Protein 7V3K (pdb70)

Radius of gyration: 39.92 Å; Cα contacts (8 Å, |Δi|>4): 2939; chains: 4; bounding box: 90×72×133 Å

CATH classification: 3.40.50.1820

Foldseek 3Di:
DEAADAQDQAQPVQQVVCLVVLQYAQPQEDPLQDAQDPLQRAAEEEFEAAQAANRSLQSPLNVVVNVVGHRYYYDFFQQDCQAASSPGGNRHNQEAQLCLLVVVLVRLVSNCVSHVGQAHEYEYAASGQVSVLSVCPPPQCADQVCRVSRNYAEYEYELHLLQAAQLCVCPPCSVVDDLVPCCNHRGNNNSCRHHPRPNSCVSQVPFSDDARHEYEYEYEPQARGNPPRCSRFGDADPNYHYHYYYLCVVAVQANEYSNPLSSDQQNSQVVVCVSNVPPPGDRDHDHDHYPPD/DDAEDAQDQFQPVQQVVCLVVLVYAAPQEPPLQDAQDPQQRAAEEEFEAAQAANRSLPSPLNVLVNVVRHRYYYDFDQQDCQAASSPGGGRHNQEAQLCLLVVVVVRLVSVCVSHVGQAHEYEYAASGQLSVLSVCPPPFQADQVDRVRRNYAEYEYELHLLQAAQLVVVPCVSVVDDLVVCCRHRGNHNSCRHHPRPNSCVSQPPFRDDARHEYEYEYEPAARRNPPGCSSFGDDDPRYHGHYYYLCVVAVLAREYSRSCSNDQQNSQSVVCSSRVVPPTDRDHDHDHYPDDD/DEAADAQDQFQVVQQVVCLVVLQYAQPQEDPLQDEQDPLQRAAEEEFEAAQAANRSLASHLNVVVNVVRHRYYYDFDQQDCQAASSVGRRGHNLAAQLCLLVVVLVVLVSNCVSHVGQAHEYEYAASGQLSVLSVCPPPQQADQVDRVSRNYAEYEYELHLLQAACLCVVPPVSVVDDLVPCCNHRHNNNSVRHHPRVVNCVSQVPFRDGARYEYEYEFEPQASGNPPRCSSFGDDDPRYHGDYYYLCVVAVQAREYSNQCSSDQQNSQVVVCVSNVPPPTDRDHDHTHYPDD/DAADAADQAQPVQQVVCLVVQVHAAPQEDPLQDAQDPLFRAAEEEFEAAQAANRSLASHLNVVVNVVRHRYYYDFDQADCQAASSVGRGGHNQAAQLCLLVVVLVVLVSNCVSHVGQAHEYEYAASGQLSVLSVCPPVQCADQVDRVSRRYAEYEYELHLLQAACLCVVPPCSVVDDLPPCCNHRGNHNSVRHHPRVNNCVSQVPFSDGANHEYEFEYEPQARGRPPRCSSFGDDDPNYHYHYYHLCVVAVQAREYSRQCSSDQQNSQVVVCVSRVPPPTDRDRDHTHYPDDD

Nearest PDB structures (foldseek):
  7v3k-assembly2_D  TM=1.001E+00  e=5.948E-62  Janibacter sp. HTCC2649
  5h6b-assembly1_A  TM=8.872E-01  e=5.199E-25  Streptomyces sp. W007
  6mlk-assembly1_A  TM=5.261E-01  e=2.561E-04  Saccharopolyspora erythraea
  1g66-assembly1_A  TM=6.472E-01  e=1.395E-03  Talaromyces purpureogenus
  5d3k-assembly1_A  TM=5.440E-01  e=4.693E-04  Saccharopolyspora erythraea

B-factor: mean 36.79, std 9.95, range [17.14, 118.29]

Solvent-accessible surface area: 45100 Å² total; per-residue (Å²): 98,113,62,96,4,69,70,27,125,54,12,52,66,0,36,59,53,1,39,88,26,38,47,1,8,0,27,26,8,21,65,107,114,21,154,28,54,103,82,29,64,48,0,1,0,0,0,0,0,18,85,2,0,11,2,0,0,0,0,0,0,0,5,39,0,69,148,31,39,9,3,3,0,0,12,39,1,5,93,20,113,132,1,16,26,6,62,22,51,1,23,25,0,0,68,49,0,60,65,3,0,21,76,0,20,64,17,0,52,104,0,21,126,47,22,71,20,128,34,0,2,1,0,0,9,7,1,0,0,0,0,0,5,0,0,4,68,56,76,42,0,19,57,89,104,77,42,88,58,1,71,0,78,11,0,1,1,0,1,0,3,0,44,1,8,56,34,55,43,48,44,100,40,22,71,125,39,50,85,90,88,14,36,75,40,45,0,35,0,12,18,17,13,30,68,117,10,118,13,5,80,76,1,32,61,93,38,18,19,30,52,34,2,46,0,7,0,0,1,0,91,94,5,94,68,4,4,66,34,92,89,2,41,6,104,51,26,120,63,16,76,31,74,64,36,12,0,0,88,73,6,97,88,0,69,0,23,9,47,12,0,0,10,2,99,24,0,5,2,17,0,52,103,19,9,34,103,135,35,150,32,173,32,13,55,87,102,37,32,48,22,84,117,97,102,48,31,0,6,33,7,92,45,12,85,66,0,36,113,47,0,37,162,24,40,53,0,14,1,2,18,9,19,36,109,105,16,127,29,54,104,79,30,62,55,0,1,0,0,0,0,0,19,80,1,0,7,0,0,0,0,0,2,2,0,0,36,1,45,106,37,39,8,4,2,0,0,12,43,1,6,96,21,110,132,1,83,42,8,110,86,66,2,21,27,0,0,70,51,0,57,66,4,0,18,77,0,19,70,19,0,59,107,0,21,130,36,10,70,21,128,26,0,2,0,1,0,9,6,1,0,0,0,0,0,5,0,0,3,66,61,74,33,2,25,55,88,101,75,43,89,52,0,75,0,73,13,1,0,1,0,2,0,4,0,45,1,6,62,33,67,42,78,44,76,96,26,68,130,60,49,90,90,89,6,40,74,76,45,0,35,0,15,20,15,13,32,60,121,6,120,12,4,81,78,2,35,61,94,38,15,19,27,51,27,2,44,0,8,0,0,1,0,92,80,5,89,60,5,4,66,34,94,88,4,43,8,105,53,25,122,66,14,76,32,73,65,30,12,0,0,86,70,6,95,88,1,76,0,19,10,44,12,0,0,8,1,96,25,0,6,1,12,2,51,99,15,7,31,97,138,27,150,38,162,38,14,52,80,102,34,62,32,53,124,162,163,102,112,63,94,3,48,40,30,26,38,14,86,62,0,42,122,82,1,38,160,24,39,54,1,8,0,29,27,9,21,64,92,112,21,120,30,58,102,78,28,59,56,0,1,0,0,0,0,0,19,84,1,0,11,0,0,0,0,0,0,0,0,5,18,0,67,99,34,41,9,4,3,0,0,10,42,1,4,94,22,115,131,2,86,46,7,111,84,67,0,23,24,0,0,66,52,0,63,59,3,0,20,74,0,22,77,20,0,57,101,0,21,129,34,11,67,22,128,30,0,2,1,1,0,9,6,1,0,0,0,0,0,7,0,0,3,66,60,75,42,0,24,61,88,105,79,46,88,51,0,77,0,74,12,0,1,1,0,2,0,4,1,44,1,7,61,36,62,46,86,42,98,128,21,70,144,60,42,82,90,89,14,30,78,79,44,0,42,0,12,18,19,13,25,67,121,6,118,15,5,87,74,4,34,59,96,35,19,18,29,52,28,2,51,0,6,0,0,1,0,92,92,7,106,61,4,2,65,36,97,92,2,41,8,101,53,22,124,61,16,80,32,83,64,34,13,0,0,82,74,5,100,89,1,70,0,21,8,44,11,0,0,11,1,29,26,0,4,1,15,0,53,98,16,9,37,102,68,36,146,32,127,38,8,56,26,60,36,65,57,44,146,221,144,58,98,3,71,71,28,131,48,12,57,61,0,40,74,48,0,35,75,24,40,67,0,15,0,30,27,9,19,65,106,111,19,126,34,54,110,76,19,62,44,0,1,0,0,0,0,0,20,80,2,0,27,0,0,0,0,0,1,0,0,4,36,0,69,151,33,39,8,4,3,0,0,11,41,0,5,92,23,113,133,2,13,26,7,65,23,48,1,22,27,0,1,65,54,0,64,60,4,0,19,78,0,20,74,19,0,60,111,0,21,126,38,11,70,21,129,37,0,1,1,1,0,8,6,1,0,0,0,0,0,6,0,0,3,64,69,78,41,0,23,59,92,104,80,46,94,48,4,72,0,78,7,0,1,0,0,2,0,4,0,42,2,6,64,29,65,39,56,46,86,23,24,74,102,29,45,86,89,84,14,34,76,40,46,0,39,0,14,16,18,12,27,61,89,8,116,11,4,50,76,2,32,59,95,34,19,18,26,49,38,1,47,0,6,0,0,1,0,85,74,6,86,64,5,4,66,33,94,90,2,43,9,104,51,23,124,61,20,73,32,78,64,33,12,0,0,96,73,4,94,96,0,73,0,18,11,44,11,0,0,9,1,97,27,0,4,1,12,0,50,109,16,5,36,104,134,32,154,38,162,39,9,52,78,103,35,39,16,25,64,68,154

Structure (mmCIF, N/CA/C/O backbone):
data_7V3K
#
_entry.id   7V3K
#
_cell.length_a   114.864
_cell.length_b   114.864
_cell.length_c   264.506
_cell.angle_alpha   90.000
_cell.angle_beta   90.000
_cell.angle_gamma   90.000
#
_symmetry.space_group_name_H-M   'P 4 21 2'
#
loop_
_entity.id
_entity.type
_entity.pdbx_description
1 polymer 'Putative lipase'
2 non-polymer 'OLEIC ACID'
3 non-polymer 2-acetamido-2-deoxy-beta-D-glucopyranose
4 non-polymer GLYCEROL
5 non-polymer 'CALCIUM ION'
6 water water
#
loop_
_atom_site.group_PDB
_atom_site.id
_atom_site.type_symbol
_atom_site.label_atom_id
_atom_site.label_alt_id
_atom_site.label_comp_id
_atom_site.label_asym_id
_atom_site.label_entity_id
_atom_site.label_seq_id
_atom_site.pdbx_PDB_ins_code
_atom_site.Cartn_x
_atom_site.Cartn_y
_atom_site.Cartn_z
_atom_site.occupancy
_atom_site.B_iso_or_equiv
_atom_site.auth_seq_id
_atom_site.auth_comp_id
_atom_site.auth_asym_id
_atom_site.auth_atom_id
_atom_site.pdbx_PDB_model_num
ATOM 1 N N . SER A 1 16 ? 48.69919 36.77774 95.06522 1.000 54.87558 5 SER A N 1
ATOM 2 C CA . SER A 1 16 ? 48.24027 37.53447 96.23154 1.000 54.14549 5 SER A CA 1
ATOM 3 C C . SER A 1 16 ? 48.93914 38.89566 96.28517 1.000 45.23473 5 SER A C 1
ATOM 4 O O . SER A 1 16 ? 49.25445 39.40469 97.37243 1.000 40.13897 5 SER A O 1
ATOM 7 N N . ASP A 1 17 ? 49.16394 39.47270 95.08416 1.000 49.23552 6 ASP A N 1
ATOM 8 C CA . ASP A 1 17 ? 49.73861 40.80106 94.88723 1.000 46.28163 6 ASP A CA 1
ATOM 9 C C . ASP A 1 17 ? 49.25881 41.53723 93.62527 1.000 39.59359 6 ASP A C 1
ATOM 10 O O . ASP A 1 17 ? 49.62308 42.70893 93.44587 1.000 40.98801 6 ASP A O 1
ATOM 15 N N . PRO A 1 18 ? 48.44000 40.95269 92.74306 1.000 36.59934 7 PRO A N 1
ATOM 16 C CA . PRO A 1 18 ? 47.82872 41.78216 91.69567 1.000 37.45845 7 PRO A CA 1
ATOM 17 C C . PRO A 1 18 ? 46.85791 42.77500 92.31398 1.000 33.81238 7 PRO A C 1
ATOM 18 O O . PRO A 1 18 ? 46.05613 42.42774 93.18420 1.000 37.10356 7 PRO A O 1
ATOM 22 N N . VAL A 1 19 ? 46.93606 44.01640 91.85136 1.000 30.41964 8 VAL A N 1
ATOM 23 C CA . VAL A 1 19 ? 46.11920 45.10853 92.35976 1.000 32.97218 8 VAL A CA 1
ATOM 24 C C . VAL A 1 19 ? 44.96839 45.34113 91.39194 1.000 34.89596 8 VAL A C 1
ATOM 25 O O . VAL A 1 19 ? 45.18909 45.55536 90.19365 1.000 38.59726 8 VAL A O 1
ATOM 29 N N . GLY A 1 20 ? 43.74081 45.30078 91.90394 1.000 39.51210 9 GLY A N 1
ATOM 30 C CA . GLY A 1 20 ? 42.56897 45.56379 91.09677 1.000 36.77832 9 GLY A CA 1
ATOM 31 C C . GLY A 1 20 ? 42.13742 47.01778 91.13275 1.000 36.37794 9 GLY A C 1
ATOM 32 O O . GLY A 1 20 ? 42.64368 47.82358 91.92386 1.000 35.97453 9 GLY A O 1
ATOM 33 N N . PRO A 1 21 ? 41.19265 47.38375 90.26758 1.000 31.72283 10 PRO A N 1
ATOM 34 C CA . PRO A 1 21 ? 40.69386 48.76292 90.25955 1.000 32.25385 10 PRO A CA 1
ATOM 35 C C . PRO A 1 21 ? 39.78793 49.05660 91.44696 1.000 34.82885 10 PRO A C 1
ATOM 36 O O . PRO A 1 21 ? 39.15892 48.16662 92.02689 1.000 31.46332 10 PRO A O 1
ATOM 40 N N . GLU A 1 22 ? 39.73297 50.33741 91.80153 1.000 31.45757 11 GLU A N 1
ATOM 41 C CA . GLU A 1 22 ? 38.67968 50.82902 92.67597 1.000 30.38896 11 GLU A CA 1
ATOM 42 C C . GLU A 1 22 ? 37.31138 50.48646 92.09955 1.000 35.10148 11 GLU A C 1
ATOM 43 O O . GLU A 1 22 ? 37.08241 50.57969 90.89081 1.000 39.27292 11 GLU A O 1
ATOM 49 N N . GLN A 1 23 ? 36.40081 50.10086 92.97856 1.000 32.62029 12 GLN A N 1
ATOM 50 C CA . GLN A 1 23 ? 35.01918 49.80860 92.64931 1.000 28.33360 12 GLN A CA 1
ATOM 51 C C . GLN A 1 23 ? 34.10830 50.73537 93.45150 1.000 32.28792 12 GLN A C 1
ATOM 52 O O . GLN A 1 23 ? 34.53054 51.35045 94.43371 1.000 31.69328 12 GLN A O 1
ATOM 58 N N . ILE A 1 24 ? 32.84690 50.84146 93.02999 1.000 35.58425 13 ILE A N 1
ATOM 59 C CA . ILE A 1 24 ? 31.87663 51.65554 93.76037 1.000 31.60720 13 ILE A CA 1
ATOM 60 C C . ILE A 1 24 ? 30.58095 50.87858 93.97000 1.000 30.74284 13 ILE A C 1
ATOM 61 O O . ILE A 1 24 ? 29.60694 51.41988 94.49624 1.000 29.31868 13 ILE A O 1
ATOM 66 N N . SER A 1 25 ? 30.56972 49.60186 93.58092 1.000 30.29237 14 SER A N 1
ATOM 67 C CA . SER A 1 25 ? 29.44787 48.70331 93.81118 1.000 30.83335 14 SER A CA 1
ATOM 68 C C . SER A 1 25 ? 29.98698 47.31914 94.15559 1.000 34.90829 14 SER A C 1
ATOM 69 O O . SER A 1 25 ? 31.05225 46.92576 93.67123 1.000 32.78450 14 SER A O 1
ATOM 72 N N . PHE A 1 26 ? 29.24648 46.57442 94.99158 1.000 30.48983 15 PHE A N 1
ATOM 73 C CA . PHE A 1 26 ? 29.77809 45.31306 95.49902 1.000 30.19418 15 PHE A CA 1
ATOM 74 C C . PHE A 1 26 ? 29.83216 44.24685 94.41297 1.000 33.86966 15 PHE A C 1
ATOM 75 O O . PHE A 1 26 ? 30.84360 43.55392 94.26679 1.000 32.17455 15 PHE A O 1
ATOM 83 N N . LEU A 1 27 ? 28.75027 44.06908 93.66396 1.000 36.41007 16 LEU A N 1
ATOM 84 C CA . LEU A 1 27 ? 28.70477 42.89360 92.79332 1.000 37.41263 16 LEU A CA 1
ATOM 85 C C . LEU A 1 27 ? 29.72588 42.95611 91.65633 1.000 35.59355 16 LEU A C 1
ATOM 86 O O . LEU A 1 27 ? 30.33918 41.93373 91.32848 1.000 36.80285 16 LEU A O 1
ATOM 91 N N . PRO A 1 28 ? 29.91494 44.09986 90.99720 1.000 33.70485 17 PRO A N 1
ATOM 92 C CA . PRO A 1 28 ? 31.02732 44.18128 90.03820 1.000 31.48106 17 PRO A CA 1
ATOM 93 C C . PRO A 1 28 ? 32.35926 43.82416 90.68007 1.000 37.94629 17 PRO A C 1
ATOM 94 O O . PRO A 1 28 ? 33.20729 43.18549 90.04293 1.000 36.30088 17 PRO A O 1
ATOM 98 N N . ALA A 1 29 ? 32.56365 44.21847 91.94121 1.000 34.11515 18 ALA A N 1
ATOM 99 C CA . ALA A 1 29 ? 33.79949 43.87210 92.62919 1.000 32.15122 18 ALA A CA 1
ATOM 100 C C . ALA A 1 29 ? 33.90470 42.36749 92.83011 1.000 32.30268 18 ALA A C 1
ATOM 101 O O . ALA A 1 29 ? 34.96372 41.76985 92.61435 1.000 31.09691 18 ALA A O 1
ATOM 103 N N . LYS A 1 30 ? 32.81350 41.73972 93.23982 1.000 33.81503 19 LYS A N 1
ATOM 104 C CA . LYS A 1 30 ? 32.82513 40.29916 93.45191 1.000 35.34405 19 LYS A CA 1
ATOM 105 C C . LYS A 1 30 ? 33.12756 39.57065 92.14708 1.000 35.12586 19 LYS A C 1
ATOM 106 O O . LYS A 1 30 ? 33.99137 38.68632 92.09786 1.000 39.33137 19 LYS A O 1
ATOM 112 N N . LEU A 1 31 ? 32.44046 39.95418 91.07096 1.000 34.78999 20 LEU A N 1
ATOM 113 C CA . LEU A 1 31 ? 32.74143 39.41033 89.75122 1.000 39.16047 20 LEU A CA 1
ATOM 114 C C . LEU A 1 31 ? 34.21055 39.56129 89.40484 1.000 39.02589 20 LEU A C 1
ATOM 115 O O . LEU A 1 31 ? 34.87445 38.57975 89.03957 1.000 36.03210 20 LEU A O 1
ATOM 120 N N . TYR A 1 32 ? 34.74330 40.77966 89.52276 1.000 35.52198 21 TYR A N 1
ATOM 121 C CA . TYR A 1 32 ? 36.16819 40.96429 89.26802 1.000 39.02656 21 TYR A CA 1
ATOM 122 C C . TYR A 1 32 ? 36.97830 39.94301 90.05166 1.000 38.57823 21 TYR A C 1
ATOM 123 O O . TYR A 1 32 ? 37.83154 39.24723 89.49282 1.000 37.42398 21 TYR A O 1
ATOM 132 N N . SER A 1 33 ? 36.68966 39.81431 91.34838 1.000 34.05033 22 SER A N 1
ATOM 133 C CA . SER A 1 33 ? 37.49516 38.94849 92.19925 1.000 32.29103 22 SER A CA 1
ATOM 134 C C . SER A 1 33 ? 37.40736 37.49567 91.76417 1.000 36.00718 22 SER A C 1
ATOM 135 O O . SER A 1 33 ? 38.36387 36.73811 91.95839 1.000 34.82028 22 SER A O 1
ATOM 138 N N . SER A 1 34 ? 36.27810 37.09061 91.16444 1.000 40.91927 23 SER A N 1
ATOM 139 C CA . SER A 1 34 ? 36.11258 35.68438 90.77712 1.000 38.07103 23 SER A CA 1
ATOM 140 C C . SER A 1 34 ? 37.11452 35.26771 89.71070 1.000 39.31518 23 SER A C 1
ATOM 141 O O . SER A 1 34 ? 37.42815 34.07728 89.58398 1.000 46.43572 23 SER A O 1
ATOM 144 N N . LEU A 1 35 ? 37.61363 36.22020 88.92721 1.000 39.09383 24 LEU A N 1
ATOM 145 C CA . LEU A 1 35 ? 38.64520 35.95158 87.94105 1.000 38.29566 24 LEU A CA 1
ATOM 146 C C . LEU A 1 35 ? 40.04203 36.26388 88.45633 1.000 41.26418 24 LEU A C 1
ATOM 147 O O . LEU A 1 35 ? 41.02720 35.83447 87.84235 1.000 35.73708 24 LEU A O 1
ATOM 152 N N . ALA A 1 36 ? 40.14518 36.98630 89.57199 1.000 39.85695 25 ALA A N 1
ATOM 153 C CA . ALA A 1 36 ? 41.42594 37.33171 90.19369 1.000 36.57009 25 ALA A CA 1
ATOM 154 C C . ALA A 1 36 ? 41.25267 37.27335 91.70387 1.000 33.12622 25 ALA A C 1
ATOM 155 O O . ALA A 1 36 ? 41.26156 38.30110 92.38466 1.000 31.26821 25 ALA A O 1
ATOM 157 N N . PRO A 1 37 ? 41.09041 36.07040 92.26358 1.000 31.84731 26 PRO A N 1
ATOM 158 C CA . PRO A 1 37 ? 40.66424 35.96157 93.66750 1.000 31.70407 26 PRO A CA 1
ATOM 159 C C . PRO A 1 37 ? 41.72359 36.34900 94.68428 1.000 34.61273 26 PRO A C 1
ATOM 160 O O . PRO A 1 37 ? 41.40624 36.35979 95.87923 1.000 36.48754 26 PRO A O 1
ATOM 164 N N . THR A 1 38 ? 42.96105 36.64219 94.27983 1.000 33.03745 27 THR A N 1
ATOM 165 C CA . THR A 1 38 ? 43.96392 37.17142 95.20264 1.000 35.65941 27 THR A CA 1
ATOM 166 C C . THR A 1 38 ? 44.17821 38.66896 95.02643 1.000 35.86029 27 THR A C 1
ATOM 167 O O . THR A 1 38 ? 45.10970 39.22544 95.61548 1.000 34.05235 27 THR A O 1
ATOM 171 N N . ALA A 1 39 ? 43.34177 39.32990 94.23121 1.000 31.22732 28 ALA A N 1
ATOM 172 C CA . ALA A 1 39 ? 43.52838 40.74721 93.96767 1.000 33.41837 28 ALA A CA 1
ATOM 173 C C . ALA A 1 39 ? 43.50870 41.53292 95.26396 1.000 35.63513 28 ALA A C 1
ATOM 174 O O . ALA A 1 39 ? 42.78903 41.19587 96.20752 1.000 34.50962 28 ALA A O 1
ATOM 176 N N . LEU A 1 40 ? 44.31443 42.56596 95.30549 1.000 32.29253 29 LEU A N 1
ATOM 177 C CA . LEU A 1 40 ? 44.26522 43.55531 96.36310 1.000 34.55896 29 LEU A CA 1
ATOM 178 C C . LEU A 1 40 ? 43.38642 44.71649 95.91746 1.000 32.94736 29 LEU A C 1
ATOM 179 O O . LEU A 1 40 ? 43.43865 45.11707 94.75234 1.000 33.88621 29 LEU A O 1
ATOM 184 N N . PRO A 1 41 ? 42.56606 45.28475 96.78456 1.000 28.48028 30 PRO A N 1
ATOM 185 C CA . PRO A 1 41 ? 41.99365 46.59585 96.48406 1.000 35.16995 30 PRO A CA 1
ATOM 186 C C . PRO A 1 41 ? 43.10772 47.62150 96.40014 1.000 34.26245 30 PRO A C 1
ATOM 187 O O . PRO A 1 41 ? 44.18655 47.41241 96.97748 1.000 33.40997 30 PRO A O 1
ATOM 191 N N . PRO A 1 42 ? 42.89684 48.72971 95.68741 1.000 37.03475 31 PRO A N 1
ATOM 192 C CA . PRO A 1 42 ? 43.94797 49.75430 95.59831 1.000 36.64100 31 PRO A CA 1
ATOM 193 C C . PRO A 1 42 ? 44.36435 50.24816 96.97904 1.000 35.98771 31 PRO A C 1
ATOM 194 O O . PRO A 1 42 ? 43.61091 50.18458 97.95910 1.000 29.75426 31 PRO A O 1
ATOM 198 N N . GLY A 1 43 ? 45.59644 50.75416 97.03180 1.000 36.35857 32 GLY A N 1
ATOM 199 C CA . GLY A 1 43 ? 46.11572 51.42797 98.20244 1.000 30.65807 32 GLY A CA 1
ATOM 200 C C . GLY A 1 43 ? 46.44454 50.51655 99.35071 1.000 33.81375 32 GLY A C 1
ATOM 201 O O . GLY A 1 43 ? 46.61393 50.99918 100.47053 1.000 38.81912 32 GLY A O 1
ATOM 202 N N . THR A 1 44 ? 46.58243 49.21148 99.09845 1.000 36.49178 33 THR A N 1
ATOM 203 C CA . THR A 1 44 ? 46.57531 48.19894 100.14628 1.000 38.60922 33 THR A CA 1
ATOM 204 C C . THR A 1 44 ? 47.74331 47.23058 100.03687 1.000 36.21013 33 THR A C 1
ATOM 205 O O . THR A 1 44 ? 48.02816 46.69624 98.95735 1.000 33.40161 33 THR A O 1
ATOM 209 N N . ASN A 1 45 ? 48.36004 46.95278 101.19049 1.000 35.68460 34 ASN A N 1
ATOM 210 C CA . ASN A 1 45 ? 49.53731 46.08175 101.29320 1.000 32.09232 34 ASN A CA 1
ATOM 211 C C . ASN A 1 45 ? 50.71027 46.63947 100.49511 1.000 32.28792 34 ASN A C 1
ATOM 212 O O . ASN A 1 45 ? 51.35467 45.93991 99.71767 1.000 34.52419 34 ASN A O 1
ATOM 217 N N . ASP A 1 46 ? 50.98040 47.91966 100.69712 1.000 30.97288 35 ASP A N 1
ATOM 218 C CA . ASP A 1 46 ? 52.23659 48.52270 100.27664 1.000 37.52185 35 ASP A CA 1
ATOM 219 C C . ASP A 1 46 ? 53.17609 48.39250 101.46196 1.000 40.58557 35 ASP A C 1
ATOM 220 O O . ASP A 1 46 ? 53.13989 49.20355 102.39308 1.000 38.77367 35 ASP A O 1
ATOM 225 N N . TRP A 1 47 ? 54.02264 47.37717 101.43645 1.000 38.67203 36 TRP A N 1
ATOM 226 C CA . TRP A 1 47 ? 54.86952 47.15139 102.59284 1.000 36.64723 36 TRP A CA 1
ATOM 227 C C . TRP A 1 47 ? 55.98175 48.17497 102.71089 1.000 37.30537 36 TRP A C 1
ATOM 228 O O . TRP A 1 47 ? 56.81805 48.03227 103.60662 1.000 39.39384 36 TRP A O 1
ATOM 239 N N . THR A 1 48 ? 56.01521 49.20449 101.85135 1.000 37.62436 37 THR A N 1
ATOM 240 C CA . THR A 1 48 ? 56.91005 50.33190 102.10237 1.000 36.34826 37 THR A CA 1
ATOM 241 C C . THR A 1 48 ? 56.24045 51.44131 102.89868 1.000 34.31568 37 THR A C 1
ATOM 242 O O . THR A 1 48 ? 56.90499 52.42224 103.22645 1.000 38.55064 37 THR A O 1
ATOM 246 N N . CYS A 1 49 ? 54.95319 51.31805 103.22093 1.000 37.54927 38 CYS A N 1
ATOM 247 C CA . CYS A 1 49 ? 54.20697 52.44212 103.77985 1.000 36.21597 38 CYS A CA 1
ATOM 248 C C . CYS A 1 49 ? 54.61084 52.67352 105.22880 1.000 35.89921 38 CYS A C 1
ATOM 249 O O . CYS A 1 49 ? 54.65014 51.72944 106.02620 1.000 38.41708 38 CYS A O 1
ATOM 252 N N . GLN A 1 50 ? 54.91161 53.92994 105.56870 1.000 33.02632 39 GLN A N 1
ATOM 253 C CA . GLN A 1 50 ? 55.19619 54.30617 106.94763 1.000 37.90314 39 GLN A CA 1
ATOM 254 C C . GLN A 1 50 ? 54.06301 55.15461 107.48849 1.000 36.38314 39 GLN A C 1
ATOM 255 O O . GLN A 1 50 ? 53.79093 56.22854 106.93740 1.000 38.65883 39 GLN A O 1
ATOM 261 N N . PRO A 1 51 ? 53.39535 54.74850 108.56020 1.000 35.33805 40 PRO A N 1
ATOM 262 C CA . PRO A 1 51 ? 52.32618 55.58912 109.10505 1.000 38.74575 40 PRO A CA 1
ATOM 263 C C . PRO A 1 51 ? 52.84696 56.97771 109.45436 1.000 38.57333 40 PRO A C 1
ATOM 264 O O . PRO A 1 51 ? 53.95021 57.13914 109.98270 1.000 38.66083 40 PRO A O 1
ATOM 268 N N . SER A 1 52 ? 52.03362 57.97993 109.14239 1.000 39.46150 41 SER A N 1
ATOM 269 C CA . SER A 1 52 ? 52.32004 59.37079 109.43352 1.000 36.83697 41 SER A CA 1
ATOM 270 C C . SER A 1 52 ? 52.10697 59.64515 110.91200 1.000 39.20140 41 SER A C 1
ATOM 271 O O . SER A 1 52 ? 51.59757 58.80425 111.65556 1.000 40.12942 41 SER A O 1
ATOM 274 N N . ALA A 1 53 ? 52.47133 60.85759 111.33619 1.000 37.18625 42 ALA A N 1
ATOM 275 C CA . ALA A 1 53 ? 52.21270 61.23026 112.72250 1.000 41.61881 42 ALA A CA 1
ATOM 276 C C . ALA A 1 53 ? 50.73196 61.50667 112.95607 1.000 40.71484 42 ALA A C 1
ATOM 277 O O . ALA A 1 53 ? 50.21766 61.23466 114.04409 1.000 45.39696 42 ALA A O 1
ATOM 279 N N . ALA A 1 54 ? 50.02595 62.01828 111.94982 1.000 41.71441 43 ALA A N 1
ATOM 280 C CA . ALA A 1 54 ? 48.60431 62.28954 112.11707 1.000 38.63792 43 ALA A CA 1
ATOM 281 C C . ALA A 1 54 ? 47.77636 61.01568 112.15896 1.000 34.20124 43 ALA A C 1
ATOM 282 O O . ALA A 1 54 ? 46.65288 61.04594 112.66495 1.000 39.25042 43 ALA A O 1
ATOM 284 N N . HIS A 1 55 ? 48.29994 59.90693 111.63953 1.000 34.37175 44 HIS A N 1
ATOM 285 C CA . HIS A 1 55 ? 47.58404 58.62974 111.59719 1.000 37.03422 44 HIS A CA 1
ATOM 286 C C . HIS A 1 55 ? 48.58296 57.51007 111.81311 1.000 36.78791 44 HIS A C 1
ATOM 287 O O . HIS A 1 55 ? 48.91719 56.76710 110.88642 1.000 39.03174 44 HIS A O 1
ATOM 294 N N . PRO A 1 56 ? 49.07023 57.34840 113.04681 1.000 39.12026 45 PRO A N 1
ATOM 295 C CA . PRO A 1 56 ? 50.21137 56.45478 113.28943 1.000 36.62672 45 PRO A CA 1
ATOM 296 C C . PRO A 1 56 ? 49.85275 54.98189 113.34735 1.000 38.38239 45 PRO A C 1
ATOM 297 O O . PRO A 1 56 ? 50.76728 54.14001 113.36121 1.000 34.74938 45 PRO A O 1
ATOM 301 N N . ARG A 1 57 ? 48.55967 54.64039 113.38849 1.000 34.78655 46 ARG A N 1
ATOM 302 C CA . ARG A 1 57 ? 48.22311 53.22256 113.42875 1.000 37.59339 46 ARG A CA 1
ATOM 303 C C . ARG A 1 57 ? 47.86385 52.72411 112.03945 1.000 36.81132 46 ARG A C 1
ATOM 304 O O . ARG A 1 57 ? 47.00298 53.32386 111.37524 1.000 34.42972 46 ARG A O 1
ATOM 312 N N . PRO A 1 58 ? 48.48362 51.64117 111.57626 1.000 34.16954 47 PRO A N 1
ATOM 313 C CA . PRO A 1 58 ? 48.01270 50.99051 110.34306 1.000 34.85371 47 PRO A CA 1
ATOM 314 C C . PRO A 1 58 ? 46.58019 50.50248 110.51695 1.000 37.76839 47 PRO A C 1
ATOM 315 O O . PRO A 1 58 ? 46.14298 50.23222 111.63596 1.000 39.72243 47 PRO A O 1
ATOM 319 N N . VAL A 1 59 ? 45.84759 50.38109 109.40254 1.000 33.41217 48 VAL A N 1
ATOM 320 C CA . VAL A 1 59 ? 44.48011 49.85311 109.40414 1.000 30.75753 48 VAL A CA 1
ATOM 321 C C . VAL A 1 59 ? 44.46953 48.48915 108.71953 1.000 34.80110 48 VAL A C 1
ATOM 322 O O . VAL A 1 59 ? 44.95286 48.34544 107.58610 1.000 34.47223 48 VAL A O 1
ATOM 326 N N . VAL A 1 60 ? 43.90778 47.49128 109.39544 1.000 28.04278 49 VAL A N 1
ATOM 327 C CA . VAL A 1 60 ? 43.81841 46.13459 108.86722 1.000 30.43399 49 VAL A CA 1
ATOM 328 C C . VAL A 1 60 ? 42.35446 45.84090 108.56118 1.000 35.93504 49 VAL A C 1
ATOM 329 O O . VAL A 1 60 ? 41.48168 46.02531 109.42386 1.000 30.74061 49 VAL A O 1
ATOM 333 N N . LEU A 1 61 ? 42.08769 45.38577 107.33559 1.000 33.25455 50 LEU A N 1
ATOM 334 C CA . LEU A 1 61 ? 40.73587 45.11584 106.86299 1.000 30.43471 50 LEU A CA 1
ATOM 335 C C . LEU A 1 61 ? 40.50427 43.60360 106.80377 1.000 35.00786 50 LEU A C 1
ATOM 336 O O . LEU A 1 61 ? 41.29845 42.87101 106.19685 1.000 31.97127 50 LEU A O 1
ATOM 341 N N . VAL A 1 62 ? 39.42421 43.13922 107.44170 1.000 32.51007 51 VAL A N 1
ATOM 342 C CA . VAL A 1 62 ? 39.10315 41.71953 107.56574 1.000 32.11063 51 VAL A CA 1
ATOM 343 C C . VAL A 1 62 ? 37.74183 41.45846 106.91937 1.000 34.38050 51 VAL A C 1
ATOM 344 O O . VAL A 1 62 ? 36.70336 41.94241 107.40868 1.000 29.50848 51 VAL A O 1
ATOM 348 N N . HIS A 1 63 ? 37.74899 40.65997 105.84661 1.000 32.74119 52 HIS A N 1
ATOM 349 C CA . HIS A 1 63 ? 36.59025 40.44700 104.98608 1.000 29.88788 52 HIS A CA 1
ATOM 350 C C . HIS A 1 63 ? 35.59596 39.47058 105.61951 1.000 30.70626 52 HIS A C 1
ATOM 351 O O . HIS A 1 63 ? 35.82372 38.90635 106.69278 1.000 28.33552 52 HIS A O 1
ATOM 358 N N . GLY A 1 64 ? 34.46231 39.27484 104.94326 1.000 33.37653 53 GLY A N 1
ATOM 359 C CA . GLY A 1 64 ? 33.38176 38.45643 105.44059 1.000 29.35097 53 GLY A CA 1
ATOM 360 C C . GLY A 1 64 ? 33.29038 37.10751 104.74533 1.000 29.74310 53 GLY A C 1
ATOM 361 O O . GLY A 1 64 ? 34.08652 36.75456 103.87449 1.000 28.66202 53 GLY A O 1
ATOM 362 N N . THR A 1 65 ? 32.25567 36.36793 105.14125 1.000 32.77964 54 THR A N 1
ATOM 363 C CA . THR A 1 65 ? 32.03966 35.00498 104.67060 1.000 31.44666 54 THR A CA 1
ATOM 364 C C . THR A 1 65 ? 31.83813 34.96988 103.14939 1.000 32.83635 54 THR A C 1
ATOM 365 O O . THR A 1 65 ? 31.16012 35.82401 102.56836 1.000 32.49979 54 THR A O 1
ATOM 369 N N . TRP A 1 66 ? 32.42733 33.96080 102.50475 1.000 30.79796 55 TRP A N 1
ATOM 370 C CA . TRP A 1 66 ? 32.35886 33.77590 101.06409 1.000 29.01284 55 TRP A CA 1
ATOM 371 C C . TRP A 1 66 ? 32.88525 34.98286 100.30553 1.000 33.41544 55 TRP A C 1
ATOM 372 O O . TRP A 1 66 ? 32.58760 35.13581 99.12156 1.000 37.19675 55 TRP A O 1
ATOM 383 N N . ALA A 1 67 ? 33.66613 35.83731 100.95839 1.000 32.22699 56 ALA A N 1
ATOM 384 C CA . ALA A 1 67 ? 34.17315 37.07567 100.38267 1.000 29.79463 56 ALA A CA 1
ATOM 385 C C . ALA A 1 67 ? 35.70955 37.10296 100.42764 1.000 35.63224 56 ALA A C 1
ATOM 386 O O . ALA A 1 67 ? 36.37024 36.12421 100.79303 1.000 33.47218 56 ALA A O 1
ATOM 388 N N . ASN A 1 68 ? 36.28013 38.24897 100.06718 1.000 34.27746 57 ASN A N 1
ATOM 389 C CA . ASN A 1 68 ? 37.72705 38.41779 100.02781 1.000 31.44933 57 ASN A CA 1
ATOM 390 C C . ASN A 1 68 ? 38.05683 39.88233 100.29610 1.000 34.23182 57 ASN A C 1
ATOM 391 O O . ASN A 1 68 ? 37.16731 40.72964 100.44736 1.000 31.41630 57 ASN A O 1
ATOM 396 N N . ARG A 1 69 ? 39.35665 40.18127 100.34662 1.000 34.35518 58 ARG A N 1
ATOM 397 C CA . ARG A 1 69 ? 39.76702 41.55818 100.58813 1.000 35.46076 58 ARG A CA 1
ATOM 398 C C . ARG A 1 69 ? 39.35312 42.47386 99.44131 1.000 35.51421 58 ARG A C 1
ATOM 399 O O . ARG A 1 69 ? 39.05771 43.66116 99.66961 1.000 34.25648 58 ARG A O 1
ATOM 407 N N . TYR A 1 70 ? 39.26360 41.94193 98.21637 1.000 32.21146 59 TYR A N 1
ATOM 408 C CA . TYR A 1 70 ? 38.94098 42.82247 97.09404 1.000 32.50112 59 TYR A CA 1
ATOM 409 C C . TYR A 1 70 ? 37.46783 43.21832 97.08381 1.000 30.64680 59 TYR A C 1
ATOM 410 O O . TYR A 1 70 ? 37.13646 44.40894 97.14876 1.000 29.32576 59 TYR A O 1
ATOM 419 N N . ASP A 1 71 ? 36.56215 42.24131 96.97902 1.000 28.86346 60 ASP A N 1
ATOM 420 C CA . ASP A 1 71 ? 35.15680 42.61893 96.88236 1.000 31.74069 60 ASP A CA 1
ATOM 421 C C . ASP A 1 71 ? 34.69348 43.34137 98.14978 1.000 29.74399 60 ASP A C 1
ATOM 422 O O . ASP A 1 71 ? 33.78870 44.18295 98.09300 1.000 27.85484 60 ASP A O 1
ATOM 427 N N . SER A 1 72 ? 35.33563 43.08162 99.28472 1.000 25.66764 61 SER A N 1
ATOM 428 C CA . SER A 1 72 ? 34.90256 43.73934 100.51022 1.000 28.18975 61 SER A CA 1
ATOM 429 C C . SER A 1 72 ? 35.38900 45.18145 100.57466 1.000 34.81826 61 SER A C 1
ATOM 430 O O . SER A 1 72 ? 34.63959 46.06526 101.00626 1.000 27.20764 61 SER A O 1
ATOM 433 N N . PHE A 1 73 ? 36.62869 45.45956 100.14547 1.000 29.42989 62 PHE A N 1
ATOM 434 C CA . PHE A 1 73 ? 37.20533 46.75743 100.46219 1.000 30.05712 62 PHE A CA 1
ATOM 435 C C . PHE A 1 73 ? 37.62131 47.56485 99.23870 1.000 33.36662 62 PHE A C 1
ATOM 436 O O . PHE A 1 73 ? 38.34818 48.55479 99.37982 1.000 31.29391 62 PHE A O 1
ATOM 444 N N . ALA A 1 74 ? 37.13677 47.19639 98.04932 1.000 32.64941 63 ALA A N 1
ATOM 445 C CA . ALA A 1 74 ? 37.52454 47.90259 96.83681 1.000 33.22256 63 ALA A CA 1
ATOM 446 C C . ALA A 1 74 ? 37.01226 49.33661 96.79582 1.000 32.91683 63 ALA A C 1
ATOM 447 O O . ALA A 1 74 ? 37.41698 50.08755 95.90504 1.000 34.32227 63 ALA A O 1
ATOM 449 N N . MET A 1 75 ? 36.12475 49.72649 97.71252 1.000 32.27628 64 MET A N 1
ATOM 450 C CA . MET A 1 75 ? 35.83230 51.13166 97.96794 1.000 28.86673 64 MET A CA 1
ATOM 451 C C . MET A 1 75 ? 36.45483 51.61015 99.26981 1.000 30.53180 64 MET A C 1
ATOM 452 O O . MET A 1 75 ? 37.11182 52.65393 99.29064 1.000 31.83857 64 MET A O 1
ATOM 457 N N . ILE A 1 76 ? 36.27979 50.85135 100.35869 1.000 29.72531 65 ILE A N 1
ATOM 458 C CA . ILE A 1 76 ? 36.72833 51.33347 101.66252 1.000 28.43386 65 ILE A CA 1
ATOM 459 C C . ILE A 1 76 ? 38.22956 51.58187 101.66209 1.000 27.97171 65 ILE A C 1
ATOM 460 O O . ILE A 1 76 ? 38.70306 52.59730 102.18314 1.000 29.98782 65 ILE A O 1
ATOM 465 N N . ALA A 1 77 ? 39.00086 50.65994 101.09728 1.000 27.97823 66 ALA A N 1
ATOM 466 C CA . ALA A 1 77 ? 40.45330 50.78906 101.15552 1.000 25.02828 66 ALA A CA 1
ATOM 467 C C . ALA A 1 77 ? 40.96609 52.01400 100.40534 1.000 29.62572 66 ALA A C 1
ATOM 468 O O . ALA A 1 77 ? 41.71841 52.79642 101.00508 1.000 30.95979 66 ALA A O 1
ATOM 470 N N . PRO A 1 78 ? 40.67291 52.21610 99.11790 1.000 27.79197 67 PRO A N 1
ATOM 471 C CA . PRO A 1 78 ? 41.11182 53.46838 98.46526 1.000 29.61711 67 PRO A CA 1
ATOM 472 C C . PRO A 1 78 ? 40.72646 54.72228 99.23694 1.000 34.36219 67 PRO A C 1
ATOM 473 O O . PRO A 1 78 ? 41.51664 55.67918 99.31690 1.000 32.46925 67 PRO A O 1
ATOM 477 N N . HIS A 1 79 ? 39.53340 54.74576 99.83253 1.000 34.24732 68 HIS A N 1
ATOM 478 C CA . HIS A 1 79 ? 39.14424 55.93133 100.59114 1.000 34.40544 68 HIS A CA 1
ATOM 479 C C . HIS A 1 79 ? 40.01470 56.09046 101.83158 1.000 30.18318 68 HIS A C 1
ATOM 480 O O . HIS A 1 79 ? 40.49333 57.19258 102.12368 1.000 31.61321 68 HIS A O 1
ATOM 487 N N . LEU A 1 80 ? 40.25463 54.99476 102.56593 1.000 27.96207 69 LEU A N 1
ATOM 488 C CA . LEU A 1 80 ? 41.11883 55.08644 103.73988 1.000 29.66365 69 LEU A CA 1
ATOM 489 C C . LEU A 1 80 ? 42.52912 55.51105 103.34131 1.000 35.15736 69 LEU A C 1
ATOM 490 O O . LEU A 1 80 ? 43.15216 56.34492 104.01426 1.000 30.60111 69 LEU A O 1
ATOM 495 N N . LYS A 1 81 ? 43.01875 54.98574 102.21084 1.000 33.52270 70 LYS A N 1
ATOM 496 C CA . LYS A 1 81 ? 44.33998 55.34351 101.70508 1.000 34.13878 70 LYS A CA 1
ATOM 497 C C . LYS A 1 81 ? 44.42913 56.82738 101.39773 1.000 33.55751 70 LYS A C 1
ATOM 498 O O . LYS A 1 81 ? 45.41572 57.48343 101.75884 1.000 34.85469 70 LYS A O 1
ATOM 504 N N . ARG A 1 82 ? 43.41638 57.37288 100.71690 1.000 28.87894 71 ARG A N 1
ATOM 505 C CA . ARG A 1 82 ? 43.39652 58.81162 100.46563 1.000 34.19929 71 ARG A CA 1
ATOM 506 C C . ARG A 1 82 ? 43.22315 59.63133 101.74676 1.000 32.68226 71 ARG A C 1
ATOM 507 O O . ARG A 1 82 ? 43.63538 60.79299 101.77905 1.000 31.18597 71 ARG A O 1
ATOM 515 N N . ALA A 1 83 ? 42.63182 59.06896 102.80361 1.000 31.17028 72 ALA A N 1
ATOM 516 C CA . ALA A 1 83 ? 42.58599 59.81251 104.05784 1.000 30.00278 72 ALA A CA 1
ATOM 517 C C . ALA A 1 83 ? 43.91418 59.78693 104.80147 1.000 35.69313 72 ALA A C 1
ATOM 518 O O . ALA A 1 83 ? 44.03863 60.45600 105.83152 1.000 30.98327 72 ALA A O 1
ATOM 520 N N . GLY A 1 84 ? 44.89727 59.03974 104.31711 1.000 32.15196 73 GLY A N 1
ATOM 521 C CA . GLY A 1 84 ? 46.24060 59.10012 104.84013 1.000 37.48229 73 GLY A CA 1
ATOM 522 C C . GLY A 1 84 ? 46.68948 57.93884 105.70894 1.000 43.96074 73 GLY A C 1
ATOM 523 O O . GLY A 1 84 ? 47.66890 58.09733 106.46504 1.000 42.61838 73 GLY A O 1
ATOM 524 N N . TYR A 1 85 ? 46.01820 56.79425 105.63827 1.000 34.44351 74 TYR A N 1
ATOM 525 C CA . TYR A 1 85 ? 46.36853 55.66057 106.47080 1.000 31.42927 74 TYR A CA 1
ATOM 526 C C . TYR A 1 85 ? 47.20860 54.69256 105.66280 1.000 33.67495 74 TYR A C 1
ATOM 527 O O . TYR A 1 85 ? 47.07665 54.61200 104.44075 1.000 38.71460 74 TYR A O 1
ATOM 536 N N . CYS A 1 86 ? 48.06733 53.95051 106.35278 1.000 32.86173 75 CYS A N 1
ATOM 537 C CA . CYS A 1 86 ? 48.65824 52.74962 105.76882 1.000 31.21440 75 CYS A CA 1
ATOM 538 C C . CYS A 1 86 ? 47.65749 51.60783 105.92770 1.000 34.57993 75 CYS A C 1
ATOM 539 O O . CYS A 1 86 ? 47.23248 51.31223 107.04930 1.000 40.05113 75 CYS A O 1
ATOM 542 N N . VAL A 1 87 ? 47.25348 50.98872 104.81303 1.000 32.69567 76 VAL A N 1
ATOM 543 C CA . VAL A 1 87 ? 46.10478 50.08075 104.76695 1.000 32.68534 76 VAL A CA 1
ATOM 544 C C . VAL A 1 87 ? 46.58710 48.67734 104.41656 1.000 32.04131 76 VAL A C 1
ATOM 545 O O . VAL A 1 87 ? 47.34697 48.49835 103.45534 1.000 36.63894 76 VAL A O 1
ATOM 549 N N . TYR A 1 88 ? 46.10380 47.67933 105.16167 1.000 28.73866 77 TYR A N 1
ATOM 550 C CA . TYR A 1 88 ? 46.53428 46.29555 104.99358 1.000 30.79273 77 TYR A CA 1
ATOM 551 C C . TYR A 1 88 ? 45.33715 45.35838 105.07764 1.000 31.64231 77 TYR A C 1
ATOM 552 O O . TYR A 1 88 ? 44.42092 45.58283 105.87592 1.000 30.14822 77 TYR A O 1
ATOM 561 N N . ALA A 1 89 ? 45.34516 44.31021 104.24811 1.000 32.95808 78 ALA A N 1
ATOM 562 C CA . ALA A 1 89 ? 44.23433 43.36832 104.20243 1.000 29.80889 78 ALA A CA 1
ATOM 563 C C . ALA A 1 89 ? 44.70508 41.97079 103.80620 1.000 32.08974 78 ALA A C 1
ATOM 564 O O . ALA A 1 89 ? 45.54714 41.81018 102.91582 1.000 31.49305 78 ALA A O 1
ATOM 566 N N . LEU A 1 90 ? 44.12099 40.96145 104.45157 1.000 28.41325 79 LEU A N 1
ATOM 567 C CA . LEU A 1 90 ? 44.45246 39.57206 104.20032 1.000 29.14279 79 LEU A CA 1
ATOM 568 C C . LEU A 1 90 ? 43.24109 38.81848 103.65370 1.000 33.66395 79 LEU A C 1
ATOM 569 O O . LEU A 1 90 ? 42.09476 39.26047 103.76481 1.000 31.54238 79 LEU A O 1
ATOM 574 N N . ASN A 1 91 ? 43.51039 37.66097 103.06130 1.000 29.62141 80 ASN A N 1
ATOM 575 C CA . ASN A 1 91 ? 42.50086 36.64248 102.83691 1.000 29.34467 80 ASN A CA 1
ATOM 576 C C . ASN A 1 91 ? 42.72444 35.53295 103.85312 1.000 32.60251 80 ASN A C 1
ATOM 577 O O . ASN A 1 91 ? 43.86792 35.18171 104.14376 1.000 32.86201 80 ASN A O 1
ATOM 582 N N . TYR A 1 92 ? 41.63535 34.99382 104.40585 1.000 34.48770 81 TYR A N 1
ATOM 583 C CA . TYR A 1 92 ? 41.72691 34.03927 105.50434 1.000 30.99950 81 TYR A CA 1
ATOM 584 C C . TYR A 1 92 ? 40.61281 33.00576 105.38491 1.000 34.75749 81 TYR A C 1
ATOM 585 O O . TYR A 1 92 ? 39.71532 33.12017 104.54402 1.000 32.36514 81 TYR A O 1
ATOM 594 N N . GLY A 1 93 ? 40.67971 31.99047 106.24868 1.000 33.29252 82 GLY A N 1
ATOM 595 C CA . GLY A 1 93 ? 39.64337 30.96983 106.30494 1.000 29.33119 82 GLY A CA 1
ATOM 596 C C . GLY A 1 93 ? 39.41770 30.23362 105.00148 1.000 35.02136 82 GLY A C 1
ATOM 597 O O . GLY A 1 93 ? 38.30947 29.73792 104.74935 1.000 33.65414 82 GLY A O 1
ATOM 598 N N . ASP A 1 94 ? 40.43969 30.14277 104.16243 1.000 33.14436 83 ASP A N 1
ATOM 599 C CA . ASP A 1 94 ? 40.33173 29.38464 102.92817 1.000 34.75443 83 ASP A CA 1
ATOM 600 C C . ASP A 1 94 ? 40.40818 27.88740 103.21330 1.000 35.04876 83 ASP A C 1
ATOM 601 O O . ASP A 1 94 ? 41.35245 27.41222 103.84531 1.000 40.08862 83 ASP A O 1
ATOM 606 N N . GLU A 1 95 ? 39.41116 27.14846 102.74962 1.000 37.83044 84 GLU A N 1
ATOM 607 C CA . GLU A 1 95 ? 39.44688 25.69370 102.73733 1.000 36.98004 84 GLU A CA 1
ATOM 608 C C . GLU A 1 95 ? 38.87837 25.22065 101.40968 1.000 37.88702 84 GLU A C 1
ATOM 609 O O . GLU A 1 95 ? 38.28221 25.99411 100.65786 1.000 39.53169 84 GLU A O 1
ATOM 615 N N . ASN A 1 96 ? 39.05930 23.92970 101.12829 1.000 43.30992 85 ASN A N 1
ATOM 616 C CA . ASN A 1 96 ? 38.74569 23.37923 99.81524 1.000 44.31476 85 ASN A CA 1
ATOM 617 C C . ASN A 1 96 ? 37.83806 22.15363 99.89723 1.000 42.09416 85 ASN A C 1
ATOM 618 O O . ASN A 1 96 ? 37.70243 21.41226 98.92300 1.000 40.80422 85 ASN A O 1
ATOM 623 N N . VAL A 1 97 ? 37.20670 21.91960 101.03586 1.000 40.11865 86 VAL A N 1
ATOM 624 C CA . VAL A 1 97 ? 36.40338 20.72613 101.23102 1.000 40.74277 86 VAL A CA 1
ATOM 625 C C . VAL A 1 97 ? 34.92966 20.98333 100.95064 1.000 42.71108 86 VAL A C 1
ATOM 626 O O . VAL A 1 97 ? 34.25098 20.12319 100.38917 1.000 40.60763 86 VAL A O 1
ATOM 630 N N . SER A 1 98 ? 34.42157 22.14960 101.36294 1.000 43.71491 87 SER A N 1
ATOM 631 C CA . SER A 1 98 ? 33.03048 22.51972 101.13589 1.000 37.78335 87 SER A CA 1
ATOM 632 C C . SER A 1 98 ? 32.81225 22.87489 99.66623 1.000 38.13645 87 SER A C 1
ATOM 633 O O . SER A 1 98 ? 33.74995 23.19584 98.92838 1.000 38.67556 87 SER A O 1
ATOM 636 N N . VAL A 1 99 ? 31.55730 22.79873 99.22709 1.000 32.99071 88 VAL A N 1
ATOM 637 C CA . VAL A 1 99 ? 31.28716 23.10136 97.82828 1.000 34.06421 88 VAL A CA 1
ATOM 638 C C . VAL A 1 99 ? 31.52201 24.58276 97.55003 1.000 35.80704 88 VAL A C 1
ATOM 639 O O . VAL A 1 99 ? 32.25526 24.93642 96.62033 1.000 33.64389 88 VAL A O 1
ATOM 643 N N . LEU A 1 100 ? 30.92715 25.47333 98.35904 1.000 30.13871 89 LEU A N 1
ATOM 644 C CA . LEU A 1 100 ? 31.18554 26.89903 98.16465 1.000 32.40568 89 LEU A CA 1
ATOM 645 C C . LEU A 1 100 ? 32.66370 27.21380 98.33240 1.000 34.28277 89 LEU A C 1
ATOM 646 O O . LEU A 1 100 ? 33.21077 28.05822 97.61866 1.000 33.28306 89 LEU A O 1
ATOM 651 N N . GLY A 1 101 ? 33.32896 26.53950 99.27494 1.000 42.55749 90 GLY A N 1
ATOM 652 C CA . GLY A 1 101 ? 34.75495 26.73934 99.47747 1.000 39.92528 90 GLY A CA 1
ATOM 653 C C . GLY A 1 101 ? 35.57851 26.50303 98.23268 1.000 40.41267 90 GLY A C 1
ATOM 654 O O . GLY A 1 101 ? 36.69648 27.02142 98.12681 1.000 45.73100 90 GLY A O 1
ATOM 655 N N . GLN A 1 102 ? 35.05685 25.72940 97.28704 1.000 37.11902 91 GLN A N 1
ATOM 656 C CA . GLN A 1 102 ? 35.74466 25.52041 96.02271 1.000 37.26185 91 GLN A CA 1
ATOM 657 C C . GLN A 1 102 ? 35.45500 26.61981 95.00760 1.000 37.12825 91 GLN A C 1
ATOM 658 O O . GLN A 1 102 ? 35.92074 26.52946 93.86608 1.000 42.77275 91 GLN A O 1
ATOM 664 N N . LEU A 1 103 ? 34.73261 27.62943 95.37489 1.000 32.68123 92 LEU A N 1
ATOM 665 C CA . LEU A 1 103 ? 34.60023 28.55016 94.25356 1.000 35.28967 92 LEU A CA 1
ATOM 666 C C . LEU A 1 103 ? 35.60080 29.69366 94.38636 1.000 36.69018 92 LEU A C 1
ATOM 667 O O . LEU A 1 103 ? 35.98967 30.05882 95.50328 1.000 33.65155 92 LEU A O 1
ATOM 672 N N . PRO A 1 104 ? 36.02958 30.27136 93.26205 1.000 31.65223 93 PRO A N 1
ATOM 673 C CA . PRO A 1 104 ? 37.13970 31.23357 93.30948 1.000 30.83614 93 PRO A CA 1
ATOM 674 C C . PRO A 1 104 ? 36.79149 32.48263 94.11724 1.000 33.35175 93 PRO A C 1
ATOM 675 O O . PRO A 1 104 ? 35.79122 33.15688 93.86354 1.000 32.71331 93 PRO A O 1
ATOM 679 N N . GLY A 1 105 ? 37.64031 32.79124 95.10059 1.000 37.38350 94 GLY A N 1
ATOM 680 C CA . GLY A 1 105 ? 37.51060 34.01131 95.87190 1.000 32.39764 94 GLY A CA 1
ATOM 681 C C . GLY A 1 105 ? 36.42884 34.01132 96.92578 1.000 34.06986 94 GLY A C 1
ATOM 682 O O . GLY A 1 105 ? 36.14645 35.08190 97.48798 1.000 31.77261 94 GLY A O 1
ATOM 683 N N . LEU A 1 106 ? 35.79305 32.86399 97.20031 1.000 32.12331 95 LEU A N 1
ATOM 684 C CA . LEU A 1 106 ? 34.90878 32.72449 98.36365 1.000 32.88046 95 LEU A CA 1
ATOM 685 C C . LEU A 1 106 ? 35.76620 32.18615 99.49783 1.000 33.71861 95 LEU A C 1
ATOM 686 O O . LEU A 1 106 ? 36.00119 30.97784 99.59961 1.000 34.15909 95 LEU A O 1
ATOM 691 N N . TYR A 1 107 ? 36.25876 33.08385 100.33420 1.000 33.43761 96 TYR A N 1
ATOM 692 C CA . TYR A 1 107 ? 37.12332 32.70705 101.43614 1.000 35.73679 96 TYR A CA 1
ATOM 693 C C . TYR A 1 107 ? 36.31573 32.73498 102.72715 1.000 34.73459 96 TYR A C 1
ATOM 694 O O . TYR A 1 107 ? 35.08477 32.85304 102.70166 1.000 34.45748 96 TYR A O 1
ATOM 703 N N . ALA A 1 108 ? 37.01445 32.64464 103.86282 1.000 34.10876 97 ALA A N 1
ATOM 704 C CA . ALA A 1 108 ? 36.39929 32.58746 105.19551 1.000 31.88574 97 ALA A CA 1
ATOM 705 C C . ALA A 1 108 ? 35.20804 31.62092 105.22667 1.000 33.43808 97 ALA A C 1
ATOM 706 O O . ALA A 1 108 ? 34.10717 31.94819 105.69482 1.000 29.98437 97 ALA A O 1
ATOM 708 N N . THR A 1 109 ? 35.44306 30.41429 104.69676 1.000 28.45120 98 THR A N 1
ATOM 709 C CA . THR A 1 109 ? 34.52563 29.29040 104.84994 1.000 31.78195 98 THR A CA 1
ATOM 710 C C . THR A 1 109 ? 34.96063 28.33978 105.94917 1.000 31.14407 98 THR A C 1
ATOM 711 O O . THR A 1 109 ? 34.13900 27.55674 106.44561 1.000 34.44022 98 THR A O 1
ATOM 715 N N . GLN A 1 110 ? 36.23455 28.37642 106.31914 1.000 37.20416 99 GLN A N 1
ATOM 716 C CA . GLN A 1 110 ? 36.73048 27.52740 107.38601 1.000 34.31124 99 GLN A CA 1
ATOM 717 C C . GLN A 1 110 ? 36.05953 27.90974 108.69826 1.000 37.10398 99 GLN A C 1
ATOM 718 O O . GLN A 1 110 ? 35.49046 29.00019 108.84858 1.000 34.24741 99 GLN A O 1
ATOM 724 N N . THR A 1 111 ? 36.08835 26.97581 109.64301 1.000 39.49075 100 THR A N 1
ATOM 725 C CA . THR A 1 111 ? 35.58490 27.27328 110.97499 1.000 38.20729 100 THR A CA 1
ATOM 726 C C . THR A 1 111 ? 36.29553 28.50518 111.49828 1.000 33.95352 100 THR A C 1
ATOM 727 O O . THR A 1 111 ? 37.47969 28.71437 111.22168 1.000 37.66793 100 THR A O 1
ATOM 731 N N . ILE A 1 112 ? 35.58207 29.30845 112.28232 1.000 30.73499 101 ILE A N 1
ATOM 732 C CA . ILE A 1 112 ? 35.99271 30.69683 112.46155 1.000 33.47270 101 ILE A CA 1
ATOM 733 C C . ILE A 1 112 ? 37.18337 30.82533 113.42501 1.000 36.62169 101 ILE A C 1
ATOM 734 O O . ILE A 1 112 ? 38.17097 31.49175 113.10132 1.000 36.65063 101 ILE A O 1
ATOM 739 N N . LYS A 1 113 ? 37.12783 30.19906 114.61885 1.000 38.73502 102 LYS A N 1
ATOM 740 C CA . LYS A 1 113 ? 38.10916 30.46481 115.68111 1.000 34.74709 102 LYS A CA 1
ATOM 741 C C . LYS A 1 113 ? 39.53008 30.59224 115.13703 1.000 35.07537 102 LYS A C 1
ATOM 742 O O . LYS A 1 113 ? 40.16385 31.64415 115.29115 1.000 38.02678 102 LYS A O 1
ATOM 748 N N . PRO A 1 114 ? 40.04772 29.56690 114.46165 1.000 32.85083 103 PRO A N 1
ATOM 749 C CA . PRO A 1 114 ? 41.43284 29.63883 113.95722 1.000 34.79553 103 PRO A CA 1
ATOM 750 C C . PRO A 1 114 ? 41.72622 30.84128 113.06473 1.000 38.55292 103 PRO A C 1
ATOM 751 O O . PRO A 1 114 ? 42.90698 31.13386 112.82992 1.000 34.51607 103 PRO A O 1
ATOM 755 N N . ALA A 1 115 ? 40.70932 31.53950 112.54173 1.000 39.93961 104 ALA A N 1
ATOM 756 C CA . ALA A 1 115 ? 40.98223 32.75457 111.77174 1.000 36.99173 104 ALA A CA 1
ATOM 757 C C . ALA A 1 115 ? 41.77491 33.75645 112.60166 1.000 38.79660 104 ALA A C 1
ATOM 758 O O . ALA A 1 115 ? 42.67569 34.43594 112.08314 1.000 33.00216 104 ALA A O 1
ATOM 760 N N . GLY A 1 116 ? 41.46762 33.84449 113.90114 1.000 36.47799 105 GLY A N 1
ATOM 761 C CA . GLY A 1 116 ? 42.25533 34.70143 114.77456 1.000 37.44236 105 GLY A CA 1
ATOM 762 C C . GLY A 1 116 ? 43.73980 34.46309 114.60318 1.000 36.85816 105 GLY A C 1
ATOM 763 O O . GLY A 1 116 ? 44.52827 35.40654 114.49299 1.000 38.56029 105 GLY A O 1
ATOM 764 N N . GLY A 1 117 ? 44.13471 33.18987 114.52578 1.000 32.88375 106 GLY A N 1
ATOM 765 C CA . GLY A 1 117 ? 45.53931 32.87823 114.32611 1.000 32.53495 106 GLY A CA 1
ATOM 766 C C . GLY A 1 117 ? 46.09057 33.49512 113.05613 1.000 33.50460 106 GLY A C 1
ATOM 767 O O . GLY A 1 117 ? 47.10935 34.19651 113.08381 1.000 30.70031 106 GLY A O 1
ATOM 768 N N . GLU A 1 118 ? 45.40864 33.26681 111.92234 1.000 30.98852 107 GLU A N 1
ATOM 769 C CA . GLU A 1 118 ? 45.84209 33.91563 110.68657 1.000 36.25093 107 GLU A CA 1
ATOM 770 C C . GLU A 1 118 ? 45.95540 35.42725 110.88794 1.000 34.35581 107 GLU A C 1
ATOM 771 O O . GLU A 1 118 ? 46.97069 36.04284 110.52288 1.000 29.78991 107 GLU A O 1
ATOM 777 N N . ILE A 1 119 ? 44.95888 36.03009 111.54653 1.000 24.67973 108 ILE A N 1
ATOM 778 C CA . ILE A 1 119 ? 45.00677 37.47200 111.71832 1.000 29.43864 108 ILE A CA 1
ATOM 779 C C . ILE A 1 119 ? 46.23162 37.84841 112.53851 1.000 40.04275 108 ILE A C 1
ATOM 780 O O . ILE A 1 119 ? 46.96578 38.78662 112.18803 1.000 40.72392 108 ILE A O 1
ATOM 785 N N . SER A 1 120 ? 46.52200 37.07719 113.59561 1.000 36.87405 109 SER A N 1
ATOM 786 C CA . SER A 1 120 ? 47.73060 37.33394 114.37228 1.000 38.97441 109 SER A CA 1
ATOM 787 C C . SER A 1 120 ? 48.94684 37.38413 113.45791 1.000 35.49152 109 SER A C 1
ATOM 788 O O . SER A 1 120 ? 49.66707 38.39118 113.41104 1.000 36.20144 109 SER A O 1
ATOM 791 N N . SER A 1 121 ? 49.16886 36.31179 112.69430 1.000 33.82230 110 SER A N 1
ATOM 792 C CA . SER A 1 121 ? 50.26966 36.31567 111.73918 1.000 31.60512 110 SER A CA 1
ATOM 793 C C . SER A 1 121 ? 50.29075 37.62048 110.95308 1.000 39.56512 110 SER A C 1
ATOM 794 O O . SER A 1 121 ? 51.29106 38.35801 110.95804 1.000 36.56959 110 SER A O 1
ATOM 797 N N . PHE A 1 122 ? 49.15819 37.95539 110.32624 1.000 35.92143 111 PHE A N 1
ATOM 798 C CA . PHE A 1 122 ? 49.12015 39.12874 109.46941 1.000 35.97645 111 PHE A CA 1
ATOM 799 C C . PHE A 1 122 ? 49.48460 40.37139 110.26372 1.000 34.78480 111 PHE A C 1
ATOM 800 O O . PHE A 1 122 ? 50.36155 41.15330 109.86549 1.000 35.23619 111 PHE A O 1
ATOM 808 N N . VAL A 1 123 ? 48.85945 40.53310 111.43028 1.000 32.44280 112 VAL A N 1
ATOM 809 C CA . VAL A 1 123 ? 49.09897 41.72480 112.23070 1.000 33.44459 112 VAL A CA 1
ATOM 810 C C . VAL A 1 123 ? 50.57483 41.83205 112.58171 1.000 35.67003 112 VAL A C 1
ATOM 811 O O . VAL A 1 123 ? 51.16974 42.91083 112.48340 1.000 36.58365 112 VAL A O 1
ATOM 815 N N . ASP A 1 124 ? 51.21300 40.70751 112.91696 1.000 34.25602 113 ASP A N 1
ATOM 816 C CA . ASP A 1 124 ? 52.62654 40.78425 113.25289 1.000 36.70234 113 ASP A CA 1
ATOM 817 C C . ASP A 1 124 ? 53.43041 41.30951 112.06642 1.000 40.18611 113 ASP A C 1
ATOM 818 O O . ASP A 1 124 ? 54.22916 42.24666 112.21863 1.000 39.75623 113 ASP A O 1
ATOM 823 N N . GLN A 1 125 ? 53.17214 40.77834 110.85614 1.000 37.32446 114 GLN A N 1
ATOM 824 C CA . GLN A 1 125 ? 53.89564 41.28262 109.69057 1.000 33.52674 114 GLN A CA 1
ATOM 825 C C . GLN A 1 125 ? 53.63959 42.76475 109.50716 1.000 36.33523 114 GLN A C 1
ATOM 826 O O . GLN A 1 125 ? 54.53148 43.49931 109.07583 1.000 39.11437 114 GLN A O 1
ATOM 832 N N . VAL A 1 126 ? 52.44214 43.23292 109.85357 1.000 36.74608 115 VAL A N 1
ATOM 833 C CA . VAL A 1 126 ? 52.15489 44.65135 109.69183 1.000 39.24045 115 VAL A CA 1
ATOM 834 C C . VAL A 1 126 ? 52.96408 45.46268 110.68720 1.000 37.82533 115 VAL A C 1
ATOM 835 O O . VAL A 1 126 ? 53.64359 46.43146 110.31453 1.000 36.44542 115 VAL A O 1
ATOM 839 N N . LEU A 1 127 ? 52.97665 45.03296 111.95182 1.000 39.59439 116 LEU A N 1
ATOM 840 C CA . LEU A 1 127 ? 53.70587 45.80335 112.95701 1.000 42.88291 116 LEU A CA 1
ATOM 841 C C . LEU A 1 127 ? 55.19370 45.84507 112.61390 1.000 40.98434 116 LEU A C 1
ATOM 842 O O . LEU A 1 127 ? 55.78822 46.92561 112.49672 1.000 44.30979 116 LEU A O 1
ATOM 847 N N . ASP A 1 128 ? 55.78097 44.67336 112.35021 1.000 41.54853 117 ASP A N 1
ATOM 848 C CA . ASP A 1 128 ? 57.16842 44.58225 111.90434 1.000 45.04189 117 ASP A CA 1
ATOM 849 C C . ASP A 1 128 ? 57.44499 45.51582 110.73233 1.000 49.73147 117 ASP A C 1
ATOM 850 O O . ASP A 1 128 ? 58.48952 46.17763 110.68920 1.000 45.71810 117 ASP A O 1
ATOM 855 N N . SER A 1 129 ? 56.52156 45.57728 109.76095 1.000 44.71062 118 SER A N 1
ATOM 856 C CA . SER A 1 129 ? 56.80858 46.33523 108.54560 1.000 39.94511 118 SER A CA 1
ATOM 857 C C . SER A 1 129 ? 56.81186 47.83841 108.79164 1.000 40.85786 118 SER A C 1
ATOM 858 O O . SER A 1 129 ? 57.49660 48.57210 108.06864 1.000 38.68489 118 SER A O 1
ATOM 861 N N . THR A 1 130 ? 56.06015 48.31672 109.79520 1.000 38.62427 119 THR A N 1
ATOM 862 C CA . THR A 1 130 ? 55.78817 49.74335 109.92562 1.000 41.38679 119 THR A CA 1
ATOM 863 C C . THR A 1 130 ? 56.39105 50.37582 111.16869 1.000 40.75806 119 THR A C 1
ATOM 864 O O . THR A 1 130 ? 56.28367 51.59806 111.33104 1.000 44.50287 119 THR A O 1
ATOM 868 N N . GLY A 1 131 ? 56.99135 49.58811 112.05452 1.000 36.21395 120 GLY A N 1
ATOM 869 C CA . GLY A 1 131 ? 57.46240 50.11088 113.31683 1.000 38.09071 120 GLY A CA 1
ATOM 870 C C . GLY A 1 131 ? 56.38453 50.54633 114.27957 1.000 42.56500 120 GLY A C 1
ATOM 871 O O . GLY A 1 131 ? 56.70567 51.14767 115.30779 1.000 48.04137 120 GLY A O 1
ATOM 872 N N . ALA A 1 132 ? 55.12034 50.24882 113.99670 1.000 41.26734 121 ALA A N 1
ATOM 873 C CA . ALA A 1 132 ? 54.02760 50.76870 114.80392 1.000 42.07609 121 ALA A CA 1
ATOM 874 C C . ALA A 1 132 ? 53.77737 49.89389 116.03680 1.000 44.47152 121 ALA A C 1
ATOM 875 O O . ALA A 1 132 ? 54.04546 48.68551 116.04857 1.000 42.58291 121 ALA A O 1
ATOM 877 N N . ASP A 1 133 ? 53.26300 50.52403 117.09252 1.000 38.45436 122 ASP A N 1
ATOM 878 C CA . ASP A 1 133 ? 52.91796 49.76390 118.28457 1.000 38.73117 122 ASP A CA 1
ATOM 879 C C . ASP A 1 133 ? 51.61102 49.00875 118.09732 1.000 42.49215 122 ASP A C 1
ATOM 880 O O . ASP A 1 133 ? 51.51807 47.82617 118.43672 1.000 44.03938 122 ASP A O 1
ATOM 885 N N . GLN A 1 134 ? 50.59407 49.66154 117.55815 1.000 39.93164 123 GLN A N 1
ATOM 886 C CA . GLN A 1 134 ? 49.28496 49.04578 117.45734 1.000 41.55833 123 GLN A CA 1
ATOM 887 C C . GLN A 1 134 ? 48.76875 49.12390 116.02634 1.000 42.69666 123 GLN A C 1
ATOM 888 O O . GLN A 1 134 ? 49.33759 49.80302 115.16528 1.000 42.97462 123 GLN A O 1
ATOM 894 N N . VAL A 1 135 ? 47.68439 48.39537 115.77693 1.000 36.99039 124 VAL A N 1
ATOM 895 C CA . VAL A 1 135 ? 46.89291 48.56082 114.57019 1.000 34.22259 124 VAL A CA 1
ATOM 896 C C . VAL A 1 135 ? 45.48781 48.96469 114.98906 1.000 39.32778 124 VAL A C 1
ATOM 897 O O . VAL A 1 135 ? 45.07214 48.78428 116.13578 1.000 38.12615 124 VAL A O 1
ATOM 901 N N . ASP A 1 136 ? 44.76652 49.54444 114.04581 1.000 41.82196 125 ASP A N 1
ATOM 902 C CA . ASP A 1 136 ? 43.31858 49.60486 114.07811 1.000 33.98186 125 ASP A CA 1
ATOM 903 C C . ASP A 1 136 ? 42.79538 48.58539 113.07607 1.000 33.25106 125 ASP A C 1
ATOM 904 O O . ASP A 1 136 ? 43.50163 48.17821 112.15235 1.000 32.140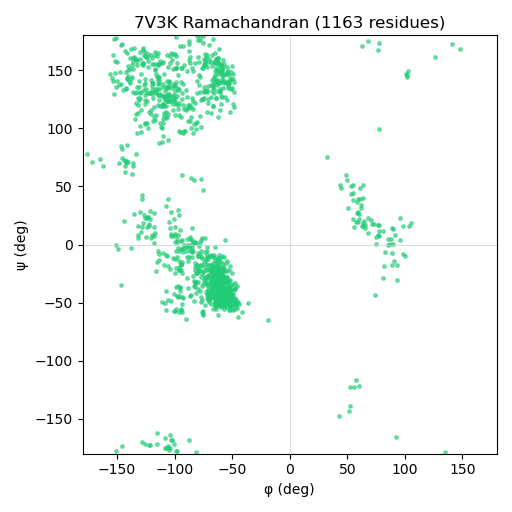29 125 ASP A O 1
ATOM 909 N N . MET A 1 137 ? 41.56639 48.13780 113.29400 1.000 29.90661 126 MET A N 1
ATOM 910 C CA . MET A 1 137 ? 41.04618 46.98283 112.59038 1.000 30.53217 126 MET A CA 1
ATOM 911 C C . MET A 1 137 ? 39.60315 47.24059 112.20664 1.000 29.52626 126 MET A C 1
ATOM 912 O O . MET A 1 137 ? 38.84424 47.80766 112.99279 1.000 29.78609 126 MET A O 1
ATOM 917 N N . PHE A 1 138 ? 39.22133 46.80188 111.01262 1.000 31.28980 127 PHE A N 1
ATOM 918 C CA . PHE A 1 138 ? 37.83887 46.86184 110.55335 1.000 26.42136 127 PHE A CA 1
ATOM 919 C C . PHE A 1 138 ? 37.40913 45.49662 110.04536 1.000 30.96570 127 PHE A C 1
ATOM 920 O O . PHE A 1 138 ? 38.11293 44.88533 109.23392 1.000 30.81563 127 PHE A O 1
ATOM 928 N N . GLY A 1 139 ? 36.24693 45.03965 110.50250 1.000 30.81251 128 GLY A N 1
ATOM 929 C CA . GLY A 1 139 ? 35.71390 43.75411 110.10426 1.000 27.11995 128 GLY A CA 1
ATOM 930 C C . GLY A 1 139 ? 34.33140 43.83866 109.49669 1.000 30.62564 128 GLY A C 1
ATOM 931 O O . GLY A 1 139 ? 33.43338 44.47630 110.06437 1.000 29.71952 128 GLY A O 1
ATOM 932 N N . TRP A 1 140 ? 34.14216 43.21074 108.33600 1.000 32.23908 129 TRP A N 1
ATOM 933 C CA . TRP A 1 140 ? 32.80856 43.07628 107.75056 1.000 32.66058 129 TRP A CA 1
ATOM 934 C C . TRP A 1 140 ? 32.27188 41.67830 108.06679 1.000 30.99140 129 TRP A C 1
ATOM 935 O O . TRP A 1 140 ? 32.94923 40.67338 107.79662 1.000 28.59784 129 TRP A O 1
ATOM 946 N N . SER A 1 141 ? 31.07073 41.62206 108.66247 1.000 30.28305 130 SER A N 1
ATOM 947 C CA . SER A 1 141 ? 30.35212 40.37268 108.95556 1.000 31.24388 130 SER A CA 1
ATOM 948 C C . SER A 1 141 ? 31.27730 39.43923 109.71769 1.000 29.63401 130 SER A C 1
ATOM 949 O O . SER A 1 141 ? 31.77039 39.82984 110.79087 1.000 28.43541 130 SER A O 1
ATOM 952 N N . GLN A 1 142 ? 31.53879 38.22506 109.22531 1.000 31.85778 131 GLN A N 1
ATOM 953 C CA . GLN A 1 142 ? 32.40117 37.30156 109.94778 1.000 33.27187 131 GLN A CA 1
ATOM 954 C C . GLN A 1 142 ? 33.71131 37.97200 110.37060 1.000 32.92836 131 GLN A C 1
ATOM 955 O O . GLN A 1 142 ? 34.22596 37.69481 111.45986 1.000 33.44195 131 GLN A O 1
ATOM 961 N N . GLY A 1 143 ? 34.23538 38.89226 109.55275 1.000 32.07594 132 GLY A N 1
ATOM 962 C CA . GLY A 1 143 ? 35.48504 39.55489 109.89686 1.000 28.25114 132 GLY A CA 1
ATOM 963 C C . GLY A 1 143 ? 35.47567 40.16968 111.28323 1.000 31.63872 132 GLY A C 1
ATOM 964 O O . GLY A 1 143 ? 36.48172 40.13625 111.99382 1.000 32.52161 132 GLY A O 1
ATOM 965 N N . GLY A 1 144 ? 34.33889 40.73050 111.69449 1.000 29.58027 133 GLY A N 1
ATOM 966 C CA . GLY A 1 144 ? 34.23627 41.25944 113.04668 1.000 31.12499 133 GLY A CA 1
ATOM 967 C C . GLY A 1 144 ? 34.52649 40.21662 114.11312 1.000 34.03600 133 GLY A C 1
ATOM 968 O O . GLY A 1 144 ? 35.37925 40.41972 114.98869 1.000 32.92713 133 GLY A O 1
ATOM 969 N N . ILE A 1 145 ? 33.84050 39.06973 114.04699 1.000 34.30050 134 ILE A N 1
ATOM 970 C CA . ILE A 1 145 ? 34.01452 38.09912 115.12672 1.000 28.66169 134 ILE A CA 1
ATOM 971 C C . ILE A 1 145 ? 35.31051 37.30550 114.94619 1.000 34.10319 134 ILE A C 1
ATOM 972 O O . ILE A 1 145 ? 35.96426 36.94904 115.93951 1.000 38.80192 134 ILE A O 1
ATOM 977 N N . ALA A 1 146 ? 35.73516 37.06155 113.70184 1.000 30.84664 135 ALA A N 1
ATOM 978 C CA . ALA A 1 146 ? 37.11288 36.63912 113.46562 1.000 30.51354 135 ALA A CA 1
ATOM 979 C C . ALA A 1 146 ? 38.08239 37.59682 114.15000 1.000 35.44221 135 ALA A C 1
ATOM 980 O O . ALA A 1 146 ? 39.01264 37.16564 114.84305 1.000 32.90432 135 ALA A O 1
ATOM 982 N N . ALA A 1 147 ? 37.84487 38.90779 114.01631 1.000 29.70237 136 ALA A N 1
ATOM 983 C CA . ALA A 1 147 ? 38.70728 39.85919 114.70416 1.000 32.35167 136 ALA A CA 1
ATOM 984 C C . ALA A 1 147 ? 38.62380 39.64123 116.20105 1.000 32.77782 136 ALA A C 1
ATOM 985 O O . ALA A 1 147 ? 39.64684 39.59249 116.89463 1.000 32.92645 136 ALA A O 1
ATOM 987 N N . ARG A 1 148 ? 37.40535 39.46241 116.71225 1.000 31.70977 137 ARG A N 1
ATOM 988 C CA . ARG A 1 148 ? 37.26729 39.23053 118.14040 1.000 36.33867 137 ARG A CA 1
ATOM 989 C C . ARG A 1 148 ? 37.95830 37.93799 118.54241 1.000 38.87206 137 ARG A C 1
ATOM 990 O O . ARG A 1 148 ? 38.56759 37.88038 119.61918 1.000 39.99695 137 ARG A O 1
ATOM 998 N N . SER A 1 149 ? 37.94856 36.91624 117.67021 1.000 33.36999 138 SER A N 1
ATOM 999 C CA . SER A 1 149 ? 38.72646 35.71778 117.98007 1.000 35.16505 138 SER A CA 1
ATOM 1000 C C . SER A 1 149 ? 40.18854 36.08720 118.22197 1.000 37.67551 138 SER A C 1
ATOM 1001 O O . SER A 1 149 ? 40.76354 35.74579 119.26045 1.000 41.42390 138 SER A O 1
ATOM 1004 N N . TYR A 1 150 ? 40.78712 36.84322 117.29596 1.000 36.70339 139 TYR A N 1
ATOM 1005 C CA . TYR A 1 150 ? 42.16403 37.28910 117.48134 1.000 39.52856 139 TYR A CA 1
ATOM 1006 C C . TYR A 1 150 ? 42.32729 38.02732 118.80057 1.000 40.19216 139 TYR A C 1
ATOM 1007 O O . TYR A 1 150 ? 43.30729 37.81511 119.52309 1.000 42.08004 139 TYR A O 1
ATOM 1016 N N . LEU A 1 151 ? 41.36682 38.89128 119.13646 1.000 35.68055 140 LEU A N 1
ATOM 1017 C CA . LEU A 1 151 ? 41.47114 39.66892 120.36274 1.000 38.22356 140 LEU A CA 1
ATOM 1018 C C . LEU A 1 151 ? 41.50961 38.76749 121.58741 1.000 43.67519 140 LEU A C 1
ATOM 1019 O O . LEU A 1 151 ? 42.21365 39.06355 122.56084 1.000 46.32770 140 LEU A O 1
ATOM 1024 N N . LYS A 1 152 ? 40.75989 37.66231 121.56175 1.000 44.48870 141 LYS A N 1
ATOM 1025 C CA . LYS A 1 152 ? 40.50567 36.88035 122.76761 1.000 41.37103 141 LYS A CA 1
ATOM 1026 C C . LYS A 1 152 ? 41.39737 35.66408 122.89111 1.000 37.17301 141 LYS A C 1
ATOM 1027 O O . LYS A 1 152 ? 41.81427 35.32502 123.99749 1.000 39.26265 141 LYS A O 1
ATOM 1033 N N . PHE A 1 153 ? 41.70265 35.00789 121.77972 1.000 37.13031 142 PHE A N 1
ATOM 1034 C CA . PHE A 1 153 ? 42.39667 33.73319 121.78818 1.000 33.76594 142 PHE A CA 1
ATOM 1035 C C . PHE A 1 153 ? 43.75593 33.74970 121.10231 1.000 34.33153 142 PHE A C 1
ATOM 1036 O O . PHE A 1 153 ? 44.37095 32.68664 120.99414 1.000 37.42244 142 PHE A O 1
ATOM 1044 N N . TYR A 1 154 ? 44.23123 34.88641 120.58004 1.000 37.00404 143 TYR A N 1
ATOM 1045 C CA . TYR A 1 154 ? 45.46580 34.82616 119.80001 1.000 33.16686 143 TYR A CA 1
ATOM 1046 C C . TYR A 1 154 ? 46.34432 36.05506 119.98419 1.000 37.83499 143 TYR A C 1
ATOM 1047 O O . TYR A 1 154 ? 47.20939 36.32377 119.13595 1.000 35.84108 143 TYR A O 1
ATOM 1056 N N . GLY A 1 155 ? 46.14324 36.80523 121.06305 1.000 37.56311 144 GLY A N 1
ATOM 1057 C CA . GLY A 1 155 ? 47.08963 37.81727 121.46367 1.000 36.89863 144 GLY A CA 1
ATOM 1058 C C . GLY A 1 155 ? 46.87866 39.18450 120.86934 1.000 45.41030 144 GLY A C 1
ATOM 1059 O O . GLY A 1 155 ? 47.80418 40.01035 120.92909 1.000 40.58875 144 GLY A O 1
ATOM 1060 N N . GLY A 1 156 ? 45.70747 39.44900 120.27832 1.000 40.22878 145 GLY A N 1
ATOM 1061 C CA . GLY A 1 156 ? 45.40479 40.80003 119.84904 1.000 38.88616 145 GLY A CA 1
ATOM 1062 C C . GLY A 1 156 ? 45.15551 41.74615 120.99358 1.000 36.46473 145 GLY A C 1
ATOM 1063 O O . GLY A 1 156 ? 45.08454 42.96180 120.79006 1.000 39.18497 145 GLY A O 1
ATOM 1064 N N . THR A 1 157 ? 44.99654 41.20235 122.18138 1.000 38.02991 146 THR A N 1
ATOM 1065 C CA . THR A 1 157 ? 44.88473 41.94556 123.41781 1.000 40.01683 146 THR A CA 1
ATOM 1066 C C . THR A 1 157 ? 45.91272 41.40065 124.39151 1.000 40.68993 146 THR A C 1
ATOM 1067 O O . THR A 1 157 ? 46.49757 40.33792 124.16826 1.000 38.38007 146 THR A O 1
ATOM 1071 N N . ASN A 1 158 ? 46.18570 42.18428 125.43076 1.000 38.50933 147 ASN A N 1
ATOM 1072 C CA . ASN A 1 158 ? 47.13325 41.81329 126.47499 1.000 42.22564 147 ASN A CA 1
ATOM 1073 C C . ASN A 1 158 ? 46.48619 42.09715 127.82784 1.000 43.46449 147 ASN A C 1
ATOM 1074 O O . ASN A 1 158 ? 46.26872 43.26003 128.18399 1.000 41.30234 147 ASN A O 1
ATOM 1079 N N . ALA A 1 159 ? 46.19132 41.03541 128.58340 1.000 40.32844 148 ALA A N 1
ATOM 1080 C CA . ALA A 1 159 ? 45.50558 41.19508 129.86187 1.000 40.28625 148 ALA A CA 1
ATOM 1081 C C . ALA A 1 159 ? 46.40310 41.86830 130.89643 1.000 38.42243 148 ALA A C 1
ATOM 1082 O O . ALA A 1 159 ? 45.97923 42.80729 131.58152 1.000 31.80259 148 ALA A O 1
ATOM 1084 N N . ALA A 1 160 ? 47.65171 41.40143 131.01638 1.000 40.21653 149 ALA A N 1
ATOM 1085 C CA . ALA A 1 160 ? 48.59929 41.99455 131.95929 1.000 43.21057 149 ALA A CA 1
ATOM 1086 C C . ALA A 1 160 ? 48.71417 43.49528 131.76785 1.000 44.78895 149 ALA A C 1
ATOM 1087 O O . ALA A 1 160 ? 48.80927 44.25164 132.73923 1.000 45.28728 149 ALA A O 1
ATOM 1089 N N . ASN A 1 161 ? 48.70480 43.94654 130.51892 1.000 48.11709 150 ASN A N 1
ATOM 1090 C CA . ASN A 1 161 ? 48.96503 45.34888 130.19616 1.000 45.25022 150 ASN A CA 1
ATOM 1091 C C . ASN A 1 161 ? 48.11597 45.74586 128.99842 1.000 45.88589 150 ASN A C 1
ATOM 1092 O O . ASN A 1 161 ? 48.58056 45.73738 127.84867 1.000 42.49082 150 ASN A O 1
ATOM 1097 N N . PRO A 1 162 ? 46.84400 46.08991 129.23094 1.000 43.61696 151 PRO A N 1
ATOM 1098 C CA . PRO A 1 162 ? 45.97900 46.47797 128.10752 1.000 42.69806 151 PRO A CA 1
ATOM 1099 C C . PRO A 1 162 ? 46.55011 47.61964 127.29248 1.000 44.47527 151 PRO A C 1
ATOM 1100 O O . PRO A 1 162 ? 46.27303 47.71399 126.08761 1.000 43.50250 151 PRO A O 1
ATOM 1104 N N . ALA A 1 163 ? 47.35312 48.48964 127.91300 1.000 45.34132 152 ALA A N 1
ATOM 1105 C CA . ALA A 1 163 ? 47.92341 49.61809 127.18279 1.000 42.41098 152 ALA A CA 1
ATOM 1106 C C . ALA A 1 163 ? 48.74565 49.15194 125.99204 1.000 37.81897 152 ALA A C 1
ATOM 1107 O O . ALA A 1 163 ? 48.87862 49.88503 125.00809 1.000 37.17764 152 ALA A O 1
ATOM 1109 N N . ALA A 1 164 ? 49.29460 47.93887 126.06006 1.000 38.74401 153 ALA A N 1
ATOM 1110 C CA . ALA A 1 164 ? 50.06731 47.35304 124.97626 1.000 38.55702 153 ALA A CA 1
ATOM 1111 C C . ALA A 1 164 ? 49.26679 46.34982 124.14052 1.000 39.69424 153 ALA A C 1
ATOM 1112 O O . ALA A 1 164 ? 49.86767 45.48131 123.48961 1.000 41.29777 153 ALA A O 1
ATOM 1114 N N . ASN A 1 165 ? 47.93177 46.42992 124.15457 1.000 35.25075 154 ASN A N 1
ATOM 1115 C CA . ASN A 1 165 ? 47.14664 45.69790 123.15990 1.000 42.77734 154 ASN A CA 1
ATOM 1116 C C . ASN A 1 165 ? 47.69875 45.98963 121.76883 1.000 37.50864 154 ASN A C 1
ATOM 1117 O O . ASN A 1 165 ? 47.98244 47.14419 121.42994 1.000 32.23640 154 ASN A O 1
ATOM 1122 N N . LYS A 1 166 ? 47.86339 44.93790 120.96655 1.000 32.80781 155 LYS A N 1
ATOM 1123 C CA . LYS A 1 166 ? 48.26237 45.13408 119.57455 1.000 38.54694 155 LYS A CA 1
ATOM 1124 C C . LYS A 1 166 ? 47.17013 45.80552 118.74984 1.000 38.51508 155 LYS A C 1
ATOM 1125 O O . LYS A 1 166 ? 47.47451 46.42115 117.72000 1.000 38.84344 155 LYS A O 1
ATOM 1131 N N . VAL A 1 167 ? 45.91603 45.70864 119.18575 1.000 37.39918 156 VAL A N 1
ATOM 1132 C CA . VAL A 1 167 ? 44.77937 46.33218 118.52224 1.000 36.23041 156 VAL A CA 1
ATOM 1133 C C . VAL A 1 167 ? 44.23863 47.42742 119.42693 1.000 33.76173 156 VAL A C 1
ATOM 1134 O O . VAL A 1 167 ? 44.01343 47.19718 120.61878 1.000 36.04046 156 VAL A O 1
ATOM 1138 N N . LYS A 1 168 ? 44.05017 48.62466 118.87397 1.000 33.86966 157 LYS A N 1
ATOM 1139 C CA . LYS A 1 168 ? 43.47052 49.71040 119.64726 1.000 36.79454 157 LYS A CA 1
ATOM 1140 C C . LYS A 1 168 ? 41.98742 49.87263 119.34442 1.000 38.84583 157 LYS A C 1
ATOM 1141 O O . LYS A 1 168 ? 41.16150 49.80254 120.26051 1.000 40.23188 157 LYS A O 1
ATOM 1147 N N . ASN A 1 169 ? 41.62894 50.08295 118.07752 1.000 34.83702 158 ASN A N 1
ATOM 1148 C CA . ASN A 1 169 ? 40.22773 50.14163 117.67687 1.000 34.63675 158 ASN A CA 1
ATOM 1149 C C . ASN A 1 169 ? 39.82029 48.89814 116.89971 1.000 36.41413 158 ASN A C 1
ATOM 1150 O O . ASN A 1 169 ? 40.54517 48.43262 116.00380 1.000 32.58101 158 ASN A O 1
ATOM 1155 N N . LEU A 1 170 ? 38.65370 48.36549 117.25531 1.000 35.38504 159 LEU A N 1
ATOM 1156 C CA . LEU A 1 170 ? 37.91946 47.45317 116.39599 1.000 34.29368 159 LEU A CA 1
ATOM 1157 C C . LEU A 1 170 ? 36.66602 48.17729 115.92666 1.000 33.43758 159 LEU A C 1
ATOM 1158 O O . LEU A 1 170 ? 35.85409 48.61273 116.75639 1.000 34.21428 159 LEU A O 1
ATOM 1163 N N . ILE A 1 171 ? 36.54553 48.34159 114.60574 1.000 28.53514 160 ILE A N 1
ATOM 1164 C CA . ILE A 1 171 ? 35.35770 48.86568 113.93560 1.000 28.99909 160 ILE A CA 1
ATOM 1165 C C . ILE A 1 171 ? 34.76119 47.73357 113.10693 1.000 33.11778 160 ILE A C 1
ATOM 1166 O O . ILE A 1 171 ? 35.48939 47.02800 112.39412 1.000 31.47027 160 ILE A O 1
ATOM 1171 N N . THR A 1 172 ? 33.44642 47.55751 113.19134 1.000 30.33565 161 THR A N 1
ATOM 1172 C CA . THR A 1 172 ? 32.77343 46.48465 112.47774 1.000 27.26598 161 THR A CA 1
ATOM 1173 C C . THR A 1 172 ? 31.54679 47.01442 111.76264 1.000 29.01077 161 THR A C 1
ATOM 1174 O O . THR A 1 172 ? 30.98583 48.05923 112.11872 1.000 30.76276 161 THR A O 1
ATOM 1178 N N . PHE A 1 173 ? 31.13276 46.26183 110.74824 1.000 27.24826 162 PHE A N 1
ATOM 1179 C CA . PHE A 1 173 ? 29.86044 46.50101 110.08211 1.000 26.43226 162 PHE A CA 1
ATOM 1180 C C . PHE A 1 173 ? 29.15349 45.17045 109.90413 1.000 28.54486 162 PHE A C 1
ATOM 1181 O O . PHE A 1 173 ? 29.75584 44.19752 109.44285 1.000 28.83074 162 PHE A O 1
ATOM 1189 N N . GLY A 1 174 ? 27.88602 45.12363 110.29588 1.000 31.01194 163 GLY A N 1
ATOM 1190 C CA . GLY A 1 174 ? 27.09541 43.91677 110.13478 1.000 30.76607 163 GLY A CA 1
ATOM 1191 C C . GLY A 1 174 ? 27.68724 42.67209 110.76357 1.000 31.33488 163 GLY A C 1
ATOM 1192 O O . GLY A 1 174 ? 27.23464 41.56374 110.47269 1.000 35.06485 163 GLY A O 1
ATOM 1193 N N . ALA A 1 175 ? 28.67902 42.83820 111.63751 1.000 31.27021 164 ALA A N 1
ATOM 1194 C CA . ALA A 1 175 ? 29.27176 41.70367 112.33338 1.000 34.02527 164 ALA A CA 1
ATOM 1195 C C . ALA A 1 175 ? 28.20328 40.86932 113.02905 1.000 36.11629 164 ALA A C 1
ATOM 1196 O O . ALA A 1 175 ? 27.30305 41.40136 113.68573 1.000 34.64077 164 ALA A O 1
ATOM 1198 N N . THR A 1 176 ? 28.32574 39.55026 112.89747 1.000 32.25759 165 THR A N 1
ATOM 1199 C CA . THR A 1 176 ? 27.43195 38.59994 113.56145 1.000 35.86861 165 THR A CA 1
ATOM 1200 C C . THR A 1 176 ? 27.91255 38.29925 114.98574 1.000 34.69477 165 THR A C 1
ATOM 1201 O O . THR A 1 176 ? 28.16356 37.16051 115.37995 1.000 34.28912 165 THR A O 1
ATOM 1205 N N . ASN A 1 177 ? 28.02701 39.37353 115.76732 1.000 39.35516 166 ASN A N 1
ATOM 1206 C CA . ASN A 1 177 ? 28.66219 39.29358 117.07841 1.000 36.75383 166 ASN A CA 1
ATOM 1207 C C . ASN A 1 177 ? 27.95142 38.33602 118.01830 1.000 39.34297 166 ASN A C 1
ATOM 1208 O O . ASN A 1 177 ? 28.58999 37.76643 118.91093 1.000 43.13852 166 ASN A O 1
ATOM 1213 N N . HIS A 1 178 ? 26.64053 38.16219 117.85891 1.000 36.93652 167 HIS A N 1
ATOM 1214 C CA . HIS A 1 178 ? 25.86315 37.28512 118.72810 1.000 40.03189 167 HIS A CA 1
ATOM 1215 C C . HIS A 1 178 ? 25.01698 36.33649 117.90376 1.000 38.05513 167 HIS A C 1
ATOM 1216 O O . HIS A 1 178 ? 23.94304 35.92020 118.34147 1.000 36.10905 167 HIS A O 1
ATOM 1223 N N . GLY A 1 179 ? 25.48093 36.01571 116.70030 1.000 36.56048 168 GLY A N 1
ATOM 1224 C CA . GLY A 1 179 ? 24.77070 35.11836 115.81962 1.000 38.13268 168 GLY A CA 1
ATOM 1225 C C . GLY A 1 179 ? 23.58811 35.79016 115.15858 1.000 36.41889 168 GLY A C 1
ATOM 1226 O O . GLY A 1 179 ? 23.14066 36.86688 115.54258 1.000 38.16493 168 GLY A O 1
ATOM 1227 N N . THR A 1 180 ? 23.05386 35.11364 114.14851 1.000 40.03015 169 THR A N 1
ATOM 1228 C CA . THR A 1 180 ? 22.00485 35.67286 113.31169 1.000 38.16801 169 THR A CA 1
ATOM 1229 C C . THR A 1 180 ? 20.83785 34.69836 113.19487 1.000 36.47838 169 THR A C 1
ATOM 1230 O O . THR A 1 180 ? 21.02083 33.47918 113.21956 1.000 36.33821 169 THR A O 1
ATOM 1234 N N . THR A 1 181 ? 19.62817 35.25666 113.09554 1.000 40.55432 170 THR A N 1
ATOM 1235 C CA . THR A 1 181 ? 18.40837 34.50399 112.81470 1.000 38.51475 170 THR A CA 1
ATOM 1236 C C . THR A 1 181 ? 18.12692 34.36433 111.32563 1.000 41.10035 170 THR A C 1
ATOM 1237 O O . THR A 1 181 ? 17.15978 33.69372 110.95540 1.000 42.18888 170 THR A O 1
ATOM 1241 N N . LEU A 1 182 ? 18.91104 35.00924 110.46392 1.000 39.00157 171 LEU A N 1
ATOM 1242 C CA . LEU A 1 182 ? 18.68178 34.93707 109.02423 1.000 41.81969 171 LEU A CA 1
ATOM 1243 C C . LEU A 1 182 ? 17.24216 35.31990 108.67426 1.000 45.88791 171 LEU A C 1
ATOM 1244 O O . LEU A 1 182 ? 16.53267 34.59886 107.96307 1.000 45.67676 171 LEU A O 1
ATOM 1249 N N . SER A 1 183 ? 16.79871 36.46401 109.19546 1.000 39.68904 172 SER A N 1
ATOM 1250 C CA . SER A 1 183 ? 15.40205 36.82508 109.01454 1.000 41.44863 172 SER A CA 1
ATOM 1251 C C . SER A 1 183 ? 15.08816 37.10694 107.55480 1.000 44.63362 172 SER A C 1
ATOM 1252 O O . SER A 1 183 ? 13.91414 37.07223 107.16665 1.000 48.89998 172 SER A O 1
ATOM 1255 N N . GLY A 1 184 ? 16.10925 37.36330 106.73656 1.000 39.33575 173 GLY A N 1
ATOM 1256 C CA . GLY A 1 184 ? 15.89052 37.47384 105.30904 1.000 37.16625 173 GLY A CA 1
ATOM 1257 C C . GLY A 1 184 ? 15.38081 36.19124 104.68662 1.000 44.48803 173 GLY A C 1
ATOM 1258 O O . GLY A 1 184 ? 14.74724 36.23133 103.62351 1.000 48.10359 173 GLY A O 1
ATOM 1259 N N . LEU A 1 185 ? 15.64096 35.05089 105.32225 1.000 41.33090 174 LEU A N 1
ATOM 1260 C CA . LEU A 1 185 ? 15.13196 33.77276 104.85472 1.000 37.43836 174 LEU A CA 1
ATOM 1261 C C . LEU A 1 185 ? 13.72160 33.49587 105.35548 1.000 39.74675 174 LEU A C 1
ATOM 1262 O O . LEU A 1 185 ? 13.16870 32.42951 105.05688 1.000 43.51383 174 LEU A O 1
ATOM 1267 N N . GLY A 1 186 ? 13.13142 34.41079 106.11731 1.000 34.17139 175 GLY A N 1
ATOM 1268 C CA . GLY A 1 186 ? 11.84978 34.12061 106.72592 1.000 34.44071 175 GLY A CA 1
ATOM 1269 C C . GLY A 1 186 ? 11.78842 32.72335 107.30660 1.000 36.09100 175 GLY A C 1
ATOM 1270 O O . GLY A 1 186 ? 12.80947 32.18033 107.75292 1.000 36.55342 175 GLY A O 1
ATOM 1271 N N . ALA A 1 187 ? 10.60170 32.11128 107.26518 1.000 37.27084 176 ALA A N 1
ATOM 1272 C CA . ALA A 1 187 ? 10.40891 30.80233 107.88748 1.000 37.74121 176 ALA A CA 1
ATOM 1273 C C . ALA A 1 187 ? 11.28771 29.71301 107.28542 1.000 37.45563 176 ALA A C 1
ATOM 1274 O O . ALA A 1 187 ? 11.33775 28.61254 107.84218 1.000 33.93418 176 ALA A O 1
ATOM 1276 N N . LEU A 1 188 ? 11.98734 29.97765 106.17693 1.000 41.26784 177 LEU A N 1
ATOM 1277 C CA . LEU A 1 188 ? 12.90115 28.95983 105.66685 1.000 42.26775 177 LEU A CA 1
ATOM 1278 C C . LEU A 1 188 ? 14.10310 28.75154 106.58143 1.000 40.75656 177 LEU A C 1
ATOM 1279 O O . LEU A 1 188 ? 14.71133 27.67359 106.54146 1.000 38.17448 177 LEU A O 1
ATOM 1284 N N . ALA A 1 189 ? 14.44866 29.74878 107.40944 1.000 42.38177 178 ALA A N 1
ATOM 1285 C CA . ALA A 1 189 ? 15.63526 29.63061 108.25592 1.000 40.48478 178 ALA A CA 1
ATOM 1286 C C . ALA A 1 189 ? 15.48917 28.49224 109.25070 1.000 34.20469 178 ALA A C 1
ATOM 1287 O O . ALA A 1 189 ? 16.42870 27.72360 109.45616 1.000 37.52616 178 ALA A O 1
ATOM 1289 N N . GLY A 1 190 ? 14.31198 28.36228 109.86290 1.000 35.54487 179 GLY A N 1
ATOM 1290 C CA . GLY A 1 190 ? 14.00277 27.23553 110.72062 1.000 32.22083 179 GLY A CA 1
ATOM 1291 C C . GLY A 1 190 ? 14.14271 25.88643 110.04905 1.000 40.83125 179 GLY A C 1
ATOM 1292 O O . GLY A 1 190 ? 14.10987 24.86043 110.73885 1.000 45.05397 179 GLY A O 1
ATOM 1293 N N . GLN A 1 191 ? 14.30201 25.85691 108.73011 1.000 40.83647 180 GLN A N 1
ATOM 1294 C CA . GLN A 1 191 ? 14.39204 24.60041 108.00424 1.000 38.52838 180 GLN A CA 1
ATOM 1295 C C . GLN A 1 191 ? 15.82289 24.16884 107.74751 1.000 38.18223 180 GLN A C 1
ATOM 1296 O O . GLN A 1 191 ? 16.05310 22.98877 107.46873 1.000 39.39156 180 GLN A O 1
ATOM 1302 N N . LEU A 1 192 ? 16.78156 25.08836 107.82211 1.000 38.16802 181 LEU A N 1
ATOM 1303 C CA . LEU A 1 192 ? 18.18599 24.70111 107.76204 1.000 48.19571 181 LEU A CA 1
ATOM 1304 C C . LEU A 1 192 ? 18.54086 23.77208 108.91397 1.000 45.73671 181 LEU A C 1
ATOM 1305 O O . LEU A 1 192 ? 18.11892 23.98329 110.05236 1.000 53.06427 181 LEU A O 1
ATOM 1310 N N . ALA A 1 193 ? 19.32942 22.74457 108.61152 1.000 52.38495 182 ALA A N 1
ATOM 1311 C CA . ALA A 1 193 ? 19.84929 21.81268 109.61060 1.000 50.30106 182 ALA A CA 1
ATOM 1312 C C . ALA A 1 193 ? 21.33016 22.08236 109.84941 1.000 47.40177 182 ALA A C 1
ATOM 1313 O O . ALA A 1 193 ? 22.14606 21.83378 108.94660 1.000 47.71203 182 ALA A O 1
ATOM 1315 N N . PRO A 1 194 ? 21.73337 22.56100 111.03495 1.000 52.83866 183 PRO A N 1
ATOM 1316 C CA . PRO A 1 194 ? 23.12776 23.01524 111.21736 1.000 52.73110 183 PRO A CA 1
ATOM 1317 C C . PRO A 1 194 ? 24.17030 21.94308 110.96058 1.000 52.85251 183 PRO A C 1
ATOM 1318 O O . PRO A 1 194 ? 25.35833 22.27256 110.80222 1.000 46.64004 183 PRO A O 1
ATOM 1322 N N . ALA A 1 195 ? 23.77106 20.67502 110.90756 1.000 48.84424 184 ALA A N 1
ATOM 1323 C CA . ALA A 1 195 ? 24.71940 19.61062 110.63547 1.000 52.46950 184 ALA A CA 1
ATOM 1324 C C . ALA A 1 195 ? 24.89134 19.32559 109.14353 1.000 52.17030 184 ALA A C 1
ATOM 1325 O O . ALA A 1 195 ? 25.85144 18.64727 108.75753 1.000 52.18823 184 ALA A O 1
ATOM 1327 N N . THR A 1 196 ? 24.00624 19.82680 108.29063 1.000 49.70698 185 THR A N 1
ATOM 1328 C CA . THR A 1 196 ? 24.09828 19.53035 106.86677 1.000 53.09527 185 THR A CA 1
ATOM 1329 C C . THR A 1 196 ? 24.70023 20.66249 106.05221 1.000 46.14016 185 THR A C 1
ATOM 1330 O O . THR A 1 196 ? 25.03771 20.45002 104.88739 1.000 50.81419 185 THR A O 1
ATOM 1334 N N . ILE A 1 197 ? 24.85186 21.84513 106.62960 1.000 43.00483 186 ILE A N 1
ATOM 1335 C CA . ILE A 1 197 ? 25.34987 22.99902 105.88892 1.000 45.86245 186 ILE A CA 1
ATOM 1336 C C . ILE A 1 197 ? 26.87646 23.05623 105.79456 1.000 47.74896 186 ILE A C 1
ATOM 1337 O O . ILE A 1 197 ? 27.38360 23.53306 104.76970 1.000 41.57497 186 ILE A O 1
ATOM 1342 N N . PRO A 1 198 ? 27.65254 22.56470 106.76530 1.000 48.23843 187 PRO A N 1
ATOM 1343 C CA . PRO A 1 198 ? 29.12473 22.65353 106.65001 1.000 42.37700 187 PRO A CA 1
ATOM 1344 C C . PRO A 1 198 ? 29.62088 22.14874 105.30500 1.000 45.65607 187 PRO A C 1
ATOM 1345 O O . PRO A 1 198 ? 30.34265 22.86828 104.59681 1.000 42.61464 187 PRO A O 1
ATOM 1349 N N . PRO A 1 199 ? 29.26620 20.91886 104.91287 1.000 45.29433 188 PRO A N 1
ATOM 1350 C CA . PRO A 1 199 ? 29.78974 20.37419 103.64401 1.000 43.71852 188 PRO A CA 1
ATOM 1351 C C . PRO A 1 199 ? 29.43661 21.21181 102.43353 1.000 41.67819 188 PRO A C 1
ATOM 1352 O O . PRO A 1 199 ? 30.17684 21.18009 101.44085 1.000 38.89618 188 PRO A O 1
ATOM 1356 N N . VAL A 1 200 ? 28.32648 21.94957 102.48374 1.000 38.42621 189 VAL A N 1
ATOM 1357 C CA . VAL A 1 200 ? 27.83473 22.72550 101.35448 1.000 36.14723 189 VAL A CA 1
ATOM 1358 C C . VAL A 1 200 ? 28.35245 24.15669 101.41825 1.000 34.53578 189 VAL A C 1
ATOM 1359 O O . VAL A 1 200 ? 29.02592 24.63084 100.49217 1.000 38.66314 189 VAL A O 1
ATOM 1363 N N . LEU A 1 201 ? 28.05067 24.84666 102.51960 1.000 39.55603 190 LEU A N 1
ATOM 1364 C CA . LEU A 1 201 ? 28.32699 26.27048 102.68408 1.000 36.60717 190 LEU A CA 1
ATOM 1365 C C . LEU A 1 201 ? 29.64057 26.57752 103.39187 1.000 35.05560 190 LEU A C 1
ATOM 1366 O O . LEU A 1 201 ? 30.09881 27.72012 103.33025 1.000 32.59371 190 LEU A O 1
ATOM 1371 N N . GLY A 1 202 ? 30.23652 25.61000 104.08247 1.000 40.05311 191 GLY A N 1
ATOM 1372 C CA . GLY A 1 202 ? 31.38166 25.86907 104.92309 1.000 40.47243 191 GLY A CA 1
ATOM 1373 C C . GLY A 1 202 ? 31.01984 25.93279 106.39540 1.000 39.68633 191 GLY A C 1
ATOM 1374 O O . GLY A 1 202 ? 29.94627 26.40293 106.78280 1.000 39.75638 191 GLY A O 1
ATOM 1375 N N . PRO A 1 203 ? 31.91185 25.44129 107.24928 1.000 38.50894 192 PRO A N 1
ATOM 1376 C CA . PRO A 1 203 ? 31.65196 25.52727 108.69816 1.000 36.79054 192 PRO A CA 1
ATOM 1377 C C . PRO A 1 203 ? 31.39182 26.94267 109.21208 1.000 40.91340 192 PRO A C 1
ATOM 1378 O O . PRO A 1 203 ? 30.65360 27.09828 110.19627 1.000 40.81046 192 PRO A O 1
ATOM 1382 N N . ALA A 1 204 ? 31.96095 27.97800 108.57876 1.000 40.84861 193 ALA A N 1
ATOM 1383 C CA . ALA A 1 204 ? 31.74230 29.35326 109.03424 1.000 33.02980 193 ALA A CA 1
ATOM 1384 C C . ALA A 1 204 ? 30.26386 29.68425 109.10950 1.000 34.34636 193 ALA A C 1
ATOM 1385 O O . ALA A 1 204 ? 29.81076 30.37786 110.03500 1.000 40.92458 193 ALA A O 1
ATOM 1387 N N . ALA A 1 205 ? 29.48699 29.18246 108.14717 1.000 37.61935 194 ALA A N 1
ATOM 1388 C CA . ALA A 1 205 ? 28.05329 29.44519 108.15446 1.000 41.05696 194 ALA A CA 1
ATOM 1389 C C . ALA A 1 205 ? 27.41005 28.90823 109.42935 1.000 43.04271 194 ALA A C 1
ATOM 1390 O O . ALA A 1 205 ? 26.64459 29.61430 110.09631 1.000 38.19671 194 ALA A O 1
ATOM 1392 N N . ALA A 1 206 ? 27.72907 27.66341 109.79951 1.000 38.09305 195 ALA A N 1
ATOM 1393 C CA . ALA A 1 206 ? 27.14872 27.10850 111.01627 1.000 42.45722 195 ALA A CA 1
ATOM 1394 C C . ALA A 1 206 ? 27.68943 27.80762 112.26041 1.000 42.61840 195 ALA A C 1
ATOM 1395 O O . ALA A 1 206 ? 26.96141 27.95997 113.25395 1.000 35.49967 195 ALA A O 1
ATOM 1397 N N . ASP A 1 207 ? 28.95038 28.25436 112.22949 1.000 35.37536 196 ASP A N 1
ATOM 1398 C CA . ASP A 1 207 ? 29.48188 28.94051 113.40248 1.000 34.33738 196 ASP A CA 1
ATOM 1399 C C . ASP A 1 207 ? 28.77938 30.26554 113.64895 1.000 38.32188 196 ASP A C 1
ATOM 1400 O O . ASP A 1 207 ? 28.77513 30.75188 114.78641 1.000 39.61698 196 ASP A O 1
ATOM 1405 N N . GLN A 1 208 ? 28.20919 30.87459 112.61038 1.000 40.51694 197 GLN A N 1
ATOM 1406 C CA . GLN A 1 208 ? 27.52030 32.14940 112.77944 1.000 38.56116 197 GLN A CA 1
ATOM 1407 C C . GLN A 1 208 ? 26.05556 32.00855 113.19602 1.000 43.71715 197 GLN A C 1
ATOM 1408 O O . GLN A 1 208 ? 25.34802 33.02734 113.29897 1.000 35.07003 197 GLN A O 1
ATOM 1414 N N . LEU A 1 209 ? 25.58465 30.79097 113.45748 1.000 35.19029 198 LEU A N 1
ATOM 1415 C CA . LEU A 1 209 ? 24.20500 30.62130 113.88380 1.000 37.95381 198 LEU A CA 1
ATOM 1416 C C . LEU A 1 209 ? 24.08220 30.77775 115.39898 1.000 40.45897 198 LEU A C 1
ATOM 1417 O O . LEU A 1 209 ? 25.03418 30.56507 116.15790 1.000 41.21710 198 LEU A O 1
ATOM 1422 N N . ILE A 1 210 ? 22.87266 31.13590 115.83149 1.000 37.12467 199 ILE A N 1
ATOM 1423 C CA . ILE A 1 210 ? 22.63685 31.49022 117.23040 1.000 46.65975 199 ILE A CA 1
ATOM 1424 C C . ILE A 1 210 ? 23.00368 30.34029 118.16171 1.000 40.96631 199 ILE A C 1
ATOM 1425 O O . ILE A 1 210 ? 22.56229 29.19982 117.98494 1.000 47.17150 199 ILE A O 1
ATOM 1430 N N . ASP A 1 211 ? 23.84488 30.63640 119.14984 1.000 46.02498 200 ASP A N 1
ATOM 1431 C CA . ASP A 1 211 ? 24.26565 29.67381 120.16869 1.000 49.65657 200 ASP A CA 1
ATOM 1432 C C . ASP A 1 211 ? 25.13264 28.55838 119.59675 1.000 48.75968 200 ASP A C 1
ATOM 1433 O O . ASP A 1 211 ? 25.23699 27.47091 120.18162 1.000 46.41726 200 ASP A O 1
ATOM 1438 N N . SER A 1 212 ? 25.76608 28.80684 118.45851 1.000 49.19396 201 SER A N 1
ATOM 1439 C CA . SER A 1 212 ? 26.75168 27.86532 117.96724 1.000 45.71177 201 SER A CA 1
ATOM 1440 C C . SER A 1 212 ? 27.87370 27.71602 118.99252 1.000 44.10574 201 SER A C 1
ATOM 1441 O O . SER A 1 212 ? 28.17227 28.65227 119.74311 1.000 42.20763 201 SER A O 1
ATOM 1444 N N . PRO A 1 213 ? 28.50668 26.54389 119.04586 1.000 42.60477 202 PRO A N 1
ATOM 1445 C CA . PRO A 1 213 ? 29.67874 26.38240 119.91937 1.000 37.36692 202 PRO A CA 1
ATOM 1446 C C . PRO A 1 213 ? 30.65859 27.54156 119.83544 1.000 40.63153 202 PRO A C 1
ATOM 1447 O O . PRO A 1 213 ? 31.06377 28.08953 120.87308 1.000 39.73948 202 PRO A O 1
ATOM 1451 N N . PHE A 1 214 ? 31.04259 27.94672 118.62095 1.000 42.38106 203 PHE A N 1
ATOM 1452 C CA . PHE A 1 214 ? 32.04735 28.99655 118.49367 1.000 41.33982 203 PHE A CA 1
ATOM 1453 C C . PHE A 1 214 ? 31.58294 30.29531 119.14632 1.000 46.01629 203 PHE A C 1
ATOM 1454 O O . PHE A 1 214 ? 32.30555 30.89082 119.95841 1.000 43.24094 203 PHE A O 1
ATOM 1462 N N . LEU A 1 215 ? 30.39216 30.77063 118.77685 1.000 36.88581 204 LEU A N 1
ATOM 1463 C CA . LEU A 1 215 ? 29.90717 32.01586 119.35126 1.000 37.66877 204 LEU A CA 1
ATOM 1464 C C . LEU A 1 215 ? 29.73779 31.89520 120.85890 1.000 41.39128 204 LEU A C 1
ATOM 1465 O O . LEU A 1 215 ? 29.95216 32.86761 121.59180 1.000 44.80535 204 LEU A O 1
ATOM 1470 N N . THR A 1 216 ? 29.34727 30.71544 121.34606 1.000 43.32858 205 THR A N 1
ATOM 1471 C CA . THR A 1 216 ? 29.23018 30.52882 122.78875 1.000 45.95142 205 THR A CA 1
ATOM 1472 C C . THR A 1 216 ? 30.57488 30.73663 123.48028 1.000 43.93169 205 THR A C 1
ATOM 1473 O O . THR A 1 216 ? 30.67810 31.49370 124.45368 1.000 39.55897 205 THR A O 1
ATOM 1477 N N . GLU A 1 217 ? 31.62641 30.09120 122.97418 1.000 40.35272 206 GLU A N 1
ATOM 1478 C CA . GLU A 1 217 ? 32.93201 30.23939 123.60927 1.000 39.63995 206 GLU A CA 1
ATOM 1479 C C . GLU A 1 217 ? 33.49258 31.64331 123.43436 1.000 45.55863 206 GLU A C 1
ATOM 1480 O O . GLU A 1 217 ? 34.22139 32.13039 124.30694 1.000 50.13342 206 GLU A O 1
ATOM 1486 N N . LEU A 1 218 ? 33.18371 32.29969 122.31169 1.000 45.49040 207 LEU A N 1
ATOM 1487 C CA . LEU A 1 218 ? 33.70236 33.64238 122.06986 1.000 43.08185 207 LEU A CA 1
ATOM 1488 C C . LEU A 1 218 ? 33.05564 34.65352 123.00018 1.000 43.46887 207 LEU A C 1
ATOM 1489 O O . LEU A 1 218 ? 33.74232 35.52087 123.55332 1.000 48.14788 207 LEU A O 1
ATOM 1494 N N . ASN A 1 219 ? 31.74234 34.55981 123.19589 1.000 41.85371 208 ASN A N 1
ATOM 1495 C CA . ASN A 1 219 ? 31.04850 35.54086 124.02206 1.000 44.52361 208 ASN A CA 1
ATOM 1496 C C . ASN A 1 219 ? 31.03264 35.17858 125.50112 1.000 45.47255 208 ASN A C 1
ATOM 1497 O O . ASN A 1 219 ? 30.66917 36.02776 126.32453 1.000 43.31600 208 ASN A O 1
ATOM 1502 N N . ALA A 1 220 ? 31.42927 33.95389 125.85063 1.000 44.29811 209 ALA A N 1
ATOM 1503 C CA . ALA A 1 220 ? 31.54672 33.54111 127.24349 1.000 46.47540 209 ALA A CA 1
ATOM 1504 C C . ALA A 1 220 ? 32.30843 34.57780 128.04865 1.000 52.11167 209 ALA A C 1
ATOM 1505 O O . ALA A 1 220 ? 33.47822 34.85936 127.76590 1.000 54.80512 209 ALA A O 1
ATOM 1507 N N . GLY A 1 221 ? 31.64537 35.15074 129.05176 1.000 45.09220 210 GLY A N 1
ATOM 1508 C CA . GLY A 1 221 ? 32.31168 36.08231 129.93362 1.000 43.01911 210 GLY A CA 1
ATOM 1509 C C . GLY A 1 221 ? 32.30976 37.52742 129.49065 1.000 45.07737 210 GLY A C 1
ATOM 1510 O O . GLY A 1 221 ? 32.93877 38.35779 130.15526 1.000 47.65105 210 GLY A O 1
ATOM 1511 N N . GLY A 1 222 ? 31.62384 37.86138 128.40043 1.000 48.21660 211 GLY A N 1
ATOM 1512 C CA . GLY A 1 222 ? 31.53888 39.24026 127.95731 1.000 42.42682 211 GLY A CA 1
ATOM 1513 C C . GLY A 1 222 ? 31.95482 39.45643 126.51410 1.000 40.66790 211 GLY A C 1
ATOM 1514 O O . GLY A 1 222 ? 32.65766 38.62176 125.93228 1.000 42.60620 211 GLY A O 1
ATOM 1515 N N . ASP A 1 223 ? 31.54065 40.60069 125.94805 1.000 43.45616 212 ASP A N 1
ATOM 1516 C CA . ASP A 1 223 ? 31.77863 40.95647 124.54978 1.000 40.87746 212 ASP A CA 1
ATOM 1517 C C . ASP A 1 223 ? 33.16269 41.54981 124.30192 1.000 40.27631 212 ASP A C 1
ATOM 1518 O O . ASP A 1 223 ? 33.63675 41.50865 123.16182 1.000 42.37828 212 ASP A O 1
ATOM 1523 N N . THR A 1 224 ? 33.82392 42.08731 125.32927 1.000 42.69071 213 THR A N 1
ATOM 1524 C CA . THR A 1 224 ? 34.99340 42.93663 125.14676 1.000 36.60545 213 THR A CA 1
ATOM 1525 C C . THR A 1 224 ? 36.18957 42.43957 125.94722 1.000 40.80334 213 THR A C 1
ATOM 1526 O O . THR A 1 224 ? 36.06904 41.61137 126.85295 1.000 42.38808 213 THR A O 1
ATOM 1530 N N . GLN A 1 225 ? 37.35905 42.97727 125.59203 1.000 45.84734 214 GLN A N 1
ATOM 1531 C CA . GLN A 1 225 ? 38.62035 42.87191 126.31149 1.000 41.27052 214 GLN A CA 1
ATOM 1532 C C . GLN A 1 225 ? 39.08044 44.25987 126.77371 1.000 44.51709 214 GLN A C 1
ATOM 1533 O O . GLN A 1 225 ? 38.74564 45.27239 126.14711 1.000 37.48837 214 GLN A O 1
ATOM 1539 N N . PRO A 1 226 ? 39.81044 44.34764 127.88790 1.000 47.98364 215 PRO A N 1
ATOM 1540 C CA . PRO A 1 226 ? 40.21216 45.66906 128.39552 1.000 43.85908 215 PRO A CA 1
ATOM 1541 C C . PRO A 1 226 ? 41.11520 46.38871 127.40818 1.000 39.03211 215 PRO A C 1
ATOM 1542 O O . PRO A 1 226 ? 41.96140 45.77653 126.75705 1.000 35.57322 215 PRO A O 1
ATOM 1546 N N . GLY A 1 227 ? 40.92341 47.70277 127.29735 1.000 37.61371 216 GLY A N 1
ATOM 1547 C CA . GLY A 1 227 ? 41.78424 48.52797 126.48105 1.000 37.42821 216 GLY A CA 1
ATOM 1548 C C . GLY A 1 227 ? 41.40028 48.65142 125.01811 1.000 45.21892 216 GLY A C 1
ATOM 1549 O O . GLY A 1 227 ? 42.10810 49.32970 124.25817 1.000 40.88788 216 GLY A O 1
ATOM 1550 N N . VAL A 1 228 ? 40.32173 48.03001 124.58495 1.000 39.95886 217 VAL A N 1
ATOM 1551 C CA . VAL A 1 228 ? 39.91515 48.13852 123.19479 1.000 38.35930 217 VAL A CA 1
ATOM 1552 C C . VAL A 1 228 ? 38.77788 49.14408 123.08670 1.000 40.41052 217 VAL A C 1
ATOM 1553 O O . VAL A 1 228 ? 37.88214 49.19225 123.94669 1.000 36.58316 217 VAL A O 1
ATOM 1557 N N . THR A 1 229 ? 38.84251 49.98594 122.04820 1.000 39.73282 218 THR A N 1
ATOM 1558 C CA . THR A 1 229 ? 37.73291 50.84491 121.64628 1.000 38.04084 218 THR A CA 1
ATOM 1559 C C . THR A 1 229 ? 36.96787 50.17461 120.50977 1.000 39.28663 218 THR A C 1
ATOM 1560 O O . THR A 1 229 ? 37.53706 49.91395 119.44072 1.000 38.01351 218 THR A O 1
ATOM 1564 N N . TYR A 1 230 ? 35.68432 49.90813 120.74495 1.000 39.16975 219 TYR A N 1
ATOM 1565 C CA . TYR A 1 230 ? 34.80083 49.24275 119.79309 1.000 42.29378 219 TYR A CA 1
ATOM 1566 C C . TYR A 1 230 ? 33.86106 50.26655 119.15512 1.000 41.86659 219 TYR A C 1
ATOM 1567 O O . TYR A 1 230 ? 33.17293 51.01120 119.86766 1.000 43.19258 219 TYR A O 1
ATOM 1576 N N . THR A 1 231 ? 33.84229 50.31650 117.81531 1.000 39.24147 220 THR A N 1
ATOM 1577 C CA . THR A 1 231 ? 32.80323 51.02683 117.06045 1.000 35.69385 220 THR A CA 1
ATOM 1578 C C . THR A 1 231 ? 32.05008 49.98373 116.24451 1.000 36.38045 220 THR A C 1
ATOM 1579 O O . THR A 1 231 ? 32.61045 49.39564 115.31017 1.000 35.29778 220 THR A O 1
ATOM 1583 N N . ILE A 1 232 ? 30.79499 49.74048 116.60499 1.000 33.48161 221 ILE A N 1
ATOM 1584 C CA . ILE A 1 232 ? 30.01809 48.63405 116.05924 1.000 32.55321 221 ILE A CA 1
ATOM 1585 C C . ILE A 1 232 ? 28.81408 49.20313 115.32849 1.000 33.10235 221 ILE A C 1
ATOM 1586 O O . ILE A 1 232 ? 27.87961 49.73442 115.94878 1.000 34.30802 221 ILE A O 1
ATOM 1591 N N . ILE A 1 233 ? 28.85435 49.08531 113.99660 1.000 28.44114 222 ILE A N 1
ATOM 1592 C CA . ILE A 1 233 ? 27.88319 49.64560 113.07049 1.000 28.39786 222 ILE A CA 1
ATOM 1593 C C . ILE A 1 233 ? 26.94666 48.54449 112.59107 1.000 28.10248 222 ILE A C 1
ATOM 1594 O O . ILE A 1 233 ? 27.37672 47.42678 112.26656 1.000 29.08876 222 ILE A O 1
ATOM 1599 N N . GLY A 1 234 ? 25.65797 48.84966 112.58152 1.000 29.13063 223 GLY A N 1
ATOM 1600 C CA . GLY A 1 234 ? 24.67419 47.99001 111.95773 1.000 25.34080 223 GLY A CA 1
ATOM 1601 C C . GLY A 1 234 ? 23.71348 48.84486 111.15808 1.000 28.38185 223 GLY A C 1
ATOM 1602 O O . GLY A 1 234 ? 23.60144 50.06240 111.36645 1.000 28.65822 223 GLY A O 1
ATOM 1603 N N . SER A 1 235 ? 23.02146 48.19785 110.23276 1.000 32.41223 224 SER A N 1
ATOM 1604 C CA . SER A 1 235 ? 22.04798 48.88356 109.40025 1.000 32.03955 224 SER A CA 1
ATOM 1605 C C . SER A 1 235 ? 20.67461 48.26480 109.62026 1.000 33.38214 224 SER A C 1
ATOM 1606 O O . SER A 1 235 ? 20.53711 47.03494 109.68508 1.000 26.03021 224 SER A O 1
ATOM 1609 N N . ARG A 1 236 ? 19.66171 49.13174 109.75273 1.000 34.38311 225 ARG A N 1
ATOM 1610 C CA . ARG A 1 236 ? 18.30769 48.64957 109.98677 1.000 36.57327 225 ARG A CA 1
ATOM 1611 C C . ARG A 1 236 ? 17.89271 47.66357 108.92149 1.000 37.20984 225 ARG A C 1
ATOM 1612 O O . ARG A 1 236 ? 17.09319 46.75846 109.19119 1.000 38.26488 225 ARG A O 1
ATOM 1620 N N . TYR A 1 237 ? 18.40974 47.82951 107.70183 1.000 36.03563 226 TYR A N 1
ATOM 1621 C CA . TYR A 1 237 ? 18.04321 46.97336 106.57961 1.000 34.16932 226 TYR A CA 1
ATOM 1622 C C . TYR A 1 237 ? 19.00161 45.81229 106.38178 1.000 32.38762 226 TYR A C 1
ATOM 1623 O O . TYR A 1 237 ? 18.84951 45.06135 105.41500 1.000 32.58189 226 TYR A O 1
ATOM 1632 N N . ASP A 1 238 ? 19.99731 45.65016 107.24757 1.000 32.16852 227 ASP A N 1
ATOM 1633 C CA . ASP A 1 238 ? 20.79632 44.43481 107.17215 1.000 35.15869 227 ASP A CA 1
ATOM 1634 C C . ASP A 1 238 ? 19.85575 43.26149 107.37382 1.000 36.36334 227 ASP A C 1
ATOM 1635 O O . ASP A 1 238 ? 19.18549 43.18377 108.40118 1.000 36.71785 227 ASP A O 1
ATOM 1640 N N . GLU A 1 239 ? 19.74963 42.33777 106.41927 1.000 37.58696 228 GLU A N 1
ATOM 1641 C CA . GLU A 1 239 ? 18.83608 41.23871 106.71485 1.000 38.01996 228 GLU A CA 1
ATOM 1642 C C . GLU A 1 239 ? 19.54080 39.89784 106.63280 1.000 36.76127 228 GLU A C 1
ATOM 1643 O O . GLU A 1 239 ? 18.91013 38.86216 106.44996 1.000 37.35525 228 GLU A O 1
ATOM 1649 N N . VAL A 1 240 ? 20.85092 39.92639 106.80378 1.000 35.43475 229 VAL A N 1
ATOM 1650 C CA . VAL A 1 240 ? 21.67378 38.74271 106.89192 1.000 30.65502 229 VAL A CA 1
ATOM 1651 C C . VAL A 1 240 ? 22.16587 38.50845 108.31577 1.000 36.32013 229 VAL A C 1
ATOM 1652 O O . VAL A 1 240 ? 22.22215 37.36492 108.78255 1.000 35.00826 229 VAL A O 1
ATOM 1656 N N . SER A 1 241 ? 22.53701 39.59009 109.01065 1.000 33.94980 230 SER A N 1
ATOM 1657 C CA . SER A 1 241 ? 22.96441 39.57526 110.41049 1.000 32.07375 230 SER A CA 1
ATOM 1658 C C . SER A 1 241 ? 21.81221 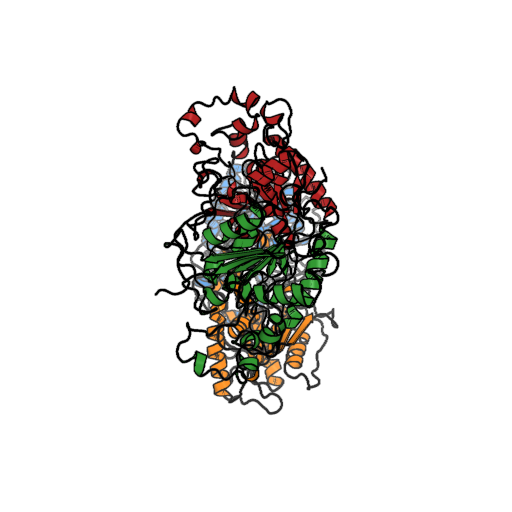40.15419 111.22570 1.000 36.58316 230 SER A C 1
ATOM 1659 O O . SER A 1 241 ? 21.73300 41.36545 111.45523 1.000 35.30509 230 SER A O 1
ATOM 1662 N N . THR A 1 242 ? 20.91458 39.28339 111.66440 1.000 31.29676 231 THR A N 1
ATOM 1663 C CA . THR A 1 242 ? 19.61436 39.68314 112.17604 1.000 33.85230 231 THR A CA 1
ATOM 1664 C C . THR A 1 242 ? 19.29762 38.98338 113.48972 1.000 37.97548 231 THR A C 1
ATOM 1665 O O . THR A 1 242 ? 19.83595 37.90900 113.78250 1.000 37.64313 231 THR A O 1
ATOM 1669 N N . PRO A 1 243 ? 18.44764 39.59149 114.32824 1.000 35.27272 232 PRO A N 1
ATOM 1670 C CA . PRO A 1 243 ? 18.03350 40.98677 114.14220 1.000 39.29280 232 PRO A CA 1
ATOM 1671 C C . PRO A 1 243 ? 19.27051 41.89955 114.15138 1.000 37.95282 232 PRO A C 1
ATOM 1672 O O . PRO A 1 243 ? 20.26756 41.55508 114.79421 1.000 33.68082 232 PRO A O 1
ATOM 1676 N N . TYR A 1 244 ? 19.22423 43.02657 113.43649 1.000 37.07918 233 TYR A N 1
ATOM 1677 C CA . TYR A 1 244 ? 20.45787 43.77362 113.20897 1.000 38.59579 233 TYR A CA 1
ATOM 1678 C C . TYR A 1 244 ? 21.08780 44.23671 114.52065 1.000 38.09121 233 TYR A C 1
ATOM 1679 O O . TYR A 1 244 ? 22.32346 44.24873 114.64545 1.000 32.77534 233 TYR A O 1
ATOM 1688 N N . GLN A 1 245 ? 20.25501 44.57262 115.51904 1.000 40.39619 234 GLN A N 1
ATOM 1689 C CA . GLN A 1 245 ? 20.73289 45.02583 116.82503 1.000 37.82176 234 GLN A CA 1
ATOM 1690 C C . GLN A 1 245 ? 21.62612 44.00713 117.50433 1.000 36.75882 234 GLN A C 1
ATOM 1691 O O . GLN A 1 245 ? 22.41228 44.37280 118.38924 1.000 38.32347 234 GLN A O 1
ATOM 1697 N N . ARG A 1 246 ? 21.51854 42.73539 117.12711 1.000 38.40069 235 ARG A N 1
ATOM 1698 C CA . ARG A 1 246 ? 22.35286 41.72496 117.76426 1.000 39.40246 235 ARG A CA 1
ATOM 1699 C C . ARG A 1 246 ? 23.83337 41.96320 117.51129 1.000 40.92524 235 ARG A C 1
ATOM 1700 O O . ARG A 1 246 ? 24.67138 41.39859 118.23321 1.000 37.87566 235 ARG A O 1
ATOM 1708 N N . THR A 1 247 ? 24.18513 42.77414 116.50214 1.000 36.72211 236 THR A N 1
ATOM 1709 C CA . THR A 1 247 ? 25.60632 43.04185 116.31535 1.000 35.75820 236 THR A CA 1
ATOM 1710 C C . THR A 1 247 ? 26.16602 43.88639 117.45663 1.000 32.59525 236 THR A C 1
ATOM 1711 O O . THR A 1 247 ? 27.35071 43.76116 117.79602 1.000 30.12118 236 THR A O 1
ATOM 1715 N N . PHE A 1 248 ? 25.32581 44.70580 118.09055 1.000 33.37007 237 PHE A N 1
ATOM 1716 C CA . PHE A 1 248 ? 25.81254 45.67040 119.07239 1.000 33.44797 237 PHE A CA 1
ATOM 1717 C C . PHE A 1 248 ? 26.45921 44.95922 120.25846 1.000 36.87342 237 PHE A C 1
ATOM 1718 O O . PHE A 1 248 ? 26.12155 43.81942 120.58783 1.000 36.55009 237 PHE A O 1
ATOM 1726 N N . LEU A 1 249 ? 27.43446 45.62810 120.87483 1.000 38.71867 238 LEU A N 1
ATOM 1727 C CA . LEU A 1 249 ? 28.21294 45.06602 121.97172 1.000 37.99043 238 LEU A CA 1
ATOM 1728 C C . LEU A 1 249 ? 27.92529 45.81562 123.26416 1.000 36.33683 238 LEU A C 1
ATOM 1729 O O . LEU A 1 249 ? 27.52746 46.98511 123.25455 1.000 32.67254 238 LEU A O 1
ATOM 1734 N N . THR A 1 250 ? 28.15138 45.12511 124.38227 1.000 33.96559 239 THR A N 1
ATOM 1735 C CA . THR A 1 250 ? 28.07310 45.72806 125.70769 1.000 42.15326 239 THR A CA 1
ATOM 1736 C C . THR A 1 250 ? 29.47308 45.87952 126.28804 1.000 38.34151 239 THR A C 1
ATOM 1737 O O . THR A 1 250 ? 30.23746 44.90891 126.34657 1.000 40.52626 239 THR A O 1
ATOM 1741 N N . ALA A 1 251 ? 29.79567 47.09452 126.72400 1.000 36.79073 240 ALA A N 1
ATOM 1742 C CA . ALA A 1 251 ? 31.15428 47.40558 127.14831 1.000 37.01138 240 ALA A CA 1
ATOM 1743 C C . ALA A 1 251 ? 31.51178 46.67592 128.43922 1.000 37.33700 240 ALA A C 1
ATOM 1744 O O . ALA A 1 251 ? 30.79685 46.77121 129.43663 1.000 43.03216 240 ALA A O 1
ATOM 1746 N N . GLY A 1 252 ? 32.62833 45.96058 128.42621 1.000 38.25555 241 GLY A N 1
ATOM 1747 C CA . GLY A 1 252 ? 33.17678 45.39368 129.63236 1.000 41.56927 241 GLY A CA 1
ATOM 1748 C C . GLY A 1 252 ? 34.09344 46.36478 130.35571 1.000 50.30229 241 GLY A C 1
ATOM 1749 O O . GLY A 1 252 ? 34.13985 47.56437 130.04991 1.000 46.97906 241 GLY A O 1
ATOM 1750 N N . PRO A 1 253 ? 34.83372 45.86029 131.34570 1.000 50.20641 242 PRO A N 1
ATOM 1751 C CA . PRO A 1 253 ? 35.73975 46.72642 132.11342 1.000 46.47558 242 PRO A CA 1
ATOM 1752 C C . PRO A 1 253 ? 36.96220 47.11559 131.29513 1.000 46.38829 242 PRO A C 1
ATOM 1753 O O . PRO A 1 253 ? 37.61610 46.26309 130.68598 1.000 46.93046 242 PRO A O 1
ATOM 1757 N N . GLY A 1 254 ? 37.27644 48.41281 131.30088 1.000 42.84445 243 GLY A N 1
ATOM 1758 C CA . GLY A 1 254 ? 38.40845 48.92906 130.55491 1.000 40.79807 243 GLY A CA 1
ATOM 1759 C C . GLY A 1 254 ? 38.17334 49.06814 129.06868 1.000 43.84483 243 GLY A C 1
ATOM 1760 O O . GLY A 1 254 ? 39.11776 49.36890 128.32899 1.000 41.25293 243 GLY A O 1
ATOM 1761 N N . ALA A 1 255 ? 36.94392 48.85656 128.60948 1.000 39.43204 244 ALA A N 1
ATOM 1762 C CA . ALA A 1 255 ? 36.59710 48.89788 127.20216 1.000 39.48590 244 ALA A CA 1
ATOM 1763 C C . ALA A 1 255 ? 35.54834 49.97448 126.96460 1.000 40.50662 244 ALA A C 1
ATOM 1764 O O . ALA A 1 255 ? 34.79853 50.35589 127.86667 1.000 41.35380 244 ALA A O 1
ATOM 1766 N N . THR A 1 256 ? 35.51355 50.46918 125.73613 1.000 40.53398 245 THR A N 1
ATOM 1767 C CA . THR A 1 256 ? 34.49500 51.40516 125.28784 1.000 38.42095 245 THR A CA 1
ATOM 1768 C C . THR A 1 256 ? 33.74258 50.79445 124.12111 1.000 40.55798 245 THR A C 1
ATOM 1769 O O . THR A 1 256 ? 34.33393 50.11790 123.27261 1.000 43.91602 245 THR A O 1
ATOM 1773 N N . VAL A 1 257 ? 32.43874 51.01041 124.07397 1.000 38.82166 246 VAL A N 1
ATOM 1774 C CA . VAL A 1 257 ? 31.67561 50.56942 122.92071 1.000 41.87735 246 VAL A CA 1
ATOM 1775 C C . VAL A 1 257 ? 30.81939 51.72269 122.42282 1.000 41.44229 246 VAL A C 1
ATOM 1776 O O . VAL A 1 257 ? 30.06125 52.32677 123.19180 1.000 38.06818 246 VAL A O 1
ATOM 1780 N N . ASN A 1 258 ? 30.96102 52.03672 121.13947 1.000 39.70219 247 ASN A N 1
ATOM 1781 C CA . ASN A 1 258 ? 30.08985 52.97950 120.45203 1.000 42.35379 247 ASN A CA 1
ATOM 1782 C C . ASN A 1 258 ? 29.26015 52.18194 119.44061 1.000 40.26368 247 ASN A C 1
ATOM 1783 O O . ASN A 1 258 ? 29.75737 51.80783 118.37189 1.000 38.12596 247 ASN A O 1
ATOM 1788 N N . ASN A 1 259 ? 28.00548 51.90094 119.80448 1.000 34.57571 248 ASN A N 1
ATOM 1789 C CA . ASN A 1 259 ? 27.05736 51.18341 118.95150 1.000 40.41281 248 ASN A CA 1
ATOM 1790 C C . ASN A 1 259 ? 26.36285 52.17880 118.03214 1.000 35.52443 248 ASN A C 1
ATOM 1791 O O . ASN A 1 259 ? 25.67725 53.08054 118.51612 1.000 42.61991 248 ASN A O 1
ATOM 1796 N N . ILE A 1 260 ? 26.52955 52.02386 116.71850 1.000 32.11402 249 ILE A N 1
ATOM 1797 C CA . ILE A 1 260 ? 26.01479 52.99251 115.75446 1.000 32.33253 249 ILE A CA 1
ATOM 1798 C C . ILE A 1 260 ? 25.06250 52.29118 114.80494 1.000 36.18713 249 ILE A C 1
ATOM 1799 O O . ILE A 1 260 ? 25.40344 51.23933 114.24204 1.000 31.31457 249 ILE A O 1
ATOM 1804 N N . THR A 1 261 ? 23.87587 52.88450 114.62527 1.000 33.63682 250 THR A N 1
ATOM 1805 C CA . THR A 1 261 ? 22.91682 52.48170 113.60247 1.000 34.35698 250 THR A CA 1
ATOM 1806 C C . THR A 1 261 ? 23.09803 53.40213 112.39758 1.000 37.96574 250 THR A C 1
ATOM 1807 O O . THR A 1 261 ? 22.87529 54.61810 112.49427 1.000 34.57078 250 THR A O 1
ATOM 1811 N N . LEU A 1 262 ? 23.50497 52.82464 111.26652 1.000 35.21599 251 LEU A N 1
ATOM 1812 C CA . LEU A 1 262 ? 23.85583 53.64365 110.11077 1.000 31.30643 251 LEU A CA 1
ATOM 1813 C C . LEU A 1 262 ? 22.75864 54.63865 109.75742 1.000 34.96868 251 LEU A C 1
ATOM 1814 O O . LEU A 1 262 ? 23.05529 55.73483 109.27022 1.000 35.52139 251 LEU A O 1
ATOM 1819 N N . GLN A 1 263 ? 21.49416 54.30218 110.01959 1.000 37.26964 252 GLN A N 1
ATOM 1820 C CA . GLN A 1 263 ? 20.39706 55.15982 109.58196 1.000 37.76671 252 GLN A CA 1
ATOM 1821 C C . GLN A 1 263 ? 20.06629 56.27845 110.56114 1.000 41.71507 252 GLN A C 1
ATOM 1822 O O . GLN A 1 263 ? 19.22466 57.12561 110.23687 1.000 40.84657 252 GLN A O 1
ATOM 1828 N N . ASN A 1 264 ? 20.69781 56.32013 111.73357 1.000 37.81280 253 ASN A N 1
ATOM 1829 C CA . ASN A 1 264 ? 20.44400 57.41828 112.65371 1.000 34.06258 253 ASN A CA 1
ATOM 1830 C C . ASN A 1 264 ? 21.05802 58.69301 112.10548 1.000 37.92178 253 ASN A C 1
ATOM 1831 O O . ASN A 1 264 ? 22.26892 58.74993 111.86380 1.000 39.71538 253 ASN A O 1
ATOM 1836 N N . GLY A 1 265 ? 20.22113 59.71241 111.90890 1.000 35.64712 254 GLY A N 1
ATOM 1837 C CA . GLY A 1 265 ? 20.63303 60.92894 111.24584 1.000 33.41593 254 GLY A CA 1
ATOM 1838 C C . GLY A 1 265 ? 20.66112 60.86847 109.73292 1.000 37.89101 254 GLY A C 1
ATOM 1839 O O . GLY A 1 265 ? 21.21581 61.77949 109.10973 1.000 37.60030 254 GLY A O 1
ATOM 1840 N N . CYS A 1 266 ? 20.08909 59.82649 109.11874 1.000 42.63749 255 CYS A N 1
ATOM 1841 C CA . CYS A 1 266 ? 20.12020 59.67755 107.66374 1.000 41.10560 255 CYS A CA 1
ATOM 1842 C C . CYS A 1 266 ? 19.23930 58.53176 107.18468 1.000 39.95846 255 CYS A C 1
ATOM 1843 O O . CYS A 1 266 ? 19.73636 57.49900 106.72542 1.000 34.65485 255 CYS A O 1
ATOM 1846 N N . GLU A 1 267 ? 17.92750 58.71034 107.26138 1.000 39.53109 256 GLU A N 1
ATOM 1847 C CA . GLU A 1 267 ? 17.05163 57.58191 107.00615 1.000 38.17613 256 GLU A CA 1
ATOM 1848 C C . GLU A 1 267 ? 17.00193 57.19311 105.54002 1.000 39.36284 256 GLU A C 1
ATOM 1849 O O . GLU A 1 267 ? 16.42958 56.14262 105.22324 1.000 40.38247 256 GLU A O 1
ATOM 1855 N N . ILE A 1 268 ? 17.58637 58.00578 104.64963 1.000 34.89702 257 ILE A N 1
ATOM 1856 C CA . ILE A 1 268 ? 17.64829 57.66782 103.23133 1.000 31.82150 257 ILE A CA 1
ATOM 1857 C C . ILE A 1 268 ? 18.80849 56.75568 102.85959 1.000 37.48209 257 ILE A C 1
ATOM 1858 O O . ILE A 1 268 ? 18.90735 56.35791 101.68821 1.000 33.92818 257 ILE A O 1
ATOM 1863 N N . ASP A 1 269 ? 19.71576 56.44875 103.79474 1.000 34.07657 258 ASP A N 1
ATOM 1864 C CA . ASP A 1 269 ? 20.75771 55.45172 103.53951 1.000 34.38214 258 ASP A CA 1
ATOM 1865 C C . ASP A 1 269 ? 20.13373 54.09381 103.79873 1.000 35.13158 258 ASP A C 1
ATOM 1866 O O . ASP A 1 269 ? 19.92903 53.70433 104.94800 1.000 33.31812 258 ASP A O 1
ATOM 1871 N N . LEU A 1 270 ? 19.80627 53.37762 102.72453 1.000 31.06129 259 LEU A N 1
ATOM 1872 C CA . LEU A 1 270 ? 19.11866 52.10000 102.82705 1.000 34.48634 259 LEU A CA 1
ATOM 1873 C C . LEU A 1 270 ? 20.05796 50.91643 102.61429 1.000 36.50787 259 LEU A C 1
ATOM 1874 O O . LEU A 1 270 ? 19.62105 49.84945 102.17052 1.000 38.28351 259 LEU A O 1
ATOM 1879 N N . SER A 1 271 ? 21.33809 51.08198 102.93559 1.000 31.97751 260 SER A N 1
ATOM 1880 C CA . SER A 1 271 ? 22.30705 50.01238 102.74933 1.000 34.32470 260 SER A CA 1
ATOM 1881 C C . SER A 1 271 ? 21.83156 48.71710 103.39824 1.000 36.79938 260 SER A C 1
ATOM 1882 O O . SER A 1 271 ? 21.22008 48.72475 104.46820 1.000 34.53139 260 SER A O 1
ATOM 1885 N N . ASP A 1 272 ? 22.11944 47.60043 102.74280 1.000 31.54295 261 ASP A N 1
ATOM 1886 C CA . ASP A 1 272 ? 21.90251 46.29403 103.33094 1.000 34.51214 261 ASP A CA 1
ATOM 1887 C C . ASP A 1 272 ? 23.24948 45.70168 103.77828 1.000 34.54506 261 ASP A C 1
ATOM 1888 O O . ASP A 1 272 ? 24.26020 46.40233 103.90560 1.000 28.78611 261 ASP A O 1
ATOM 1893 N N . HIS A 1 273 ? 23.26118 44.39447 104.03306 1.000 31.49206 262 HIS A N 1
ATOM 1894 C CA . HIS A 1 273 ? 24.45382 43.73418 104.54427 1.000 28.53434 262 HIS A CA 1
ATOM 1895 C C . HIS A 1 273 ? 25.64975 43.91791 103.61361 1.000 38.42841 262 HIS A C 1
ATOM 1896 O O . HIS A 1 273 ? 26.79451 44.01898 104.08426 1.000 36.03363 262 HIS A O 1
ATOM 1903 N N . LEU A 1 274 ? 25.41461 43.98340 102.29927 1.000 34.95071 263 LEU A N 1
ATOM 1904 C CA . LEU A 1 274 ? 26.49967 44.04040 101.32464 1.000 33.49917 263 LEU A CA 1
ATOM 1905 C C . LEU A 1 274 ? 26.74398 45.45837 100.82253 1.000 31.61594 263 LEU A C 1
ATOM 1906 O O . LEU A 1 274 ? 27.87197 45.95334 100.88868 1.000 30.82774 263 LEU A O 1
ATOM 1911 N N . SER A 1 275 ? 25.72244 46.10661 100.26317 1.000 36.07808 264 SER A N 1
ATOM 1912 C CA . SER A 1 275 ? 25.89700 47.50141 99.88475 1.000 30.91243 264 SER A CA 1
ATOM 1913 C C . SER A 1 275 ? 26.17947 48.29847 101.14472 1.000 36.40410 264 SER A C 1
ATOM 1914 O O . SER A 1 275 ? 25.91221 47.86015 102.26507 1.000 42.42903 264 SER A O 1
ATOM 1917 N N . GLY A 1 276 ? 26.73545 49.46500 100.99507 1.000 31.02935 265 GLY A N 1
ATOM 1918 C CA . GLY A 1 276 ? 27.09720 50.14708 102.20614 1.000 42.64329 265 GLY A CA 1
ATOM 1919 C C . GLY A 1 276 ? 28.41501 49.70227 102.79499 1.000 37.48409 265 GLY A C 1
ATOM 1920 O O . GLY A 1 276 ? 28.98371 50.44364 103.59940 1.000 32.23098 265 GLY A O 1
ATOM 1921 N N . LEU A 1 277 ? 28.92689 48.51957 102.40179 1.000 30.10791 266 LEU A N 1
ATOM 1922 C CA . LEU A 1 277 ? 30.36073 48.44653 102.14011 1.000 30.86807 266 LEU A CA 1
ATOM 1923 C C . LEU A 1 277 ? 30.74140 49.46272 101.07143 1.000 34.51437 266 LEU A C 1
ATOM 1924 O O . LEU A 1 277 ? 31.92328 49.80017 100.92585 1.000 33.75182 266 LEU A O 1
ATOM 1929 N N . TYR A 1 278 ? 29.74224 49.96169 100.33179 1.000 35.25376 267 TYR A N 1
ATOM 1930 C CA . TYR A 1 278 ? 29.89949 50.91951 99.25207 1.000 29.66098 267 TYR A CA 1
ATOM 1931 C C . TYR A 1 278 ? 29.05060 52.16296 99.51768 1.000 35.46838 267 TYR A C 1
ATOM 1932 O O . TYR A 1 278 ? 28.68097 52.89243 98.59285 1.000 32.61219 267 TYR A O 1
ATOM 1941 N N . SER A 1 279 ? 28.73529 52.41432 100.79615 1.000 36.15688 268 SER A N 1
ATOM 1942 C CA . SER A 1 279 ? 28.08355 53.64979 101.22719 1.000 27.93813 268 SER A CA 1
ATOM 1943 C C . SER A 1 279 ? 29.12809 54.70432 101.58019 1.000 33.65101 268 SER A C 1
ATOM 1944 O O . SER A 1 279 ? 30.09684 54.41400 102.29022 1.000 32.77378 268 SER A O 1
ATOM 1947 N N . TYR A 1 280 ? 28.94374 55.92850 101.07439 1.000 33.94980 269 TYR A N 1
ATOM 1948 C CA . TYR A 1 280 ? 29.84063 57.00986 101.47437 1.000 31.63643 269 TYR A CA 1
ATOM 1949 C C . TYR A 1 280 ? 29.63438 57.36635 102.93872 1.000 33.18097 269 TYR A C 1
ATOM 1950 O O . TYR A 1 280 ? 30.59260 57.72674 103.63736 1.000 38.31283 269 TYR A O 1
ATOM 1959 N N . ARG A 1 281 ? 28.40582 57.23116 103.43516 1.000 30.75275 270 ARG A N 1
ATOM 1960 C CA . ARG A 1 281 ? 28.16868 57.46837 104.85196 1.000 31.07884 270 ARG A CA 1
ATOM 1961 C C . ARG A 1 281 ? 28.96761 56.49458 105.70697 1.000 27.07654 270 ARG A C 1
ATOM 1962 O O . ARG A 1 281 ? 29.64227 56.90432 106.64764 1.000 31.20534 270 ARG A O 1
ATOM 1970 N N . LEU A 1 282 ? 28.86470 55.19463 105.42489 1.000 29.58634 271 LEU A N 1
ATOM 1971 C CA . LEU A 1 282 ? 29.62945 54.20959 106.18566 1.000 33.33969 271 LEU A CA 1
ATOM 1972 C C . LEU A 1 282 ? 31.11575 54.55463 106.20924 1.000 34.20177 271 LEU A C 1
ATOM 1973 O O . LEU A 1 282 ? 31.78751 54.43344 107.24579 1.000 31.07370 271 LEU A O 1
ATOM 1978 N N . VAL A 1 283 ? 31.66197 54.88210 105.04127 1.000 30.37754 272 VAL A N 1
ATOM 1979 C CA . VAL A 1 283 ? 33.07542 55.19643 104.93508 1.000 32.06088 272 VAL A CA 1
ATOM 1980 C C . VAL A 1 283 ? 33.41521 56.36783 105.83461 1.000 31.82280 272 VAL A C 1
ATOM 1981 O O . VAL A 1 283 ? 34.43717 56.35663 106.52936 1.000 31.54523 272 VAL A O 1
ATOM 1985 N N . GLY A 1 284 ? 32.57122 57.40688 105.81643 1.000 32.17599 273 GLY A N 1
ATOM 1986 C CA . GLY A 1 284 ? 32.75128 58.51018 106.74870 1.000 31.95738 273 GLY A CA 1
ATOM 1987 C C . GLY A 1 284 ? 32.69386 58.07158 108.20355 1.000 33.11481 273 GLY A C 1
ATOM 1988 O O . GLY A 1 284 ? 33.47074 58.54258 109.03211 1.000 31.76261 273 GLY A O 1
ATOM 1989 N N . LEU A 1 285 ? 31.76042 57.17909 108.53947 1.000 31.10479 274 LEU A N 1
ATOM 1990 C CA . LEU A 1 285 ? 31.67665 56.69069 109.91394 1.000 32.88978 274 LEU A CA 1
ATOM 1991 C C . LEU A 1 285 ? 32.98986 56.03033 110.32691 1.000 32.89140 274 LEU A C 1
ATOM 1992 O O . LEU A 1 285 ? 33.52782 56.29697 111.41031 1.000 31.49580 274 LEU A O 1
ATOM 1997 N N . VAL A 1 286 ? 33.53952 55.18729 109.45065 1.000 32.08317 275 VAL A N 1
ATOM 1998 C CA . VAL A 1 286 ? 34.79953 54.51556 109.75626 1.000 30.40768 275 VAL A CA 1
ATOM 1999 C C . VAL A 1 286 ? 35.94078 55.52862 109.87499 1.000 33.89800 275 VAL A C 1
ATOM 2000 O O . VAL A 1 286 ? 36.78811 55.43927 110.77464 1.000 39.66356 275 VAL A O 1
ATOM 2004 N N . LYS A 1 287 ? 35.97470 56.51853 108.98519 1.000 32.64037 276 LYS A N 1
ATOM 2005 C CA . LYS A 1 287 ? 37.03798 57.51724 109.04459 1.000 37.93178 276 LYS A CA 1
ATOM 2006 C C . LYS A 1 287 ? 36.94276 58.33794 110.33018 1.000 37.11303 276 LYS A C 1
ATOM 2007 O O . LYS A 1 287 ? 37.96073 58.72162 110.92222 1.000 32.95354 276 LYS A O 1
ATOM 2013 N N . LYS A 1 288 ? 35.72222 58.61002 110.77389 1.000 35.82710 277 LYS A N 1
ATOM 2014 C CA . LYS A 1 288 ? 35.53271 59.35971 112.00020 1.000 35.36574 277 LYS A CA 1
ATOM 2015 C C . LYS A 1 288 ? 35.95834 58.53136 113.19641 1.000 36.31487 277 LYS A C 1
ATOM 2016 O O . LYS A 1 288 ? 36.55971 59.05760 114.13786 1.000 37.91175 277 LYS A O 1
ATOM 2022 N N . ALA A 1 289 ? 35.65844 57.22935 113.18004 1.000 35.04409 278 ALA A N 1
ATOM 2023 C CA . ALA A 1 289 ? 36.09697 56.38306 114.28843 1.000 37.22453 278 ALA A CA 1
ATOM 2024 C C . ALA A 1 289 ? 37.61271 56.30647 114.34226 1.000 36.78658 278 ALA A C 1
ATOM 2025 O O . ALA A 1 289 ? 38.19307 56.20954 115.42669 1.000 39.69880 278 ALA A O 1
ATOM 2027 N N . LEU A 1 290 ? 38.26541 56.35638 113.18384 1.000 34.57104 279 LEU A N 1
ATOM 2028 C CA . LEU A 1 290 ? 39.71711 56.35616 113.12227 1.000 34.41707 279 LEU A CA 1
ATOM 2029 C C . LEU A 1 290 ? 40.33126 57.69980 113.51297 1.000 34.58882 279 LEU A C 1
ATOM 2030 O O . LEU A 1 290 ? 41.49833 57.74947 113.92389 1.000 32.83159 279 LEU A O 1
ATOM 2035 N N . ASP A 1 291 ? 39.58838 58.79078 113.39778 1.000 32.49931 280 ASP A N 1
ATOM 2036 C CA . ASP A 1 291 ? 40.15380 60.12697 113.57636 1.000 37.11844 280 ASP A CA 1
ATOM 2037 C C . ASP A 1 291 ? 39.20896 60.99148 114.40100 1.000 34.06908 280 ASP A C 1
ATOM 2038 O O . ASP A 1 291 ? 38.75579 62.04789 113.95563 1.000 34.69221 280 ASP A O 1
ATOM 2043 N N . PRO A 1 292 ? 38.93223 60.58552 115.64140 1.000 39.05187 281 PRO A N 1
ATOM 2044 C CA . PRO A 1 292 ? 37.91567 61.29055 116.44660 1.000 36.12620 281 PRO A CA 1
ATOM 2045 C C . PRO A 1 292 ? 38.08741 62.79876 116.47665 1.000 40.14618 281 PRO A C 1
ATOM 2046 O O . PRO A 1 292 ? 37.09220 63.52822 116.41274 1.000 43.25102 281 PRO A O 1
ATOM 2050 N N . THR A 1 293 ? 39.31886 63.28992 116.57951 1.000 34.04754 282 THR A N 1
ATOM 2051 C CA . THR A 1 293 ? 39.55951 64.71362 116.74293 1.000 39.88400 282 THR A CA 1
ATOM 2052 C C . THR A 1 293 ? 39.63559 65.45273 115.41731 1.000 44.18069 282 THR A C 1
ATOM 2053 O O . THR A 1 293 ? 39.95235 66.64805 115.41058 1.000 42.15899 282 THR A O 1
ATOM 2057 N N . GLY A 1 294 ? 39.34506 64.77945 114.30427 1.000 42.73417 283 GLY A N 1
ATOM 2058 C CA . GLY A 1 294 ? 39.58430 65.31304 112.97916 1.000 36.13989 283 GLY A CA 1
ATOM 2059 C C . GLY A 1 294 ? 38.39940 65.90350 112.24443 1.000 36.37329 283 GLY A C 1
ATOM 2060 O O . GLY A 1 294 ? 38.49311 66.10702 111.02800 1.000 34.03240 283 GLY A O 1
ATOM 2061 N N . ASN A 1 295 ? 37.29096 66.18314 112.92307 1.000 34.47200 284 ASN A N 1
ATOM 2062 C CA . ASN A 1 295 ? 36.12611 66.81001 112.28810 1.000 39.20410 284 ASN A CA 1
ATOM 2063 C C . ASN A 1 295 ? 35.81810 66.17618 110.92628 1.000 38.55557 284 ASN A C 1
ATOM 2064 O O . ASN A 1 295 ? 35.68359 66.85550 109.90410 1.000 38.18036 284 ASN A O 1
ATOM 2069 N N . VAL A 1 296 ? 35.71655 64.84429 110.91737 1.000 38.95454 285 VAL A N 1
ATOM 2070 C CA . VAL A 1 296 ? 35.46778 64.11536 109.67714 1.000 36.27820 285 VAL A CA 1
ATOM 2071 C C . VAL A 1 296 ? 34.07153 64.42836 109.15719 1.000 36.08205 285 VAL A C 1
ATOM 2072 O O . VAL A 1 296 ? 33.10757 64.55553 109.92795 1.000 41.04250 285 VAL A O 1
ATOM 2076 N N . TYR A 1 297 ? 33.94974 64.54639 107.84054 1.000 35.06075 286 TYR A N 1
ATOM 2077 C CA . TYR A 1 297 ? 32.64851 64.77219 107.22228 1.000 39.30292 286 TYR A CA 1
ATOM 2078 C C . TYR A 1 297 ? 31.94568 63.43847 107.03835 1.000 32.30256 286 TYR A C 1
ATOM 2079 O O . TYR A 1 297 ? 32.48308 62.52895 106.40326 1.000 34.42766 286 TYR A O 1
ATOM 2088 N N . VAL A 1 298 ? 30.75418 63.31509 107.59851 1.000 32.05254 287 VAL A N 1
ATOM 2089 C CA . VAL A 1 298 ? 29.98249 62.08824 107.43977 1.000 33.68305 287 VAL A CA 1
ATOM 2090 C C . VAL A 1 298 ? 28.79358 62.44702 106.56928 1.000 38.17932 287 VAL A C 1
ATOM 2091 O O . VAL A 1 298 ? 27.82719 63.04427 107.06867 1.000 41.96056 287 VAL A O 1
ATOM 2095 N N . PRO A 1 299 ? 28.82242 62.14206 105.27696 1.000 39.69799 288 PRO A N 1
ATOM 2096 C CA . PRO A 1 299 ? 27.71201 62.54577 104.41522 1.000 36.75613 288 PRO A CA 1
ATOM 2097 C C . PRO A 1 299 ? 26.45711 61.77258 104.76461 1.000 30.81206 288 PRO A C 1
ATOM 2098 O O . PRO A 1 299 ? 26.49047 60.69128 105.34696 1.000 31.45628 288 PRO A O 1
ATOM 2102 N N . CYS A 1 300 ? 25.33610 62.35980 104.40607 1.000 36.08641 289 CYS A N 1
ATOM 2103 C CA . CYS A 1 300 ? 24.06827 61.65925 104.32897 1.000 33.07402 289 CYS A CA 1
ATOM 2104 C C . CYS A 1 300 ? 23.65610 61.64210 102.86487 1.000 31.45193 289 CYS A C 1
ATOM 2105 O O . CYS A 1 300 ? 23.51621 62.69670 102.24662 1.000 35.43595 289 CYS A O 1
ATOM 2108 N N . LEU A 1 301 ? 23.49886 60.45698 102.30097 1.000 33.37086 290 LEU A N 1
ATOM 2109 C CA . LEU A 1 301 ? 23.21766 60.34127 100.87981 1.000 33.90207 290 LEU A CA 1
ATOM 2110 C C . LEU A 1 301 ? 22.40299 59.08456 100.67587 1.000 33.19778 290 LEU A C 1
ATOM 2111 O O . LEU A 1 301 ? 22.44373 58.17745 101.51369 1.000 35.50525 290 LEU A O 1
ATOM 2116 N N . PRO A 1 302 ? 21.64326 59.00144 99.58414 1.000 33.42424 291 PRO A N 1
ATOM 2117 C CA . PRO A 1 302 ? 20.83114 57.80391 99.33714 1.000 40.37474 291 PRO A CA 1
ATOM 2118 C C . PRO A 1 302 ? 21.73055 56.65964 98.89399 1.000 43.98364 291 PRO A C 1
ATOM 2119 O O . PRO A 1 302 ? 22.63007 56.84902 98.06966 1.000 39.74457 291 PRO A O 1
ATOM 2123 N N . ASN A 1 303 ? 21.49859 55.47466 99.45837 1.000 36.62582 292 ASN A N 1
ATOM 2124 C CA . ASN A 1 303 ? 22.19709 54.27991 99.01188 1.000 36.23224 292 ASN A CA 1
ATOM 2125 C C . ASN A 1 303 ? 21.19245 53.14580 98.97524 1.000 36.82015 292 ASN A C 1
ATOM 2126 O O . ASN A 1 303 ? 20.34574 53.04252 99.86673 1.000 37.82967 292 ASN A O 1
ATOM 2131 N N . ALA A 1 304 ? 21.26626 52.31373 97.93166 1.000 37.27696 293 ALA A N 1
ATOM 2132 C CA . ALA A 1 304 ? 20.24242 51.29506 97.75749 1.000 36.55509 293 ALA A CA 1
ATOM 2133 C C . ALA A 1 304 ? 20.70760 49.95373 98.28315 1.000 41.60470 293 ALA A C 1
ATOM 2134 O O . ALA A 1 304 ? 21.90816 49.71942 98.46757 1.000 35.42469 293 ALA A O 1
ATOM 2136 N N . PRO A 1 305 ? 19.76121 49.03854 98.51489 1.000 42.14039 294 PRO A N 1
ATOM 2137 C CA . PRO A 1 305 ? 20.11490 47.64156 98.76511 1.000 39.35331 294 PRO A CA 1
ATOM 2138 C C . PRO A 1 305 ? 20.71429 47.00632 97.52257 1.000 42.35976 294 PRO A C 1
ATOM 2139 O O . PRO A 1 305 ? 20.78887 47.63426 96.46269 1.000 38.43338 294 PRO A O 1
ATOM 2143 N N . VAL A 1 306 ? 21.14719 45.75740 97.62848 1.000 40.33508 295 VAL A N 1
ATOM 2144 C CA . VAL A 1 306 ? 21.67949 45.10007 96.44546 1.000 41.08835 295 VAL A CA 1
ATOM 2145 C C . VAL A 1 306 ? 20.54365 44.54852 95.59084 1.000 45.54648 295 VAL A C 1
ATOM 2146 O O . VAL A 1 306 ? 20.62070 44.54586 94.35341 1.000 43.50505 295 VAL A O 1
ATOM 2150 N N . LEU A 1 307 ? 19.47064 44.09272 96.23187 1.000 44.09073 296 LEU A N 1
ATOM 2151 C CA . LEU A 1 307 ? 18.30402 43.57539 95.54058 1.000 43.40937 296 LEU A CA 1
ATOM 2152 C C . LEU A 1 307 ? 17.20633 44.62988 95.53525 1.000 46.61450 296 LEU A C 1
ATOM 2153 O O . LEU A 1 307 ? 17.24750 45.60860 96.28197 1.000 50.04751 296 LEU A O 1
ATOM 2158 N N . GLU A 1 308 ? 16.22655 44.42993 94.67046 1.000 48.46381 297 GLU A N 1
ATOM 2159 C CA . GLU A 1 308 ? 15.10864 45.35512 94.59853 1.000 49.33975 297 GLU A CA 1
ATOM 2160 C C . GLU A 1 308 ? 14.10490 45.09881 95.71373 1.000 51.46867 297 GLU A C 1
ATOM 2161 O O . GLU A 1 308 ? 13.64511 43.96741 95.89209 1.000 51.14261 297 GLU A O 1
ATOM 2167 N N . SER B 1 16 ? 25.60762 31.53725 37.02361 1.000 45.81095 5 SER C N 1
ATOM 2168 C CA . SER B 1 16 ? 26.81497 31.83467 36.21723 1.000 45.43768 5 SER C CA 1
ATOM 2169 C C . SER B 1 16 ? 27.90057 32.43526 37.09075 1.000 49.51234 5 SER C C 1
ATOM 2170 O O . SER B 1 16 ? 28.42045 33.47674 36.69924 1.000 60.23346 5 SER C O 1
ATOM 2173 N N . ASP B 1 17 ? 28.19484 31.88372 38.25349 1.000 64.48753 6 ASP C N 1
ATOM 2174 C CA . ASP B 1 17 ? 28.97566 32.81780 39.03947 1.000 68.16199 6 ASP C CA 1
ATOM 2175 C C . ASP B 1 17 ? 30.03629 32.22067 39.96552 1.000 60.85358 6 ASP C C 1
ATOM 2176 O O . ASP B 1 17 ? 31.11672 32.81414 40.05489 1.000 54.13412 6 ASP C O 1
ATOM 2181 N N . PRO B 1 18 ? 29.85460 31.05839 40.59102 1.000 55.93310 7 PRO C N 1
ATOM 2182 C CA . PRO B 1 18 ? 30.96708 30.51009 41.36910 1.000 42.14472 7 PRO C CA 1
ATOM 2183 C C . PRO B 1 18 ? 31.97194 29.94172 40.38792 1.000 40.84246 7 PRO C C 1
ATOM 2184 O O . PRO B 1 18 ? 31.63607 29.58522 39.25688 1.000 40.31676 7 PRO C O 1
ATOM 2188 N N . VAL B 1 19 ? 33.21697 29.93575 40.80298 1.000 37.22280 8 VAL C N 1
ATOM 2189 C CA . VAL B 1 19 ? 34.30263 29.30406 40.06601 1.000 36.09112 8 VAL C CA 1
ATOM 2190 C C . VAL B 1 19 ? 34.68791 28.05836 40.83222 1.000 31.28350 8 VAL C C 1
ATOM 2191 O O . VAL B 1 19 ? 35.20076 28.15562 41.94709 1.000 36.33575 8 VAL C O 1
ATOM 2195 N N . GLY B 1 20 ? 34.46812 26.89286 40.24483 1.000 32.20789 9 GLY C N 1
ATOM 2196 C CA . GLY B 1 20 ? 34.88096 25.65777 40.85638 1.000 26.90483 9 GLY C CA 1
ATOM 2197 C C . GLY B 1 20 ? 36.35959 25.43866 40.63526 1.000 30.97123 9 GLY C C 1
ATOM 2198 O O . GLY B 1 20 ? 36.96821 26.04156 39.75061 1.000 33.41406 9 GLY C O 1
ATOM 2199 N N . PRO B 1 21 ? 36.96357 24.56781 41.43563 1.000 30.14569 10 PRO C N 1
ATOM 2200 C CA . PRO B 1 21 ? 38.37802 24.23839 41.24623 1.000 31.77676 10 PRO C CA 1
ATOM 2201 C C . PRO B 1 21 ? 38.61861 23.38222 40.00592 1.000 32.77778 10 PRO C C 1
ATOM 2202 O O . PRO B 1 21 ? 37.70546 22.77164 39.44685 1.000 31.18211 10 PRO C O 1
ATOM 2206 N N . GLU B 1 22 ? 39.88694 23.34335 39.58448 1.000 31.68606 11 GLU C N 1
ATOM 2207 C CA . GLU B 1 22 ? 40.32882 22.40904 38.54856 1.000 37.72491 11 GLU C CA 1
ATOM 2208 C C . GLU B 1 22 ? 40.16609 20.96224 39.01442 1.000 34.99403 11 GLU C C 1
ATOM 2209 O O . GLU B 1 22 ? 40.48719 20.62826 40.15883 1.000 37.02623 11 GLU C O 1
ATOM 2215 N N . GLN B 1 23 ? 39.67114 20.09936 38.12451 1.000 30.21905 12 GLN C N 1
ATOM 2216 C CA . GLN B 1 23 ? 39.44406 18.68508 38.41957 1.000 34.81016 12 GLN C CA 1
ATOM 2217 C C . GLN B 1 23 ? 40.32609 17.82909 37.51814 1.000 33.09736 12 GLN C C 1
ATOM 2218 O O . GLN B 1 23 ? 40.87906 18.30566 36.52424 1.000 35.97614 12 GLN C O 1
ATOM 2224 N N . ILE B 1 24 ? 40.45810 16.54683 37.86379 1.000 34.42596 13 ILE C N 1
ATOM 2225 C CA . ILE B 1 24 ? 41.21586 15.62951 37.01330 1.000 35.50314 13 ILE C CA 1
ATOM 2226 C C . ILE B 1 24 ? 40.43410 14.37178 36.69239 1.000 31.17048 13 ILE C C 1
ATOM 2227 O O . ILE B 1 24 ? 41.00218 13.41554 36.15842 1.000 39.79127 13 ILE C O 1
ATOM 2232 N N . SER B 1 25 ? 39.14403 14.35813 37.01037 1.000 26.50145 14 SER C N 1
ATOM 2233 C CA . SER B 1 25 ? 38.31191 13.17664 36.83031 1.000 28.95740 14 SER C CA 1
ATOM 2234 C C . SER B 1 25 ? 36.85657 13.60657 36.70724 1.000 30.08380 14 SER C C 1
ATOM 2235 O O . SER B 1 25 ? 36.42398 14.57294 37.34042 1.000 29.44718 14 SER C O 1
ATOM 2238 N N . PHE B 1 26 ? 36.09232 12.86915 35.90371 1.000 32.56635 15 PHE C N 1
ATOM 2239 C CA . PHE B 1 26 ? 34.75536 13.34132 35.56543 1.000 33.26427 15 PHE C CA 1
ATOM 2240 C C . PHE B 1 26 ? 33.81227 13.27586 36.76728 1.000 28.96914 15 PHE C C 1
ATOM 2241 O O . PHE B 1 26 ? 33.12131 14.24983 37.07175 1.000 31.91730 15 PHE C O 1
ATOM 2249 N N . LEU B 1 27 ? 33.75275 12.14604 37.45123 1.000 30.04910 16 LEU C N 1
ATOM 2250 C CA . LEU B 1 27 ? 32.70888 11.99214 38.45742 1.000 30.93478 16 LEU C CA 1
ATOM 2251 C C . LEU B 1 27 ? 32.91700 12.94924 39.62690 1.000 32.25737 16 LEU C C 1
ATOM 2252 O O . LEU B 1 27 ? 31.94230 13.50898 40.14055 1.000 33.49230 16 LEU C O 1
ATOM 2257 N N . PRO B 1 28 ? 34.14035 13.16659 40.09952 1.000 31.06871 17 PRO C N 1
ATOM 2258 C CA . PRO B 1 28 ? 34.31759 14.22086 41.12373 1.000 26.10737 17 PRO C CA 1
ATOM 2259 C C . PRO B 1 28 ? 33.88110 15.60654 40.63996 1.000 30.93843 17 PRO C C 1
ATOM 2260 O O . PRO B 1 28 ? 33.19116 16.34375 41.37076 1.000 28.63910 17 PRO C O 1
ATOM 2264 N N . ALA B 1 29 ? 34.26142 15.97309 39.40833 1.000 31.03193 18 ALA C N 1
ATOM 2265 C CA . ALA B 1 29 ? 33.75147 17.19172 38.77397 1.000 30.55931 18 ALA C CA 1
ATOM 2266 C C . ALA B 1 29 ? 32.22840 17.26578 38.83737 1.000 29.15645 18 ALA C C 1
ATOM 2267 O O . ALA B 1 29 ? 31.65030 18.30853 39.17372 1.000 30.43452 18 ALA C O 1
ATOM 2269 N N . LYS B 1 30 ? 31.56383 16.15773 38.52234 1.000 30.37545 19 LYS C N 1
ATOM 2270 C CA . LYS B 1 30 ? 30.10932 16.14329 38.43756 1.000 32.66585 19 LYS C CA 1
ATOM 2271 C C . LYS B 1 30 ? 29.47192 16.20887 39.81745 1.000 32.95431 19 LYS C C 1
ATOM 2272 O O . LYS B 1 30 ? 28.45874 16.89301 40.00819 1.000 34.67852 19 LYS C O 1
ATOM 2278 N N . LEU B 1 31 ? 30.02981 15.48649 40.78856 1.000 33.87182 20 LEU C N 1
ATOM 2279 C CA . LEU B 1 31 ? 29.54948 15.63413 42.15553 1.000 39.31139 20 LEU C CA 1
ATOM 2280 C C . LEU B 1 31 ? 29.62847 17.09257 42.57981 1.000 34.42439 20 LEU C C 1
ATOM 2281 O O . LEU B 1 31 ? 28.65695 17.65332 43.09806 1.000 32.06872 20 LEU C O 1
ATOM 2286 N N . TYR B 1 32 ? 30.77154 17.73681 42.33461 1.000 33.92102 21 TYR C N 1
ATOM 2287 C CA . TYR B 1 32 ? 30.88228 19.15485 42.65834 1.000 32.81833 21 TYR C CA 1
ATOM 2288 C C . TYR B 1 32 ? 29.75266 19.95754 42.01379 1.000 34.61661 21 TYR C C 1
ATOM 2289 O O . TYR B 1 32 ? 29.08121 20.75561 42.68204 1.000 34.11990 21 TYR C O 1
ATOM 2298 N N . SER B 1 33 ? 29.52239 19.74810 40.70895 1.000 32.36619 22 SER C N 1
ATOM 2299 C CA . SER B 1 33 ? 28.50784 20.53141 39.99978 1.000 30.85406 22 SER C CA 1
ATOM 2300 C C . SER B 1 33 ? 27.10082 20.28021 40.53324 1.000 31.88693 22 SER C C 1
ATOM 2301 O O . SER B 1 33 ? 26.23792 21.16165 40.43099 1.000 31.37765 22 SER C O 1
ATOM 2304 N N . SER B 1 34 ? 26.84002 19.09313 41.09288 1.000 28.69226 23 SER C N 1
ATOM 2305 C CA . SER B 1 34 ? 25.50028 18.82217 41.62067 1.000 30.43639 23 SER C CA 1
ATOM 2306 C C . SER B 1 34 ? 25.13099 19.76001 42.77187 1.000 36.42672 23 SER C C 1
ATOM 2307 O O . SER B 1 34 ? 23.93951 20.02354 43.00615 1.000 35.76499 23 SER C O 1
ATOM 2310 N N . LEU B 1 35 ? 26.12942 20.26783 43.50065 1.000 36.15086 24 LEU C N 1
ATOM 2311 C CA . LEU B 1 35 ? 25.92232 21.21568 44.58629 1.000 32.16866 24 LEU C CA 1
ATOM 2312 C C . LEU B 1 35 ? 26.17692 22.65375 44.16789 1.000 37.01234 24 LEU C C 1
ATOM 2313 O O . LEU B 1 35 ? 25.95380 23.56242 44.96862 1.000 40.79563 24 LEU C O 1
ATOM 2318 N N . ALA B 1 36 ? 26.65599 22.88131 42.95051 1.000 33.91900 25 ALA C N 1
ATOM 2319 C CA . ALA B 1 36 ? 26.86434 24.22813 42.41583 1.000 34.35390 25 ALA C CA 1
ATOM 2320 C C . ALA B 1 36 ? 26.62744 24.15084 40.91182 1.000 34.87437 25 ALA C C 1
ATOM 2321 O O . ALA B 1 36 ? 27.55885 24.24349 40.10463 1.000 31.73685 25 ALA C O 1
ATOM 2323 N N . PRO B 1 37 ? 25.37357 23.95431 40.50253 1.000 34.05295 26 PRO C N 1
ATOM 2324 C CA . PRO B 1 37 ? 25.09090 23.69922 39.08100 1.000 28.97393 26 PRO C CA 1
ATOM 2325 C C . PRO B 1 37 ? 25.48043 24.82955 38.13629 1.000 32.40544 26 PRO C C 1
ATOM 2326 O O . PRO B 1 37 ? 25.63570 24.56179 36.94026 1.000 32.27870 26 PRO C O 1
ATOM 2330 N N . THR B 1 38 ? 25.65575 26.06925 38.60386 1.000 30.46529 27 THR C N 1
ATOM 2331 C CA . THR B 1 38 ? 26.05020 27.14849 37.70782 1.000 32.12450 27 THR C CA 1
ATOM 2332 C C . THR B 1 38 ? 27.54881 27.40401 37.73594 1.000 35.95267 27 THR C C 1
ATOM 2333 O O . THR B 1 38 ? 28.01478 28.37349 37.12568 1.000 35.42699 27 THR C O 1
ATOM 2337 N N . ALA B 1 39 ? 28.31247 26.54885 38.40926 1.000 29.02955 28 ALA C N 1
ATOM 2338 C CA . ALA B 1 39 ? 29.75262 26.75307 38.50733 1.000 36.26506 28 ALA C CA 1
ATOM 2339 C C . ALA B 1 39 ? 30.41267 26.84701 37.13057 1.000 35.56768 28 ALA C C 1
ATOM 2340 O O . ALA B 1 39 ? 29.99442 26.21193 36.15669 1.000 33.01171 28 ALA C O 1
ATOM 2342 N N . LEU B 1 40 ? 31.45147 27.65533 37.06331 1.000 33.16310 29 LEU C N 1
ATOM 2343 C CA . LEU B 1 40 ? 32.39265 27.77919 35.96610 1.000 35.66991 29 LEU C CA 1
ATOM 2344 C C . LEU B 1 40 ? 33.64716 26.97437 36.27501 1.000 33.62525 29 LEU C C 1
ATOM 2345 O O . LEU B 1 40 ? 34.10647 26.96331 37.41711 1.000 36.37123 29 LEU C O 1
ATOM 2350 N N . PRO B 1 41 ? 34.23974 26.28413 35.31195 1.000 31.99383 30 PRO C N 1
ATOM 2351 C CA . PRO B 1 41 ? 35.58649 25.74833 35.51347 1.000 32.38299 30 PRO C CA 1
ATOM 2352 C C . PRO B 1 41 ? 36.60186 26.87157 35.43961 1.000 33.66703 30 PRO C C 1
ATOM 2353 O O . PRO B 1 41 ? 36.30798 27.93665 34.87289 1.000 32.82119 30 PRO C O 1
ATOM 2357 N N . PRO B 1 42 ? 37.80071 26.67974 35.99414 1.000 38.08194 31 PRO C N 1
ATOM 2358 C CA . PRO B 1 42 ? 38.79374 27.76468 35.99810 1.000 35.89746 31 PRO C CA 1
ATOM 2359 C C . PRO B 1 42 ? 39.04011 28.31477 34.59899 1.000 30.90987 31 PRO C C 1
ATOM 2360 O O . PRO B 1 42 ? 38.92047 27.60280 33.60175 1.000 32.40919 31 PRO C O 1
ATOM 2364 N N . GLY B 1 43 ? 39.36560 29.60561 34.53741 1.000 33.39585 32 GLY C N 1
ATOM 2365 C CA . GLY B 1 43 ? 39.88281 30.21100 33.31864 1.000 34.54044 32 GLY C CA 1
ATOM 2366 C C . GLY B 1 43 ? 38.84578 30.51331 32.26751 1.000 36.29291 32 GLY C C 1
ATOM 2367 O O . GLY B 1 43 ? 39.19809 30.75260 31.11080 1.000 32.91637 32 GLY C O 1
ATOM 2368 N N . THR B 1 44 ? 37.57256 30.53633 32.65204 1.000 37.80008 33 THR C N 1
ATOM 2369 C CA . THR B 1 44 ? 36.44971 30.51664 31.73252 1.000 33.89122 33 THR C CA 1
ATOM 2370 C C . THR B 1 44 ? 35.52387 31.69489 32.00389 1.000 38.87275 33 THR C C 1
ATOM 2371 O O . THR B 1 44 ? 35.25052 32.03107 33.16669 1.000 35.42560 33 THR C O 1
ATOM 2375 N N . ASN B 1 45 ? 35.03262 32.30956 30.91929 1.000 33.09942 34 ASN C N 1
ATOM 2376 C CA . ASN B 1 45 ? 34.07832 33.41322 31.00791 1.000 33.35144 34 ASN C CA 1
ATOM 2377 C C . ASN B 1 45 ? 34.68566 34.58631 31.76551 1.000 35.98896 34 ASN C C 1
ATOM 2378 O O . ASN B 1 45 ? 34.03206 35.23092 32.58897 1.000 40.76674 34 ASN C O 1
ATOM 2383 N N . ASP B 1 46 ? 35.96611 34.83506 31.52293 1.000 37.61373 35 ASP C N 1
ATOM 2384 C CA . ASP B 1 46 ? 36.59231 36.07483 31.96227 1.000 30.12091 35 ASP C CA 1
ATOM 2385 C C . ASP B 1 46 ? 36.31420 37.09608 30.87467 1.000 35.05702 35 ASP C C 1
ATOM 2386 O O . ASP B 1 46 ? 36.98363 37.10498 29.84192 1.000 38.80456 35 ASP C O 1
ATOM 2391 N N . TRP B 1 47 ? 35.31231 37.95116 31.09958 1.000 36.79081 36 TRP C N 1
ATOM 2392 C CA . TRP B 1 47 ? 34.82953 38.90299 30.10261 1.000 38.31455 36 TRP C CA 1
ATOM 2393 C C . TRP B 1 47 ? 35.73067 40.12257 29.93008 1.000 38.07753 36 TRP C C 1
ATOM 2394 O O . TRP B 1 47 ? 35.37595 41.03257 29.17225 1.000 35.62465 36 TRP C O 1
ATOM 2405 N N . THR B 1 48 ? 36.86700 40.17000 30.62324 1.000 41.84846 37 THR C N 1
ATOM 2406 C CA . THR B 1 48 ? 37.93915 41.10635 30.32167 1.000 39.37964 37 THR C CA 1
ATOM 2407 C C . THR B 1 48 ? 38.97170 40.50072 29.38311 1.000 39.55317 37 THR C C 1
ATOM 2408 O O . THR B 1 48 ? 39.88694 41.20649 28.94753 1.000 38.60931 37 THR C O 1
ATOM 2412 N N . CYS B 1 49 ? 38.85175 39.21407 29.06633 1.000 36.98649 38 CYS C N 1
ATOM 2413 C CA . CYS B 1 49 ? 39.90548 38.55394 28.31636 1.000 35.22654 38 CYS C CA 1
ATOM 2414 C C . CYS B 1 49 ? 40.02008 39.17347 26.93543 1.000 36.10241 38 CYS C C 1
ATOM 2415 O O . CYS B 1 49 ? 39.01797 39.50460 26.30220 1.000 38.45924 38 CYS C O 1
ATOM 2418 N N . GLN B 1 50 ? 41.25564 39.33617 26.47579 1.000 48.31692 39 GLN C N 1
ATOM 2419 C CA . GLN B 1 50 ? 41.54913 39.84700 25.14371 1.000 43.65696 39 GLN C CA 1
ATOM 2420 C C . GLN B 1 50 ? 42.38496 38.82365 24.39080 1.000 42.35264 39 GLN C C 1
ATOM 2421 O O . GLN B 1 50 ? 43.52631 38.54492 24.79971 1.000 38.93096 39 GLN C O 1
ATOM 2427 N N . PRO B 1 51 ? 41.86137 38.22115 23.32055 1.000 43.04072 40 PRO C N 1
ATOM 2428 C CA . PRO B 1 51 ? 42.66516 37.27672 22.53826 1.000 39.44088 40 PRO C CA 1
ATOM 2429 C C . PRO B 1 51 ? 43.98266 37.90687 22.11924 1.000 44.51602 40 PRO C C 1
ATOM 2430 O O . PRO B 1 51 ? 44.03625 39.08508 21.76086 1.000 43.86109 40 PRO C O 1
ATOM 2434 N N . SER B 1 52 ? 45.04698 37.10386 22.16141 1.000 38.42733 41 SER C N 1
ATOM 2435 C CA . SER B 1 52 ? 46.38455 37.52788 21.79347 1.000 34.91131 41 SER C CA 1
ATOM 2436 C C . SER B 1 52 ? 46.61094 37.34421 20.29344 1.000 45.18938 41 SER C C 1
ATOM 2437 O O . SER B 1 52 ? 45.77304 36.80446 19.57291 1.000 49.59668 41 SER C O 1
ATOM 2440 N N . ALA B 1 53 ? 47.76820 37.78182 19.80293 1.000 43.10494 42 ALA C N 1
ATOM 2441 C CA . ALA B 1 53 ? 48.02107 37.63560 18.37479 1.000 46.17665 42 ALA C CA 1
ATOM 2442 C C . ALA B 1 53 ? 48.31954 36.19134 18.01213 1.000 47.62185 42 ALA C C 1
ATOM 2443 O O . ALA B 1 53 ? 48.04186 35.76389 16.88091 1.000 42.49467 42 ALA C O 1
ATOM 2445 N N . ALA B 1 54 ? 48.88835 35.43398 18.95494 1.000 43.62211 43 ALA C N 1
ATOM 2446 C CA . ALA B 1 54 ? 49.19954 34.02844 18.72046 1.000 45.34210 43 ALA C CA 1
ATOM 2447 C C . ALA B 1 54 ? 47.94514 33.15170 18.72659 1.000 48.97452 43 ALA C C 1
ATOM 2448 O O . ALA B 1 54 ? 47.92031 32.11361 18.05272 1.000 45.52896 43 ALA C O 1
ATOM 2450 N N . HIS B 1 55 ? 46.89597 33.55643 19.44857 1.000 41.71892 44 HIS C N 1
ATOM 2451 C CA . HIS B 1 55 ? 45.64407 32.79745 19.52898 1.000 41.51366 44 HIS C CA 1
ATOM 2452 C C . HIS B 1 55 ? 44.48300 33.76726 19.49712 1.000 42.62836 44 HIS C C 1
ATOM 2453 O O . HIS B 1 55 ? 43.78344 33.96303 20.49412 1.000 45.53997 44 HIS C O 1
ATOM 2460 N N . PRO B 1 56 ? 44.23695 34.38780 18.34518 1.000 46.33906 45 PRO C N 1
ATOM 2461 C CA . PRO B 1 56 ? 43.29593 35.51337 18.29380 1.000 44.39078 45 PRO C CA 1
ATOM 2462 C C . PRO B 1 56 ? 41.82972 35.12936 18.40231 1.000 43.73457 45 PRO C C 1
ATOM 2463 O O . PRO B 1 56 ? 40.98205 36.03142 18.48744 1.000 44.55880 45 PRO C O 1
ATOM 2467 N N . ARG B 1 57 ? 41.49768 33.83945 18.40316 1.000 41.47303 46 ARG C N 1
ATOM 2468 C CA . ARG B 1 57 ? 40.10471 33.41161 18.39177 1.000 43.42419 46 ARG C CA 1
ATOM 2469 C C . ARG B 1 57 ? 39.69797 32.87732 19.75803 1.000 38.44624 46 ARG C C 1
ATOM 2470 O O . ARG B 1 57 ? 40.34114 31.94855 20.26473 1.000 36.78663 46 ARG C O 1
ATOM 2478 N N . PRO B 1 58 ? 38.66039 33.41365 20.39643 1.000 36.51136 47 PRO C N 1
ATOM 2479 C CA . PRO B 1 58 ? 38.17447 32.79160 21.63187 1.000 36.07586 47 PRO C CA 1
ATOM 2480 C C . PRO B 1 58 ? 37.73455 31.36215 21.35837 1.000 35.34458 47 PRO C C 1
ATOM 2481 O O . PRO B 1 58 ? 37.38423 31.00539 20.22820 1.000 32.23250 47 PRO C O 1
ATOM 2485 N N . VAL B 1 59 ? 37.77004 30.53833 22.40708 1.000 37.64185 48 VAL C N 1
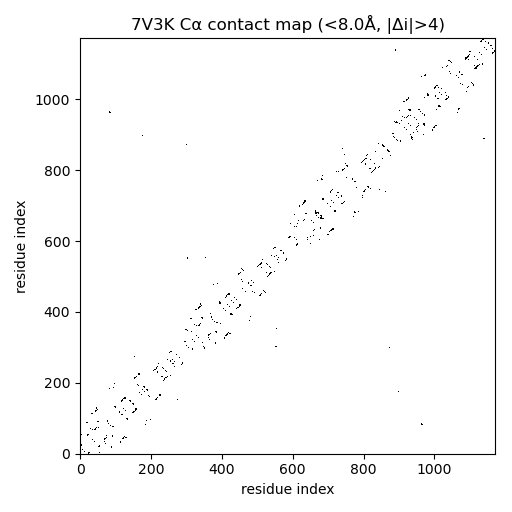ATOM 2486 C CA . VAL B 1 59 ? 37.35440 29.13713 22.34252 1.000 34.30309 48 VAL C CA 1
ATOM 2487 C C . VAL B 1 59 ? 36.06115 28.98948 23.13702 1.000 36.70502 48 VAL C C 1
ATOM 2488 O O . VAL B 1 59 ? 36.02950 29.28487 24.33598 1.000 37.29044 48 VAL C O 1
ATOM 2492 N N . VAL B 1 60 ? 34.99519 28.54140 22.47533 1.000 32.97688 49 VAL C N 1
ATOM 2493 C CA . VAL B 1 60 ? 33.70200 28.29208 23.10866 1.000 32.08947 49 VAL C CA 1
ATOM 2494 C C . VAL B 1 60 ? 33.51536 26.78514 23.29895 1.000 35.76333 49 VAL C C 1
ATOM 2495 O O . VAL B 1 60 ? 33.55998 26.02334 22.32556 1.000 34.89982 49 VAL C O 1
ATOM 2499 N N . LEU B 1 61 ? 33.28771 26.35131 24.54363 1.000 35.34053 50 LEU C N 1
ATOM 2500 C CA . LEU B 1 61 ? 33.09509 24.93673 24.87152 1.000 36.74567 50 LEU C CA 1
ATOM 2501 C C . LEU B 1 61 ? 31.61423 24.66411 25.14127 1.000 36.58165 50 LEU C C 1
ATOM 2502 O O . LEU B 1 61 ? 30.92693 25.48301 25.76164 1.000 32.92185 50 LEU C O 1
ATOM 2507 N N . VAL B 1 62 ? 31.12587 23.51262 24.67075 1.000 29.63764 51 VAL C N 1
ATOM 2508 C CA . VAL B 1 62 ? 29.69965 23.19543 24.66215 1.000 29.26786 51 VAL C CA 1
ATOM 2509 C C . VAL B 1 62 ? 29.52461 21.78962 25.23281 1.000 29.69293 51 VAL C C 1
ATOM 2510 O O . VAL B 1 62 ? 30.06821 20.81755 24.67919 1.000 30.69390 51 VAL C O 1
ATOM 2514 N N . HIS B 1 63 ? 28.76396 21.68505 26.32957 1.000 27.84283 52 HIS C N 1
ATOM 2515 C CA . HIS B 1 63 ? 28.72250 20.47936 27.15410 1.000 31.95270 52 HIS C CA 1
ATOM 2516 C C . HIS B 1 63 ? 27.78286 19.44504 26.54741 1.000 32.51919 52 HIS C C 1
ATOM 2517 O O . HIS B 1 63 ? 27.16656 19.65681 25.49694 1.000 33.62372 52 HIS C O 1
ATOM 2524 N N . GLY B 1 64 ? 27.65651 18.31977 27.24666 1.000 30.01563 53 GLY C N 1
ATOM 2525 C CA . GLY B 1 64 ? 26.93307 17.17062 26.76173 1.000 30.89406 53 GLY C CA 1
ATOM 2526 C C . GLY B 1 64 ? 25.58826 16.99496 27.43748 1.000 35.80357 53 GLY C C 1
ATOM 2527 O O . GLY B 1 64 ? 25.13142 17.83110 28.22200 1.000 35.69881 53 GLY C O 1
ATOM 2528 N N . THR B 1 65 ? 24.95349 15.87145 27.10889 1.000 38.20399 54 THR C N 1
ATOM 2529 C CA . THR B 1 65 ? 23.63580 15.56426 27.64119 1.000 36.15728 54 THR C CA 1
ATOM 2530 C C . THR B 1 65 ? 23.75957 15.32502 29.14428 1.000 35.88674 54 THR C C 1
ATOM 2531 O O . THR B 1 65 ? 24.69660 14.66338 29.59583 1.000 28.92382 54 THR C O 1
ATOM 2535 N N . TRP B 1 66 ? 22.80969 15.85710 29.92576 1.000 33.66403 55 TRP C N 1
ATOM 2536 C CA . TRP B 1 66 ? 22.77931 15.64363 31.37244 1.000 30.19095 55 TRP C CA 1
ATOM 2537 C C . TRP B 1 66 ? 24.03064 16.16128 32.04862 1.000 31.40982 55 TRP C C 1
ATOM 2538 O O . TRP B 1 66 ? 24.37699 15.70612 33.13875 1.000 31.55542 55 TRP C O 1
ATOM 2549 N N . ALA B 1 67 ? 24.73857 17.08148 31.40294 1.000 29.54595 56 ALA C N 1
ATOM 2550 C CA . ALA B 1 67 ? 25.97774 17.60685 31.95165 1.000 32.80659 56 ALA C CA 1
ATOM 2551 C C . ALA B 1 67 ? 25.94903 19.13354 31.95795 1.000 33.06533 56 ALA C C 1
ATOM 2552 O O . ALA B 1 67 ? 24.89567 19.73878 31.73035 1.000 32.25573 56 ALA C O 1
ATOM 2554 N N . ASN B 1 68 ? 27.08730 19.76583 32.23142 1.000 30.96083 57 ASN C N 1
ATOM 2555 C CA . ASN B 1 68 ? 27.17087 21.22051 32.27469 1.000 30.66157 57 ASN C CA 1
ATOM 2556 C C . ASN B 1 68 ? 28.57878 21.64535 31.88409 1.000 32.31980 57 ASN C C 1
ATOM 2557 O O . ASN B 1 68 ? 29.44801 20.81341 31.60313 1.000 31.08186 57 ASN C O 1
ATOM 2562 N N . ARG B 1 69 ? 28.81348 22.95787 31.92537 1.000 28.45434 58 ARG C N 1
ATOM 2563 C CA . ARG B 1 69 ? 30.12410 23.48441 31.58223 1.000 32.98967 58 ARG C CA 1
ATOM 2564 C C . ARG B 1 69 ? 31.18601 23.20597 32.64306 1.000 34.46113 58 ARG C C 1
ATOM 2565 O O . ARG B 1 69 ? 32.36789 23.44825 32.36908 1.000 33.30588 58 ARG C O 1
ATOM 2573 N N . TYR B 1 70 ? 30.80851 22.75180 33.84701 1.000 32.43560 59 TYR C N 1
ATOM 2574 C CA . TYR B 1 70 ? 31.80605 22.40667 34.86014 1.000 28.47814 59 TYR C CA 1
ATOM 2575 C C . TYR B 1 70 ? 32.22914 20.93520 34.77793 1.000 31.59839 59 TYR C C 1
ATOM 2576 O O . TYR B 1 70 ? 33.41112 20.65929 34.54311 1.000 30.33788 59 TYR C O 1
ATOM 2585 N N . ASP B 1 71 ? 31.29573 19.98655 35.02563 1.000 33.18261 60 ASP C N 1
ATOM 2586 C CA . ASP B 1 71 ? 31.45904 18.60586 34.55398 1.000 32.86540 60 ASP C CA 1
ATOM 2587 C C . ASP B 1 71 ? 32.47528 18.45336 33.43976 1.000 36.78523 60 ASP C C 1
ATOM 2588 O O . ASP B 1 71 ? 33.47925 17.73832 33.55011 1.000 31.43911 60 ASP C O 1
ATOM 2593 N N . SER B 1 72 ? 32.12430 19.06472 32.31105 1.000 31.19150 61 SER C N 1
ATOM 2594 C CA . SER B 1 72 ? 32.71584 18.69216 31.04753 1.000 30.63013 61 SER C CA 1
ATOM 2595 C C . SER B 1 72 ? 34.12847 19.21191 30.94019 1.000 30.16193 61 SER C C 1
ATOM 2596 O O . SER B 1 72 ? 34.97041 18.56936 30.30448 1.000 33.66628 61 SER C O 1
ATOM 2599 N N . PHE B 1 73 ? 34.41377 20.34740 31.57863 1.000 25.77904 62 PHE C N 1
ATOM 2600 C CA . PHE B 1 73 ? 35.58198 21.12617 31.20600 1.000 31.12164 62 PHE C CA 1
ATOM 2601 C C . PHE B 1 73 ? 36.43299 21.55356 32.39601 1.000 32.66393 62 PHE C C 1
ATOM 2602 O O . PHE B 1 73 ? 37.28437 22.43720 32.23909 1.000 35.65085 62 PHE C O 1
ATOM 2610 N N . ALA B 1 74 ? 36.25743 20.93661 33.57265 1.000 28.56858 63 ALA C N 1
ATOM 2611 C CA . ALA B 1 74 ? 37.10026 21.29719 34.72097 1.000 31.36215 63 ALA C CA 1
ATOM 2612 C C . ALA B 1 74 ? 38.58254 20.94248 34.53145 1.000 30.82304 63 ALA C C 1
ATOM 2613 O O . ALA B 1 74 ? 39.39600 21.32637 35.37342 1.000 33.56662 63 ALA C O 1
ATOM 2615 N N . MET B 1 75 ? 38.94142 20.20852 33.47737 1.000 29.28320 64 MET C N 1
ATOM 2616 C CA . MET B 1 75 ? 40.31014 19.98819 33.00922 1.000 31.31968 64 MET C CA 1
ATOM 2617 C C . MET B 1 75 ? 40.60972 20.73615 31.71750 1.000 36.54488 64 MET C C 1
ATOM 2618 O O . MET B 1 75 ? 41.55573 21.53637 31.65295 1.000 36.66133 64 MET C O 1
ATOM 2623 N N . ILE B 1 76 ? 39.80390 20.47778 30.67946 1.000 32.51196 65 ILE C N 1
ATOM 2624 C CA . ILE B 1 76 ? 39.99720 21.08888 29.36652 1.000 34.87657 65 ILE C CA 1
ATOM 2625 C C . ILE B 1 76 ? 40.18091 22.60020 29.48448 1.000 36.16034 65 ILE C C 1
ATOM 2626 O O . ILE B 1 76 ? 41.19443 23.14872 29.03684 1.000 34.04799 65 ILE C O 1
ATOM 2631 N N . ALA B 1 77 ? 39.20963 23.29715 30.09780 1.000 34.78140 66 ALA C N 1
ATOM 2632 C CA . ALA B 1 77 ? 39.25666 24.76230 30.11918 1.000 34.45770 66 ALA C CA 1
ATOM 2633 C C . ALA B 1 77 ? 40.48655 25.32229 30.82404 1.000 36.00532 66 ALA C C 1
ATOM 2634 O O . ALA B 1 77 ? 41.10056 26.26071 30.28695 1.000 37.66665 66 ALA C O 1
ATOM 2636 N N . PRO B 1 78 ? 40.88309 24.84570 32.00914 1.000 32.25706 67 PRO C N 1
ATOM 2637 C CA . PRO B 1 78 ? 42.15614 25.31454 32.57046 1.000 32.47848 67 PRO C CA 1
ATOM 2638 C C . PRO B 1 78 ? 43.32788 25.07499 31.63883 1.000 34.90542 67 PRO C C 1
ATOM 2639 O O . PRO B 1 78 ? 44.21419 25.93439 31.53726 1.000 39.22589 67 PRO C O 1
ATOM 2643 N N . HIS B 1 79 ? 43.37522 23.92353 30.96268 1.000 33.79754 68 HIS C N 1
ATOM 2644 C CA . HIS B 1 79 ? 44.50940 23.63915 30.08203 1.000 33.01832 68 HIS C CA 1
ATOM 2645 C C . HIS B 1 79 ? 44.53232 24.57419 28.87483 1.000 32.14442 68 HIS C C 1
ATOM 2646 O O . HIS B 1 79 ? 45.60094 24.97231 28.40640 1.000 31.26644 68 HIS C O 1
ATOM 2653 N N . LEU B 1 80 ? 43.37076 24.92504 28.33768 1.000 30.71061 69 LEU C N 1
ATOM 2654 C CA . LEU B 1 80 ? 43.37948 25.89261 27.25330 1.000 32.10982 69 LEU C CA 1
ATOM 2655 C C . LEU B 1 80 ? 43.72101 27.28649 27.75698 1.000 36.52882 69 LEU C C 1
ATOM 2656 O O . LEU B 1 80 ? 44.36384 28.06385 27.03501 1.000 38.68327 69 LEU C O 1
ATOM 2661 N N . LYS B 1 81 ? 43.28579 27.63056 28.97280 1.000 33.49042 70 LYS C N 1
ATOM 2662 C CA . LYS B 1 81 ? 43.70475 28.89436 29.57356 1.000 39.17537 70 LYS C CA 1
ATOM 2663 C C . LYS B 1 81 ? 45.22131 28.96107 29.67719 1.000 37.61195 70 LYS C C 1
ATOM 2664 O O . LYS B 1 81 ? 45.84144 29.97180 29.32837 1.000 37.63677 70 LYS C O 1
ATOM 2670 N N . ARG B 1 82 ? 45.83580 27.88312 30.15887 1.000 38.12382 71 ARG C N 1
ATOM 2671 C CA . ARG B 1 82 ? 47.27137 27.89493 30.38727 1.000 39.71924 71 ARG C CA 1
ATOM 2672 C C . ARG B 1 82 ? 48.02891 27.90659 29.08060 1.000 36.54354 71 ARG C C 1
ATOM 2673 O O . ARG B 1 82 ? 49.19628 28.29521 29.06609 1.000 41.36860 71 ARG C O 1
ATOM 2681 N N . ALA B 1 83 ? 47.38910 27.48413 27.98876 1.000 34.33953 72 ALA C N 1
ATOM 2682 C CA . ALA B 1 83 ? 47.99407 27.55238 26.66880 1.000 35.09100 72 ALA C CA 1
ATOM 2683 C C . ALA B 1 83 ? 47.81389 28.90964 26.00624 1.000 38.15443 72 ALA C C 1
ATOM 2684 O O . ALA B 1 83 ? 48.36234 29.12131 24.92002 1.000 41.11800 72 ALA C O 1
ATOM 2686 N N . GLY B 1 84 ? 47.04870 29.81607 26.60721 1.000 37.47731 73 GLY C N 1
ATOM 2687 C CA . GLY B 1 84 ? 46.90705 31.16290 26.08682 1.000 38.52677 73 GLY C CA 1
ATOM 2688 C C . GLY B 1 84 ? 45.62405 31.50604 25.35441 1.000 39.07689 73 GLY C C 1
ATOM 2689 O O . GLY B 1 84 ? 45.59485 32.52948 24.66393 1.000 44.29825 73 GLY C O 1
ATOM 2690 N N . TYR B 1 85 ? 44.57044 30.70456 25.48245 1.000 39.82997 74 TYR C N 1
ATOM 2691 C CA . TYR B 1 85 ? 43.29008 31.02107 24.85699 1.000 41.54096 74 TYR C CA 1
ATOM 2692 C C . TYR B 1 85 ? 42.39554 31.77866 25.83321 1.000 38.48100 74 TYR C C 1
ATOM 2693 O O . TYR B 1 85 ? 42.52513 31.64548 27.05000 1.000 36.50342 74 TYR C O 1
ATOM 2702 N N . CYS B 1 86 ? 41.50481 32.60174 25.28600 1.000 39.42408 75 CYS C N 1
ATOM 2703 C CA . CYS B 1 86 ? 40.35592 33.09745 26.03736 1.000 35.60244 75 CYS C CA 1
ATOM 2704 C C . CYS B 1 86 ? 39.23372 32.07404 25.91375 1.000 37.84627 75 CYS C C 1
ATOM 2705 O O . CYS B 1 86 ? 38.80227 31.75863 24.79967 1.000 38.55584 75 CYS C O 1
ATOM 2708 N N . VAL B 1 87 ? 38.78391 31.53397 27.04800 1.000 34.61728 76 VAL C N 1
ATOM 2709 C CA . VAL B 1 87 ? 37.92497 30.35709 27.07963 1.000 32.72139 76 VAL C CA 1
ATOM 2710 C C . VAL B 1 87 ? 36.55867 30.76736 27.61159 1.000 33.24956 76 VAL C C 1
ATOM 2711 O O . VAL B 1 87 ? 36.46738 31.56037 28.55496 1.000 36.08141 76 VAL C O 1
ATOM 2715 N N . TYR B 1 88 ? 35.49631 30.23225 26.99861 1.000 32.26392 77 TYR C N 1
ATOM 2716 C CA . TYR B 1 88 ? 34.11688 30.60977 27.30027 1.000 32.42923 77 TYR C CA 1
ATOM 2717 C C . TYR B 1 88 ? 33.24088 29.36319 27.28846 1.000 31.76995 77 TYR C C 1
ATOM 2718 O O . TYR B 1 88 ? 33.46841 28.43499 26.50166 1.000 31.70577 77 TYR C O 1
ATOM 2727 N N . ALA B 1 89 ? 32.23489 29.33384 28.16444 1.000 33.54583 78 ALA C N 1
ATOM 2728 C CA . ALA B 1 89 ? 31.35607 28.16317 28.21957 1.000 33.83907 78 ALA C CA 1
ATOM 2729 C C . ALA B 1 89 ? 29.95923 28.54793 28.68984 1.000 31.87489 78 ALA C C 1
ATOM 2730 O O . ALA B 1 89 ? 29.80285 29.30565 29.65179 1.000 30.48767 78 ALA C O 1
ATOM 2732 N N . LEU B 1 90 ? 28.94689 28.01646 28.00962 1.000 35.11333 79 LEU C N 1
ATOM 2733 C CA . LEU B 1 90 ? 27.55456 28.29113 28.33251 1.000 33.40432 79 LEU C CA 1
ATOM 2734 C C . LEU B 1 90 ? 26.91450 27.03121 28.89802 1.000 31.93852 79 LEU C C 1
ATOM 2735 O O . LEU B 1 90 ? 27.36413 25.91480 28.63120 1.000 39.36702 79 LEU C O 1
ATOM 2740 N N . ASN B 1 91 ? 25.85242 27.20551 29.67565 1.000 32.89263 80 ASN C N 1
ATOM 2741 C CA . ASN B 1 91 ? 24.93117 26.10819 29.95873 1.000 31.31262 80 ASN C CA 1
ATOM 2742 C C . ASN B 1 91 ? 23.70489 26.27358 29.06609 1.000 29.94090 80 ASN C C 1
ATOM 2743 O O . ASN B 1 91 ? 23.23460 27.39448 28.85858 1.000 33.33330 80 ASN C O 1
ATOM 2748 N N . TYR B 1 92 ? 23.23730 25.17349 28.46624 1.000 29.64847 81 TYR C N 1
ATOM 2749 C CA . TYR B 1 92 ? 22.18601 25.25138 27.45108 1.000 30.61323 81 TYR C CA 1
ATOM 2750 C C . TYR B 1 92 ? 21.22993 24.06727 27.57333 1.000 33.66749 81 TYR C C 1
ATOM 2751 O O . TYR B 1 92 ? 21.50809 23.06198 28.24394 1.000 30.98137 81 TYR C O 1
ATOM 2760 N N . GLY B 1 93 ? 20.08978 24.19861 26.89464 1.000 33.61895 82 GLY C N 1
ATOM 2761 C CA . GLY B 1 93 ? 19.09454 23.13816 26.85561 1.000 30.94219 82 GLY C CA 1
ATOM 2762 C C . GLY B 1 93 ? 18.51400 22.78301 28.20567 1.000 40.80222 82 GLY C C 1
ATOM 2763 O O . GLY B 1 93 ? 18.20251 21.60719 28.45606 1.000 37.44693 82 GLY C O 1
ATOM 2764 N N . ASP B 1 94 ? 18.35878 23.76989 29.08921 1.000 34.56584 83 ASP C N 1
ATOM 2765 C CA . ASP B 1 94 ? 17.79007 23.53994 30.41245 1.000 36.40218 83 ASP C CA 1
ATOM 2766 C C . ASP B 1 94 ? 16.26203 23.47595 30.35045 1.000 35.18560 83 ASP C C 1
ATOM 2767 O O . ASP B 1 94 ? 15.62056 24.34815 29.76419 1.000 38.61471 83 ASP C O 1
ATOM 2772 N N . GLU B 1 95 ? 15.67821 22.44203 30.95025 1.000 32.78181 84 GLU C N 1
ATOM 2773 C CA . GLU B 1 95 ? 14.22470 22.33088 31.05563 1.000 35.14412 84 GLU C CA 1
ATOM 2774 C C . GLU B 1 95 ? 13.89103 21.52614 32.30295 1.000 36.95997 84 GLU C C 1
ATOM 2775 O O . GLU B 1 95 ? 14.70666 20.74056 32.79001 1.000 41.47163 84 GLU C O 1
ATOM 2781 N N . ASN B 1 96 ? 12.66706 21.70336 32.80267 1.000 41.11196 85 ASN C N 1
ATOM 2782 C CA . ASN B 1 96 ? 12.31616 21.19916 34.12248 1.000 40.49659 85 ASN C CA 1
ATOM 2783 C C . ASN B 1 96 ? 11.20337 20.14752 34.07825 1.000 44.44442 85 ASN C C 1
ATOM 2784 O O . ASN B 1 96 ? 10.74385 19.69851 35.13176 1.000 45.45855 85 ASN C O 1
ATOM 2789 N N . VAL B 1 97 ? 10.78571 19.70059 32.89428 1.000 41.96329 86 VAL C N 1
ATOM 2790 C CA . VAL B 1 97 ? 9.62972 18.81066 32.81412 1.000 38.93016 86 VAL C CA 1
ATOM 2791 C C . VAL B 1 97 ? 10.05079 17.35972 33.00713 1.000 44.14308 86 VAL C C 1
ATOM 2792 O O . VAL B 1 97 ? 9.38590 16.59525 33.71872 1.000 39.22702 86 VAL C O 1
ATOM 2796 N N . SER B 1 98 ? 11.15031 16.95603 32.36636 1.000 41.12583 87 SER C N 1
ATOM 2797 C CA . SER B 1 98 ? 11.63151 15.58286 32.44213 1.000 37.06894 87 SER C CA 1
ATOM 2798 C C . SER B 1 98 ? 12.20301 15.29341 33.82451 1.000 38.19178 87 SER C C 1
ATOM 2799 O O . SER B 1 98 ? 12.62999 16.19499 34.54388 1.000 37.57856 87 SER C O 1
ATOM 2802 N N . VAL B 1 99 ? 12.23161 14.01329 34.19297 1.000 32.79809 88 VAL C N 1
ATOM 2803 C CA . VAL B 1 99 ? 12.71963 13.67766 35.52365 1.000 33.20323 88 VAL C CA 1
ATOM 2804 C C . VAL B 1 99 ? 14.19498 14.02481 35.65378 1.000 31.14175 88 VAL C C 1
ATOM 2805 O O . VAL B 1 99 ? 14.59871 14.70766 36.59964 1.000 34.50701 88 VAL C O 1
ATOM 2809 N N . LEU B 1 100 ? 15.02757 13.55383 34.72492 1.000 32.26666 89 LEU C N 1
ATOM 2810 C CA . LEU B 1 100 ? 16.44861 13.90196 34.79522 1.000 33.75502 89 LEU C CA 1
ATOM 2811 C C . LEU B 1 100 ? 16.65449 15.40080 34.64096 1.000 31.55481 89 LEU C C 1
ATOM 2812 O O . LEU B 1 100 ? 17.57332 15.96785 35.24432 1.000 31.40431 89 LEU C O 1
ATOM 2817 N N . GLY B 1 101 ? 15.80957 16.05871 33.84157 1.000 33.77945 90 GLY C N 1
ATOM 2818 C CA . GLY B 1 101 ? 15.86443 17.50616 33.73567 1.000 34.08645 90 GLY C CA 1
ATOM 2819 C C . GLY B 1 101 ? 15.76731 18.20234 35.07163 1.000 34.84759 90 GLY C C 1
ATOM 2820 O O . GLY B 1 101 ? 16.24491 19.32364 35.21558 1.000 36.02001 90 GLY C O 1
ATOM 2821 N N . GLN B 1 102 ? 15.19936 17.54060 36.07404 1.000 37.73953 91 GLN C N 1
ATOM 2822 C CA . GLN B 1 102 ? 15.00163 18.14251 37.38128 1.000 33.08934 91 GLN C CA 1
ATOM 2823 C C . GLN B 1 102 ? 16.18438 17.94804 38.32560 1.000 33.27464 91 GLN C C 1
ATOM 2824 O O . GLN B 1 102 ? 16.22564 18.59998 39.36982 1.000 31.65574 91 GLN C O 1
ATOM 2830 N N . LEU B 1 103 ? 17.16105 17.08854 37.98617 1.000 30.10118 92 LEU C N 1
ATOM 2831 C CA . LEU B 1 103 ? 18.31180 16.94697 38.86780 1.000 28.84628 92 LEU C CA 1
ATOM 2832 C C . LEU B 1 103 ? 19.29464 18.10571 38.67479 1.000 30.96445 92 LEU C C 1
ATOM 2833 O O . LEU B 1 103 ? 19.46645 18.61082 37.56107 1.000 36.77128 92 LEU C O 1
ATOM 2838 N N . PRO B 1 104 ? 19.96198 18.54082 39.74025 1.000 33.09191 93 PRO C N 1
ATOM 2839 C CA . PRO B 1 104 ? 20.85385 19.70939 39.62389 1.000 30.63831 93 PRO C CA 1
ATOM 2840 C C . PRO B 1 104 ? 22.02764 19.44480 38.68770 1.000 35.13898 93 PRO C C 1
ATOM 2841 O O . PRO B 1 104 ? 22.79293 18.49368 38.87575 1.000 28.67443 93 PRO C O 1
ATOM 2845 N N . GLY B 1 105 ? 22.19220 20.32335 37.69866 1.000 32.30882 94 GLY C N 1
ATOM 2846 C CA . GLY B 1 105 ? 23.35516 20.27175 36.83950 1.000 30.26110 94 GLY C CA 1
ATOM 2847 C C . GLY B 1 105 ? 23.23138 19.32245 35.68103 1.000 31.07191 94 GLY C C 1
ATOM 2848 O O . GLY B 1 105 ? 24.17147 19.20579 34.87623 1.000 31.71371 94 GLY C O 1
ATOM 2849 N N . LEU B 1 106 ? 22.11002 18.63415 35.56841 1.000 33.70215 95 LEU C N 1
ATOM 2850 C CA . LEU B 1 106 ? 21.80214 17.88350 34.35983 1.000 34.41059 95 LEU C CA 1
ATOM 2851 C C . LEU B 1 106 ? 21.18301 18.87250 33.37570 1.000 31.77391 95 LEU C C 1
ATOM 2852 O O . LEU B 1 106 ? 19.99449 19.18395 33.44952 1.000 37.15300 95 LEU C O 1
ATOM 2857 N N . TYR B 1 107 ? 21.99243 19.41002 32.48684 1.000 28.17653 96 TYR C N 1
ATOM 2858 C CA . TYR B 1 107 ? 21.49112 20.31614 31.47588 1.000 30.29144 96 TYR C CA 1
ATOM 2859 C C . TYR B 1 107 ? 21.42078 19.59113 30.13354 1.000 37.26070 96 TYR C C 1
ATOM 2860 O O . TYR B 1 107 ? 21.65572 18.37894 30.04402 1.000 37.88459 96 TYR C O 1
ATOM 2869 N N . ALA B 1 108 ? 21.06860 20.33269 29.08029 1.000 35.47463 97 ALA C N 1
ATOM 2870 C CA . ALA B 1 108 ? 20.96035 19.79006 27.72608 1.000 38.49753 97 ALA C CA 1
ATOM 2871 C C . ALA B 1 108 ? 20.01948 18.56815 27.66121 1.000 34.45014 97 ALA C C 1
ATOM 2872 O O . ALA B 1 108 ? 20.29900 17.56145 27.00174 1.000 30.59298 97 ALA C O 1
ATOM 2874 N N . THR B 1 109 ? 18.86517 18.68567 28.32606 1.000 30.31893 98 THR C N 1
ATOM 2875 C CA . THR B 1 109 ? 17.77452 17.72932 28.17995 1.000 34.63984 98 THR C CA 1
ATOM 2876 C C . THR B 1 109 ? 16.69825 18.16209 27.18028 1.000 37.18983 98 THR C C 1
ATOM 2877 O O . THR B 1 109 ? 15.96367 17.30172 26.67443 1.000 35.51740 98 THR C O 1
ATOM 2881 N N . GLN B 1 110 ? 16.58197 19.45957 26.89706 1.000 33.97712 99 GLN C N 1
ATOM 2882 C CA . GLN B 1 110 ? 15.62854 19.97126 25.92670 1.000 36.71552 99 GLN C CA 1
ATOM 2883 C C . GLN B 1 110 ? 15.96559 19.47589 24.52307 1.000 40.67291 99 GLN C C 1
ATOM 2884 O O . GLN B 1 110 ? 17.11239 19.15212 24.21178 1.000 36.14071 99 GLN C O 1
ATOM 2890 N N . THR B 1 111 ? 14.94372 19.44291 23.66442 1.000 38.14853 100 THR C N 1
ATOM 2891 C CA . THR B 1 111 ? 15.13729 19.08278 22.26496 1.000 39.66872 100 THR C CA 1
ATOM 2892 C C . THR B 1 111 ? 16.29657 19.89767 21.70024 1.000 39.57848 100 THR C C 1
ATOM 2893 O O . THR B 1 111 ? 16.43748 21.08743 21.99851 1.000 39.51131 100 THR C O 1
ATOM 2897 N N . ILE B 1 112 ? 17.09709 19.26823 20.83917 1.000 39.21740 101 ILE C N 1
ATOM 2898 C CA . ILE B 1 112 ? 18.45363 19.75678 20.60231 1.000 41.55190 101 ILE C CA 1
ATOM 2899 C C . ILE B 1 112 ? 18.52695 20.90944 19.59170 1.000 43.72446 101 ILE C C 1
ATOM 2900 O O . ILE B 1 112 ? 19.35478 21.81315 19.75470 1.000 45.89358 101 ILE C O 1
ATOM 2905 N N . LYS B 1 113 ? 17.70532 20.91110 18.53960 1.000 44.00063 102 LYS C N 1
ATOM 2906 C CA . LYS B 1 113 ? 17.83405 21.93763 17.50423 1.000 41.02791 102 LYS C CA 1
ATOM 2907 C C . LYS B 1 113 ? 17.94799 23.34828 18.06431 1.000 41.44453 102 LYS C C 1
ATOM 2908 O O . LYS B 1 113 ? 18.87601 24.07774 17.66615 1.000 40.06672 102 LYS C O 1
ATOM 2914 N N . PRO B 1 114 ? 17.06302 23.79509 18.96000 1.000 38.94799 103 PRO C N 1
ATOM 2915 C CA . PRO B 1 114 ? 17.14322 25.18174 19.45640 1.000 38.37584 103 PRO C CA 1
ATOM 2916 C C . PRO B 1 114 ? 18.35703 25.46511 20.33400 1.000 41.51195 103 PRO C C 1
ATOM 2917 O O . PRO B 1 114 ? 18.62083 26.64355 20.63245 1.000 38.91552 103 PRO C O 1
ATOM 2921 N N . ALA B 1 115 ? 19.11285 24.44494 20.75093 1.000 37.48387 104 ALA C N 1
ATOM 2922 C CA . ALA B 1 115 ? 20.40311 24.73743 21.36115 1.000 40.42134 104 ALA C CA 1
ATOM 2923 C C . ALA B 1 115 ? 21.20528 25.66088 20.45651 1.000 44.74033 104 ALA C C 1
ATOM 2924 O O . ALA B 1 115 ? 21.91182 26.56051 20.94346 1.000 37.70584 104 ALA C O 1
ATOM 2926 N N . GLY B 1 116 ? 21.06201 25.47914 19.13374 1.000 40.15598 105 GLY C N 1
ATOM 2927 C CA . GLY B 1 116 ? 21.79457 26.30704 18.19423 1.000 36.70753 105 GLY C CA 1
ATOM 2928 C C . GLY B 1 116 ? 21.57383 27.78572 18.43826 1.000 38.86695 105 GLY C C 1
ATOM 2929 O O . GLY B 1 116 ? 22.49960 28.58919 18.30533 1.000 36.31225 105 GLY C O 1
ATOM 2930 N N . GLY B 1 117 ? 20.34386 28.16619 18.79924 1.000 38.94762 106 GLY C N 1
ATOM 2931 C CA . GLY B 1 117 ? 20.07221 29.56725 19.06496 1.000 35.28136 106 GLY C CA 1
ATOM 2932 C C . GLY B 1 117 ? 20.75633 30.04672 20.32897 1.000 36.79835 106 GLY C C 1
ATOM 2933 O O . GLY B 1 117 ? 21.35536 31.13207 20.35431 1.000 35.98201 106 GLY C O 1
ATOM 2934 N N . GLU B 1 118 ? 20.69372 29.23746 21.39159 1.000 37.63821 107 GLU C N 1
ATOM 2935 C CA . GLU B 1 118 ? 21.37450 29.59276 22.63119 1.000 37.11237 107 GLU C CA 1
ATOM 2936 C C . GLU B 1 118 ? 22.85968 29.81459 22.37171 1.000 39.88470 107 GLU C C 1
ATOM 2937 O O . GLU B 1 118 ? 23.39592 30.90098 22.64231 1.000 38.00258 107 GLU C O 1
ATOM 2943 N N . ILE B 1 119 ? 23.52568 28.80670 21.78449 1.000 31.34354 108 ILE C N 1
ATOM 2944 C CA . ILE B 1 119 ? 24.90965 28.97535 21.34808 1.000 34.16177 108 ILE C CA 1
ATOM 2945 C C . ILE B 1 119 ? 25.06626 30.28359 20.58107 1.000 38.80889 108 ILE C C 1
ATOM 2946 O O . ILE B 1 119 ? 25.96524 31.09624 20.86077 1.000 38.47292 108 ILE C O 1
ATOM 2951 N N . SER B 1 120 ? 24.16530 30.53005 19.62950 1.000 37.64103 109 SER C N 1
ATOM 2952 C CA . SER B 1 120 ? 24.27165 31.74340 18.83071 1.000 39.79570 109 SER C CA 1
ATOM 2953 C C . SER B 1 120 ? 24.39270 32.96078 19.73374 1.000 39.38651 109 SER C C 1
ATOM 2954 O O . SER B 1 120 ? 25.38868 33.69875 19.66676 1.000 42.35468 109 SER C O 1
ATOM 2957 N N . SER B 1 121 ? 23.41640 33.14743 20.63635 1.000 33.12360 110 SER C N 1
ATOM 2958 C CA . SER B 1 121 ? 23.47200 34.30087 21.52973 1.000 33.11994 110 SER C CA 1
ATOM 2959 C C . SER B 1 121 ? 24.82423 34.36375 22.20951 1.000 36.03712 110 SER C C 1
ATOM 2960 O O . SER B 1 121 ? 25.54068 35.36925 22.11068 1.000 36.74916 110 SER C O 1
ATOM 2963 N N . PHE B 1 122 ? 25.22510 33.24473 22.82452 1.000 39.91712 111 PHE C N 1
ATOM 2964 C CA . PHE B 1 122 ? 26.47363 33.19481 23.57809 1.000 38.51506 111 PHE C CA 1
ATOM 2965 C C . PHE B 1 122 ? 27.64902 33.60438 22.70338 1.000 38.44855 111 PHE C C 1
ATOM 2966 O O . PHE B 1 122 ? 28.45401 34.46829 23.08616 1.000 38.09224 111 PHE C O 1
ATOM 2974 N N . VAL B 1 123 ? 27.73185 33.03780 21.49563 1.000 32.29610 112 VAL C N 1
ATOM 2975 C CA . VAL B 1 123 ? 28.83789 33.38917 20.61152 1.000 32.60765 112 VAL C CA 1
ATOM 2976 C C . VAL B 1 123 ? 28.85891 34.89337 20.36796 1.000 38.72301 112 VAL C C 1
ATOM 2977 O O . VAL B 1 123 ? 29.90416 35.54841 20.48082 1.000 36.76758 112 VAL C O 1
ATOM 2981 N N . ASP B 1 124 ? 27.69692 35.47335 20.05975 1.000 36.60252 113 ASP C N 1
ATOM 2982 C CA . ASP B 1 124 ? 27.66952 36.90941 19.82232 1.000 41.30154 113 ASP C CA 1
ATOM 2983 C C . ASP B 1 124 ? 28.27614 37.64101 21.00893 1.000 37.74177 113 ASP C C 1
ATOM 2984 O O . ASP B 1 124 ? 29.13393 38.51806 20.84066 1.000 36.88935 113 ASP C O 1
ATOM 2989 N N . GLN B 1 125 ? 27.88918 37.23733 22.22840 1.000 41.06258 114 GLN C N 1
ATOM 2990 C CA . GLN B 1 125 ? 28.46129 37.85957 23.41874 1.000 40.61433 114 GLN C CA 1
ATOM 2991 C C . GLN B 1 125 ? 29.97528 37.73794 23.42169 1.000 39.09892 114 GLN C C 1
ATOM 2992 O O . GLN B 1 125 ? 30.67833 38.72222 23.67298 1.000 36.81417 114 GLN C O 1
ATOM 2998 N N . VAL B 1 126 ? 30.50189 36.53874 23.14130 1.000 32.91684 115 VAL C N 1
ATOM 2999 C CA . VAL B 1 126 ? 31.95636 36.38263 23.10248 1.000 39.30987 115 VAL C CA 1
ATOM 3000 C C . VAL B 1 126 ? 32.55915 37.34183 22.07872 1.000 38.50539 115 VAL C C 1
ATOM 3001 O O . VAL B 1 126 ? 33.49937 38.09365 22.37615 1.000 35.33557 115 VAL C O 1
ATOM 3005 N N . LEU B 1 127 ? 31.99062 37.36462 20.86953 1.000 40.20322 116 LEU C N 1
ATOM 3006 C CA . LEU B 1 127 ? 32.57822 38.15085 19.79005 1.000 39.72360 116 LEU C CA 1
ATOM 3007 C C . LEU B 1 127 ? 32.55954 39.63034 20.14519 1.000 37.42887 116 LEU C C 1
ATOM 3008 O O . LEU B 1 127 ? 33.59940 40.31187 20.14017 1.000 33.41530 116 LEU C O 1
ATOM 3013 N N . ASP B 1 128 ? 31.37345 40.12083 20.51333 1.000 35.54136 117 ASP C N 1
ATOM 3014 C CA . ASP B 1 128 ? 31.21173 41.49167 20.96959 1.000 40.18609 117 ASP C CA 1
ATOM 3015 C C . ASP B 1 128 ? 32.18629 41.80339 22.10074 1.000 42.52782 117 ASP C C 1
ATOM 3016 O O . ASP B 1 128 ? 32.74523 42.90271 22.16793 1.000 47.71416 117 ASP C O 1
ATOM 3021 N N . SER B 1 129 ? 32.43368 40.83457 22.97998 1.000 40.82839 118 SER C N 1
ATOM 3022 C CA . SER B 1 129 ? 33.23680 41.11927 24.15498 1.000 38.99368 118 SER C CA 1
ATOM 3023 C C . SER B 1 129 ? 34.72089 41.10464 23.84347 1.000 42.50768 118 SER C C 1
ATOM 3024 O O . SER B 1 129 ? 35.49461 41.75682 24.54805 1.000 43.41847 118 SER C O 1
ATOM 3027 N N . THR B 1 130 ? 35.13611 40.39693 22.79511 1.000 42.43825 119 THR C N 1
ATOM 3028 C CA . THR B 1 130 ? 36.55351 40.23394 22.52058 1.000 36.58195 119 THR C CA 1
ATOM 3029 C C . THR B 1 130 ? 37.01688 40.98188 21.28725 1.000 38.59039 119 THR C C 1
ATOM 3030 O O . THR B 1 130 ? 38.22309 41.01236 21.02063 1.000 44.49245 119 THR C O 1
ATOM 3034 N N . GLY B 1 131 ? 36.09665 41.55993 20.51900 1.000 42.92215 120 GLY C N 1
ATOM 3035 C CA . GLY B 1 131 ? 36.45297 42.16200 19.25289 1.000 42.00794 120 GLY C CA 1
ATOM 3036 C C . GLY B 1 131 ? 37.00833 41.20353 18.22296 1.000 47.02602 120 GLY C C 1
ATOM 3037 O O . GLY B 1 131 ? 37.60887 41.64862 17.23951 1.000 55.46927 120 GLY C O 1
ATOM 3038 N N . ALA B 1 132 ? 36.82989 39.90081 18.41235 1.000 40.24784 121 ALA C N 1
ATOM 3039 C CA . ALA B 1 132 ? 37.27756 38.93257 17.42471 1.000 43.89270 121 ALA C CA 1
ATOM 3040 C C . ALA B 1 132 ? 36.24580 38.78995 16.30317 1.000 41.37885 121 ALA C C 1
ATOM 3041 O O . ALA B 1 132 ? 35.05324 39.06597 16.47543 1.000 41.12574 121 ALA C O 1
ATOM 3043 N N . ASP B 1 133 ? 36.72437 38.33840 15.14100 1.000 42.44817 122 ASP C N 1
ATOM 3044 C CA . ASP B 1 133 ? 35.82353 38.05236 14.02627 1.000 42.24263 122 ASP C CA 1
ATOM 3045 C C . ASP B 1 133 ? 35.17050 36.68885 14.17048 1.000 44.29662 122 ASP C C 1
ATOM 3046 O O . ASP B 1 133 ? 33.97911 36.52737 13.87499 1.000 44.60870 122 ASP C O 1
ATOM 3051 N N . GLN B 1 134 ? 35.94563 35.69872 14.59663 1.000 40.53521 123 GLN C N 1
ATOM 3052 C CA . GLN B 1 134 ? 35.52579 34.31314 14.61330 1.000 38.46587 123 GLN C CA 1
ATOM 3053 C C . GLN B 1 134 ? 35.80318 33.72364 15.98586 1.000 40.74467 123 GLN C C 1
ATOM 3054 O O . GLN B 1 134 ? 36.54049 34.29613 16.78639 1.000 44.72072 123 GLN C O 1
ATOM 3060 N N . VAL B 1 135 ? 35.21207 32.55717 16.25092 1.000 34.91662 124 VAL C N 1
ATOM 3061 C CA . VAL B 1 135 ? 35.57056 31.74404 17.40173 1.000 34.17831 124 VAL C CA 1
ATOM 3062 C C . VAL B 1 135 ? 35.91350 30.34508 16.91868 1.000 35.96148 124 VAL C C 1
ATOM 3063 O O . VAL B 1 135 ? 35.57384 29.93676 15.80587 1.000 34.30807 124 VAL C O 1
ATOM 3067 N N . ASP B 1 136 ? 36.60432 29.61316 17.77180 1.000 36.65844 125 ASP C N 1
ATOM 3068 C CA . ASP B 1 136 ? 36.65899 28.17045 17.63883 1.000 37.21755 125 ASP C CA 1
ATOM 3069 C C . ASP B 1 136 ? 35.71688 27.55983 18.67953 1.000 35.46667 125 ASP C C 1
ATOM 3070 O O . ASP B 1 136 ? 35.31211 28.21609 19.64398 1.000 32.71579 125 ASP C O 1
ATOM 3075 N N . MET B 1 137 ? 35.30187 26.32213 18.43761 1.000 35.91159 126 MET C N 1
ATOM 3076 C CA . MET B 1 137 ? 34.25160 25.71431 19.24451 1.000 34.01896 126 MET C CA 1
ATOM 3077 C C . MET B 1 137 ? 34.57805 24.24168 19.45202 1.000 37.60835 126 MET C C 1
ATOM 3078 O O . MET B 1 137 ? 34.99784 23.55736 18.51418 1.000 35.01361 126 MET C O 1
ATOM 3083 N N . PHE B 1 138 ? 34.44137 23.77833 20.69388 1.000 33.19812 127 PHE C N 1
ATOM 3084 C CA . PHE B 1 138 ? 34.60415 22.37548 21.04985 1.000 27.87078 127 PHE C CA 1
ATOM 3085 C C . PHE B 1 138 ? 33.30010 21.86880 21.64165 1.000 32.31373 127 PHE C C 1
ATOM 3086 O O . PHE B 1 138 ? 32.75660 22.48904 22.56020 1.000 32.63066 127 PHE C O 1
ATOM 3094 N N . GLY B 1 139 ? 32.81607 20.74063 21.12874 1.000 28.16152 128 GLY C N 1
ATOM 3095 C CA . GLY B 1 139 ? 31.58256 20.14021 21.59026 1.000 26.96376 128 GLY C CA 1
ATOM 3096 C C . GLY B 1 139 ? 31.76797 18.71815 22.08252 1.000 35.43988 128 GLY C C 1
ATOM 3097 O O . GLY B 1 139 ? 32.37777 17.88034 21.39096 1.000 32.80486 128 GLY C O 1
ATOM 3098 N N . TRP B 1 140 ? 31.25590 18.42067 23.27931 1.000 31.36595 129 TRP C N 1
ATOM 3099 C CA . TRP B 1 140 ? 31.32409 17.06235 23.80729 1.000 29.09140 129 TRP C CA 1
ATOM 3100 C C . TRP B 1 140 ? 29.98338 16.37905 23.58140 1.000 33.44004 129 TRP C C 1
ATOM 3101 O O . TRP B 1 140 ? 28.95423 16.87618 24.04374 1.000 33.19507 129 TRP C O 1
ATOM 3112 N N . SER B 1 141 ? 29.99535 15.24424 22.87190 1.000 35.63209 130 SER C N 1
ATOM 3113 C CA . SER B 1 141 ? 28.77580 14.46456 22.68876 1.000 33.68647 130 SER C CA 1
ATOM 3114 C C . SER B 1 141 ? 27.69609 15.34370 22.07062 1.000 37.18246 130 SER C C 1
ATOM 3115 O O . SER B 1 141 ? 27.91879 15.91966 21.00215 1.000 41.81148 130 SER C O 1
ATOM 3118 N N . GLN B 1 142 ? 26.53875 15.47742 22.73389 1.000 30.71725 131 GLN C N 1
ATOM 3119 C CA . GLN B 1 142 ? 25.48757 16.34678 22.21239 1.000 33.31104 131 GLN C CA 1
ATOM 3120 C C . GLN B 1 142 ? 26.02995 17.72269 21.81168 1.000 40.93346 131 GLN C C 1
ATOM 3121 O O . GLN B 1 142 ? 25.58692 18.31057 20.81244 1.000 36.76001 131 GLN C O 1
ATOM 3127 N N . GLY B 1 143 ? 26.97131 18.26420 22.58846 1.000 35.16811 132 GLY C N 1
ATOM 3128 C CA . GLY B 1 143 ? 27.52837 19.56978 22.28030 1.000 34.15365 132 GLY C CA 1
ATOM 3129 C C . GLY B 1 143 ? 27.91512 19.67640 20.81939 1.000 35.22139 132 GLY C C 1
ATOM 3130 O O . GLY B 1 143 ? 27.57346 20.65867 20.14511 1.000 31.75324 132 GLY C O 1
ATOM 3131 N N . GLY B 1 144 ? 28.59340 18.64061 20.31349 1.000 32.26395 133 GLY C N 1
ATOM 3132 C CA . GLY B 1 144 ? 28.87979 18.53350 18.89552 1.000 36.28368 133 GLY C CA 1
ATOM 3133 C C . GLY B 1 144 ? 27.68754 18.86156 18.01289 1.000 39.75407 133 GLY C C 1
ATOM 3134 O O . GLY B 1 144 ? 27.70794 19.84637 17.25899 1.000 43.88782 133 GLY C O 1
ATOM 3135 N N . ILE B 1 145 ? 26.61863 18.07302 18.12011 1.000 36.00664 134 ILE C N 1
ATOM 3136 C CA . ILE B 1 145 ? 25.49395 18.31739 17.22919 1.000 36.48686 134 ILE C CA 1
ATOM 3137 C C . ILE B 1 145 ? 24.77590 19.61194 17.60542 1.000 40.82160 134 ILE C C 1
ATOM 3138 O O . ILE B 1 145 ? 24.22956 20.29895 16.72636 1.000 43.47124 134 ILE C O 1
ATOM 3143 N N . ALA B 1 146 ? 24.84157 20.03861 18.87220 1.000 38.50754 135 ALA C N 1
ATOM 3144 C CA . ALA B 1 146 ? 24.29905 21.36215 19.17336 1.000 38.64348 135 ALA C CA 1
ATOM 3145 C C . ALA B 1 146 ? 25.05931 22.41600 18.38209 1.000 36.76689 135 ALA C C 1
ATOM 3146 O O . ALA B 1 146 ? 24.46035 23.26610 17.70861 1.000 31.94456 135 ALA C O 1
ATOM 3148 N N . ALA B 1 147 ? 26.39295 22.31934 18.39578 1.000 37.39048 136 ALA C N 1
ATOM 3149 C CA . ALA B 1 147 ? 27.20907 23.22614 17.60194 1.000 37.93943 136 ALA C CA 1
ATOM 3150 C C . ALA B 1 147 ? 26.80446 23.16383 16.13314 1.000 43.66161 136 ALA C C 1
ATOM 3151 O O . ALA B 1 147 ? 26.67843 24.20371 15.46665 1.000 36.96287 136 ALA C O 1
ATOM 3153 N N . ARG B 1 148 ? 26.54136 21.95445 15.62079 1.000 42.44654 137 ARG C N 1
ATOM 3154 C CA . ARG B 1 148 ? 26.23856 21.85508 14.19938 1.000 41.04961 137 ARG C CA 1
ATOM 3155 C C . ARG B 1 148 ? 24.89769 22.50027 13.90448 1.000 38.33345 137 ARG C C 1
ATOM 3156 O O . ARG B 1 148 ? 24.74362 23.17970 12.88074 1.000 38.52836 137 ARG C O 1
ATOM 3164 N N . SER B 1 149 ? 23.93393 22.35501 14.81958 1.000 37.16089 138 SER C N 1
ATOM 3165 C CA . SER B 1 149 ? 22.68495 23.08341 14.64861 1.000 36.49834 138 SER C CA 1
ATOM 3166 C C . SER B 1 149 ? 22.98649 24.56943 14.49134 1.000 43.73252 138 SER C C 1
ATOM 3167 O O . SER B 1 149 ? 22.52105 25.21959 13.54364 1.000 41.39861 138 SER C O 1
ATOM 3170 N N . TYR B 1 150 ? 23.85092 25.10205 15.36241 1.000 38.85824 139 TYR C N 1
ATOM 3171 C CA . TYR B 1 150 ? 24.21700 26.50819 15.24917 1.000 40.59350 139 TYR C CA 1
ATOM 3172 C C . TYR B 1 150 ? 24.81326 26.78466 13.87594 1.000 38.34293 139 TYR C C 1
ATOM 3173 O O . TYR B 1 150 ? 24.41072 27.72972 13.19033 1.000 38.63512 139 TYR C O 1
ATOM 3182 N N . LEU B 1 151 ? 25.74658 25.93091 13.44068 1.000 38.00772 140 LEU C N 1
ATOM 3183 C CA . LEU B 1 151 ? 26.37759 26.09461 12.13155 1.000 43.19759 140 LEU C CA 1
ATOM 3184 C C . LEU B 1 151 ? 25.35099 26.12171 11.00364 1.000 43.49443 140 LEU C C 1
ATOM 3185 O O . LEU B 1 151 ? 25.46476 26.91762 10.06383 1.000 39.22253 140 LEU C O 1
ATOM 3190 N N . LYS B 1 152 ? 24.32603 25.28673 11.09708 1.000 39.50774 141 LYS C N 1
ATOM 3191 C CA . LYS B 1 152 ? 23.45722 25.09466 9.95525 1.000 39.34009 141 LYS C CA 1
ATOM 3192 C C . LYS B 1 152 ? 22.23224 25.98942 10.01227 1.000 41.83510 141 LYS C C 1
ATOM 3193 O O . LYS B 1 152 ? 21.79945 26.51072 8.97791 1.000 47.50026 141 LYS C O 1
ATOM 3199 N N . PHE B 1 153 ? 21.68955 26.21354 11.20751 1.000 40.79313 142 PHE C N 1
ATOM 3200 C CA . PHE B 1 153 ? 20.37636 26.81892 11.35061 1.000 37.25317 142 PHE C CA 1
ATOM 3201 C C . PHE B 1 153 ? 20.36951 28.19390 11.99391 1.000 38.44121 142 PHE C C 1
ATOM 3202 O O . PHE B 1 153 ? 19.33631 28.86580 11.92339 1.000 42.95595 142 PHE C O 1
ATOM 3210 N N . TYR B 1 154 ? 21.47347 28.64734 12.62153 1.000 43.83296 143 TYR C N 1
ATOM 3211 C CA . TYR B 1 154 ? 21.37152 29.85919 13.43402 1.000 42.88480 143 TYR C CA 1
ATOM 3212 C C . TYR B 1 154 ? 22.51541 30.85069 13.21972 1.000 39.88788 143 TYR C C 1
ATOM 3213 O O . TYR B 1 154 ? 22.79478 31.65135 14.11925 1.000 42.76699 143 TYR C O 1
ATOM 3222 N N . GLY B 1 155 ? 23.15379 30.85616 12.05359 1.000 39.97973 144 GLY C N 1
ATOM 3223 C CA . GLY B 1 155 ? 24.32515 31.69129 11.84324 1.000 37.50991 144 GLY C CA 1
ATOM 3224 C C . GLY B 1 155 ? 25.58212 30.91635 12.16839 1.000 42.76885 144 GLY C C 1
ATOM 3225 O O . GLY B 1 155 ? 25.58855 29.69263 12.31686 1.000 49.64590 144 GLY C O 1
ATOM 3226 N N . GLY B 1 156 ? 26.67488 31.63018 12.29713 1.000 44.88661 145 GLY C N 1
ATOM 3227 C CA . GLY B 1 156 ? 27.86560 30.87644 12.64983 1.000 47.35819 145 GLY C CA 1
ATOM 3228 C C . GLY B 1 156 ? 28.48867 30.22133 11.43537 1.000 43.37127 145 GLY C C 1
ATOM 3229 O O . GLY B 1 156 ? 29.70509 30.00900 11.39438 1.000 42.88624 145 GLY C O 1
ATOM 3230 N N . THR B 1 157 ? 27.66024 29.89378 10.44407 1.000 44.44484 146 THR C N 1
ATOM 3231 C CA . THR B 1 157 ? 28.08310 29.77901 9.05142 1.000 44.15813 146 THR C CA 1
ATOM 3232 C C . THR B 1 157 ? 27.36985 30.81648 8.19182 1.000 44.65128 146 THR C C 1
ATOM 3233 O O . THR B 1 157 ? 26.26181 31.26249 8.51071 1.000 45.59100 146 THR C O 1
ATOM 3237 N N . ASN B 1 158 ? 28.05101 31.22032 7.11794 1.000 46.78783 147 ASN C N 1
ATOM 3238 C CA . ASN B 1 158 ? 27.59681 32.24357 6.17546 1.000 49.36569 147 ASN C CA 1
ATOM 3239 C C . ASN B 1 158 ? 27.83892 31.71121 4.76284 1.000 49.35694 147 ASN C C 1
ATOM 3240 O O . ASN B 1 158 ? 28.99013 31.61302 4.31518 1.000 48.36042 147 ASN C O 1
ATOM 3245 N N . ALA B 1 159 ? 26.75691 31.35011 4.06692 1.000 44.51746 148 ALA C N 1
ATOM 3246 C CA . ALA B 1 159 ? 26.89693 30.77998 2.72779 1.000 47.60351 148 ALA C CA 1
ATOM 3247 C C . ALA B 1 159 ? 27.41879 31.81321 1.73119 1.000 45.88421 148 ALA C C 1
ATOM 3248 O O . ALA B 1 159 ? 28.25990 31.49489 0.88204 1.000 46.16031 148 ALA C O 1
ATOM 3250 N N . ALA B 1 160 ? 26.94426 33.05587 1.83382 1.000 46.05495 149 ALA C N 1
ATOM 3251 C CA . ALA B 1 160 ? 27.44119 34.13502 0.98548 1.000 43.40001 149 ALA C CA 1
ATOM 3252 C C . ALA B 1 160 ? 28.96294 34.23812 1.02256 1.000 49.35141 149 ALA C C 1
ATOM 3253 O O . ALA B 1 160 ? 29.61171 34.31207 -0.02657 1.000 56.00967 149 ALA C O 1
ATOM 3255 N N . ASN B 1 161 ? 29.55797 34.26001 2.21920 1.000 49.73010 150 ASN C N 1
ATOM 3256 C CA . ASN B 1 161 ? 31.00381 34.46044 2.35438 1.000 47.53863 150 ASN C CA 1
ATOM 3257 C C . ASN B 1 161 ? 31.58279 33.58870 3.46445 1.000 50.08641 150 ASN C C 1
ATOM 3258 O O . ASN B 1 161 ? 31.73613 34.02837 4.61334 1.000 48.56972 150 ASN C O 1
ATOM 3263 N N . PRO B 1 162 ? 31.93067 32.34204 3.14789 1.000 44.27391 151 PRO C N 1
ATOM 3264 C CA . PRO B 1 162 ? 32.42783 31.41754 4.18146 1.000 44.44446 151 PRO C CA 1
ATOM 3265 C C . PRO B 1 162 ? 33.62239 31.93201 4.96912 1.000 47.46946 151 PRO C C 1
ATOM 3266 O O . PRO B 1 162 ? 33.75669 31.60353 6.15633 1.000 48.22475 151 PRO C O 1
ATOM 3270 N N . ALA B 1 163 ? 34.50902 32.71271 4.34210 1.000 47.54375 152 ALA C N 1
ATOM 3271 C CA . ALA B 1 163 ? 35.61197 33.34604 5.06098 1.000 44.06575 152 ALA C CA 1
ATOM 3272 C C . ALA B 1 163 ? 35.13149 34.14444 6.27211 1.000 43.26594 152 ALA C C 1
ATOM 3273 O O . ALA B 1 163 ? 35.91154 34.39240 7.19806 1.000 37.72071 152 ALA C O 1
ATOM 3275 N N . ALA B 1 164 ? 33.86357 34.54224 6.29097 1.000 40.50522 153 ALA C N 1
ATOM 3276 C CA . ALA B 1 164 ? 33.29853 35.31355 7.38113 1.000 33.99336 153 ALA C CA 1
ATOM 3277 C C . ALA B 1 164 ? 32.40283 34.47932 8.29790 1.000 39.98233 153 ALA C C 1
ATOM 3278 O O . ALA B 1 164 ? 31.57500 35.04490 9.01595 1.000 42.51002 153 ALA C O 1
ATOM 3280 N N . ASN B 1 165 ? 32.53513 33.14997 8.27463 1.000 41.81606 154 ASN C N 1
ATOM 3281 C CA . ASN B 1 165 ? 31.85047 32.30483 9.25030 1.000 41.94263 154 ASN C CA 1
ATOM 3282 C C . ASN B 1 165 ? 32.17907 32.76323 10.67200 1.000 43.12058 154 ASN C C 1
ATOM 3283 O O . ASN B 1 165 ? 33.34104 33.01081 11.01298 1.000 36.86845 154 ASN C O 1
ATOM 3288 N N . LYS B 1 166 ? 31.15192 32.85358 11.51925 1.000 42.33893 155 LYS C N 1
ATOM 3289 C CA . LYS B 1 166 ? 31.41122 33.14780 12.92414 1.000 40.80912 155 LYS C CA 1
ATOM 3290 C C . LYS B 1 166 ? 32.23550 32.05741 13.60933 1.000 42.07600 155 LYS C C 1
ATOM 3291 O O . LYS B 1 166 ? 32.95706 32.35271 14.56921 1.000 39.51342 155 LYS C O 1
ATOM 3297 N N . VAL B 1 167 ? 32.15839 30.81805 13.12787 1.000 37.82894 156 VAL C N 1
ATOM 3298 C CA . VAL B 1 167 ? 32.86855 29.68072 13.69258 1.000 31.74670 156 VAL C CA 1
ATOM 3299 C C . VAL B 1 167 ? 33.88336 29.22913 12.65630 1.000 39.57567 156 VAL C C 1
ATOM 3300 O O . VAL B 1 167 ? 33.51349 28.94092 11.50962 1.000 43.67245 156 VAL C O 1
ATOM 3304 N N . LYS B 1 168 ? 35.15938 29.17362 13.04362 1.000 34.22927 157 LYS C N 1
ATOM 3305 C CA . LYS B 1 168 ? 36.19655 28.72155 12.12552 1.000 35.61459 157 LYS C CA 1
ATOM 3306 C C . LYS B 1 168 ? 36.49516 27.23236 12.28741 1.000 42.14946 157 LYS C C 1
ATOM 3307 O O . LYS B 1 168 ? 36.45234 26.48061 11.30589 1.000 44.77043 157 LYS C O 1
ATOM 3313 N N . ASN B 1 169 ? 36.83248 26.79546 13.50196 1.000 39.67959 158 ASN C N 1
ATOM 3314 C CA . ASN B 1 169 ? 37.07680 25.39021 13.79799 1.000 37.43334 158 ASN C CA 1
ATOM 3315 C C . ASN B 1 169 ? 35.96765 24.85485 14.69019 1.000 42.83623 158 ASN C C 1
ATOM 3316 O O . ASN B 1 169 ? 35.56560 25.50810 15.66082 1.000 45.03426 158 ASN C O 1
ATOM 3321 N N . LEU B 1 170 ? 35.47563 23.66760 14.35404 1.000 39.31836 159 LEU C N 1
ATOM 3322 C CA . LEU B 1 170 ? 34.61064 22.88940 15.22838 1.000 34.72955 159 LEU C CA 1
ATOM 3323 C C . LEU B 1 170 ? 35.34198 21.60126 15.53999 1.000 33.29202 159 LEU C C 1
ATOM 3324 O O . LEU B 1 170 ? 35.67009 20.84247 14.62234 1.000 36.29904 159 LEU C O 1
ATOM 3329 N N . ILE B 1 171 ? 35.63493 21.38370 16.81812 1.000 33.89412 160 ILE C N 1
ATOM 3330 C CA . ILE B 1 171 ? 36.24998 20.16224 17.31713 1.000 33.75930 160 ILE C CA 1
ATOM 3331 C C . ILE B 1 171 ? 35.23561 19.48076 18.21944 1.000 33.53660 160 ILE C C 1
ATOM 3332 O O . ILE B 1 171 ? 34.50761 20.15263 18.95579 1.000 36.84982 160 ILE C O 1
ATOM 3337 N N . THR B 1 172 ? 35.17630 18.15828 18.16077 1.000 29.24286 161 THR C N 1
ATOM 3338 C CA . THR B 1 172 ? 34.18355 17.41823 18.92445 1.000 29.15498 161 THR C CA 1
ATOM 3339 C C . THR B 1 172 ? 34.81987 16.15494 19.48844 1.000 33.61806 161 THR C C 1
ATOM 3340 O O . THR B 1 172 ? 35.80348 15.63374 18.95091 1.000 35.57925 161 THR C O 1
ATOM 3344 N N . PHE B 1 173 ? 34.26299 15.68366 20.59521 1.000 33.66034 162 PHE C N 1
ATOM 3345 C CA . PHE B 1 173 ? 34.59641 14.36728 21.11699 1.000 30.36318 162 PHE C CA 1
ATOM 3346 C C . PHE B 1 173 ? 33.31716 13.61875 21.45897 1.000 35.10545 162 PHE C C 1
ATOM 3347 O O . PHE B 1 173 ? 32.42406 14.16799 22.12504 1.000 33.68916 162 PHE C O 1
ATOM 3355 N N . GLY B 1 174 ? 33.23724 12.36841 20.99157 1.000 37.28459 163 GLY C N 1
ATOM 3356 C CA . GLY B 1 174 ? 32.08220 11.51531 21.21661 1.000 35.56025 163 GLY C CA 1
ATOM 3357 C C . GLY B 1 174 ? 30.76842 12.04619 20.68273 1.000 41.69718 163 GLY C C 1
ATOM 3358 O O . GLY B 1 174 ? 29.70147 11.59994 21.12363 1.000 41.33387 163 GLY C O 1
ATOM 3359 N N . ALA B 1 175 ? 30.80603 12.99301 19.74966 1.000 36.49948 164 ALA C N 1
ATOM 3360 C CA . ALA B 1 175 ? 29.57169 13.56606 19.22999 1.000 35.86525 164 ALA C CA 1
ATOM 3361 C C . ALA B 1 175 ? 28.69553 12.48156 18.60838 1.000 40.65429 164 ALA C C 1
ATOM 3362 O O . ALA B 1 175 ? 29.18656 11.56664 17.94000 1.000 44.72164 164 ALA C O 1
ATOM 3364 N N . THR B 1 176 ? 27.38939 12.58123 18.82156 1.000 38.22882 165 THR C N 1
ATOM 3365 C CA . THR B 1 176 ? 26.47277 11.61675 18.21582 1.000 44.00594 165 THR C CA 1
ATOM 3366 C C . THR B 1 176 ? 25.95873 12.16238 16.88365 1.000 42.26628 165 THR C C 1
ATOM 3367 O O . THR B 1 176 ? 24.76515 12.37126 16.65209 1.000 40.84661 165 THR C O 1
ATOM 3371 N N . ASN B 1 177 ? 26.93132 12.40876 16.00355 1.000 42.52572 166 ASN C N 1
ATOM 3372 C CA . ASN B 1 177 ? 26.67890 13.10722 14.75006 1.000 41.16688 166 ASN C CA 1
ATOM 3373 C C . ASN B 1 177 ? 25.67129 12.38726 13.88638 1.000 45.01090 166 ASN C C 1
ATOM 3374 O O . ASN B 1 177 ? 24.89657 13.03520 13.17332 1.000 48.89621 166 ASN C O 1
ATOM 3379 N N . HIS B 1 178 ? 25.67997 11.06035 13.90958 1.000 39.34226 167 HIS C N 1
ATOM 3380 C CA . HIS B 1 178 ? 24.76151 10.28362 13.09282 1.000 39.25488 167 HIS C CA 1
ATOM 3381 C C . HIS B 1 178 ? 23.89091 9.36546 13.94221 1.000 43.01356 167 HIS C C 1
ATOM 3382 O O . HIS B 1 178 ? 23.43896 8.32091 13.46570 1.000 47.79394 167 HIS C O 1
ATOM 3389 N N . GLY B 1 179 ? 23.61973 9.76512 15.19043 1.000 43.30509 168 GLY C N 1
ATOM 3390 C CA . GLY B 1 179 ? 22.86237 8.95121 16.12133 1.000 41.34268 168 GLY C CA 1
ATOM 3391 C C . GLY B 1 179 ? 23.70107 7.83651 16.72339 1.000 47.87993 168 GLY C C 1
ATOM 3392 O O . GLY B 1 179 ? 24.84989 7.58446 16.33070 1.000 41.93961 168 GLY C O 1
ATOM 3393 N N . THR B 1 180 ? 23.10128 7.13766 17.69563 1.000 44.12883 169 THR C N 1
ATOM 3394 C CA . THR B 1 180 ? 23.79923 6.09166 18.44057 1.000 39.55813 169 THR C CA 1
ATOM 3395 C C . THR B 1 180 ? 22.90734 4.87546 18.62559 1.000 40.66588 169 THR C C 1
ATOM 3396 O O . THR B 1 180 ? 21.69146 5.00924 18.78050 1.000 47.28161 169 THR C O 1
ATOM 3400 N N . THR B 1 181 ? 23.51572 3.68835 18.58678 1.000 41.59205 170 THR C N 1
ATOM 3401 C CA . THR B 1 181 ? 22.81016 2.44178 18.86246 1.000 41.65003 170 THR C CA 1
ATOM 3402 C C . THR B 1 181 ? 22.85788 2.07570 20.33724 1.000 49.53391 170 THR C C 1
ATOM 3403 O O . THR B 1 181 ? 22.27583 1.05840 20.72934 1.000 52.27226 170 THR C O 1
ATOM 3407 N N . LEU B 1 182 ? 23.54530 2.87656 21.15279 1.000 47.49653 171 LEU C N 1
ATOM 3408 C CA . LEU B 1 182 ? 23.64743 2.64761 22.58580 1.000 42.27815 171 LEU C CA 1
ATOM 3409 C C . LEU B 1 182 ? 24.05031 1.20381 22.85663 1.000 45.92834 171 LEU C C 1
ATOM 3410 O O . LEU B 1 182 ? 23.37372 0.45992 23.56853 1.000 54.57212 171 LEU C O 1
ATOM 3415 N N . SER B 1 183 ? 25.16931 0.80003 22.25691 1.000 37.79646 172 SER C N 1
ATOM 3416 C CA . SER B 1 183 ? 25.57861 -0.59392 22.35768 1.000 51.00007 172 SER C CA 1
ATOM 3417 C C . SER B 1 183 ? 26.09791 -0.94191 23.74879 1.000 57.06516 172 SER C C 1
ATOM 3418 O O . SER B 1 183 ? 26.17410 -2.13045 24.08738 1.000 55.96897 172 SER C O 1
ATOM 3421 N N . GLY B 1 184 ? 26.44638 0.06309 24.55951 1.000 51.99277 173 GLY C N 1
ATOM 3422 C CA . GLY B 1 184 ? 26.80532 -0.17119 25.94536 1.000 54.60075 173 GLY C CA 1
ATOM 3423 C C . GLY B 1 184 ? 25.65138 -0.63922 26.81049 1.000 65.87098 173 GLY C C 1
ATOM 3424 O O . GLY B 1 184 ? 25.88418 -1.17519 27.89996 1.000 64.91884 173 GLY C O 1
ATOM 3425 N N . LEU B 1 185 ? 24.41165 -0.45037 26.35145 1.000 70.61361 174 LEU C N 1
ATOM 3426 C CA . LEU B 1 185 ? 23.25654 -0.96352 27.08167 1.000 74.44090 174 LEU C CA 1
ATOM 3427 C C . LEU B 1 185 ? 23.11809 -2.47015 26.88353 1.000 77.56980 174 LEU C C 1
ATOM 3428 O O . LEU B 1 185 ? 23.12846 -3.23754 27.85193 1.000 87.10830 174 LEU C O 1
ATOM 3433 N N . GLY B 1 186 ? 22.99627 -2.90776 25.62905 1.000 74.53056 175 GLY C N 1
ATOM 3434 C CA . GLY B 1 186 ? 22.81211 -4.31134 25.30081 1.000 83.35443 175 GLY C CA 1
ATOM 3435 C C . GLY B 1 186 ? 21.40454 -4.84518 25.51224 1.000 100.97855 175 GLY C C 1
ATOM 3436 O O . GLY B 1 186 ? 21.02413 -5.18710 26.63769 1.000 109.81070 175 GLY C O 1
ATOM 3437 N N . ALA B 1 187 ? 20.62449 -4.94172 24.43334 1.000 97.69897 176 ALA C N 1
ATOM 3438 C CA . ALA B 1 187 ? 19.23170 -5.38227 24.50437 1.000 99.35227 176 ALA C CA 1
ATOM 3439 C C . ALA B 1 187 ? 18.37539 -4.27925 25.10032 1.000 102.30369 176 ALA C C 1
ATOM 3440 O O . ALA B 1 187 ? 17.27362 -3.99181 24.61914 1.000 102.95495 176 ALA C O 1
ATOM 3442 N N . LEU B 1 188 ? 18.89579 -3.65497 26.15482 1.000 101.39980 177 LEU C N 1
ATOM 3443 C CA . LEU B 1 188 ? 18.20148 -2.54709 26.79468 1.000 103.54822 177 LEU C CA 1
ATOM 3444 C C . LEU B 1 188 ? 17.92446 -1.42859 25.80221 1.000 105.35669 177 LEU C C 1
ATOM 3445 O O . LEU B 1 188 ? 16.85607 -0.80851 25.84084 1.000 118.28753 177 LEU C O 1
ATOM 3450 N N . ALA B 1 189 ? 18.88197 -1.17020 24.91073 1.000 103.83077 178 ALA C N 1
ATOM 3451 C CA . ALA B 1 189 ? 18.69539 -0.19273 23.84503 1.000 100.33151 178 ALA C CA 1
ATOM 3452 C C . ALA B 1 189 ? 17.48915 -0.53543 22.98472 1.000 102.65509 178 ALA C C 1
ATOM 3453 O O . ALA B 1 189 ? 16.72165 0.35464 22.59799 1.000 102.81192 178 ALA C O 1
ATOM 3455 N N . GLY B 1 190 ? 17.31914 -1.82288 22.65525 1.000 96.12789 179 GLY C N 1
ATOM 3456 C CA . GLY B 1 190 ? 16.16847 -2.23507 21.86378 1.000 88.20724 179 GLY C CA 1
ATOM 3457 C C . GLY B 1 190 ? 14.84769 -2.04228 22.58910 1.000 91.57974 179 GLY C C 1
ATOM 3458 O O . GLY B 1 190 ? 13.84390 -1.66100 21.98176 1.000 89.01225 179 GLY C O 1
ATOM 3459 N N . GLN B 1 191 ? 14.82729 -2.30473 23.89872 1.000 95.29102 180 GLN C N 1
ATOM 3460 C CA . GLN B 1 191 ? 13.59816 -2.15781 24.67561 1.000 93.05486 180 GLN C CA 1
ATOM 3461 C C . GLN B 1 191 ? 13.15428 -0.70435 24.80978 1.000 93.40430 180 GLN C C 1
ATOM 3462 O O . GLN B 1 191 ? 11.98418 -0.45084 25.12101 1.000 95.18520 180 GLN C O 1
ATOM 3468 N N . LEU B 1 192 ? 14.05437 0.25078 24.59022 1.000 92.06282 181 LEU C N 1
ATOM 3469 C CA . LEU B 1 192 ? 13.70872 1.66305 24.69960 1.000 97.22640 181 LEU C CA 1
ATOM 3470 C C . LEU B 1 192 ? 12.72108 2.04765 23.59921 1.000 102.37270 181 LEU C C 1
ATOM 3471 O O . LEU B 1 192 ? 13.03614 1.93479 22.40808 1.000 101.06491 181 LEU C O 1
ATOM 3476 N N . ALA B 1 193 ? 11.52232 2.49951 23.99786 1.000 102.86106 182 ALA C N 1
ATOM 3477 C CA . ALA B 1 193 ? 10.51011 2.95558 23.05315 1.000 102.99265 182 ALA C CA 1
ATOM 3478 C C . ALA B 1 193 ? 10.59128 4.46795 22.92167 1.000 102.18837 182 ALA C C 1
ATOM 3479 O O . ALA B 1 193 ? 10.22908 5.17800 23.87159 1.000 105.14753 182 ALA C O 1
ATOM 3481 N N . PRO B 1 194 ? 11.01725 5.01231 21.76201 1.000 102.75548 183 PRO C N 1
ATOM 3482 C CA . PRO B 1 194 ? 11.33047 6.45050 21.66899 1.000 99.89829 183 PRO C CA 1
ATOM 3483 C C . PRO B 1 194 ? 10.20301 7.39047 22.07845 1.000 93.75769 183 PRO C C 1
ATOM 3484 O O . PRO B 1 194 ? 10.34898 8.61436 21.96970 1.000 82.39230 183 PRO C O 1
ATOM 3488 N N . ALA B 1 195 ? 9.08523 6.83977 22.55650 1.000 88.41959 184 ALA C N 1
ATOM 3489 C CA . ALA B 1 195 ? 7.98068 7.63630 23.06688 1.000 82.75492 184 ALA C CA 1
ATOM 3490 C C . ALA B 1 195 ? 7.84487 7.58631 24.58364 1.000 79.83311 184 ALA C C 1
ATOM 3491 O O . ALA B 1 195 ? 7.05037 8.34674 25.14247 1.000 78.83087 184 ALA C O 1
ATOM 3493 N N . THR B 1 196 ? 8.59131 6.71874 25.26256 1.000 82.09507 185 THR C N 1
ATOM 3494 C CA . THR B 1 196 ? 8.58601 6.65871 26.72032 1.000 78.37580 185 THR C CA 1
ATOM 3495 C C . THR B 1 196 ? 9.70277 7.48473 27.35430 1.000 64.87691 185 THR C C 1
ATOM 3496 O O . THR B 1 196 ? 9.64311 7.76536 28.55582 1.000 57.15250 185 THR C O 1
ATOM 3500 N N . ILE B 1 197 ? 10.71620 7.86424 26.58121 1.000 60.95631 186 ILE C N 1
ATOM 3501 C CA . ILE B 1 197 ? 11.96255 8.41193 27.10894 1.000 57.37376 186 ILE C CA 1
ATOM 3502 C C . ILE B 1 197 ? 11.84828 9.90423 27.39723 1.000 51.04429 186 ILE C C 1
ATOM 3503 O O . ILE B 1 197 ? 12.43898 10.36008 28.38013 1.000 50.26543 186 ILE C O 1
ATOM 3508 N N . PRO B 1 198 ? 11.12553 10.70244 26.61206 1.000 52.01155 187 PRO C N 1
ATOM 3509 C CA . PRO B 1 198 ? 11.12525 12.17960 26.83763 1.000 49.42669 187 PRO C CA 1
ATOM 3510 C C . PRO B 1 198 ? 10.82046 12.59805 28.27132 1.000 48.33421 187 PRO C C 1
ATOM 3511 O O . PRO B 1 198 ? 11.43749 13.55184 28.77652 1.000 44.42099 187 PRO C O 1
ATOM 3515 N N . PRO B 1 199 ? 9.83677 11.98207 28.94689 1.000 46.55753 188 PRO C N 1
ATOM 3516 C CA . PRO B 1 199 ? 9.47749 12.45825 30.30133 1.000 44.68112 188 PRO C CA 1
ATOM 3517 C C . PRO B 1 199 ? 10.41491 11.99129 31.40886 1.000 41.45176 188 PRO C C 1
ATOM 3518 O O . PRO B 1 199 ? 10.49998 12.66237 32.45410 1.000 36.91736 188 PRO C O 1
ATOM 3522 N N . VAL B 1 200 ? 11.14372 10.89955 31.20827 1.000 35.31087 189 VAL C N 1
ATOM 3523 C CA . VAL B 1 200 ? 12.11193 10.45606 32.20490 1.000 35.93241 189 VAL C CA 1
ATOM 3524 C C . VAL B 1 200 ? 13.51160 11.00504 31.92075 1.000 35.45797 189 VAL C C 1
ATOM 3525 O O . VAL B 1 200 ? 14.18051 11.50678 32.82674 1.000 37.47115 189 VAL C O 1
ATOM 3529 N N . LEU B 1 201 ? 13.96211 10.94193 30.66469 1.000 39.84509 190 LEU C N 1
ATOM 3530 C CA . LEU B 1 201 ? 15.32961 11.24523 30.25095 1.000 33.92814 190 LEU C CA 1
ATOM 3531 C C . LEU B 1 201 ? 15.48374 12.59388 29.57268 1.000 33.73214 190 LEU C C 1
ATOM 3532 O O . LEU B 1 201 ? 16.60185 13.10689 29.51171 1.000 30.72668 190 LEU C O 1
ATOM 3537 N N . GLY B 1 202 ? 14.40305 13.15506 29.03527 1.000 37.89547 191 GLY C N 1
ATOM 3538 C CA . GLY B 1 202 ? 14.46030 14.36529 28.25710 1.000 36.09987 191 GLY C CA 1
ATOM 3539 C C . GLY B 1 202 ? 14.41176 14.10853 26.75875 1.000 43.33984 191 GLY C C 1
ATOM 3540 O O . GLY B 1 202 ? 14.92274 13.10648 26.24411 1.000 42.56511 191 GLY C O 1
ATOM 3541 N N . PRO B 1 203 ? 13.79900 15.03320 26.02859 1.000 40.76626 192 PRO C N 1
ATOM 3542 C CA . PRO B 1 203 ? 13.75387 14.91479 24.55634 1.000 42.53263 192 PRO C CA 1
ATOM 3543 C C . PRO B 1 203 ? 15.11548 14.72887 23.87765 1.000 39.79617 192 PRO C C 1
ATOM 3544 O O . PRO B 1 203 ? 15.19939 14.04020 22.84062 1.000 34.66811 192 PRO C O 1
ATOM 3548 N N . ALA B 1 204 ? 16.18419 15.31608 24.42721 1.000 34.17182 193 ALA C N 1
ATOM 3549 C CA . ALA B 1 204 ? 17.49950 15.20178 23.79370 1.000 34.69825 193 ALA C CA 1
ATOM 3550 C C . ALA B 1 204 ? 17.91402 13.74204 23.61657 1.000 32.26937 193 ALA C C 1
ATOM 3551 O O . ALA B 1 204 ? 18.51703 13.36675 22.59545 1.000 37.62845 193 ALA C O 1
ATOM 3553 N N . ALA B 1 205 ? 17.59748 12.90190 24.60268 1.000 35.95577 194 ALA C N 1
ATOM 3554 C CA . ALA B 1 205 ? 17.90116 11.48573 24.47505 1.000 37.63288 194 ALA C CA 1
ATOM 3555 C C . ALA B 1 205 ? 17.27959 10.93259 23.20934 1.000 38.75852 194 ALA C C 1
ATOM 3556 O O . ALA B 1 205 ? 17.93323 10.20542 22.45618 1.000 36.91074 194 ALA C O 1
ATOM 3558 N N . ALA B 1 206 ? 16.02399 11.29861 22.94365 1.000 39.37636 195 ALA C N 1
ATOM 3559 C CA . ALA B 1 206 ? 15.33850 10.80785 21.75213 1.000 46.32518 195 ALA C CA 1
ATOM 3560 C C . ALA B 1 206 ? 15.99214 11.35474 20.49209 1.000 47.67184 195 ALA C C 1
ATOM 3561 O O . ALA B 1 206 ? 16.23630 10.61207 19.52672 1.000 45.25282 195 ALA C O 1
ATOM 3563 N N . ASP B 1 207 ? 16.29501 12.65861 20.49869 1.000 38.04595 196 ASP C N 1
ATOM 3564 C CA . ASP B 1 207 ? 16.92192 13.30669 19.35440 1.000 40.63072 196 ASP C CA 1
ATOM 3565 C C . ASP B 1 207 ? 18.25045 12.66354 18.96988 1.000 45.28489 196 ASP C C 1
ATOM 3566 O O . ASP B 1 207 ? 18.71073 12.85986 17.83767 1.000 44.05540 196 ASP C O 1
ATOM 3571 N N . GLN B 1 208 ? 18.88943 11.91166 19.87201 1.000 42.03370 197 GLN C N 1
ATOM 3572 C CA . GLN B 1 208 ? 20.17731 11.30742 19.52829 1.000 39.89414 197 GLN C CA 1
ATOM 3573 C C . GLN B 1 208 ? 20.08773 9.85556 19.07408 1.000 41.37746 197 GLN C C 1
ATOM 3574 O O . GLN B 1 208 ? 21.11532 9.27174 18.69044 1.000 40.53593 197 GLN C O 1
ATOM 3580 N N . LEU B 1 209 ? 18.90239 9.25728 19.08928 1.000 44.11007 198 LEU C N 1
ATOM 3581 C CA . LEU B 1 209 ? 18.75864 7.92059 18.52586 1.000 49.75430 198 LEU C CA 1
ATOM 3582 C C . LEU B 1 209 ? 18.79133 7.98315 17.00071 1.000 48.86426 198 LEU C C 1
ATOM 3583 O O . LEU B 1 209 ? 18.44814 9.00258 16.38948 1.000 54.23268 198 LEU C O 1
ATOM 3588 N N . ILE B 1 210 ? 19.20153 6.87523 16.38093 1.000 50.76172 199 ILE C N 1
ATOM 3589 C CA . ILE B 1 210 ? 19.43311 6.89515 14.94077 1.000 50.66921 199 ILE C CA 1
ATOM 3590 C C . ILE B 1 210 ? 18.15572 7.27516 14.17852 1.000 48.93413 199 ILE C C 1
ATOM 3591 O O . ILE B 1 210 ? 17.02699 6.99673 14.61288 1.000 50.37594 199 ILE C O 1
ATOM 3596 N N . ASP B 1 211 ? 18.34399 7.95183 13.04122 1.000 47.86394 200 ASP C N 1
ATOM 3597 C CA . ASP B 1 211 ? 17.23662 8.40460 12.18847 1.000 52.26602 200 ASP C CA 1
ATOM 3598 C C . ASP B 1 211 ? 16.17448 9.15126 12.99476 1.000 49.25625 200 ASP C C 1
ATOM 3599 O O . ASP B 1 211 ? 14.98119 9.10981 12.68522 1.000 50.75112 200 ASP C O 1
ATOM 3604 N N . SER B 1 212 ? 16.59780 9.83925 14.04299 1.000 49.37215 201 SER C N 1
ATOM 3605 C CA . SER B 1 212 ? 15.69520 10.74656 14.72242 1.000 50.47394 201 SER C CA 1
ATOM 3606 C C . SER B 1 212 ? 15.27204 11.85741 13.76752 1.000 43.18097 201 SER C C 1
ATOM 3607 O O . SER B 1 212 ? 16.02595 12.23153 12.86936 1.000 46.68901 201 SER C O 1
ATOM 3610 N N . PRO B 1 213 ? 14.07226 12.39939 13.93979 1.000 39.97931 202 PRO C N 1
ATOM 3611 C CA . PRO B 1 213 ? 13.71506 13.61555 13.19014 1.000 45.42625 202 PRO C CA 1
ATOM 3612 C C . PRO B 1 213 ? 14.80330 14.68893 13.20787 1.000 50.15684 202 PRO C C 1
ATOM 3613 O O . PRO B 1 213 ? 15.18852 15.20306 12.14304 1.000 54.13900 202 PRO C O 1
ATOM 3617 N N . PHE B 1 214 ? 15.31799 15.04599 14.38825 1.000 49.38505 203 PHE C N 1
ATOM 3618 C CA . PHE B 1 214 ? 16.33056 16.09293 14.44126 1.000 44.34501 203 PHE C CA 1
ATOM 3619 C C . PHE B 1 214 ? 17.55532 15.70680 13.62767 1.000 47.74417 203 PHE C C 1
ATOM 3620 O O . PHE B 1 214 ? 18.02338 16.48486 12.79073 1.000 44.23564 203 PHE C O 1
ATOM 3628 N N . LEU B 1 215 ? 18.12197 14.52877 13.90235 1.000 43.61429 204 LEU C N 1
ATOM 3629 C CA . LEU B 1 215 ? 19.33418 14.12031 13.20268 1.000 46.28287 204 LEU C CA 1
ATOM 3630 C C . LEU B 1 215 ? 19.11986 14.07387 11.69083 1.000 51.28614 204 LEU C C 1
ATOM 3631 O O . LEU B 1 215 ? 20.02630 14.41518 10.91424 1.000 47.48119 204 LEU C O 1
ATOM 3636 N N . THR B 1 216 ? 17.92412 13.65591 11.25659 1.000 47.91610 205 THR C N 1
ATOM 3637 C CA . THR B 1 216 ? 17.61701 13.58784 9.82942 1.000 46.68784 205 THR C CA 1
ATOM 3638 C C . THR B 1 216 ? 17.61625 14.97637 9.21043 1.000 42.39043 205 THR C C 1
ATOM 3639 O O . THR B 1 216 ? 18.24300 15.20446 8.17074 1.000 40.15268 205 THR C O 1
ATOM 3643 N N . GLU B 1 217 ? 16.93122 15.92334 9.84886 1.000 47.84385 206 GLU C N 1
ATOM 3644 C CA . GLU B 1 217 ? 16.99212 17.31340 9.40140 1.000 47.93781 206 GLU C CA 1
ATOM 3645 C C . GLU B 1 217 ? 18.42811 17.85382 9.39879 1.000 54.25769 206 GLU C C 1
ATOM 3646 O O . GLU B 1 217 ? 18.86529 18.47528 8.42329 1.000 53.84289 206 GLU C O 1
ATOM 3652 N N . LEU B 1 218 ? 19.17670 17.63652 10.48873 1.000 46.89188 207 LEU C N 1
ATOM 3653 C CA . LEU B 1 218 ? 20.50310 18.24184 10.62088 1.000 49.88344 207 LEU C CA 1
ATOM 3654 C C . LEU B 1 218 ? 21.46639 17.70922 9.56807 1.000 50.79317 207 LEU C C 1
ATOM 3655 O O . LEU B 1 218 ? 22.32181 18.45219 9.07013 1.000 53.30050 207 LEU C O 1
ATOM 3660 N N . ASN B 1 219 ? 21.36359 16.41922 9.23811 1.000 52.11575 208 ASN C N 1
ATOM 3661 C CA . ASN B 1 219 ? 22.27812 15.77054 8.30533 1.000 46.39384 208 ASN C CA 1
ATOM 3662 C C . ASN B 1 219 ? 21.83971 15.87646 6.84911 1.000 48.21989 208 ASN C C 1
ATOM 3663 O O . ASN B 1 219 ? 22.55313 15.38210 5.97149 1.000 48.24180 208 ASN C O 1
ATOM 3668 N N . ALA B 1 220 ? 20.69795 16.49598 6.56139 1.000 45.16190 209 ALA C N 1
ATOM 3669 C CA . ALA B 1 220 ? 20.26302 16.60714 5.17820 1.000 46.15754 209 ALA C CA 1
ATOM 3670 C C . ALA B 1 220 ? 21.20390 17.52650 4.40856 1.000 51.77837 209 ALA C C 1
ATOM 3671 O O . ALA B 1 220 ? 21.54381 18.62232 4.87130 1.000 51.69877 209 ALA C O 1
ATOM 3673 N N . GLY B 1 221 ? 21.63851 17.06542 3.23154 1.000 53.62740 210 GLY C N 1
ATOM 3674 C CA . GLY B 1 221 ? 22.54788 17.80403 2.39136 1.000 46.05222 210 GLY C CA 1
ATOM 3675 C C . GLY B 1 221 ? 24.00040 17.46476 2.60279 1.000 52.42255 210 GLY C C 1
ATOM 3676 O O . GLY B 1 221 ? 24.82820 17.75866 1.73196 1.000 59.88303 210 GLY C O 1
ATOM 3677 N N . GLY B 1 222 ? 24.32907 16.84041 3.72489 1.000 49.40502 211 GLY C N 1
ATOM 3678 C CA . GLY B 1 222 ? 25.69811 16.49718 4.02392 1.000 50.17841 211 GLY C CA 1
ATOM 3679 C C . GLY B 1 222 ? 26.04957 16.83997 5.45294 1.000 49.88288 211 GLY C C 1
ATOM 3680 O O . GLY B 1 222 ? 25.20971 17.33441 6.21139 1.000 50.32977 211 GLY C O 1
ATOM 3681 N N . ASP B 1 223 ? 27.29950 16.59780 5.82279 1.000 49.58100 212 ASP C N 1
ATOM 3682 C CA . ASP B 1 223 ? 27.74295 16.78857 7.19494 1.000 48.37069 212 ASP C CA 1
ATOM 3683 C C . ASP B 1 223 ? 28.26257 18.18893 7.47547 1.000 47.42013 212 ASP C C 1
ATOM 3684 O O . ASP B 1 223 ? 28.18200 18.65194 8.62120 1.000 48.49877 212 ASP C O 1
ATOM 3689 N N . THR B 1 224 ? 28.80090 18.86479 6.46876 1.000 42.38330 213 THR C N 1
ATOM 3690 C CA . THR B 1 224 ? 29.60350 20.05904 6.66982 1.000 40.93110 213 THR C CA 1
ATOM 3691 C C . THR B 1 224 ? 28.93019 21.29242 6.08153 1.000 44.05969 213 THR C C 1
ATOM 3692 O O . THR B 1 224 ? 27.96382 21.21214 5.31787 1.000 41.82906 213 THR C O 1
ATOM 3696 N N . GLN B 1 225 ? 29.44080 22.45195 6.49262 1.000 44.56795 214 GLN C N 1
ATOM 3697 C CA . GLN B 1 225 ? 29.12562 23.74018 5.89796 1.000 44.97503 214 GLN C CA 1
ATOM 3698 C C . GLN B 1 225 ? 30.40097 24.31446 5.29511 1.000 43.46383 214 GLN C C 1
ATOM 3699 O O . GLN B 1 225 ? 31.49322 24.06578 5.81597 1.000 42.85943 214 GLN C O 1
ATOM 3705 N N . PRO B 1 226 ? 30.30454 25.06276 4.19414 1.000 44.24725 215 PRO C N 1
ATOM 3706 C CA . PRO B 1 226 ? 31.52356 25.57086 3.54466 1.000 47.33898 215 PRO C CA 1
ATOM 3707 C C . PRO B 1 226 ? 32.30680 26.47084 4.48910 1.000 42.20523 215 PRO C C 1
ATOM 3708 O O . PRO B 1 226 ? 31.74455 27.36702 5.12141 1.000 40.43912 215 PRO C O 1
ATOM 3712 N N . GLY B 1 227 ? 33.61585 26.21990 4.58397 1.000 42.56996 216 GLY C N 1
ATOM 3713 C CA . GLY B 1 227 ? 34.53614 27.09712 5.27733 1.000 38.71666 216 GLY C CA 1
ATOM 3714 C C . GLY B 1 227 ? 34.91711 26.66659 6.67837 1.000 44.55111 216 GLY C C 1
ATOM 3715 O O . GLY B 1 227 ? 35.83275 27.26101 7.25941 1.000 45.03322 216 GLY C O 1
ATOM 3716 N N . VAL B 1 228 ? 34.25404 25.66082 7.23569 1.000 40.36569 217 VAL C N 1
ATOM 3717 C CA . VAL B 1 228 ? 34.52143 25.20805 8.59491 1.000 40.52343 217 VAL C CA 1
ATOM 3718 C C . VAL B 1 228 ? 35.54925 24.08225 8.56877 1.000 44.18458 217 VAL C C 1
ATOM 3719 O O . VAL B 1 228 ? 35.47984 23.16977 7.72795 1.000 42.95126 217 VAL C O 1
ATOM 3723 N N . THR B 1 229 ? 36.49984 24.12808 9.50576 1.000 39.86013 218 THR C N 1
ATOM 3724 C CA . THR B 1 229 ? 37.49269 23.06695 9.67798 1.000 39.94218 218 THR C CA 1
ATOM 3725 C C . THR B 1 229 ? 37.06783 22.16425 10.82793 1.000 41.27006 218 THR C C 1
ATOM 3726 O O . THR B 1 229 ? 37.11362 22.58073 11.99009 1.000 43.40024 218 THR C O 1
ATOM 3730 N N . TYR B 1 230 ? 36.68991 20.92623 10.51545 1.000 36.94310 219 TYR C N 1
ATOM 3731 C CA . TYR B 1 230 ? 36.20103 19.97783 11.51386 1.000 38.33904 219 TYR C CA 1
ATOM 3732 C C . TYR B 1 230 ? 37.32235 19.06326 11.99786 1.000 40.42807 219 TYR C C 1
ATOM 3733 O O . TYR B 1 230 ? 38.08159 18.51781 11.19243 1.000 43.95500 219 TYR C O 1
ATOM 3742 N N . THR B 1 231 ? 37.41293 18.88705 13.31093 1.000 37.63394 220 THR C N 1
ATOM 3743 C CA . THR B 1 231 ? 38.28342 17.88672 13.92701 1.000 39.67730 220 THR C CA 1
ATOM 3744 C C . THR B 1 231 ? 37.39106 16.99725 14.78316 1.000 40.04170 220 THR C C 1
ATOM 3745 O O . THR B 1 231 ? 37.00199 17.38108 15.89328 1.000 42.16700 220 THR C O 1
ATOM 3749 N N . ILE B 1 232 ? 37.04462 15.82692 14.25823 1.000 38.74059 221 ILE C N 1
ATOM 3750 C CA . ILE B 1 232 ? 36.05027 14.94598 14.86745 1.000 40.55687 221 ILE C CA 1
ATOM 3751 C C . ILE B 1 232 ? 36.78038 13.76860 15.49351 1.000 41.31152 221 ILE C C 1
ATOM 3752 O O . ILE B 1 232 ? 37.31655 12.91756 14.77307 1.000 41.28338 221 ILE C O 1
ATOM 3757 N N . ILE B 1 233 ? 36.80378 13.73057 16.85719 1.000 38.99357 222 ILE C N 1
ATOM 3758 C CA . ILE B 1 233 ? 37.53559 12.73602 17.64051 1.000 33.14827 222 ILE C CA 1
ATOM 3759 C C . ILE B 1 233 ? 36.55621 11.73286 18.23298 1.000 40.48166 222 ILE C C 1
ATOM 3760 O O . ILE B 1 233 ? 35.49608 12.10728 18.77128 1.000 30.79083 222 ILE C O 1
ATOM 3765 N N . GLY B 1 234 ? 36.91603 10.44895 18.12820 1.000 35.95049 223 GLY C N 1
ATOM 3766 C CA . GLY B 1 234 ? 36.18261 9.39487 18.79749 1.000 37.90082 223 GLY C CA 1
ATOM 3767 C C . GLY B 1 234 ? 37.12406 8.42925 19.48821 1.000 40.97080 223 GLY C C 1
ATOM 3768 O O . GLY B 1 234 ? 38.31001 8.34270 19.15887 1.000 45.24398 223 GLY C O 1
ATOM 3769 N N . SER B 1 235 ? 36.57322 7.69587 20.46008 1.000 37.53901 224 SER C N 1
ATOM 3770 C CA . SER B 1 235 ? 37.31550 6.70479 21.22934 1.000 43.66144 224 SER C CA 1
ATOM 3771 C C . SER B 1 235 ? 36.78050 5.30815 20.92624 1.000 42.87658 224 SER C C 1
ATOM 3772 O O . SER B 1 235 ? 35.57340 5.13255 20.73500 1.000 39.43825 224 SER C O 1
ATOM 3775 N N . ARG B 1 236 ? 37.68481 4.30925 20.88901 1.000 47.38765 225 ARG C N 1
ATOM 3776 C CA . ARG B 1 236 ? 37.27843 2.95184 20.50654 1.000 48.84594 225 ARG C CA 1
ATOM 3777 C C . ARG B 1 236 ? 36.35462 2.38169 21.56234 1.000 49.77807 225 ARG C C 1
ATOM 3778 O O . ARG B 1 236 ? 35.52814 1.50157 21.28277 1.000 45.62430 225 ARG C O 1
ATOM 3786 N N . TYR B 1 237 ? 36.50902 2.86460 22.79112 1.000 48.02791 226 TYR C N 1
ATOM 3787 C CA . TYR B 1 237 ? 35.83989 2.34504 23.96741 1.000 46.72546 226 TYR C CA 1
ATOM 3788 C C . TYR B 1 237 ? 34.64462 3.19489 24.38203 1.000 42.81611 226 TYR C C 1
ATOM 3789 O O . TYR B 1 237 ? 34.06380 2.98131 25.45811 1.000 44.74019 226 TYR C O 1
ATOM 3798 N N . ASP B 1 238 ? 34.28705 4.17041 23.55532 1.000 42.54275 227 ASP C N 1
ATOM 3799 C CA . ASP B 1 238 ? 33.05526 4.91518 23.76041 1.000 41.32846 227 ASP C CA 1
ATOM 3800 C C . ASP B 1 238 ? 31.88713 3.96805 23.53651 1.000 45.48399 227 ASP C C 1
ATOM 3801 O O . ASP B 1 238 ? 31.73882 3.41025 22.44451 1.000 46.88728 227 ASP C O 1
ATOM 3806 N N . GLU B 1 239 ? 31.06225 3.76211 24.56555 1.000 42.76111 228 GLU C N 1
ATOM 3807 C CA . GLU B 1 239 ? 29.88464 2.92475 24.39218 1.000 40.21738 228 GLU C CA 1
ATOM 3808 C C . GLU B 1 239 ? 28.58801 3.67976 24.62892 1.000 40.21554 228 GLU C C 1
ATOM 3809 O O . GLU B 1 239 ? 27.53203 3.06182 24.77167 1.000 39.29196 228 GLU C O 1
ATOM 3815 N N . VAL B 1 240 ? 28.64111 5.00469 24.64942 1.000 40.26453 229 VAL C N 1
ATOM 3816 C CA . VAL B 1 240 ? 27.43998 5.82495 24.62393 1.000 43.59232 229 VAL C CA 1
ATOM 3817 C C . VAL B 1 240 ? 27.10559 6.27027 23.20575 1.000 43.49610 229 VAL C C 1
ATOM 3818 O O . VAL B 1 240 ? 25.93482 6.33633 22.82774 1.000 43.80571 229 VAL C O 1
ATOM 3822 N N . SER B 1 241 ? 28.13215 6.57897 22.41741 1.000 44.09185 230 SER C N 1
ATOM 3823 C CA . SER B 1 241 ? 27.99265 7.13928 21.07734 1.000 43.92360 230 SER C CA 1
ATOM 3824 C C . SER B 1 241 ? 28.49980 6.08241 20.09578 1.000 40.25722 230 SER C C 1
ATOM 3825 O O . SER B 1 241 ? 29.67365 6.08452 19.72263 1.000 40.52242 230 SER C O 1
ATOM 3828 N N . THR B 1 242 ? 27.60682 5.17955 19.67759 1.000 39.61185 231 THR C N 1
ATOM 3829 C CA . THR B 1 242 ? 28.03592 3.91624 19.08994 1.000 44.74479 231 THR C CA 1
ATOM 3830 C C . THR B 1 242 ? 27.23725 3.55753 17.84624 1.000 38.10384 231 THR C C 1
ATOM 3831 O O . THR B 1 242 ? 26.06772 3.93231 17.71885 1.000 37.69380 231 THR C O 1
ATOM 3835 N N . PRO B 1 243 ? 27.85575 2.81740 16.90443 1.000 42.97963 232 PRO C N 1
ATOM 3836 C CA . PRO B 1 243 ? 29.28679 2.51182 16.99953 1.000 40.51411 232 PRO C CA 1
ATOM 3837 C C . PRO B 1 243 ? 30.10289 3.80024 16.94944 1.000 38.50134 232 PRO C C 1
ATOM 3838 O O . PRO B 1 243 ? 29.62239 4.80443 16.41462 1.000 38.16248 232 PRO C O 1
ATOM 3842 N N . TYR B 1 244 ? 31.31525 3.76948 17.50168 1.000 40.26578 233 TYR C N 1
ATOM 3843 C CA . TYR B 1 244 ? 32.05383 5.00859 17.71695 1.000 43.23943 233 TYR C CA 1
ATOM 3844 C C . TYR B 1 244 ? 32.38479 5.70324 16.40003 1.000 45.52906 233 TYR C C 1
ATOM 3845 O O . TYR B 1 244 ? 32.27783 6.93297 16.29940 1.000 43.20857 233 TYR C O 1
ATOM 3854 N N . GLN B 1 245 ? 32.72142 4.93540 15.36015 1.000 47.82995 234 GLN C N 1
ATOM 3855 C CA . GLN B 1 245 ? 33.01266 5.54858 14.06682 1.000 44.57056 234 GLN C CA 1
ATOM 3856 C C . GLN B 1 245 ? 31.86195 6.39107 13.54262 1.000 41.67813 234 GLN C C 1
ATOM 3857 O O . GLN B 1 245 ? 32.09240 7.24152 12.67942 1.000 40.29219 234 GLN C O 1
ATOM 3863 N N . ARG B 1 246 ? 30.63095 6.18260 14.02099 1.000 39.27601 235 ARG C N 1
ATOM 3864 C CA . ARG B 1 246 ? 29.54201 6.95633 13.44640 1.000 42.13331 235 ARG C CA 1
ATOM 3865 C C . ARG B 1 246 ? 29.72375 8.43831 13.71115 1.000 42.86500 235 ARG C C 1
ATOM 3866 O O . ARG B 1 246 ? 29.12594 9.25239 12.99903 1.000 41.64994 235 ARG C O 1
ATOM 3874 N N . THR B 1 247 ? 30.54473 8.82089 14.70334 1.000 39.91588 236 THR C N 1
ATOM 3875 C CA . THR B 1 247 ? 30.76726 10.24978 14.92925 1.000 42.60131 236 THR C CA 1
ATOM 3876 C C . THR B 1 247 ? 31.42776 10.89864 13.71106 1.000 42.28674 236 THR C C 1
ATOM 3877 O O . THR B 1 247 ? 31.10165 12.03437 13.34674 1.000 34.55124 236 THR C O 1
ATOM 3881 N N . PHE B 1 248 ? 32.33217 10.17162 13.05438 1.000 38.62863 237 PHE C N 1
ATOM 3882 C CA . PHE B 1 248 ? 33.13905 10.72118 11.97664 1.000 39.87595 237 PHE C CA 1
ATOM 3883 C C . PHE B 1 248 ? 32.26472 11.33767 10.89297 1.000 45.81030 237 PHE C C 1
ATOM 3884 O O . PHE B 1 248 ? 31.13969 10.89954 10.63994 1.000 43.39175 237 PHE C O 1
ATOM 3892 N N . LEU B 1 249 ? 32.80154 12.37425 10.25649 1.000 45.47094 238 LEU C N 1
ATOM 3893 C CA . LEU B 1 249 ? 32.08173 13.19643 9.29714 1.000 48.65667 238 LEU C CA 1
ATOM 3894 C C . LEU B 1 249 ? 32.68573 13.05441 7.90304 1.000 47.67445 238 LEU C C 1
ATOM 3895 O O . LEU B 1 249 ? 33.86474 12.71132 7.74140 1.000 46.19544 238 LEU C O 1
ATOM 3900 N N . THR B 1 250 ? 31.86036 13.32352 6.88959 1.000 45.75309 239 THR C N 1
ATOM 3901 C CA . THR B 1 250 ? 32.30319 13.35018 5.49659 1.000 52.27432 239 THR C CA 1
ATOM 3902 C C . THR B 1 250 ? 32.36269 14.79966 5.01947 1.000 45.76783 239 THR C C 1
ATOM 3903 O O . THR B 1 250 ? 31.35065 15.50877 5.05907 1.000 41.08103 239 THR C O 1
ATOM 3907 N N . ALA B 1 251 ? 33.53485 15.21868 4.53696 1.000 49.88855 240 ALA C N 1
ATOM 3908 C CA . ALA B 1 251 ? 33.74366 16.60324 4.11585 1.000 46.20197 240 ALA C CA 1
ATOM 3909 C C . ALA B 1 251 ? 32.90365 16.95395 2.89823 1.000 44.00810 240 ALA C C 1
ATOM 3910 O O . ALA B 1 251 ? 32.87346 16.21180 1.91562 1.000 49.10730 240 ALA C O 1
ATOM 3912 N N . GLY B 1 252 ? 32.25349 18.11075 2.95236 1.000 46.49473 241 GLY C N 1
ATOM 3913 C CA . GLY B 1 252 ? 31.52349 18.63177 1.82397 1.000 51.69608 241 GLY C CA 1
ATOM 3914 C C . GLY B 1 252 ? 32.28909 19.71108 1.08223 1.000 47.85620 241 GLY C C 1
ATOM 3915 O O . GLY B 1 252 ? 33.47277 19.95467 1.33037 1.000 49.11532 241 GLY C O 1
ATOM 3916 N N . PRO B 1 253 ? 31.62492 20.36512 0.13302 1.000 55.25586 242 PRO C N 1
ATOM 3917 C CA . PRO B 1 253 ? 32.27160 21.46616 -0.59658 1.000 53.51360 242 PRO C CA 1
ATOM 3918 C C . PRO B 1 253 ? 32.82134 22.52016 0.35107 1.000 50.76557 242 PRO C C 1
ATOM 3919 O O . PRO B 1 253 ? 32.09822 23.06967 1.18719 1.000 50.48464 242 PRO C O 1
ATOM 3923 N N . GLY B 1 254 ? 34.11497 22.79472 0.21898 1.000 45.51231 243 GLY C N 1
ATOM 3924 C CA . GLY B 1 254 ? 34.73033 23.89749 0.92408 1.000 47.29201 243 GLY C CA 1
ATOM 3925 C C . GLY B 1 254 ? 34.96248 23.68606 2.40620 1.000 53.96280 243 GLY C C 1
ATOM 3926 O O . GLY B 1 254 ? 35.36743 24.63755 3.09621 1.000 50.28813 243 GLY C O 1
ATOM 3927 N N . ALA B 1 255 ? 34.72110 22.48522 2.92200 1.000 44.96192 244 ALA C N 1
ATOM 3928 C CA . ALA B 1 255 ? 34.98865 22.16323 4.31273 1.000 42.15178 244 ALA C CA 1
ATOM 3929 C C . ALA B 1 255 ? 36.08418 21.11107 4.38638 1.000 42.58518 244 ALA C C 1
ATOM 3930 O O . ALA B 1 255 ? 36.28530 20.33605 3.44526 1.000 48.10627 244 ALA C O 1
ATOM 3932 N N . THR B 1 256 ? 36.79510 21.09805 5.51031 1.000 37.77164 245 THR C N 1
ATOM 3933 C CA . THR B 1 256 ? 37.81475 20.10005 5.80166 1.000 39.88997 245 THR C CA 1
ATOM 3934 C C . THR B 1 256 ? 37.38432 19.25036 6.98784 1.000 43.79750 245 THR C C 1
ATOM 3935 O O . THR B 1 256 ? 36.74739 19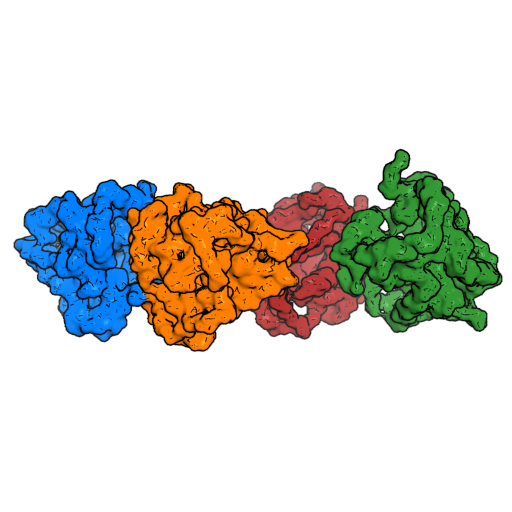.74643 7.92103 1.000 45.31843 245 THR C O 1
ATOM 3939 N N . VAL B 1 257 ? 37.71955 17.96729 6.94911 1.000 43.79712 246 VAL C N 1
ATOM 3940 C CA . VAL B 1 257 ? 37.35631 17.05204 8.01910 1.000 43.21716 246 VAL C CA 1
ATOM 3941 C C . VAL B 1 257 ? 38.58495 16.23764 8.38134 1.000 44.49772 246 VAL C C 1
ATOM 3942 O O . VAL B 1 257 ? 39.15845 15.55528 7.52540 1.000 51.28879 246 VAL C O 1
ATOM 3946 N N . ASN B 1 258 ? 38.98623 16.30654 9.63899 1.000 41.84218 247 ASN C N 1
ATOM 3947 C CA . ASN B 1 258 ? 40.03767 15.45773 10.18188 1.000 39.97662 247 ASN C CA 1
ATOM 3948 C C . ASN B 1 258 ? 39.37442 14.52374 11.19901 1.000 48.20733 247 ASN C C 1
ATOM 3949 O O . ASN B 1 258 ? 38.99179 14.95168 12.29180 1.000 42.37780 247 ASN C O 1
ATOM 3954 N N . ASN B 1 259 ? 39.19331 13.25743 10.81732 1.000 46.19351 248 ASN C N 1
ATOM 3955 C CA . ASN B 1 259 ? 38.55731 12.26550 11.67746 1.000 43.51225 248 ASN C CA 1
ATOM 3956 C C . ASN B 1 259 ? 39.65256 11.54141 12.45237 1.000 47.11604 248 ASN C C 1
ATOM 3957 O O . ASN B 1 259 ? 40.53229 10.92128 11.85205 1.000 55.28514 248 ASN C O 1
ATOM 3962 N N . ILE B 1 260 ? 39.60176 11.61901 13.77881 1.000 48.14456 249 ILE C N 1
ATOM 3963 C CA . ILE B 1 260 ? 40.65919 11.11533 14.65016 1.000 48.10142 249 ILE C CA 1
ATOM 3964 C C . ILE B 1 260 ? 40.09241 10.03964 15.57901 1.000 47.87924 249 ILE C C 1
ATOM 3965 O O . ILE B 1 260 ? 39.02419 10.22126 16.18097 1.000 40.19940 249 ILE C O 1
ATOM 3970 N N . THR B 1 261 ? 40.80586 8.91822 15.67593 1.000 43.56776 250 THR C N 1
ATOM 3971 C CA . THR B 1 261 ? 40.53929 7.88053 16.66084 1.000 42.34031 250 THR C CA 1
ATOM 3972 C C . THR B 1 261 ? 41.56415 8.03809 17.77847 1.000 47.12906 250 THR C C 1
ATOM 3973 O O . THR B 1 261 ? 42.76976 7.89000 17.54511 1.000 47.94982 250 THR C O 1
ATOM 3977 N N . LEU B 1 262 ? 41.08143 8.36312 18.98441 1.000 47.27124 251 LEU C N 1
ATOM 3978 C CA . LEU B 1 262 ? 41.96517 8.74156 20.08593 1.000 44.04969 251 LEU C CA 1
ATOM 3979 C C . LEU B 1 262 ? 43.06155 7.71388 20.32682 1.000 44.51017 251 LEU C C 1
ATOM 3980 O O . LEU B 1 262 ? 44.16928 8.07169 20.73800 1.000 45.05539 251 LEU C O 1
ATOM 3985 N N . GLN B 1 263 ? 42.77696 6.43843 20.07151 1.000 49.38738 252 GLN C N 1
ATOM 3986 C CA . GLN B 1 263 ? 43.72294 5.37270 20.36141 1.000 48.19264 252 GLN C CA 1
ATOM 3987 C C . GLN B 1 263 ? 44.78019 5.18275 19.27475 1.000 49.81559 252 GLN C C 1
ATOM 3988 O O . GLN B 1 263 ? 45.79855 4.53579 19.54011 1.000 49.32814 252 GLN C O 1
ATOM 3994 N N . ASN B 1 264 ? 44.57444 5.72390 18.06935 1.000 44.42317 253 ASN C N 1
ATOM 3995 C CA . ASN B 1 264 ? 45.55395 5.60781 16.99003 1.000 45.00459 253 ASN C CA 1
ATOM 3996 C C . ASN B 1 264 ? 46.85963 6.27724 17.36213 1.000 47.35542 253 ASN C C 1
ATOM 3997 O O . ASN B 1 264 ? 46.92627 7.50855 17.42835 1.000 49.98792 253 ASN C O 1
ATOM 4002 N N . GLY B 1 265 ? 47.89992 5.48358 17.59177 1.000 46.35579 254 GLY C N 1
ATOM 4003 C CA . GLY B 1 265 ? 49.16426 6.00399 18.06700 1.000 42.23560 254 GLY C CA 1
ATOM 4004 C C . GLY B 1 265 ? 49.30532 6.06342 19.56934 1.000 46.68561 254 GLY C C 1
ATOM 4005 O O . GLY B 1 265 ? 50.22969 6.72372 20.05919 1.000 52.09461 254 GLY C O 1
ATOM 4006 N N . CYS B 1 266 ? 48.41857 5.40000 20.31561 1.000 47.67881 255 CYS C N 1
ATOM 4007 C CA . CYS B 1 266 ? 48.43094 5.42244 21.77453 1.000 44.64979 255 CYS C CA 1
ATOM 4008 C C . CYS B 1 266 ? 47.36151 4.50342 22.35376 1.000 48.46367 255 CYS C C 1
ATOM 4009 O O . CYS B 1 266 ? 46.30481 4.96917 22.79567 1.000 49.91234 255 CYS C O 1
ATOM 4012 N N . GLU B 1 267 ? 47.62578 3.19967 22.36575 1.000 49.62951 256 GLU C N 1
ATOM 4013 C CA . GLU B 1 267 ? 46.60369 2.24491 22.76256 1.000 48.27901 256 GLU C CA 1
ATOM 4014 C C . GLU B 1 267 ? 46.45385 2.15304 24.27062 1.000 49.30171 256 GLU C C 1
ATOM 4015 O O . GLU B 1 267 ? 45.49649 1.53050 24.74476 1.000 52.95165 256 GLU C O 1
ATOM 4021 N N . ILE B 1 268 ? 47.36681 2.76323 25.03370 1.000 48.20881 257 ILE C N 1
ATOM 4022 C CA . ILE B 1 268 ? 47.21199 2.81481 26.48596 1.000 50.62147 257 ILE C CA 1
ATOM 4023 C C . ILE B 1 268 ? 46.21543 3.87220 26.93073 1.000 54.57403 257 ILE C C 1
ATOM 4024 O O . ILE B 1 268 ? 45.88454 3.92252 28.12056 1.000 54.05707 257 ILE C O 1
ATOM 4029 N N . ASP B 1 269 ? 45.73427 4.72277 26.01986 1.000 51.15423 258 ASP C N 1
ATOM 4030 C CA . ASP B 1 269 ? 44.62681 5.63359 26.31857 1.000 50.32684 258 ASP C CA 1
ATOM 4031 C C . ASP B 1 269 ? 43.31872 4.86157 26.18379 1.000 52.10284 258 ASP C C 1
ATOM 4032 O O . ASP B 1 269 ? 42.80630 4.65748 25.07660 1.000 49.98032 258 ASP C O 1
ATOM 4037 N N . LEU B 1 270 ? 42.77754 4.42331 27.32179 1.000 49.78119 259 LEU C N 1
ATOM 4038 C CA . LEU B 1 270 ? 41.51386 3.69866 27.37539 1.000 50.07048 259 LEU C CA 1
ATOM 4039 C C . LEU B 1 270 ? 40.33774 4.61421 27.70091 1.000 46.79108 259 LEU C C 1
ATOM 4040 O O . LEU B 1 270 ? 39.35666 4.15845 28.29868 1.000 46.03387 259 LEU C O 1
ATOM 4045 N N . SER B 1 271 ? 40.41762 5.89568 27.31779 1.000 41.51144 260 SER C N 1
ATOM 4046 C CA . SER B 1 271 ? 39.31961 6.82332 27.56563 1.000 41.18546 260 SER C CA 1
ATOM 4047 C C . SER B 1 271 ? 38.01929 6.25867 27.02279 1.000 38.82639 260 SER C C 1
ATOM 4048 O O . SER B 1 271 ? 38.00622 5.54862 26.01222 1.000 37.72023 260 SER C O 1
ATOM 4051 N N . ASP B 1 272 ? 36.92068 6.55794 27.72322 1.000 34.91796 261 ASP C N 1
ATOM 4052 C CA . ASP B 1 272 ? 35.58412 6.22905 27.25225 1.000 38.58800 261 ASP C CA 1
ATOM 4053 C C . ASP B 1 272 ? 34.82053 7.53238 26.99449 1.000 36.64378 261 ASP C C 1
ATOM 4054 O O . ASP B 1 272 ? 35.43091 8.60837 26.87469 1.000 33.90450 261 ASP C O 1
ATOM 4059 N N . HIS B 1 273 ? 33.48935 7.44007 26.90893 1.000 35.14140 262 HIS C N 1
ATOM 4060 C CA . HIS B 1 273 ? 32.69208 8.61652 26.55837 1.000 35.76611 262 HIS C CA 1
ATOM 4061 C C . HIS B 1 273 ? 32.89531 9.75534 27.54972 1.000 33.57823 262 HIS C C 1
ATOM 4062 O O . HIS B 1 273 ? 32.81538 10.92839 27.16595 1.000 31.81795 262 HIS C O 1
ATOM 4069 N N . LEU B 1 274 ? 33.15866 9.43809 28.82068 1.000 31.55164 263 LEU C N 1
ATOM 4070 C CA . LEU B 1 274 ? 33.30424 10.45451 29.85709 1.000 33.17567 263 LEU C CA 1
ATOM 4071 C C . LEU B 1 274 ? 34.76500 10.78427 30.15322 1.000 32.46202 263 LEU C C 1
ATOM 4072 O O . LEU B 1 274 ? 35.16062 11.95107 30.08954 1.000 35.36759 263 LEU C O 1
ATOM 4077 N N . SER B 1 275 ? 35.58113 9.78076 30.48834 1.000 34.65970 264 SER C N 1
ATOM 4078 C CA . SER B 1 275 ? 36.94216 10.07843 30.92994 1.000 33.20449 264 SER C CA 1
ATOM 4079 C C . SER B 1 275 ? 37.81961 10.62524 29.81200 1.000 36.56858 264 SER C C 1
ATOM 4080 O O . SER B 1 275 ? 38.94070 11.06642 30.08965 1.000 37.10393 264 SER C O 1
ATOM 4083 N N . GLY B 1 276 ? 37.34905 10.60239 28.56295 1.000 34.84598 265 GLY C N 1
ATOM 4084 C CA . GLY B 1 276 ? 38.10387 11.23846 27.49705 1.000 34.36740 265 GLY C CA 1
ATOM 4085 C C . GLY B 1 276 ? 38.20331 12.73489 27.69840 1.000 38.68445 265 GLY C C 1
ATOM 4086 O O . GLY B 1 276 ? 39.21173 13.35557 27.34955 1.000 37.78392 265 GLY C O 1
ATOM 4087 N N . LEU B 1 277 ? 37.15712 13.33485 28.27263 1.000 35.94990 266 LEU C N 1
ATOM 4088 C CA . LEU B 1 277 ? 37.21831 14.73364 28.65562 1.000 34.55392 266 LEU C CA 1
ATOM 4089 C C . LEU B 1 277 ? 38.33681 15.00709 29.64570 1.000 38.01582 266 LEU C C 1
ATOM 4090 O O . LEU B 1 277 ? 38.60299 16.18515 29.94283 1.000 33.37268 266 LEU C O 1
ATOM 4095 N N . TYR B 1 278 ? 38.97371 13.95202 30.18419 1.000 33.58780 267 TYR C N 1
ATOM 4096 C CA . TYR B 1 278 ? 40.04675 14.09104 31.16351 1.000 34.65830 267 TYR C CA 1
ATOM 4097 C C . TYR B 1 278 ? 41.29359 13.33171 30.70784 1.000 36.54385 267 TYR C C 1
ATOM 4098 O O . TYR B 1 278 ? 42.13098 12.93685 31.52658 1.000 34.19666 267 TYR C O 1
ATOM 4107 N N . SER B 1 279 ? 41.42769 13.14105 29.39553 1.000 33.33212 268 SER C N 1
ATOM 4108 C CA . SER B 1 279 ? 42.60441 12.55582 28.76385 1.000 36.47779 268 SER C CA 1
ATOM 4109 C C . SER B 1 279 ? 43.57552 13.64859 28.33055 1.000 40.83913 268 SER C C 1
ATOM 4110 O O . SER B 1 279 ? 43.20328 14.55656 27.57189 1.000 43.13723 268 SER C O 1
ATOM 4113 N N . TYR B 1 280 ? 44.82593 13.54382 28.79342 1.000 37.92407 269 TYR C N 1
ATOM 4114 C CA . TYR B 1 280 ? 45.86965 14.44723 28.31982 1.000 37.40590 269 TYR C CA 1
ATOM 4115 C C . TYR B 1 280 ? 46.05521 14.33631 26.81916 1.000 41.57848 269 TYR C C 1
ATOM 4116 O O . TYR B 1 280 ? 46.34754 15.33816 26.15327 1.000 40.88152 269 TYR C O 1
ATOM 4125 N N . ARG B 1 281 ? 45.86003 13.13827 26.26287 1.000 37.06063 270 ARG C N 1
ATOM 4126 C CA . ARG B 1 281 ? 45.95690 12.99039 24.81975 1.000 42.53033 270 ARG C CA 1
ATOM 4127 C C . ARG B 1 281 ? 44.85354 13.77527 24.11677 1.000 41.39789 270 ARG C C 1
ATOM 4128 O O . ARG B 1 281 ? 45.11081 14.48007 23.13381 1.000 42.48701 270 ARG C O 1
ATOM 4136 N N . LEU B 1 282 ? 43.61261 13.66222 24.59830 1.000 40.09950 271 LEU C N 1
ATOM 4137 C CA . LEU B 1 282 ? 42.54322 14.46828 24.01867 1.000 37.52852 271 LEU C CA 1
ATOM 4138 C C . LEU B 1 282 ? 42.87330 15.95324 24.11588 1.000 39.68810 271 LEU C C 1
ATOM 4139 O O . LEU B 1 282 ? 42.67827 16.70252 23.15070 1.000 38.88700 271 LEU C O 1
ATOM 4144 N N . VAL B 1 283 ? 43.35360 16.40174 25.28168 1.000 33.88332 272 VAL C N 1
ATOM 4145 C CA . VAL B 1 283 ? 43.68488 17.81515 25.45483 1.000 40.31070 272 VAL C CA 1
ATOM 4146 C C . VAL B 1 283 ? 44.71669 18.24769 24.41611 1.000 39.94977 272 VAL C C 1
ATOM 4147 O O . VAL B 1 283 ? 44.61444 19.33498 23.82556 1.000 36.34503 272 VAL C O 1
ATOM 4151 N N . GLY B 1 284 ? 45.70404 17.38584 24.14919 1.000 40.20931 273 GLY C N 1
ATOM 4152 C CA . GLY B 1 284 ? 46.68577 17.68700 23.11426 1.000 41.11137 273 GLY C CA 1
ATOM 4153 C C . GLY B 1 284 ? 46.08125 17.72276 21.71653 1.000 47.30525 273 GLY C C 1
ATOM 4154 O O . GLY B 1 284 ? 46.45237 18.56449 20.89736 1.000 45.27503 273 GLY C O 1
ATOM 4155 N N . LEU B 1 285 ? 45.15512 16.79938 21.40900 1.000 40.65211 274 LEU C N 1
ATOM 4156 C CA . LEU B 1 285 ? 44.51983 16.84450 20.08963 1.000 41.68997 274 LEU C CA 1
ATOM 4157 C C . LEU B 1 285 ? 43.76820 18.16444 19.90663 1.000 39.30651 274 LEU C C 1
ATOM 4158 O O . LEU B 1 285 ? 43.83832 18.78871 18.83952 1.000 43.22447 274 LEU C O 1
ATOM 4163 N N . VAL B 1 286 ? 43.06949 18.61938 20.95306 1.000 37.17135 275 VAL C N 1
ATOM 4164 C CA . VAL B 1 286 ? 42.35089 19.89225 20.89092 1.000 36.07708 275 VAL C CA 1
ATOM 4165 C C . VAL B 1 286 ? 43.32727 21.04749 20.70981 1.000 35.88439 275 VAL C C 1
ATOM 4166 O O . VAL B 1 286 ? 43.13039 21.91079 19.85122 1.000 36.90799 275 VAL C O 1
ATOM 4170 N N . LYS B 1 287 ? 44.39416 21.08813 21.51948 1.000 38.40080 276 LYS C N 1
ATOM 4171 C CA . LYS B 1 287 ? 45.36947 22.17755 21.40449 1.000 39.32065 276 LYS C CA 1
ATOM 4172 C C . LYS B 1 287 ? 46.04854 22.18297 20.03439 1.000 42.24436 276 LYS C C 1
ATOM 4173 O O . LYS B 1 287 ? 46.36911 23.25060 19.49710 1.000 42.00388 276 LYS C O 1
ATOM 4179 N N . LYS B 1 288 ? 46.26931 21.00040 19.45519 1.000 45.44216 277 LYS C N 1
ATOM 4180 C CA . LYS B 1 288 ? 46.81719 20.89004 18.10714 1.000 46.22963 277 LYS C CA 1
ATOM 4181 C C . LYS B 1 288 ? 45.85372 21.46633 17.07671 1.000 46.14971 277 LYS C C 1
ATOM 4182 O O . LYS B 1 288 ? 46.24431 22.29955 16.25214 1.000 45.52049 277 LYS C O 1
ATOM 4188 N N . ALA B 1 289 ? 44.57489 21.06461 17.13231 1.000 42.63163 278 ALA C N 1
ATOM 4189 C CA . ALA B 1 289 ? 43.59185 21.62109 16.20540 1.000 40.24374 278 ALA C CA 1
ATOM 4190 C C . ALA B 1 289 ? 43.48874 23.13931 16.34997 1.000 42.88860 278 ALA C C 1
ATOM 4191 O O . ALA B 1 289 ? 43.35380 23.86445 15.35319 1.000 38.18689 278 ALA C O 1
ATOM 4193 N N . LEU B 1 290 ? 43.56845 23.64093 17.58306 1.000 40.06056 279 LEU C N 1
ATOM 4194 C CA . LEU B 1 290 ? 43.44736 25.07417 17.81306 1.000 43.01093 279 LEU C CA 1
ATOM 4195 C C . LEU B 1 290 ? 44.67182 25.85681 17.33078 1.000 44.16169 279 LEU C C 1
ATOM 4196 O O . LEU B 1 290 ? 44.55158 27.05666 17.04848 1.000 42.14094 279 LEU C O 1
ATOM 4201 N N . ASP B 1 291 ? 45.83237 25.20900 17.19348 1.000 43.84408 280 ASP C N 1
ATOM 4202 C CA . ASP B 1 291 ? 47.06567 25.89264 16.78720 1.000 51.65178 280 ASP C CA 1
ATOM 4203 C C . ASP B 1 291 ? 47.87945 24.99526 15.85512 1.000 49.08417 280 ASP C C 1
ATOM 4204 O O . ASP B 1 291 ? 48.94720 24.48728 16.21969 1.000 49.70316 280 ASP C O 1
ATOM 4209 N N . PRO B 1 292 ? 47.40963 24.80470 14.60844 1.000 49.79680 281 PRO C N 1
ATOM 4210 C CA . PRO B 1 292 ? 48.13667 23.93691 13.65165 1.000 56.71201 281 PRO C CA 1
ATOM 4211 C C . PRO B 1 292 ? 49.54976 24.39118 13.32025 1.000 61.75145 281 PRO C C 1
ATOM 4212 O O . PRO B 1 292 ? 50.46735 23.56148 13.24491 1.000 55.18567 281 PRO C O 1
ATOM 4216 N N . THR B 1 293 ? 49.73071 25.68780 13.04512 1.000 68.26346 282 THR C N 1
ATOM 4217 C CA . THR B 1 293 ? 51.02955 26.24629 12.69201 1.000 63.47464 282 THR C CA 1
ATOM 4218 C C . THR B 1 293 ? 51.86364 26.35880 13.95126 1.000 62.62854 282 THR C C 1
ATOM 4219 O O . THR B 1 293 ? 52.45297 27.40493 14.22613 1.000 70.27237 282 THR C O 1
ATOM 4223 N N . GLY B 1 294 ? 51.87873 25.29698 14.74169 1.000 60.26679 283 GLY C N 1
ATOM 4224 C CA . GLY B 1 294 ? 52.46714 25.37865 16.04185 1.000 59.39891 283 GLY C CA 1
ATOM 4225 C C . GLY B 1 294 ? 53.06120 24.14542 16.61424 1.000 69.16573 283 GLY C C 1
ATOM 4226 O O . GLY B 1 294 ? 53.56009 24.24103 17.74272 1.000 63.13687 283 GLY C O 1
ATOM 4227 N N . ASN B 1 295 ? 53.01116 23.01841 15.88599 1.000 77.28208 284 ASN C N 1
ATOM 4228 C CA . ASN B 1 295 ? 53.54803 21.77934 16.45829 1.000 83.66843 284 ASN C CA 1
ATOM 4229 C C . ASN B 1 295 ? 53.37703 21.69713 17.97373 1.000 83.13032 284 ASN C C 1
ATOM 4230 O O . ASN B 1 295 ? 54.29370 21.99139 18.74693 1.000 82.50497 284 ASN C O 1
ATOM 4235 N N . VAL B 1 296 ? 52.13592 21.42868 18.36943 1.000 76.63941 285 VAL C N 1
ATOM 4236 C CA . VAL B 1 296 ? 51.78736 21.20269 19.76254 1.000 72.87737 285 VAL C CA 1
ATOM 4237 C C . VAL B 1 296 ? 52.16209 19.78176 20.17929 1.000 73.55694 285 VAL C C 1
ATOM 4238 O O . VAL B 1 296 ? 52.26713 18.86995 19.36405 1.000 81.48753 285 VAL C O 1
ATOM 4242 N N . TYR B 1 297 ? 52.34035 19.59811 21.49318 1.000 69.22280 286 TYR C N 1
ATOM 4243 C CA . TYR B 1 297 ? 52.71268 18.31332 22.09617 1.000 73.58794 286 TYR C CA 1
ATOM 4244 C C . TYR B 1 297 ? 51.45673 17.48896 22.35293 1.000 70.97246 286 TYR C C 1
ATOM 4245 O O . TYR B 1 297 ? 50.67872 17.80956 23.26149 1.000 74.60216 286 TYR C O 1
ATOM 4254 N N . VAL B 1 298 ? 51.27011 16.41608 21.59209 1.000 68.33653 287 VAL C N 1
ATOM 4255 C CA . VAL B 1 298 ? 50.15699 15.48865 21.80626 1.000 60.00536 287 VAL C CA 1
ATOM 4256 C C . VAL B 1 298 ? 50.66842 14.32674 22.64026 1.000 64.63042 287 VAL C C 1
ATOM 4257 O O . VAL B 1 298 ? 51.24020 13.37156 22.07557 1.000 65.26591 287 VAL C O 1
ATOM 4261 N N . PRO B 1 299 ? 50.46312 14.31549 23.94978 1.000 60.87635 288 PRO C N 1
ATOM 4262 C CA . PRO B 1 299 ? 51.01023 13.24678 24.77183 1.000 56.35954 288 PRO C CA 1
ATOM 4263 C C . PRO B 1 299 ? 50.33813 11.91843 24.47118 1.000 55.89704 288 PRO C C 1
ATOM 4264 O O . PRO B 1 299 ? 49.27734 11.84265 23.85080 1.000 55.43739 288 PRO C O 1
ATOM 4268 N N . CYS B 1 300 ? 51.00137 10.86084 24.91222 1.000 55.18147 289 CYS C N 1
ATOM 4269 C CA . CYS B 1 300 ? 50.41983 9.52650 24.94109 1.000 51.96484 289 CYS C CA 1
ATOM 4270 C C . CYS B 1 300 ? 50.65536 8.96060 26.33387 1.000 55.35538 289 CYS C C 1
ATOM 4271 O O . CYS B 1 300 ? 51.75935 8.50739 26.64683 1.000 55.75048 289 CYS C O 1
ATOM 4274 N N . LEU B 1 301 ? 49.62472 8.97298 27.16063 1.000 52.56423 290 LEU C N 1
ATOM 4275 C CA . LEU B 1 301 ? 49.75098 8.53708 28.53734 1.000 48.06382 290 LEU C CA 1
ATOM 4276 C C . LEU B 1 301 ? 48.63365 7.54311 28.79747 1.000 55.94466 290 LEU C C 1
ATOM 4277 O O . LEU B 1 301 ? 47.68612 7.45831 28.01119 1.000 52.90161 290 LEU C O 1
ATOM 4282 N N . PRO B 1 302 ? 48.75636 6.70230 29.82457 1.000 58.20694 291 PRO C N 1
ATOM 4283 C CA . PRO B 1 302 ? 47.62187 5.85881 30.21163 1.000 55.09286 291 PRO C CA 1
ATOM 4284 C C . PRO B 1 302 ? 46.45189 6.71438 30.67490 1.000 56.55451 291 PRO C C 1
ATOM 4285 O O . PRO B 1 302 ? 46.63181 7.74068 31.33200 1.000 59.50009 291 PRO C O 1
ATOM 4289 N N . ASN B 1 303 ? 45.24525 6.28861 30.31720 1.000 50.25437 292 ASN C N 1
ATOM 4290 C CA . ASN B 1 303 ? 44.02055 6.84497 30.86959 1.000 48.65749 292 ASN C CA 1
ATOM 4291 C C . ASN B 1 303 ? 42.98160 5.73614 30.91934 1.000 45.77193 292 ASN C C 1
ATOM 4292 O O . ASN B 1 303 ? 42.85539 4.94580 29.98056 1.000 48.12271 292 ASN C O 1
ATOM 4297 N N . ALA B 1 304 ? 42.26016 5.66805 32.01343 1.000 43.72750 293 ALA C N 1
ATOM 4298 C CA . ALA B 1 304 ? 41.34255 4.57431 32.26756 1.000 43.72308 293 ALA C CA 1
ATOM 4299 C C . ALA B 1 304 ? 39.91876 4.97637 31.93049 1.000 42.80577 293 ALA C C 1
ATOM 4300 O O . ALA B 1 304 ? 39.60095 6.16142 31.77880 1.000 40.13310 293 ALA C O 1
ATOM 4302 N N . PRO B 1 305 ? 39.02670 4.00598 31.80274 1.000 42.96840 294 PRO C N 1
ATOM 4303 C CA . PRO B 1 305 ? 37.60012 4.30638 31.67006 1.000 44.93373 294 PRO C CA 1
ATOM 4304 C C . PRO B 1 305 ? 37.05034 4.71586 33.03264 1.000 41.76092 294 PRO C C 1
ATOM 4305 O O . PRO B 1 305 ? 37.76907 4.75582 34.03086 1.000 41.89768 294 PRO C O 1
ATOM 4309 N N . VAL B 1 306 ? 35.75566 5.03394 33.05508 1.000 35.76455 295 VAL C N 1
ATOM 4310 C CA . VAL B 1 306 ? 35.09178 5.34862 34.31366 1.000 38.19860 295 VAL C CA 1
ATOM 4311 C C . VAL B 1 306 ? 34.81471 4.08016 35.11427 1.000 38.77149 295 VAL C C 1
ATOM 4312 O O . VAL B 1 306 ? 35.08902 4.01607 36.31679 1.000 40.90650 295 VAL C O 1
ATOM 4316 N N . LEU B 1 307 ? 34.26656 3.05574 34.46938 1.000 42.89660 296 LEU C N 1
ATOM 4317 C CA . LEU B 1 307 ? 33.95902 1.79112 35.12118 1.000 43.91592 296 LEU C CA 1
ATOM 4318 C C . LEU B 1 307 ? 35.09057 0.80192 34.90022 1.000 48.10020 296 LEU C C 1
ATOM 4319 O O . LEU B 1 307 ? 35.74244 0.80402 33.85370 1.000 53.15420 296 LEU C O 1
ATOM 4324 N N A GLU B 1 308 ? 35.32964 -0.03628 35.90228 0.560 47.39485 297 GLU C N 1
ATOM 4325 N N B GLU B 1 308 ? 35.31785 -0.04602 35.90140 0.440 47.36016 297 GLU C N 1
ATOM 4326 C CA A GLU B 1 308 ? 36.25864 -1.14217 35.73789 0.560 49.15419 297 GLU C CA 1
ATOM 4327 C CA B GLU B 1 308 ? 36.23851 -1.16160 35.74621 0.440 50.73661 297 GLU C CA 1
ATOM 4328 C C A GLU B 1 308 ? 35.68041 -2.15748 34.75560 0.560 51.50937 297 GLU C C 1
ATOM 4329 C C B GLU B 1 308 ? 35.67143 -2.15633 34.74034 0.440 53.10402 297 GLU C C 1
ATOM 4330 O O A GLU B 1 308 ? 34.46563 -2.36431 34.68724 0.560 51.84850 297 GLU C O 1
ATOM 4331 O O B GLU B 1 308 ? 34.45675 -2.35248 34.64630 0.440 52.89770 297 GLU C O 1
ATOM 4342 N N . HIS B 1 309 ? 36.56088 -2.77688 33.97205 1.000 56.50263 298 HIS C N 1
ATOM 4343 C CA . HIS B 1 309 ? 36.11943 -3.68824 32.91327 1.000 61.68334 298 HIS C CA 1
ATOM 4344 C C . HIS B 1 309 ? 36.65609 -5.12384 33.03142 1.000 63.01506 298 HIS C C 1
ATOM 4345 O O . HIS B 1 309 ? 37.50966 -5.43487 33.86179 1.000 67.45322 298 HIS C O 1
ATOM 4352 N N . SER C 1 16 ? 49.97445 52.57537 40.03074 1.000 75.04470 5 SER D N 1
ATOM 4353 C CA . SER C 1 16 ? 49.43580 51.71824 41.08683 1.000 70.23077 5 SER D CA 1
ATOM 4354 C C . SER C 1 16 ? 47.95491 51.45222 40.88680 1.000 54.15293 5 SER D C 1
ATOM 4355 O O . SER C 1 16 ? 47.24097 51.23965 41.86473 1.000 52.78433 5 SER D O 1
ATOM 4358 N N . ASP C 1 17 ? 47.47709 51.49826 39.64433 1.000 56.21429 6 ASP D N 1
ATOM 4359 C CA . ASP C 1 17 ? 46.06817 51.17608 39.45420 1.000 59.12186 6 ASP D CA 1
ATOM 4360 C C . ASP C 1 17 ? 45.70913 50.29158 38.24544 1.000 48.53579 6 ASP D C 1
ATOM 4361 O O . ASP C 1 17 ? 44.52884 49.94100 38.11942 1.000 49.31060 6 ASP D O 1
ATOM 4366 N N . PRO C 1 18 ? 46.62492 49.86680 37.35759 1.000 43.37866 7 PRO D N 1
ATOM 4367 C CA . PRO C 1 18 ? 46.18530 48.96336 36.27045 1.000 36.25194 7 PRO D CA 1
ATOM 4368 C C . PRO C 1 18 ? 45.87735 47.57194 36.80880 1.000 38.38710 7 PRO D C 1
ATOM 4369 O O . PRO C 1 18 ? 46.64121 47.01207 37.59445 1.000 38.46038 7 PRO D O 1
ATOM 4373 N N . VAL C 1 19 ? 44.73372 47.02776 36.41044 1.000 38.80409 8 VAL D N 1
ATOM 4374 C CA . VAL C 1 19 ? 44.26269 45.73815 36.90433 1.000 37.31411 8 VAL D CA 1
ATOM 4375 C C . VAL C 1 19 ? 44.66523 44.65482 35.90858 1.000 32.10334 8 VAL D C 1
ATOM 4376 O O . VAL C 1 19 ? 44.29192 44.71019 34.73451 1.000 35.68668 8 VAL D O 1
ATOM 4380 N N . GLY C 1 20 ? 45.42223 43.66753 36.37632 1.000 32.38112 9 GLY D N 1
ATOM 4381 C CA . GLY C 1 20 ? 45.79980 42.53446 35.56747 1.000 29.91613 9 GLY D CA 1
ATOM 4382 C C . GLY C 1 20 ? 44.78292 41.41211 35.61286 1.000 32.04969 9 GLY D C 1
ATOM 4383 O O . GLY C 1 20 ? 43.88627 41.37920 36.46677 1.000 34.07063 9 GLY D O 1
ATOM 4384 N N . PRO C 1 21 ? 44.90963 40.46026 34.69171 1.000 33.50562 10 PRO D N 1
ATOM 4385 C CA . PRO C 1 21 ? 43.95508 39.34689 34.63937 1.000 35.24943 10 PRO D CA 1
ATOM 4386 C C . PRO C 1 21 ? 44.21426 38.32741 35.73704 1.000 34.52613 10 PRO D C 1
ATOM 4387 O O . PRO C 1 21 ? 45.34456 38.15269 36.21033 1.000 29.54022 10 PRO D O 1
ATOM 4391 N N . GLU C 1 22 ? 43.13296 37.65522 36.13728 1.000 29.85419 11 GLU D N 1
ATOM 4392 C CA . GLU C 1 22 ? 43.24611 36.54289 37.06899 1.000 33.75375 11 GLU D CA 1
ATOM 4393 C C . GLU C 1 22 ? 44.15665 35.47723 36.47804 1.000 29.60957 11 GLU D C 1
ATOM 4394 O O . GLU C 1 22 ? 44.20984 35.27749 35.26355 1.000 29.31223 11 GLU D O 1
ATOM 4400 N N . GLN C 1 23 ? 44.90989 34.81636 37.34500 1.000 30.02062 12 GLN D N 1
ATOM 4401 C CA . GLN C 1 23 ? 45.87819 33.82446 36.91415 1.000 27.66270 12 GLN D CA 1
ATOM 4402 C C . GLN C 1 23 ? 45.63092 32.52544 37.66583 1.000 28.60045 12 GLN D C 1
ATOM 4403 O O . GLN C 1 23 ? 45.05613 32.50823 38.76190 1.000 32.56310 12 GLN D O 1
ATOM 4409 N N . ILE C 1 24 ? 46.07641 31.42099 37.07415 1.000 32.24590 13 ILE D N 1
ATOM 4410 C CA . ILE C 1 24 ? 45.95123 30.12460 37.72542 1.000 32.17114 13 ILE D CA 1
ATOM 4411 C C . ILE C 1 24 ? 47.31503 29.47263 37.95621 1.000 30.53048 13 ILE D C 1
ATOM 4412 O O . ILE C 1 24 ? 47.38866 28.32542 38.41506 1.000 26.04156 13 ILE D O 1
ATOM 4417 N N . SER C 1 25 ? 48.39951 30.20751 37.70643 1.000 25.72564 14 SER D N 1
ATOM 4418 C CA . SER C 1 25 ? 49.74640 29.66700 37.83156 1.000 29.24616 14 SER D CA 1
ATOM 4419 C C . SER C 1 25 ? 50.71438 30.79926 38.18206 1.000 31.81036 14 SER D C 1
ATOM 4420 O O . SER C 1 25 ? 50.52838 31.94679 37.75969 1.000 34.01850 14 SER D O 1
ATOM 4423 N N . PHE C 1 26 ? 51.75897 30.47975 38.95276 1.000 28.58545 15 PHE D N 1
ATOM 4424 C CA . PHE C 1 26 ? 52.58663 31.55605 39.49789 1.000 33.64912 15 PHE D CA 1
ATOM 4425 C C . PHE C 1 26 ? 53.46840 32.19613 38.42626 1.000 34.78013 15 PHE D C 1
ATOM 4426 O O . PHE C 1 26 ? 53.48649 33.42485 38.27717 1.000 29.23575 15 PHE D O 1
ATOM 4434 N N . LEU C 1 27 ? 54.22819 31.38970 37.68766 1.000 36.17097 16 LEU D N 1
ATOM 4435 C CA . LEU C 1 27 ? 55.19029 31.97670 36.75825 1.000 39.39782 16 LEU D CA 1
ATOM 4436 C C . LEU C 1 27 ? 54.55198 32.86019 35.68876 1.000 34.81675 16 LEU D C 1
ATOM 4437 O O . LEU C 1 27 ? 55.10873 33.93608 35.41701 1.000 35.06807 16 LEU D O 1
ATOM 4442 N N . PRO C 1 28 ? 53.42984 32.50631 35.05924 1.000 33.48595 17 PRO D N 1
ATOM 4443 C CA . PRO C 1 28 ? 52.84408 33.44698 34.08965 1.000 32.29489 17 PRO D CA 1
ATOM 4444 C C . PRO C 1 28 ? 52.40419 34.74312 34.74011 1.000 32.44098 17 PRO D C 1
ATOM 4445 O O . PRO C 1 28 ? 52.52395 35.81488 34.13311 1.000 33.75345 17 PRO D O 1
ATOM 4449 N N . ALA C 1 29 ? 51.89026 34.67634 35.96890 1.000 31.03968 18 ALA D N 1
ATOM 4450 C CA . ALA C 1 29 ? 51.53794 35.90104 36.67221 1.000 32.69774 18 ALA D CA 1
ATOM 4451 C C . ALA C 1 29 ? 52.78266 36.73669 36.96136 1.000 31.66945 18 ALA D C 1
ATOM 4452 O O . ALA C 1 29 ? 52.76889 37.96251 36.81144 1.000 34.12356 18 ALA D O 1
ATOM 4454 N N . LYS C 1 30 ? 53.87584 36.08850 37.34597 1.000 31.52418 19 LYS D N 1
ATOM 4455 C CA . LYS C 1 30 ? 55.11687 36.81141 37.57641 1.000 35.45006 19 LYS D CA 1
ATOM 4456 C C . LYS C 1 30 ? 55.58932 37.48189 36.29999 1.000 32.90831 19 LYS D C 1
ATOM 4457 O O . LYS C 1 30 ? 56.02847 38.64028 36.31244 1.000 34.03950 19 LYS D O 1
ATOM 4463 N N . LEU C 1 31 ? 55.50676 36.75968 35.18433 1.000 30.74923 20 LEU D N 1
ATOM 4464 C CA . LEU C 1 31 ? 55.95606 37.30699 33.91382 1.000 36.01813 20 LEU D CA 1
ATOM 4465 C C . LEU C 1 31 ? 55.13495 38.54014 33.55133 1.000 40.56879 20 LEU D C 1
ATOM 4466 O O . LEU C 1 31 ? 55.68299 39.61569 33.27758 1.000 37.17972 20 LEU D O 1
ATOM 4471 N N . TYR C 1 32 ? 53.80883 38.41530 33.59349 1.000 37.60887 21 TYR D N 1
ATOM 4472 C CA . TYR C 1 32 ? 52.96783 39.59001 33.42684 1.000 36.99753 21 TYR D CA 1
ATOM 4473 C C . TYR C 1 32 ? 53.44509 40.72464 34.32248 1.000 35.21834 21 TYR D C 1
ATOM 4474 O O . TYR C 1 32 ? 53.58953 41.86497 33.87260 1.000 37.90947 21 TYR D O 1
ATOM 4483 N N . SER C 1 33 ? 53.70747 40.43117 35.59755 1.000 28.33648 22 SER D N 1
ATOM 4484 C CA . SER C 1 33 ? 54.05351 41.50843 36.51540 1.000 32.52526 22 SER D CA 1
ATOM 4485 C C . SER C 1 33 ? 55.33193 42.21007 36.07953 1.000 33.84833 22 SER D C 1
ATOM 4486 O O . SER C 1 33 ? 55.50821 43.40970 36.32589 1.000 29.66952 22 SER D O 1
ATOM 4489 N N . SER C 1 34 ? 56.23382 41.48031 35.43061 1.000 33.64828 23 SER D N 1
ATOM 4490 C CA . SER C 1 34 ? 57.50555 42.08650 35.05624 1.000 32.98366 23 SER D CA 1
ATOM 4491 C C . SER C 1 34 ? 57.34418 43.19078 34.01795 1.000 35.38615 23 SER D C 1
ATOM 4492 O O . SER C 1 34 ? 58.24982 44.02249 33.87755 1.000 34.54002 23 SER D O 1
ATOM 4495 N N . LEU C 1 35 ? 56.21717 43.22894 33.29771 1.000 34.00934 24 LEU D N 1
ATOM 4496 C CA . LEU C 1 35 ? 55.93189 44.31057 32.36200 1.000 33.26690 24 LEU D CA 1
ATOM 4497 C C . LEU C 1 35 ? 54.85889 45.26538 32.85508 1.000 39.97598 24 LEU D C 1
ATOM 4498 O O . LEU C 1 35 ? 54.65473 46.31167 32.23012 1.000 49.06291 24 LEU D O 1
ATOM 4503 N N . ALA C 1 36 ? 54.16283 44.94275 33.94302 1.000 35.59718 25 ALA D N 1
ATOM 4504 C CA . ALA C 1 36 ? 53.22459 45.86735 34.58109 1.000 34.34800 25 ALA D CA 1
ATOM 4505 C C . ALA C 1 36 ? 53.43896 45.79261 36.08258 1.000 35.94290 25 ALA D C 1
ATOM 4506 O O . ALA C 1 36 ? 52.57691 45.31264 36.82368 1.000 34.78935 25 ALA D O 1
ATOM 4508 N N . PRO C 1 37 ? 54.59400 46.25884 36.56955 1.000 38.30554 26 PRO D N 1
ATOM 4509 C CA . PRO C 1 37 ? 54.96038 45.98211 37.97182 1.000 32.39703 26 PRO D CA 1
ATOM 4510 C C . PRO C 1 37 ? 53.99047 46.54444 38.98875 1.000 32.16647 26 PRO D C 1
ATOM 4511 O O . PRO C 1 37 ? 54.01418 46.09919 40.14508 1.000 34.51125 26 PRO D O 1
ATOM 4515 N N . THR C 1 38 ? 53.14514 47.50365 38.61217 1.000 34.60033 27 THR D N 1
ATOM 4516 C CA . THR C 1 38 ? 52.20896 48.12908 39.53970 1.000 36.79062 27 THR D CA 1
ATOM 4517 C C . THR C 1 38 ? 50.81760 47.52004 39.45121 1.000 38.22716 27 THR D C 1
ATOM 4518 O O . THR C 1 38 ? 49.89866 47.99817 40.12744 1.000 42.03751 27 THR D O 1
ATOM 4522 N N . ALA C 1 39 ? 50.65650 46.46523 38.65021 1.000 30.45604 28 ALA D N 1
ATOM 4523 C CA . ALA C 1 39 ? 49.35929 45.84206 38.42976 1.000 31.05652 28 ALA D CA 1
ATOM 4524 C C . ALA C 1 39 ? 48.72973 45.35734 39.73101 1.000 31.05109 28 ALA D C 1
ATOM 4525 O O . ALA C 1 39 ? 49.40717 44.91518 40.66401 1.000 35.41348 28 ALA D O 1
ATOM 4527 N N . LEU C 1 40 ? 47.43973 45.42413 39.76556 1.000 31.89476 29 LEU D N 1
ATOM 4528 C CA . LEU C 1 40 ? 46.54310 44.92350 40.78312 1.000 35.28731 29 LEU D CA 1
ATOM 4529 C C . LEU C 1 40 ? 45.96069 43.60038 40.31705 1.000 36.33993 29 LEU D C 1
ATOM 4530 O O . LEU C 1 40 ? 45.53064 43.51444 39.16019 1.000 33.29855 29 LEU D O 1
ATOM 4535 N N . PRO C 1 41 ? 45.94589 42.54796 41.13413 1.000 32.87763 30 PRO D N 1
ATOM 4536 C CA . PRO C 1 41 ? 45.14958 41.37780 40.78923 1.000 31.59424 30 PRO D CA 1
ATOM 4537 C C . PRO C 1 41 ? 43.69214 41.78430 40.76520 1.000 29.10805 30 PRO D C 1
ATOM 4538 O O . PRO C 1 41 ? 43.33337 42.79509 41.38014 1.000 33.09306 30 PRO D O 1
ATOM 4542 N N . PRO C 1 42 ? 42.83190 41.05159 40.06382 1.000 35.75609 31 PRO D N 1
ATOM 4543 C CA . PRO C 1 42 ? 41.41821 41.44946 39.99170 1.000 30.75205 31 PRO D CA 1
ATOM 4544 C C . PRO C 1 42 ? 40.77318 41.49529 41.37480 1.000 31.00897 31 PRO D C 1
ATOM 4545 O O . PRO C 1 42 ? 41.16384 40.76553 42.29205 1.000 31.53072 31 PRO D O 1
ATOM 4549 N N . GLY C 1 43 ? 39.75889 42.35326 41.50686 1.000 27.49311 32 GLY D N 1
ATOM 4550 C CA . GLY C 1 43 ? 38.95072 42.42405 42.71529 1.000 24.77727 32 GLY D CA 1
ATOM 4551 C C . GLY C 1 43 ? 39.60590 43.13849 43.87119 1.000 28.77944 32 GLY D C 1
ATOM 4552 O O . GLY C 1 43 ? 39.15161 43.00018 45.01221 1.000 29.72274 32 GLY D O 1
ATOM 4553 N N . THR C 1 44 ? 40.65772 43.91348 43.61096 1.000 26.75520 33 THR D N 1
ATOM 4554 C CA . THR C 1 44 ? 41.52090 44.42495 44.65946 1.000 27.07876 33 THR D CA 1
ATOM 4555 C C . THR C 1 44 ? 41.66292 45.93634 44.56404 1.000 28.89667 33 THR D C 1
ATOM 4556 O O . THR C 1 44 ? 41.82069 46.49473 43.47152 1.000 33.90549 33 THR D O 1
ATOM 4560 N N . ASN C 1 45 ? 41.59792 46.59053 45.72168 1.000 27.40595 34 ASN D N 1
ATOM 4561 C CA . ASN C 1 45 ? 41.78482 48.03794 45.83285 1.000 29.54682 34 ASN D CA 1
ATOM 4562 C C . ASN C 1 45 ? 40.69777 48.80032 45.07209 1.000 31.61547 34 ASN D C 1
ATOM 4563 O O . ASN C 1 45 ? 40.95379 49.80865 44.41045 1.000 28.16700 34 ASN D O 1
ATOM 4568 N N . ASP C 1 46 ? 39.47229 48.30185 45.16099 1.000 27.85566 35 ASP D N 1
ATOM 4569 C CA . ASP C 1 46 ? 38.28995 49.10418 44.88819 1.000 27.98110 35 ASP D CA 1
ATOM 4570 C C . ASP C 1 46 ? 37.97728 49.91307 46.14145 1.000 34.67328 35 ASP D C 1
ATOM 4571 O O . ASP C 1 46 ? 37.45472 49.36842 47.12072 1.000 36.93592 35 ASP D O 1
ATOM 4576 N N . TRP C 1 47 ? 38.28775 51.21063 46.12143 1.000 33.53839 36 TRP D N 1
ATOM 4577 C CA . TRP C 1 47 ? 38.11073 52.05145 47.30627 1.000 35.31617 36 TRP D CA 1
ATOM 4578 C C . TRP C 1 47 ? 36.66316 52.46764 47.55514 1.000 33.47624 36 TRP D C 1
ATOM 4579 O O . TRP C 1 47 ? 36.41202 53.19328 48.52561 1.000 37.64527 36 TRP D O 1
ATOM 4590 N N . THR C 1 48 ? 35.71275 52.00532 46.73595 1.000 33.10205 37 THR D N 1
ATOM 4591 C CA . THR C 1 48 ? 34.28346 52.15289 47.01328 1.000 40.85258 37 THR D CA 1
ATOM 4592 C C . THR C 1 48 ? 33.68535 50.94684 47.73013 1.000 38.41071 37 THR D C 1
ATOM 4593 O O . THR C 1 48 ? 32.50074 50.97815 48.06771 1.000 43.51495 37 THR D O 1
ATOM 4597 N N . CYS C 1 49 ? 34.46458 49.89058 47.95964 1.000 36.65957 38 CYS D N 1
ATOM 4598 C CA . CYS C 1 49 ? 33.92082 48.65137 48.50085 1.000 36.54290 38 CYS D CA 1
ATOM 4599 C C . CYS C 1 49 ? 33.47398 48.84499 49.94156 1.000 37.17415 38 CYS D C 1
ATOM 4600 O O . CYS C 1 49 ? 34.17120 49.46252 50.74758 1.000 37.89617 38 CYS D O 1
ATOM 4603 N N . GLN C 1 50 ? 32.31562 48.29816 50.27241 1.000 34.57397 39 GLN D N 1
ATOM 4604 C CA . GLN C 1 50 ? 31.78790 48.39264 51.62973 1.000 35.63977 39 GLN D CA 1
ATOM 4605 C C . GLN C 1 50 ? 31.60619 46.99152 52.18199 1.000 33.79579 39 GLN D C 1
ATOM 4606 O O . GLN C 1 50 ? 30.74369 46.23980 51.69095 1.000 31.07438 39 GLN D O 1
ATOM 4612 N N . PRO C 1 51 ? 32.37630 46.59252 53.18692 1.000 33.46488 40 PRO D N 1
ATOM 4613 C CA . PRO C 1 51 ? 32.19722 45.25818 53.76882 1.000 33.49983 40 PRO D CA 1
ATOM 4614 C C . PRO C 1 51 ? 30.74749 45.02148 54.17075 1.000 30.90584 40 PRO D C 1
ATOM 4615 O O . PRO C 1 51 ? 30.08471 45.90230 54.72070 1.000 25.46782 40 PRO D O 1
ATOM 4619 N N . SER C 1 52 ? 30.25942 43.81841 53.88772 1.000 29.35620 41 SER D N 1
ATOM 4620 C CA . SER C 1 52 ? 28.91578 43.41709 54.27014 1.000 34.90284 41 SER D CA 1
ATOM 4621 C C . SER C 1 52 ? 28.90639 43.01396 55.74264 1.000 38.73787 41 SER D C 1
ATOM 4622 O O . SER C 1 52 ? 29.94855 42.98730 56.40508 1.000 34.67174 41 SER D O 1
ATOM 4625 N N . ALA C 1 53 ? 27.71400 42.69650 56.27081 1.000 35.29471 42 ALA D N 1
ATOM 4626 C CA . ALA C 1 53 ? 27.63574 42.20625 57.64359 1.000 37.07144 42 ALA D CA 1
ATOM 4627 C C . ALA C 1 53 ? 28.19580 40.79836 57.75977 1.000 35.98774 42 ALA D C 1
ATOM 4628 O O . ALA C 1 53 ? 28.79325 40.44803 58.78569 1.000 33.59491 42 ALA D O 1
ATOM 4630 N N . ALA C 1 54 ? 28.00545 39.97977 56.72477 1.000 36.72766 43 ALA D N 1
ATOM 4631 C CA . ALA C 1 54 ? 28.54343 38.62387 56.74243 1.000 36.72443 43 ALA D CA 1
ATOM 4632 C C . ALA C 1 54 ? 30.06225 38.62108 56.83680 1.000 35.26665 43 ALA D C 1
ATOM 4633 O O . ALA C 1 54 ? 30.64053 37.72981 57.47088 1.000 37.33220 43 ALA D O 1
ATOM 4635 N N . HIS C 1 55 ? 30.71956 39.60631 56.22936 1.000 31.82528 44 HIS D N 1
ATOM 4636 C CA . HIS C 1 55 ? 32.17906 39.64398 56.13826 1.000 33.59366 44 HIS D CA 1
ATOM 4637 C C . HIS C 1 55 ? 32.64132 41.05765 56.44562 1.000 30.29146 44 HIS D C 1
ATOM 4638 O O . HIS C 1 55 ? 33.10000 41.79756 55.57032 1.000 30.22319 44 HIS D O 1
ATOM 4645 N N . PRO C 1 56 ? 32.52161 41.46689 57.70889 1.000 30.97533 45 PRO D N 1
ATOM 4646 C CA . PRO C 1 56 ? 32.65856 42.89142 58.05640 1.000 31.43291 45 PRO D CA 1
ATOM 4647 C C . PRO C 1 56 ? 34.06866 43.41903 57.98643 1.000 32.01926 45 PRO D C 1
ATOM 4648 O O . PRO C 1 56 ? 34.24882 44.64821 58.01995 1.000 35.59852 45 PRO D O 1
ATOM 4652 N N . ARG C 1 57 ? 35.06584 42.54688 57.90253 1.000 27.12200 46 ARG D N 1
ATOM 4653 C CA . ARG C 1 57 ? 36.44906 42.97085 57.93014 1.000 27.93568 46 ARG D CA 1
ATOM 4654 C C . ARG C 1 57 ? 37.04222 42.91589 56.53043 1.000 30.26644 46 ARG D C 1
ATOM 4655 O O . ARG C 1 57 ? 37.03397 41.84426 55.89494 1.000 29.44438 46 ARG D O 1
ATOM 4663 N N . PRO C 1 58 ? 37.57435 44.01872 56.01863 1.000 26.54453 47 PRO D N 1
ATOM 4664 C CA . PRO C 1 58 ? 38.33391 43.95373 54.76448 1.000 29.83289 47 PRO D CA 1
ATOM 4665 C C . PRO C 1 58 ? 39.55767 43.06666 54.93681 1.000 30.08553 47 PRO D C 1
ATOM 4666 O O . PRO C 1 58 ? 40.06564 42.89720 56.04705 1.000 30.27128 47 PRO D O 1
ATOM 4670 N N . VAL C 1 59 ? 40.05545 42.53085 53.81639 1.000 29.76498 48 VAL D N 1
ATOM 4671 C CA . VAL C 1 59 ? 41.23777 41.66850 53.78731 1.000 24.67377 48 VAL D CA 1
ATOM 4672 C C . VAL C 1 59 ? 42.40875 42.41216 53.14838 1.000 25.58648 48 VAL D C 1
ATOM 4673 O O . VAL C 1 59 ? 42.28422 42.93787 52.03762 1.000 29.76690 48 VAL D O 1
ATOM 4677 N N . VAL C 1 60 ? 43.54830 42.44263 53.83987 1.000 26.06948 49 VAL D N 1
ATOM 4678 C CA . VAL C 1 60 ? 44.80033 43.00090 53.32202 1.000 29.22213 49 VAL D CA 1
ATOM 4679 C C . VAL C 1 60 ? 45.74564 41.85288 52.97704 1.000 26.46826 49 VAL D C 1
ATOM 4680 O O . VAL C 1 60 ? 46.07899 41.02838 53.83626 1.000 30.46879 49 VAL D O 1
ATOM 4684 N N . LEU C 1 61 ? 46.19184 41.80441 51.73177 1.000 27.70145 50 LEU D N 1
ATOM 4685 C CA . LEU C 1 61 ? 47.16073 40.81759 51.26733 1.000 26.38375 50 LEU D CA 1
ATOM 4686 C C . LEU C 1 61 ? 48.54662 41.45616 51.23465 1.000 27.67656 50 LEU D C 1
ATOM 4687 O O . LEU C 1 61 ? 48.68976 42.61109 50.81428 1.000 24.41829 50 LEU D O 1
ATOM 4692 N N . VAL C 1 62 ? 49.55774 40.70552 51.69641 1.000 28.97485 51 VAL D N 1
ATOM 4693 C CA . VAL C 1 62 ? 50.92910 41.20022 51.90763 1.000 27.42042 51 VAL D CA 1
ATOM 4694 C C . VAL C 1 62 ? 51.90683 40.21590 51.26861 1.000 29.04397 51 VAL D C 1
ATOM 4695 O O . VAL C 1 62 ? 52.06900 39.07941 51.75677 1.000 26.30632 51 VAL D O 1
ATOM 4699 N N . HIS C 1 63 ? 52.59054 40.66796 50.21241 1.000 26.39845 52 HIS D N 1
ATOM 4700 C CA . HIS C 1 63 ? 53.34605 39.81075 49.30920 1.000 25.97675 52 HIS D CA 1
ATOM 4701 C C . HIS C 1 63 ? 54.71576 39.46230 49.89029 1.000 28.32946 52 HIS D C 1
ATOM 4702 O O . HIS C 1 63 ? 55.08613 39.89416 50.98560 1.000 31.15183 52 HIS D O 1
ATOM 4709 N N . GLY C 1 64 ? 55.47804 38.66329 49.13614 1.000 25.31518 53 GLY D N 1
ATOM 4710 C CA . GLY C 1 64 ? 56.73097 38.11435 49.59241 1.000 26.11640 53 GLY D CA 1
ATOM 4711 C C . GLY C 1 64 ? 57.94723 38.72759 48.91700 1.000 27.70383 53 GLY D C 1
ATOM 4712 O O . GLY C 1 64 ? 57.85527 39.65696 48.11304 1.000 24.66984 53 GLY D O 1
ATOM 4713 N N . THR C 1 65 ? 59.10680 38.15771 49.25119 1.000 26.94800 54 THR D N 1
ATOM 4714 C CA . THR C 1 65 ? 60.38660 38.66781 48.78454 1.000 26.98357 54 THR D CA 1
ATOM 4715 C C . THR C 1 65 ? 60.49618 38.52914 47.26527 1.000 28.00546 54 THR D C 1
ATOM 4716 O O . THR C 1 65 ? 60.08968 37.51526 46.68630 1.000 29.70848 54 THR D O 1
ATOM 4720 N N . TRP C 1 66 ? 61.06279 39.54875 46.61734 1.000 26.74260 55 TRP D N 1
ATOM 4721 C CA . TRP C 1 66 ? 61.19940 39.61106 45.15980 1.000 26.66726 55 TRP D CA 1
ATOM 4722 C C . TRP C 1 66 ? 59.86224 39.43225 44.42883 1.000 30.14137 55 TRP D C 1
ATOM 4723 O O . TRP C 1 66 ? 59.84408 39.06915 43.24467 1.000 31.17408 55 TRP D O 1
ATOM 4734 N N . ALA C 1 67 ? 58.74255 39.68657 45.10096 1.000 27.48042 56 ALA D N 1
ATOM 4735 C CA . ALA C 1 67 ? 57.40446 39.50106 44.55288 1.000 26.35319 56 ALA D CA 1
ATOM 4736 C C . ALA C 1 67 ? 56.62612 40.82084 44.58842 1.000 29.50428 56 ALA D C 1
ATOM 4737 O O . ALA C 1 67 ? 57.15710 41.88862 44.91650 1.000 28.27098 56 ALA D O 1
ATOM 4739 N N . ASN C 1 68 ? 55.34602 40.73677 44.26047 1.000 27.34056 57 ASN D N 1
ATOM 4740 C CA . ASN C 1 68 ? 54.48242 41.90122 44.28578 1.000 28.67627 57 ASN D CA 1
ATOM 4741 C C . ASN C 1 68 ? 53.06149 41.41409 44.53399 1.000 26.73717 57 ASN D C 1
ATOM 4742 O O . ASN C 1 68 ? 52.79637 40.20685 44.62327 1.000 26.81398 57 ASN D O 1
ATOM 4747 N N . ARG C 1 69 ? 52.14211 42.36676 44.64779 1.000 24.48393 58 ARG D N 1
ATOM 4748 C CA . ARG C 1 69 ? 50.76551 42.00841 44.96150 1.000 30.30999 58 ARG D CA 1
ATOM 4749 C C . ARG C 1 69 ? 50.12891 41.19287 43.84134 1.000 27.67668 58 ARG D C 1
ATOM 4750 O O . ARG C 1 69 ? 49.31146 40.30396 44.11626 1.000 27.87509 58 ARG D O 1
ATOM 4758 N N . TYR C 1 70 ? 50.55734 41.40499 42.59056 1.000 30.09269 59 TYR D N 1
ATOM 4759 C CA . TYR C 1 70 ? 49.90656 40.72579 41.47012 1.000 33.28325 59 TYR D CA 1
ATOM 4760 C C . TYR C 1 70 ? 50.32218 39.25407 41.38661 1.000 33.19826 59 TYR D C 1
ATOM 4761 O O . TYR C 1 70 ? 49.47276 38.35154 41.46182 1.000 27.62966 59 TYR D O 1
ATOM 4770 N N . ASP C 1 71 ? 51.62722 38.98844 41.22689 1.000 24.87529 60 ASP D N 1
ATOM 4771 C CA . ASP C 1 71 ? 52.06220 37.60165 41.08003 1.000 31.95470 60 ASP D CA 1
ATOM 4772 C C . ASP C 1 71 ? 51.77658 36.77898 42.34369 1.000 29.66330 60 ASP D C 1
ATOM 4773 O O . ASP C 1 71 ? 51.40323 35.60029 42.24409 1.000 26.68243 60 ASP D O 1
ATOM 4778 N N . SER C 1 72 ? 51.89812 37.38300 43.52993 1.000 29.12537 61 SER D N 1
ATOM 4779 C CA . SER C 1 72 ? 51.51532 36.67875 44.75510 1.000 28.69495 61 SER D CA 1
ATOM 4780 C C . SER C 1 72 ? 50.02734 36.34109 44.77789 1.000 28.46759 61 SER D C 1
ATOM 4781 O O . SER C 1 72 ? 49.65425 35.24680 45.21838 1.000 23.09507 61 SER D O 1
ATOM 4784 N N . PHE C 1 73 ? 49.15756 37.25755 44.30740 1.000 25.35293 62 PHE D N 1
ATOM 4785 C CA . PHE C 1 73 ? 47.73853 37.16075 44.63737 1.000 27.07177 62 PHE D CA 1
ATOM 4786 C C . PHE C 1 73 ? 46.78516 37.11877 43.44789 1.000 27.92761 62 PHE D C 1
ATOM 4787 O O . PHE C 1 73 ? 45.56908 37.27987 43.64465 1.000 24.97845 62 PHE D O 1
ATOM 4795 N N . ALA C 1 74 ? 47.27826 36.86101 42.23350 1.000 25.44105 63 ALA D N 1
ATOM 4796 C CA . ALA C 1 74 ? 46.37303 36.89069 41.09134 1.000 25.51612 63 ALA D CA 1
ATOM 4797 C C . ALA C 1 74 ? 45.42471 35.70212 41.06060 1.000 29.25391 63 ALA D C 1
ATOM 4798 O O . ALA C 1 74 ? 44.58309 35.62745 40.15316 1.000 31.07582 63 ALA D O 1
ATOM 4800 N N . MET C 1 75 ? 45.52914 34.77401 42.01019 1.000 25.55052 64 MET D N 1
ATOM 4801 C CA . MET C 1 75 ? 44.50002 33.76727 42.20840 1.000 27.24534 64 MET D CA 1
ATOM 4802 C C . MET C 1 75 ? 43.75551 33.99546 43.50845 1.000 28.95302 64 MET D C 1
ATOM 4803 O O . MET C 1 75 ? 42.51921 34.00862 43.53152 1.000 27.84351 64 MET D O 1
ATOM 4808 N N . ILE C 1 76 ? 44.49806 34.18396 44.59887 1.000 29.57743 65 ILE D N 1
ATOM 4809 C CA . ILE C 1 76 ? 43.86659 34.32460 45.90357 1.000 30.98836 65 ILE D CA 1
ATOM 4810 C C . ILE C 1 76 ? 42.87070 35.48524 45.90670 1.000 30.70947 65 ILE D C 1
ATOM 4811 O O . ILE C 1 76 ? 41.74566 35.35095 46.40354 1.000 32.00858 65 ILE D O 1
ATOM 4816 N N . ALA C 1 77 ? 43.26884 36.64487 45.36899 1.000 27.83525 66 ALA D N 1
ATOM 4817 C CA . ALA C 1 77 ? 42.40877 37.82353 45.46951 1.000 26.63008 66 ALA D CA 1
ATOM 4818 C C . ALA C 1 77 ? 41.09224 37.63825 44.73586 1.000 27.40274 66 ALA D C 1
ATOM 4819 O O . ALA C 1 77 ? 40.04037 37.88459 45.34210 1.000 33.28912 66 ALA D O 1
ATOM 4821 N N . PRO C 1 78 ? 41.06905 37.26116 43.45316 1.000 28.78707 67 PRO D N 1
ATOM 4822 C CA . PRO C 1 78 ? 39.78285 37.03155 42.77163 1.000 31.00700 67 PRO D CA 1
ATOM 4823 C C . PRO C 1 78 ? 38.86318 36.07773 43.51400 1.000 32.09028 67 PRO D C 1
ATOM 4824 O O . PRO C 1 78 ? 37.63610 36.28639 43.55555 1.000 29.26790 67 PRO D O 1
ATOM 4828 N N . HIS C 1 79 ? 39.42507 35.00246 44.07712 1.000 27.52105 68 HIS D N 1
ATOM 4829 C CA . HIS C 1 79 ? 38.58530 34.04144 44.78459 1.000 30.92421 68 HIS D CA 1
ATOM 4830 C C . HIS C 1 79 ? 38.01201 34.65322 46.05260 1.000 32.80829 68 HIS D C 1
ATOM 4831 O O . HIS C 1 79 ? 36.82294 34.46633 46.35172 1.000 34.13697 68 HIS D O 1
ATOM 4838 N N . LEU C 1 80 ? 38.82667 35.41086 46.79815 1.000 27.40287 69 LEU D N 1
ATOM 4839 C CA . LEU C 1 80 ? 38.30092 36.05925 47.99785 1.000 31.14303 69 LEU D CA 1
ATOM 4840 C C . LEU C 1 80 ? 37.21540 37.05765 47.62890 1.000 32.26514 69 LEU D C 1
ATOM 4841 O O . LEU C 1 80 ? 36.19334 37.16623 48.31531 1.000 31.16996 69 LEU D O 1
ATOM 4846 N N . LYS C 1 81 ? 37.41149 37.77537 46.52740 1.000 30.24730 70 LYS D N 1
ATOM 4847 C CA . LYS C 1 81 ? 36.39912 38.70600 46.05647 1.000 31.41923 70 LYS D CA 1
ATOM 4848 C C . LYS C 1 81 ? 35.09445 37.97166 45.77188 1.000 36.57492 70 LYS D C 1
ATOM 4849 O O . LYS C 1 81 ? 34.02019 38.38272 46.22917 1.000 32.36442 70 LYS D O 1
ATOM 4855 N N . ARG C 1 82 ? 35.16717 36.86100 45.03056 1.000 35.96777 71 ARG D N 1
ATOM 4856 C CA . ARG C 1 82 ? 33.94347 36.11234 44.76596 1.000 31.87686 71 ARG D CA 1
ATOM 4857 C C . ARG C 1 82 ? 33.30652 35.57253 46.04292 1.000 32.04319 71 ARG D C 1
ATOM 4858 O O . ARG C 1 82 ? 32.08632 35.36542 46.07103 1.000 36.10825 71 ARG D O 1
ATOM 4866 N N . ALA C 1 83 ? 34.08077 35.36914 47.11053 1.000 31.78016 72 ALA D N 1
ATOM 4867 C CA . ALA C 1 83 ? 33.48656 34.92493 48.36996 1.000 26.16057 72 ALA D CA 1
ATOM 4868 C C . ALA C 1 83 ? 32.86738 36.05545 49.17670 1.000 34.04842 72 ALA D C 1
ATOM 4869 O O . ALA C 1 83 ? 32.38810 35.78739 50.28972 1.000 30.21573 72 ALA D O 1
ATOM 4871 N N . GLY C 1 84 ? 32.89547 37.29447 48.66875 1.000 27.76358 73 GLY D N 1
ATOM 4872 C CA . GLY C 1 84 ? 32.21908 38.42132 49.29614 1.000 26.82069 73 GLY D CA 1
ATOM 4873 C C . GLY C 1 84 ? 33.04328 39.30361 50.21853 1.000 35.10906 73 GLY D C 1
ATOM 4874 O O . GLY C 1 84 ? 32.45857 39.98586 51.06745 1.000 32.01080 73 GLY D O 1
ATOM 4875 N N . TYR C 1 85 ? 34.36903 39.32541 50.07036 1.000 35.18399 74 TYR D N 1
ATOM 4876 C CA . TYR C 1 85 ? 35.25696 40.17608 50.84807 1.000 26.49069 74 TYR D CA 1
ATOM 4877 C C . TYR C 1 85 ? 35.63199 41.42403 50.06296 1.000 30.44317 74 TYR D C 1
ATOM 4878 O O . TYR C 1 85 ? 35.69173 41.41185 48.83052 1.000 31.99163 74 TYR D O 1
ATOM 4887 N N . CYS C 1 86 ? 35.91546 42.50159 50.79057 1.000 31.27586 75 CYS D N 1
ATOM 4888 C CA . CYS C 1 86 ? 36.60698 43.64491 50.21207 1.000 31.02067 75 CYS D CA 1
ATOM 4889 C C . CYS C 1 86 ? 38.09570 43.38638 50.36120 1.000 31.71812 75 CYS D C 1
ATOM 4890 O O . CYS C 1 86 ? 38.58012 43.22246 51.48353 1.000 33.32340 75 CYS D O 1
ATOM 4893 N N . VAL C 1 87 ? 38.81362 43.33819 49.24053 1.000 30.43066 76 VAL D N 1
ATOM 4894 C CA . VAL C 1 87 ? 40.20016 42.88698 49.21005 1.000 32.43048 76 VAL D CA 1
ATOM 4895 C C . VAL C 1 87 ? 41.12253 44.04346 48.83104 1.000 29.66602 76 VAL D C 1
ATOM 4896 O O . VAL C 1 87 ? 40.77443 44.88204 47.99386 1.000 31.41891 76 VAL D O 1
ATOM 4900 N N . TYR C 1 88 ? 42.29244 44.09742 49.47764 1.000 27.92472 77 TYR D N 1
ATOM 4901 C CA . TYR C 1 88 ? 43.26954 45.17883 49.35051 1.000 29.68682 77 TYR D CA 1
ATOM 4902 C C . TYR C 1 88 ? 44.66966 44.57134 49.36479 1.000 30.65453 77 TYR D C 1
ATOM 4903 O O . TYR C 1 88 ? 44.92382 43.60068 50.08532 1.000 31.64233 77 TYR D O 1
ATOM 4912 N N . ALA C 1 89 ? 45.57761 45.13122 48.57001 1.000 30.24478 78 ALA D N 1
ATOM 4913 C CA . ALA C 1 89 ? 46.95463 44.65032 48.54474 1.000 30.56389 78 ALA D CA 1
ATOM 4914 C C . ALA C 1 89 ? 47.89482 45.81807 48.28557 1.000 26.08574 78 ALA D C 1
ATOM 4915 O O . ALA C 1 89 ? 47.62671 46.66640 47.43254 1.000 31.99056 78 ALA D O 1
ATOM 4917 N N . LEU C 1 90 ? 49.00984 45.84396 48.99822 1.000 29.12199 79 LEU D N 1
ATOM 4918 C CA . LEU C 1 90 ? 49.98373 46.90348 48.80356 1.000 31.62127 79 LEU D CA 1
ATOM 4919 C C . LEU C 1 90 ? 51.26044 46.31983 48.20892 1.000 32.94226 79 LEU D C 1
ATOM 4920 O O . LEU C 1 90 ? 51.52953 45.12012 48.31385 1.000 30.80237 79 LEU D O 1
ATOM 4925 N N . ASN C 1 91 ? 52.03906 47.17702 47.55819 1.000 30.04518 80 ASN D N 1
ATOM 4926 C CA . ASN C 1 91 ? 53.43226 46.87064 47.26809 1.000 31.40916 80 ASN D CA 1
ATOM 4927 C C . ASN C 1 91 ? 54.31016 47.59663 48.28549 1.000 37.54763 80 ASN D C 1
ATOM 4928 O O . ASN C 1 91 ? 54.14924 48.80742 48.50051 1.000 32.13234 80 ASN D O 1
ATOM 4933 N N . TYR C 1 92 ? 55.21459 46.85295 48.92899 1.000 28.44876 81 TYR D N 1
ATOM 4934 C CA . TYR C 1 92 ? 56.04118 47.40551 49.99430 1.000 32.69284 81 TYR D CA 1
ATOM 4935 C C . TYR C 1 92 ? 57.49403 46.95694 49.80957 1.000 31.83931 81 TYR D C 1
ATOM 4936 O O . TYR C 1 92 ? 57.80563 46.07701 49.00430 1.000 30.59244 81 TYR D O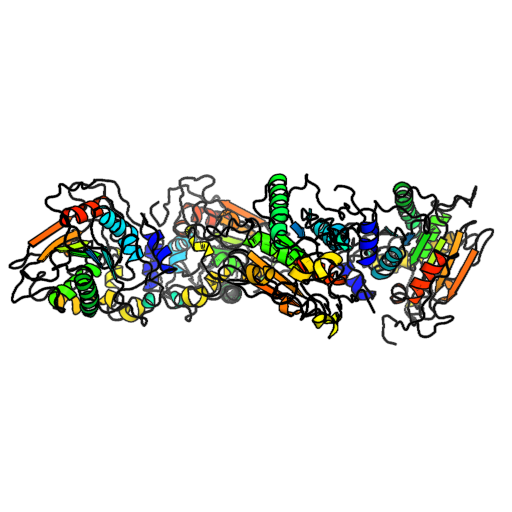 1
ATOM 4945 N N . GLY C 1 93 ? 58.38819 47.57971 50.57649 1.000 33.06579 82 GLY D N 1
ATOM 4946 C CA . GLY C 1 93 ? 59.78375 47.18769 50.60680 1.000 31.25524 82 GLY D CA 1
ATOM 4947 C C . GLY C 1 93 ? 60.55684 47.51057 49.35411 1.000 32.76551 82 GLY D C 1
ATOM 4948 O O . GLY C 1 93 ? 61.59841 46.89475 49.10737 1.000 33.43956 82 GLY D O 1
ATOM 4949 N N . ASP C 1 94 ? 60.08351 48.46227 48.55163 1.000 31.36392 83 ASP D N 1
ATOM 4950 C CA . ASP C 1 94 ? 60.74084 48.76744 47.29050 1.000 27.01237 83 ASP D CA 1
ATOM 4951 C C . ASP C 1 94 ? 62.02127 49.55561 47.52654 1.000 30.28775 83 ASP D C 1
ATOM 4952 O O . ASP C 1 94 ? 62.00357 50.59899 48.18402 1.000 40.63826 83 ASP D O 1
ATOM 4957 N N . GLU C 1 95 ? 63.13378 49.05741 46.99865 1.000 25.47518 84 GLU D N 1
ATOM 4958 C CA . GLU C 1 95 ? 64.37304 49.82482 46.97815 1.000 32.44542 84 GLU D CA 1
ATOM 4959 C C . GLU C 1 95 ? 65.07829 49.57690 45.65888 1.000 32.55647 84 GLU D C 1
ATOM 4960 O O . GLU C 1 95 ? 64.78886 48.62157 44.93656 1.000 32.07833 84 GLU D O 1
ATOM 4966 N N . ASN C 1 96 ? 66.03823 50.44515 45.38625 1.000 30.26600 85 ASN D N 1
ATOM 4967 C CA . ASN C 1 96 ? 66.64792 50.56580 44.07882 1.000 31.97639 85 ASN D CA 1
ATOM 4968 C C . ASN C 1 96 ? 68.14870 50.30486 44.12313 1.000 33.45127 85 ASN D C 1
ATOM 4969 O O . ASN C 1 96 ? 68.83338 50.50990 43.11444 1.000 35.56279 85 ASN D O 1
ATOM 4974 N N . VAL C 1 97 ? 68.68984 49.89493 45.26317 1.000 29.09653 86 VAL D N 1
ATOM 4975 C CA . VAL C 1 97 ? 70.13827 49.85896 45.41077 1.000 32.17530 86 VAL D CA 1
ATOM 4976 C C . VAL C 1 97 ? 70.67772 48.47659 45.13551 1.000 32.43201 86 VAL D C 1
ATOM 4977 O O . VAL C 1 97 ? 71.69290 48.33205 44.45782 1.000 33.91171 86 VAL D O 1
ATOM 4981 N N . SER C 1 98 ? 70.02228 47.44877 45.67113 1.000 32.70698 87 SER D N 1
ATOM 4982 C CA . SER C 1 98 ? 70.41885 46.07817 45.37760 1.000 30.52499 87 SER D CA 1
ATOM 4983 C C . SER C 1 98 ? 70.22087 45.78287 43.89162 1.000 32.56925 87 SER D C 1
ATOM 4984 O O . SER C 1 98 ? 69.47845 46.47567 43.18520 1.000 31.24775 87 SER D O 1
ATOM 4987 N N . VAL C 1 99 ? 70.91787 44.75203 43.40611 1.000 32.91927 88 VAL D N 1
ATOM 4988 C CA . VAL C 1 99 ? 70.78452 44.38639 41.99954 1.000 30.52215 88 VAL D CA 1
ATOM 4989 C C . VAL C 1 99 ? 69.38115 43.86847 41.72396 1.000 32.80403 88 VAL D C 1
ATOM 4990 O O . VAL C 1 99 ? 68.66515 44.38145 40.85204 1.000 31.43488 88 VAL D O 1
ATOM 4994 N N . LEU C 1 100 ? 68.96396 42.84319 42.46619 1.000 27.89451 89 LEU D N 1
ATOM 4995 C CA . LEU C 1 100 ? 67.64565 42.28397 42.21674 1.000 25.61693 89 LEU D CA 1
ATOM 4996 C C . LEU C 1 100 ? 66.56745 43.34594 42.37468 1.000 29.47879 89 LEU D C 1
ATOM 4997 O O . LEU C 1 100 ? 65.58688 43.36231 41.62426 1.000 31.33418 89 LEU D O 1
ATOM 5002 N N . GLY C 1 101 ? 66.72826 44.24339 43.34673 1.000 32.09258 90 GLY D N 1
ATOM 5003 C CA . GLY C 1 101 ? 65.76507 45.31774 43.52949 1.000 27.59017 90 GLY D CA 1
ATOM 5004 C C . GLY C 1 101 ? 65.65867 46.26450 42.35651 1.000 31.27920 90 GLY D C 1
ATOM 5005 O O . GLY C 1 101 ? 64.71108 47.05722 42.30596 1.000 33.35328 90 GLY D O 1
ATOM 5006 N N . GLN C 1 102 ? 66.59531 46.20075 41.41434 1.000 29.15183 91 GLN D N 1
ATOM 5007 C CA . GLN C 1 102 ? 66.49418 46.99206 40.20116 1.000 28.06426 91 GLN D CA 1
ATOM 5008 C C . GLN C 1 102 ? 65.71978 46.28405 39.09405 1.000 34.36757 91 GLN D C 1
ATOM 5009 O O . GLN C 1 102 ? 65.53744 46.85823 38.01517 1.000 37.39274 91 GLN D O 1
ATOM 5015 N N . LEU C 1 103 ? 65.23545 45.04599 39.33852 1.000 33.50529 92 LEU D N 1
ATOM 5016 C CA . LEU C 1 103 ? 64.40714 44.37591 38.35161 1.000 31.01510 92 LEU D CA 1
ATOM 5017 C C . LEU C 1 103 ? 62.93598 44.73079 38.58448 1.000 35.98171 92 LEU D C 1
ATOM 5018 O O . LEU C 1 103 ? 62.51569 44.99788 39.72284 1.000 33.49465 92 LEU D O 1
ATOM 5023 N N . PRO C 1 104 ? 62.13399 44.77101 37.52348 1.000 33.63478 93 PRO D N 1
ATOM 5024 C CA . PRO C 1 104 ? 60.73852 45.21765 37.66757 1.000 30.54560 93 PRO D CA 1
ATOM 5025 C C . PRO C 1 104 ? 59.86182 44.16226 38.33583 1.000 35.18012 93 PRO D C 1
ATOM 5026 O O . PRO C 1 104 ? 59.85571 42.99094 37.94371 1.000 33.39958 93 PRO D O 1
ATOM 5030 N N . GLY C 1 105 ? 59.09284 44.59577 39.33405 1.000 35.35269 94 GLY D N 1
ATOM 5031 C CA . GLY C 1 105 ? 58.16159 43.72830 40.01846 1.000 29.54923 94 GLY D CA 1
ATOM 5032 C C . GLY C 1 105 ? 58.73032 42.98569 41.20383 1.000 30.42512 94 GLY D C 1
ATOM 5033 O O . GLY C 1 105 ? 57.96999 42.31585 41.91339 1.000 31.67717 94 GLY D O 1
ATOM 5034 N N . LEU C 1 106 ? 60.04187 43.06120 41.43074 1.000 31.52967 95 LEU D N 1
ATOM 5035 C CA . LEU C 1 106 ? 60.67866 42.41279 42.57331 1.000 28.69847 95 LEU D CA 1
ATOM 5036 C C . LEU C 1 106 ? 60.70385 43.42104 43.71384 1.000 31.88935 95 LEU D C 1
ATOM 5037 O O . LEU C 1 106 ? 61.58854 44.28183 43.78112 1.000 31.12829 95 LEU D O 1
ATOM 5042 N N . TYR C 1 107 ? 59.73384 43.32294 44.61405 1.000 30.72903 96 TYR D N 1
ATOM 5043 C CA . TYR C 1 107 ? 59.64202 44.22412 45.75162 1.000 31.40855 96 TYR D CA 1
ATOM 5044 C C . TYR C 1 107 ? 60.03183 43.47227 47.01468 1.000 32.70771 96 TYR D C 1
ATOM 5045 O O . TYR C 1 107 ? 60.45773 42.31456 46.96574 1.000 31.70221 96 TYR D O 1
ATOM 5054 N N . ALA C 1 108 ? 59.89710 44.14089 48.16163 1.000 32.64528 97 ALA D N 1
ATOM 5055 C CA . ALA C 1 108 ? 60.25047 43.52315 49.44212 1.000 29.60241 97 ALA D CA 1
ATOM 5056 C C . ALA C 1 108 ? 61.71979 43.08704 49.46500 1.000 28.78620 97 ALA D C 1
ATOM 5057 O O . ALA C 1 108 ? 62.08294 42.05495 50.03709 1.000 25.58175 97 ALA D O 1
ATOM 5059 N N . THR C 1 109 ? 62.57695 43.87649 48.83477 1.000 27.34294 98 THR D N 1
ATOM 5060 C CA . THR C 1 109 ? 64.00961 43.66527 48.97649 1.000 28.69743 98 THR D CA 1
ATOM 5061 C C . THR C 1 109 ? 64.60635 44.52922 50.07803 1.000 28.94781 98 THR D C 1
ATOM 5062 O O . THR C 1 109 ? 65.70414 44.22972 50.56484 1.000 28.29788 98 THR D O 1
ATOM 5066 N N . GLN C 1 110 ? 63.88768 45.57223 50.49443 1.000 30.03186 99 GLN D N 1
ATOM 5067 C CA . GLN C 1 110 ? 64.32024 46.42116 51.59551 1.000 31.08831 99 GLN D CA 1
ATOM 5068 C C . GLN C 1 110 ? 64.36294 45.61377 52.88825 1.000 26.19354 99 GLN D C 1
ATOM 5069 O O . GLN C 1 110 ? 63.62154 44.64291 53.05354 1.000 31.34791 99 GLN D O 1
ATOM 5075 N N . THR C 1 111 ? 65.24256 46.01861 53.81305 1.000 26.50357 100 THR D N 1
ATOM 5076 C CA . THR C 1 111 ? 65.24170 45.43848 55.15877 1.000 30.47654 100 THR D CA 1
ATOM 5077 C C . THR C 1 111 ? 63.83538 45.48073 55.76275 1.000 27.98843 100 THR D C 1
ATOM 5078 O O . THR C 1 111 ? 63.08297 46.43946 55.56464 1.000 27.85840 100 THR D O 1
ATOM 5082 N N . ILE C 1 112 ? 63.48497 44.42977 56.50792 1.000 26.55011 101 ILE D N 1
ATOM 5083 C CA . ILE C 1 112 ? 62.07822 44.08936 56.70288 1.000 28.66147 101 ILE D CA 1
ATOM 5084 C C . ILE C 1 112 ? 61.38357 44.96343 57.75894 1.000 29.66586 101 ILE D C 1
ATOM 5085 O O . ILE C 1 112 ? 60.20953 45.31134 57.59626 1.000 28.24241 101 ILE D O 1
ATOM 5090 N N . LYS C 1 113 ? 62.05281 45.31503 58.86053 1.000 26.66751 102 LYS D N 1
ATOM 5091 C CA . LYS C 1 113 ? 61.31850 45.97243 59.94254 1.000 30.07754 102 LYS D CA 1
ATOM 5092 C C . LYS C 1 113 ? 60.41969 47.12262 59.46987 1.000 31.89064 102 LYS D C 1
ATOM 5093 O O . LYS C 1 113 ? 59.20629 47.11967 59.74047 1.000 28.05850 102 LYS D O 1
ATOM 5099 N N . PRO C 1 114 ? 60.96511 48.11880 58.76148 1.000 31.52471 103 PRO D N 1
ATOM 5100 C CA . PRO C 1 114 ? 60.13003 49.25597 58.32708 1.000 31.62326 103 PRO D CA 1
ATOM 5101 C C . PRO C 1 114 ? 58.95372 48.87394 57.41732 1.000 34.41324 103 PRO D C 1
ATOM 5102 O O . PRO C 1 114 ? 58.06417 49.71253 57.20264 1.000 34.62873 103 PRO D O 1
ATOM 5106 N N . ALA C 1 115 ? 58.89129 47.64371 56.90367 1.000 31.89872 104 ALA D N 1
ATOM 5107 C CA . ALA C 1 115 ? 57.69627 47.23333 56.16938 1.000 27.38224 104 ALA D CA 1
ATOM 5108 C C . ALA C 1 115 ? 56.44386 47.40822 57.01287 1.000 28.17322 104 ALA D C 1
ATOM 5109 O O . ALA C 1 115 ? 55.36805 47.72681 56.47547 1.000 23.93741 104 ALA D O 1
ATOM 5111 N N . GLY C 1 116 ? 56.56815 47.21784 58.33312 1.000 31.21773 105 GLY D N 1
ATOM 5112 C CA . GLY C 1 116 ? 55.44158 47.48768 59.22056 1.000 31.73377 105 GLY D CA 1
ATOM 5113 C C . GLY C 1 116 ? 54.89746 48.89278 59.03780 1.000 32.72553 105 GLY D C 1
ATOM 5114 O O . GLY C 1 116 ? 53.68145 49.09995 58.90709 1.000 30.29186 105 GLY D O 1
ATOM 5115 N N . GLY C 1 117 ? 55.79955 49.87783 58.98026 1.000 32.17009 106 GLY D N 1
ATOM 5116 C CA . GLY C 1 117 ? 55.37078 51.23887 58.71065 1.000 29.01000 106 GLY D CA 1
ATOM 5117 C C . GLY C 1 117 ? 54.49816 51.31830 57.47665 1.000 34.50257 106 GLY D C 1
ATOM 5118 O O . GLY C 1 117 ? 53.37416 51.84267 57.52402 1.000 33.51975 106 GLY D O 1
ATOM 5119 N N . GLU C 1 118 ? 54.98057 50.74869 56.35985 1.000 26.88454 107 GLU D N 1
ATOM 5120 C CA . GLU C 1 118 ? 54.20560 50.81343 55.12598 1.000 29.06476 107 GLU D CA 1
ATOM 5121 C C . GLU C 1 118 ? 52.86890 50.12552 55.32420 1.000 28.51856 107 GLU D C 1
ATOM 5122 O O . GLU C 1 118 ? 51.80866 50.68500 55.01114 1.000 30.90879 107 GLU D O 1
ATOM 5128 N N . ILE C 1 119 ? 52.89611 48.95249 55.94820 1.000 22.98413 108 ILE D N 1
ATOM 5129 C CA . ILE C 1 119 ? 51.65660 48.22505 56.13256 1.000 28.06168 108 ILE D CA 1
ATOM 5130 C C . ILE C 1 119 ? 50.72678 49.04735 56.99985 1.000 30.86153 108 ILE D C 1
ATOM 5131 O O . ILE C 1 119 ? 49.52972 49.18437 56.70266 1.000 27.07414 108 ILE D O 1
ATOM 5136 N N . SER C 1 120 ? 51.28736 49.69511 58.02600 1.000 27.10691 109 SER D N 1
ATOM 5137 C CA . SER C 1 120 ? 50.47207 50.54949 58.87659 1.000 31.14050 109 SER D CA 1
ATOM 5138 C C . SER C 1 120 ? 49.72511 51.58659 58.04359 1.000 33.65702 109 SER D C 1
ATOM 5139 O O . SER C 1 120 ? 48.48671 51.68347 58.10516 1.000 32.00805 109 SER D O 1
ATOM 5142 N N . SER C 1 121 ? 50.46017 52.34220 57.21506 1.000 30.85238 110 SER D N 1
ATOM 5143 C CA . SER C 1 121 ? 49.80442 53.38731 56.43153 1.000 33.26144 110 SER D CA 1
ATOM 5144 C C . SER C 1 121 ? 48.69988 52.77810 55.59129 1.000 31.84549 110 SER D C 1
ATOM 5145 O O . SER C 1 121 ? 47.55567 53.26402 55.59379 1.000 27.03651 110 SER D O 1
ATOM 5148 N N . PHE C 1 122 ? 49.00811 51.64172 54.94323 1.000 25.42919 111 PHE D N 1
ATOM 5149 C CA . PHE C 1 122 ? 48.03201 51.02213 54.06500 1.000 26.74723 111 PHE D CA 1
ATOM 5150 C C . PHE C 1 122 ? 46.79429 50.63882 54.85437 1.000 29.81303 111 PHE D C 1
ATOM 5151 O O . PHE C 1 122 ? 45.66423 50.99624 54.47940 1.000 33.45720 111 PHE D O 1
ATOM 5159 N N . VAL C 1 123 ? 46.99157 49.98607 56.00255 1.000 25.57834 112 VAL D N 1
ATOM 5160 C CA . VAL C 1 123 ? 45.83560 49.51159 56.75392 1.000 29.82799 112 VAL D CA 1
ATOM 5161 C C . VAL C 1 123 ? 44.98125 50.69762 57.18837 1.000 33.29846 112 VAL D C 1
ATOM 5162 O O . VAL C 1 123 ? 43.73981 50.63746 57.15575 1.000 33.40257 112 VAL D O 1
ATOM 5166 N N . ASP C 1 124 ? 45.62256 51.82145 57.52958 1.000 28.10952 113 ASP D N 1
ATOM 5167 C CA . ASP C 1 124 ? 44.82433 52.97032 57.94757 1.000 33.80507 113 ASP D CA 1
ATOM 5168 C C . ASP C 1 124 ? 43.95902 53.43589 56.79045 1.000 32.87331 113 ASP D C 1
ATOM 5169 O O . ASP C 1 124 ? 42.72982 53.53938 56.91735 1.000 35.64980 113 ASP D O 1
ATOM 5174 N N . GLN C 1 125 ? 44.58064 53.61271 55.62143 1.000 31.58117 114 GLN D N 1
ATOM 5175 C CA . GLN C 1 125 ? 43.82659 53.89371 54.40737 1.000 36.78663 114 GLN D CA 1
ATOM 5176 C C . GLN C 1 125 ? 42.64042 52.94251 54.29432 1.000 34.32209 114 GLN D C 1
ATOM 5177 O O . GLN C 1 125 ? 41.48404 53.37567 54.22140 1.000 35.85775 114 GLN D O 1
ATOM 5183 N N . VAL C 1 126 ? 42.89785 51.63540 54.40763 1.000 34.55254 115 VAL D N 1
ATOM 5184 C CA . VAL C 1 126 ? 41.82140 50.67076 54.20548 1.000 37.02303 115 VAL D CA 1
ATOM 5185 C C . VAL C 1 126 ? 40.71754 50.90817 55.22040 1.000 36.24909 115 VAL D C 1
ATOM 5186 O O . VAL C 1 126 ? 39.53805 51.06626 54.86439 1.000 35.79073 115 VAL D O 1
ATOM 5190 N N . LEU C 1 127 ? 41.09784 51.00241 56.49827 1.000 37.11467 116 LEU D N 1
ATOM 5191 C CA . LEU C 1 127 ? 40.10797 51.21867 57.54534 1.000 36.73544 116 LEU D CA 1
ATOM 5192 C C . LEU C 1 127 ? 39.29952 52.47866 57.24839 1.000 38.47922 116 LEU D C 1
ATOM 5193 O O . LEU C 1 127 ? 38.05825 52.45089 57.24017 1.000 35.77150 116 LEU D O 1
ATOM 5198 N N . ASP C 1 128 ? 39.98981 53.57106 56.88934 1.000 35.25584 117 ASP D N 1
ATOM 5199 C CA . ASP C 1 128 ? 39.27876 54.82662 56.67911 1.000 36.50325 117 ASP D CA 1
ATOM 5200 C C . ASP C 1 128 ? 38.32651 54.69204 55.50019 1.000 41.46882 117 ASP D C 1
ATOM 5201 O O . ASP C 1 128 ? 37.19812 55.20157 55.52932 1.000 38.51293 117 ASP D O 1
ATOM 5206 N N . SER C 1 129 ? 38.74849 53.97950 54.46046 1.000 36.65712 118 SER D N 1
ATOM 5207 C CA . SER C 1 129 ? 37.88953 53.91609 53.29802 1.000 34.95771 118 SER D CA 1
ATOM 5208 C C . SER C 1 129 ? 36.69332 53.01103 53.53495 1.000 38.26534 118 SER D C 1
ATOM 5209 O O . SER C 1 129 ? 35.66717 53.19638 52.87015 1.000 39.59510 118 SER D O 1
ATOM 5212 N N . THR C 1 130 ? 36.78548 52.05852 54.48306 1.000 39.73480 119 THR D N 1
ATOM 5213 C CA . THR C 1 130 ? 35.72480 51.06507 54.64857 1.000 37.65801 119 THR D CA 1
ATOM 5214 C C . THR C 1 130 ? 34.84942 51.30288 55.86439 1.000 42.57624 119 THR D C 1
ATOM 5215 O O . THR C 1 130 ? 33.74686 50.74227 55.93038 1.000 40.75260 119 THR D O 1
ATOM 5219 N N . GLY C 1 131 ? 35.31782 52.09236 56.82742 1.000 33.62596 120 GLY D N 1
ATOM 5220 C CA . GLY C 1 131 ? 34.58912 52.27511 58.05386 1.000 29.28833 120 GLY D CA 1
ATOM 5221 C C . GLY C 1 131 ? 34.64250 51.11160 59.01004 1.000 38.49512 120 GLY D C 1
ATOM 5222 O O . GLY C 1 131 ? 34.02742 51.19279 60.08393 1.000 42.14867 120 GLY D O 1
ATOM 5223 N N . ALA C 1 132 ? 35.34870 50.03294 58.65675 1.000 41.51509 121 ALA D N 1
ATOM 5224 C CA . ALA C 1 132 ? 35.52073 48.90401 59.56018 1.000 37.68864 121 ALA D CA 1
ATOM 5225 C C . ALA C 1 132 ? 36.46614 49.27587 60.68809 1.000 34.46576 121 ALA D C 1
ATOM 5226 O O . ALA C 1 132 ? 37.34086 50.12895 60.53409 1.000 34.23433 121 ALA D O 1
ATOM 5228 N N . ASP C 1 133 ? 36.28220 48.61849 61.83533 1.000 34.04604 122 ASP D N 1
ATOM 5229 C CA . ASP C 1 133 ? 37.19381 48.79026 62.95948 1.000 35.30236 122 ASP D CA 1
ATOM 5230 C C . ASP C 1 133 ? 38.47258 47.98266 62.81507 1.000 36.87462 122 ASP D C 1
ATOM 5231 O O . ASP C 1 133 ? 39.47134 48.32089 63.46166 1.000 31.64218 122 ASP D O 1
ATOM 5236 N N . GLN C 1 134 ? 38.45542 46.91764 62.00712 1.000 33.54136 123 GLN D N 1
ATOM 5237 C CA . GLN C 1 134 ? 39.54251 45.94865 61.97659 1.000 32.55687 123 GLN D CA 1
ATOM 5238 C C . GLN C 1 134 ? 39.68365 45.40223 60.56490 1.000 30.02672 123 GLN D C 1
ATOM 5239 O O . GLN C 1 134 ? 38.70293 45.30188 59.83456 1.000 31.78160 123 GLN D O 1
ATOM 5245 N N . VAL C 1 135 ? 40.91048 45.05916 60.18585 1.000 27.44439 124 VAL D N 1
ATOM 5246 C CA . VAL C 1 135 ? 41.16731 44.30006 58.97067 1.000 31.16610 124 VAL D CA 1
ATOM 5247 C C . VAL C 1 135 ? 41.55443 42.87463 59.36465 1.000 30.97777 124 VAL D C 1
ATOM 5248 O O . VAL C 1 135 ? 41.90849 42.59182 60.51206 1.000 30.70754 124 VAL D O 1
ATOM 5252 N N . ASP C 1 136 ? 41.48089 41.96944 58.39037 1.000 28.65585 125 ASP D N 1
ATOM 5253 C CA . ASP C 1 136 ? 42.13879 40.67022 58.43330 1.000 28.21006 125 ASP D CA 1
ATOM 5254 C C . ASP C 1 136 ? 43.27896 40.68546 57.42079 1.000 31.73259 125 ASP D C 1
ATOM 5255 O O . ASP C 1 136 ? 43.17531 41.33172 56.37669 1.000 28.02211 125 ASP D O 1
ATOM 5260 N N . MET C 1 137 ? 44.37106 39.97940 57.72668 1.000 29.24745 126 MET D N 1
ATOM 5261 C CA . MET C 1 137 ? 45.60540 40.07167 56.95590 1.000 25.66350 126 MET D CA 1
ATOM 5262 C C . MET C 1 137 ? 46.11614 38.69372 56.58595 1.000 32.59433 126 MET D C 1
ATOM 5263 O O . MET C 1 137 ? 46.22803 37.82213 57.45249 1.000 30.60075 126 MET D O 1
ATOM 5268 N N . PHE C 1 138 ? 46.43270 38.50804 55.30758 1.000 30.57220 127 PHE D N 1
ATOM 5269 C CA . PHE C 1 138 ? 47.11852 37.31554 54.83210 1.000 29.25039 127 PHE D CA 1
ATOM 5270 C C . PHE C 1 138 ? 48.47784 37.70518 54.27277 1.000 28.10819 127 PHE D C 1
ATOM 5271 O O . PHE C 1 138 ? 48.56642 38.61330 53.44356 1.000 28.70336 127 PHE D O 1
ATOM 5279 N N . GLY C 1 139 ? 49.52127 37.00118 54.71810 1.000 25.74490 128 GLY D N 1
ATOM 5280 C CA . GLY C 1 139 ? 50.89166 37.23719 54.30991 1.000 24.89492 128 GLY D CA 1
ATOM 5281 C C . GLY C 1 139 ? 51.58733 35.99471 53.77941 1.000 28.32121 128 GLY D C 1
ATOM 5282 O O . GLY C 1 139 ? 51.52042 34.90400 54.37241 1.000 28.68629 128 GLY D O 1
ATOM 5283 N N . TRP C 1 140 ? 52.24984 36.15106 52.64061 1.000 27.16337 129 TRP D N 1
ATOM 5284 C CA . TRP C 1 140 ? 53.03570 35.07731 52.04414 1.000 27.81573 129 TRP D CA 1
ATOM 5285 C C . TRP C 1 140 ? 54.52454 35.28186 52.33308 1.000 27.90783 129 TRP D C 1
ATOM 5286 O O . TRP C 1 140 ? 55.08610 36.32971 51.99707 1.000 30.22118 129 TRP D O 1
ATOM 5297 N N . SER C 1 141 ? 55.16969 34.28598 52.93817 1.000 28.72520 130 SER D N 1
ATOM 5298 C CA . SER C 1 141 ? 56.63364 34.27945 53.07454 1.000 30.41630 130 SER D CA 1
ATOM 5299 C C . SER C 1 141 ? 57.03960 35.51684 53.86898 1.000 28.69597 130 SER D C 1
ATOM 5300 O O . SER C 1 141 ? 56.55069 35.68429 54.99940 1.000 29.07179 130 SER D O 1
ATOM 5303 N N . GLN C 1 142 ? 57.88426 36.40921 53.33611 1.000 30.58191 131 GLN D N 1
ATOM 5304 C CA . GLN C 1 142 ? 58.23592 37.62927 54.06023 1.000 29.51338 131 GLN D CA 1
ATOM 5305 C C . GLN C 1 142 ? 56.99966 38.38177 54.53655 1.000 30.10695 131 GLN D C 1
ATOM 5306 O O . GLN C 1 142 ? 56.99227 38.92328 55.64673 1.000 24.16229 131 GLN D O 1
ATOM 5312 N N . GLY C 1 143 ? 55.94006 38.42656 53.70578 1.000 32.70523 132 GLY D N 1
ATOM 5313 C CA . GLY C 1 143 ? 54.70962 39.10309 54.09728 1.000 27.86740 132 GLY D CA 1
ATOM 5314 C C . GLY C 1 143 ? 54.21499 38.74331 55.49091 1.000 32.20703 132 GLY D C 1
ATOM 5315 O O . GLY C 1 143 ? 53.61757 39.58647 56.18749 1.000 28.81516 132 GLY D O 1
ATOM 5316 N N . GLY C 1 144 ? 54.44811 37.50073 55.92912 1.000 27.59958 133 GLY D N 1
ATOM 5317 C CA . GLY C 1 144 ? 54.05979 37.13950 57.28881 1.000 30.21809 133 GLY D CA 1
ATOM 5318 C C . GLY C 1 144 ? 54.81501 37.92726 58.34760 1.000 26.64596 133 GLY D C 1
ATOM 5319 O O . GLY C 1 144 ? 54.21574 38.54208 59.24040 1.000 28.42689 133 GLY D O 1
ATOM 5320 N N . ILE C 1 145 ? 56.14515 37.94863 58.24576 1.000 26.93268 134 ILE D N 1
ATOM 5321 C CA . ILE C 1 145 ? 56.93529 38.62879 59.26323 1.000 24.79019 134 ILE D CA 1
ATOM 5322 C C . ILE C 1 145 ? 56.85570 40.14164 59.08213 1.000 26.60922 134 ILE D C 1
ATOM 5323 O O . ILE C 1 145 ? 56.81460 40.89588 60.06354 1.000 32.83746 134 ILE D O 1
ATOM 5328 N N . ALA C 1 146 ? 56.76602 40.61906 57.84628 1.000 23.72891 135 ALA D N 1
ATOM 5329 C CA . ALA C 1 146 ? 56.42851 42.02921 57.67835 1.000 26.69818 135 ALA D CA 1
ATOM 5330 C C . ALA C 1 146 ? 55.10971 42.35377 58.37461 1.000 29.48405 135 ALA D C 1
ATOM 5331 O O . ALA C 1 146 ? 55.00809 43.37732 59.06966 1.000 24.70160 135 ALA D O 1
ATOM 5333 N N . ALA C 1 147 ? 54.09950 41.46870 58.25258 1.000 24.26248 136 ALA D N 1
ATOM 5334 C CA . ALA C 1 147 ? 52.85869 41.73966 58.97500 1.000 29.24988 136 ALA D CA 1
ATOM 5335 C C . ALA C 1 147 ? 53.11017 41.67721 60.47117 1.000 31.69199 136 ALA D C 1
ATOM 5336 O O . ALA C 1 147 ? 52.59664 42.50685 61.24181 1.000 28.13252 136 ALA D O 1
ATOM 5338 N N . ARG C 1 148 ? 53.94431 40.73165 60.90344 1.000 25.44642 137 ARG D N 1
ATOM 5339 C CA . ARG C 1 148 ? 54.18552 40.67361 62.33063 1.000 27.34302 137 ARG D CA 1
ATOM 5340 C C . ARG C 1 148 ? 54.91456 41.92384 62.78986 1.000 26.45753 137 ARG D C 1
ATOM 5341 O O . ARG C 1 148 ? 54.66482 42.41641 63.90287 1.000 27.36775 137 ARG D O 1
ATOM 5349 N N . SER C 1 149 ? 55.73933 42.51046 61.91511 1.000 23.92491 138 SER D N 1
ATOM 5350 C CA . SER C 1 149 ? 56.42507 43.73381 62.29950 1.000 23.87110 138 SER D CA 1
ATOM 5351 C C . SER C 1 149 ? 55.40411 44.82497 62.56533 1.000 29.56959 138 SER D C 1
ATOM 5352 O O . SER C 1 149 ? 55.48226 45.53483 63.57633 1.000 31.89593 138 SER D O 1
ATOM 5355 N N . TYR C 1 150 ? 54.39539 44.91919 61.69061 1.000 29.94759 139 TYR D N 1
ATOM 5356 C CA . TYR C 1 150 ? 53.29108 45.84715 61.89907 1.000 30.70065 139 TYR D CA 1
ATOM 5357 C C . TYR C 1 150 ? 52.64876 45.60712 63.25468 1.000 30.11413 139 TYR D C 1
ATOM 5358 O O . TYR C 1 150 ? 52.48402 46.53785 64.05027 1.000 31.84793 139 TYR D O 1
ATOM 5367 N N . LEU C 1 151 ? 52.32698 44.34042 63.54131 1.000 27.28930 140 LEU D N 1
ATOM 5368 C CA . LEU C 1 151 ? 51.73323 43.96062 64.81443 1.000 29.99761 140 LEU D CA 1
ATOM 5369 C C . LEU C 1 151 ? 52.58317 44.40625 65.98629 1.000 35.56968 140 LEU D C 1
ATOM 5370 O O . LEU C 1 151 ? 52.04773 44.85697 67.01007 1.000 33.91302 140 LEU D O 1
ATOM 5375 N N . LYS C 1 152 ? 53.90862 44.29266 65.86904 1.000 35.59707 141 LYS D N 1
ATOM 5376 C CA . LYS C 1 152 ? 54.67417 44.43422 67.09404 1.000 31.96424 141 LYS D CA 1
ATOM 5377 C C . LYS C 1 152 ? 55.22054 45.83252 67.26951 1.000 32.49915 141 LYS D C 1
ATOM 5378 O O . LYS C 1 152 ? 55.17246 46.36303 68.37281 1.000 35.79627 141 LYS D O 1
ATOM 5384 N N . PHE C 1 153 ? 55.61469 46.49058 66.19888 1.000 29.31362 142 PHE D N 1
ATOM 5385 C CA . PHE C 1 153 ? 56.32654 47.74868 66.28601 1.000 27.17877 142 PHE D CA 1
ATOM 5386 C C . PHE C 1 153 ? 55.57464 48.95166 65.72037 1.000 32.92266 142 PHE D C 1
ATOM 5387 O O . PHE C 1 153 ? 55.99810 50.08722 65.95983 1.000 40.21756 142 PHE D O 1
ATOM 5395 N N . TYR C 1 154 ? 54.51310 48.75510 64.93960 1.000 31.40071 143 TYR D N 1
ATOM 5396 C CA . TYR C 1 154 ? 53.95367 49.86895 64.18448 1.000 32.76292 143 TYR D CA 1
ATOM 5397 C C . TYR C 1 154 ? 52.44974 50.03510 64.40674 1.000 33.40159 143 TYR D C 1
ATOM 5398 O O . TYR C 1 154 ? 51.77604 50.69041 63.60600 1.000 37.02799 143 TYR D O 1
ATOM 5407 N N . GLY C 1 155 ? 51.89800 49.47029 65.47068 1.000 32.29200 144 GLY D N 1
ATOM 5408 C CA . GLY C 1 155 ? 50.55609 49.82834 65.87285 1.000 32.42214 144 GLY D CA 1
ATOM 5409 C C . GLY C 1 155 ? 49.43971 48.93218 65.39225 1.000 33.69157 144 GLY D C 1
ATOM 5410 O O . GLY C 1 155 ? 48.27070 49.24558 65.66104 1.000 30.75236 144 GLY D O 1
ATOM 5411 N N . GLY C 1 156 ? 49.74804 47.83437 64.69588 1.000 32.13105 145 GLY D N 1
ATOM 5412 C CA . GLY C 1 156 ? 48.72321 46.85750 64.34287 1.000 36.16986 145 GLY D CA 1
ATOM 5413 C C . GLY C 1 156 ? 48.06472 46.18036 65.54077 1.000 35.88166 145 GLY D C 1
ATOM 5414 O O . GLY C 1 156 ? 46.99585 45.56684 65.39179 1.000 29.34124 145 GLY D O 1
ATOM 5415 N N . THR C 1 157 ? 48.67210 46.30316 66.71257 1.000 33.29966 146 THR D N 1
ATOM 5416 C CA . THR C 1 157 ? 48.19981 45.75069 67.97189 1.000 32.47331 146 THR D CA 1
ATOM 5417 C C . THR C 1 157 ? 48.04404 46.86467 68.99099 1.000 32.80976 146 THR D C 1
ATOM 5418 O O . THR C 1 157 ? 48.71887 47.89343 68.90020 1.000 38.11725 146 THR D O 1
ATOM 5422 N N . ASN C 1 158 ? 47.13736 46.66576 69.95110 1.000 31.58887 147 ASN D N 1
ATOM 5423 C CA . ASN C 1 158 ? 46.92598 47.61433 71.04612 1.000 33.44758 147 ASN D CA 1
ATOM 5424 C C . ASN C 1 158 ? 47.06721 46.86174 72.36421 1.000 34.25070 147 ASN D C 1
ATOM 5425 O O . ASN C 1 158 ? 46.15336 46.12102 72.77143 1.000 27.92562 147 ASN D O 1
ATOM 5430 N N . ALA C 1 159 ? 48.20534 47.07489 73.03971 1.000 33.87240 148 ALA D N 1
ATOM 5431 C CA . ALA C 1 159 ? 48.50250 46.32371 74.26313 1.000 34.58315 148 ALA D CA 1
ATOM 5432 C C . ALA C 1 159 ? 47.50642 46.64154 75.38220 1.000 36.15462 148 ALA D C 1
ATOM 5433 O O . ALA C 1 159 ? 47.01969 45.73075 76.07075 1.000 32.71764 148 ALA D O 1
ATOM 5435 N N . ALA C 1 160 ? 47.16323 47.91969 75.56359 1.000 34.77345 149 ALA D N 1
ATOM 5436 C CA . ALA C 1 160 ? 46.23290 48.27321 76.63438 1.000 35.92857 149 ALA D CA 1
ATOM 5437 C C . ALA C 1 160 ? 44.84854 47.65367 76.43259 1.000 35.70452 149 ALA D C 1
ATOM 5438 O O . ALA C 1 160 ? 44.16090 47.33573 77.41227 1.000 36.57863 149 ALA D O 1
ATOM 5440 N N . ASN C 1 161 ? 44.42126 47.47119 75.18536 1.000 35.58177 150 ASN D N 1
ATOM 5441 C CA . ASN C 1 161 ? 43.05573 47.03232 74.89156 1.000 31.31228 150 ASN D CA 1
ATOM 5442 C C . ASN C 1 161 ? 43.10000 46.16767 73.65173 1.000 31.74867 150 ASN D C 1
ATOM 5443 O O . ASN C 1 161 ? 42.89064 46.64902 72.53113 1.000 29.16445 150 ASN D O 1
ATOM 5448 N N . PRO C 1 162 ? 43.38775 44.87250 73.81416 1.000 36.40395 151 PRO D N 1
ATOM 5449 C CA . PRO C 1 162 ? 43.58163 44.01044 72.63063 1.000 34.81300 151 PRO D CA 1
ATOM 5450 C C . PRO C 1 162 ? 42.33186 43.84297 71.77692 1.000 32.63759 151 PRO D C 1
ATOM 5451 O O . PRO C 1 162 ? 42.45228 43.48205 70.59951 1.000 28.44363 151 PRO D O 1
ATOM 5455 N N . ALA C 1 163 ? 41.13872 44.11590 72.30080 1.000 29.02322 152 ALA D N 1
ATOM 5456 C CA . ALA C 1 163 ? 39.96833 44.06255 71.43219 1.000 24.30152 152 ALA D CA 1
ATOM 5457 C C . ALA C 1 163 ? 39.97688 45.19174 70.40606 1.000 30.41875 152 ALA D C 1
ATOM 5458 O O . ALA C 1 163 ? 39.24539 45.12443 69.40970 1.000 28.77308 152 ALA D O 1
ATOM 5460 N N . ALA C 1 164 ? 40.77724 46.23039 70.62720 1.000 27.43049 153 ALA D N 1
ATOM 5461 C CA . ALA C 1 164 ? 40.88376 47.33141 69.68232 1.000 29.73924 153 ALA D CA 1
ATOM 5462 C C . ALA C 1 164 ? 42.06578 47.17586 68.71852 1.000 30.78017 153 ALA D C 1
ATOM 5463 O O . ALA C 1 164 ? 42.41032 48.13819 68.01704 1.000 34.49840 153 ALA D O 1
ATOM 5465 N N . ASN C 1 165 ? 42.68631 45.99170 68.66610 1.000 27.67139 154 ASN D N 1
ATOM 5466 C CA . ASN C 1 165 ? 43.67714 45.68092 67.63324 1.000 30.17598 154 ASN D CA 1
ATOM 5467 C C . ASN C 1 165 ? 43.14741 46.05900 66.25866 1.000 27.08661 154 ASN D C 1
ATOM 5468 O O . ASN C 1 165 ? 42.04892 45.65339 65.88190 1.000 31.99057 154 ASN D O 1
ATOM 5473 N N . LYS C 1 166 ? 43.95876 46.77670 65.47943 1.000 28.44651 155 LYS D N 1
ATOM 5474 C CA . LYS C 1 166 ? 43.60387 47.02692 64.08388 1.000 32.04955 155 LYS D CA 1
ATOM 5475 C C . LYS C 1 166 ? 43.59640 45.76488 63.21759 1.000 34.67167 155 LYS D C 1
ATOM 5476 O O . LYS C 1 166 ? 42.90321 45.74218 62.19467 1.000 35.05379 155 LYS D O 1
ATOM 5482 N N . VAL C 1 167 ? 44.31922 44.71096 63.59610 1.000 34.62552 156 VAL D N 1
ATOM 5483 C CA . VAL C 1 167 ? 44.32075 43.45291 62.85682 1.000 29.28689 156 VAL D CA 1
ATOM 5484 C C . VAL C 1 167 ? 43.68695 42.38336 63.73050 1.000 29.64594 156 VAL D C 1
ATOM 5485 O O . VAL C 1 167 ? 44.08804 42.20401 64.88396 1.000 31.51134 156 VAL D O 1
ATOM 5489 N N . LYS C 1 168 ? 42.69903 41.66867 63.19033 1.000 33.92617 157 LYS D N 1
ATOM 5490 C CA . LYS C 1 168 ? 42.07880 40.58782 63.95597 1.000 30.64563 157 LYS D CA 1
ATOM 5491 C C . LYS C 1 168 ? 42.71292 39.23351 63.64865 1.000 31.18252 157 LYS D C 1
ATOM 5492 O O . LYS C 1 168 ? 43.17304 38.54586 64.56437 1.000 32.55913 157 LYS D O 1
ATOM 5498 N N . ASN C 1 169 ? 42.72961 38.83326 62.37221 1.000 31.42793 158 ASN D N 1
ATOM 5499 C CA . ASN C 1 169 ? 43.33787 37.57732 61.93487 1.000 29.04269 158 ASN D CA 1
ATOM 5500 C C . ASN C 1 169 ? 44.62946 37.84390 61.16679 1.000 31.13647 158 ASN D C 1
ATOM 5501 O O . ASN C 1 169 ? 44.65971 38.68275 60.25591 1.000 29.64481 158 ASN D O 1
ATOM 5506 N N . LEU C 1 170 ? 45.68546 37.11679 61.51967 1.000 26.82947 159 LEU D N 1
ATOM 5507 C CA . LEU C 1 170 ? 46.86183 36.98122 60.67373 1.000 24.98952 159 LEU D CA 1
ATOM 5508 C C . LEU C 1 170 ? 46.89654 35.55560 60.13493 1.000 24.21541 159 LEU D C 1
ATOM 5509 O O . LEU C 1 170 ? 46.92633 34.59905 60.90950 1.000 27.82802 159 LEU D O 1
ATOM 5514 N N . ILE C 1 171 ? 46.84485 35.42108 58.81468 1.000 29.22604 160 ILE D N 1
ATOM 5515 C CA . ILE C 1 171 ? 46.91168 34.14879 58.10592 1.000 24.01273 160 ILE D CA 1
ATOM 5516 C C . ILE C 1 171 ? 48.17178 34.18904 57.26636 1.000 23.79643 160 ILE D C 1
ATOM 5517 O O . ILE C 1 171 ? 48.45892 35.21113 56.63465 1.000 25.31859 160 ILE D O 1
ATOM 5522 N N . THR C 1 172 ? 48.95285 33.11144 57.29388 1.000 22.24024 161 THR D N 1
ATOM 5523 C CA . THR C 1 172 ? 50.20235 33.12366 56.55335 1.000 27.49974 161 THR D CA 1
ATOM 5524 C C . THR C 1 172 ? 50.40309 31.80819 55.82101 1.000 27.39093 161 THR D C 1
ATOM 5525 O O . THR C 1 172 ? 49.88501 30.76263 56.22388 1.000 29.02313 161 THR D O 1
ATOM 5529 N N . PHE C 1 173 ? 51.17092 31.88304 54.73362 1.000 24.65727 162 PHE D N 1
ATOM 5530 C CA . PHE C 1 173 ? 51.62969 30.69527 54.01895 1.000 26.24778 162 PHE D CA 1
ATOM 5531 C C . PHE C 1 173 ? 53.12557 30.80839 53.78941 1.000 27.83926 162 PHE D C 1
ATOM 5532 O O . PHE C 1 173 ? 53.59123 31.79045 53.19498 1.000 27.74636 162 PHE D O 1
ATOM 5540 N N . GLY C 1 174 ? 53.87209 29.79833 54.24108 1.000 29.36708 163 GLY D N 1
ATOM 5541 C CA . GLY C 1 174 ? 55.31460 29.80267 54.04842 1.000 28.34634 163 GLY D CA 1
ATOM 5542 C C . GLY C 1 174 ? 56.04103 30.91611 54.76762 1.000 28.82397 163 GLY D C 1
ATOM 5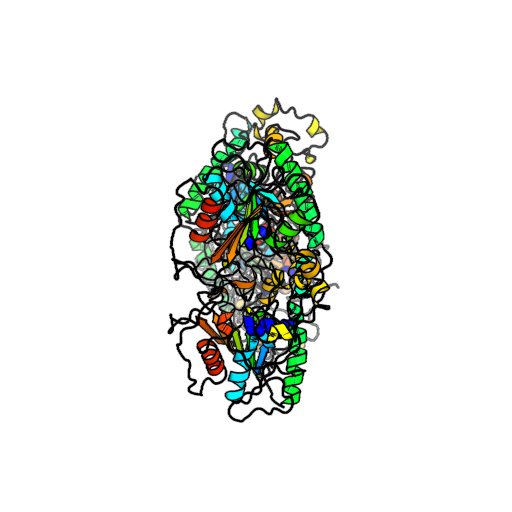543 O O . GLY C 1 174 ? 57.16140 31.25724 54.39631 1.000 31.46425 163 GLY D O 1
ATOM 5544 N N . ALA C 1 175 ? 55.42647 31.50276 55.78758 1.000 30.60749 164 ALA D N 1
ATOM 5545 C CA . ALA C 1 175 ? 56.06780 32.56477 56.54919 1.000 25.64667 164 ALA D CA 1
ATOM 5546 C C . ALA C 1 175 ? 57.40707 32.09852 57.11970 1.000 34.74806 164 ALA D C 1
ATOM 5547 O O . ALA C 1 175 ? 57.50416 31.06723 57.80186 1.000 30.60541 164 ALA D O 1
ATOM 5549 N N . THR C 1 176 ? 58.44075 32.87373 56.84436 1.000 29.55397 165 THR D N 1
ATOM 5550 C CA . THR C 1 176 ? 59.75817 32.63533 57.40619 1.000 30.10837 165 THR D CA 1
ATOM 5551 C C . THR C 1 176 ? 59.81089 33.10523 58.86351 1.000 32.63813 165 THR D C 1
ATOM 5552 O O . THR C 1 176 ? 60.66502 33.91548 59.24320 1.000 31.01456 165 THR D O 1
ATOM 5556 N N . ASN C 1 177 ? 58.90462 32.57238 59.69584 1.000 29.93654 166 ASN D N 1
ATOM 5557 C CA . ASN C 1 177 ? 58.64406 33.15044 61.01912 1.000 31.61977 166 ASN D CA 1
ATOM 5558 C C . ASN C 1 177 ? 59.82721 33.04735 61.97106 1.000 29.50198 166 ASN D C 1
ATOM 5559 O O . ASN C 1 177 ? 59.97060 33.88622 62.87107 1.000 27.63354 166 ASN D O 1
ATOM 5564 N N . HIS C 1 178 ? 60.64299 32.01246 61.83602 1.000 28.35689 167 HIS D N 1
ATOM 5565 C CA . HIS C 1 178 ? 61.82779 31.83732 62.66396 1.000 28.54315 167 HIS D CA 1
ATOM 5566 C C . HIS C 1 178 ? 63.02687 31.60351 61.76679 1.000 29.19924 167 HIS D C 1
ATOM 5567 O O . HIS C 1 178 ? 63.88078 30.75399 62.04109 1.000 32.50087 167 HIS D O 1
ATOM 5574 N N . GLY C 1 179 ? 63.07361 32.32472 60.64755 1.000 28.06877 168 GLY D N 1
ATOM 5575 C CA . GLY C 1 179 ? 64.16921 32.20313 59.70501 1.000 27.69528 168 GLY D CA 1
ATOM 5576 C C . GLY C 1 179 ? 64.16487 30.84849 59.02853 1.000 29.86275 168 GLY D C 1
ATOM 5577 O O . GLY C 1 179 ? 63.38274 29.95809 59.34973 1.000 32.51150 168 GLY D O 1
ATOM 5578 N N . THR C 1 180 ? 65.08177 30.69199 58.07692 1.000 28.04125 169 THR D N 1
ATOM 5579 C CA . THR C 1 180 ? 65.08351 29.52398 57.20993 1.000 26.08461 169 THR D CA 1
ATOM 5580 C C . THR C 1 180 ? 66.48982 29.03770 56.90064 1.000 29.27082 169 THR D C 1
ATOM 5581 O O . THR C 1 180 ? 67.35746 29.82738 56.51608 1.000 32.46712 169 THR D O 1
ATOM 5585 N N . THR C 1 181 ? 66.67839 27.71599 56.99817 1.000 28.07981 170 THR D N 1
ATOM 5586 C CA . THR C 1 181 ? 67.90541 27.07513 56.54694 1.000 28.61754 170 THR D CA 1
ATOM 5587 C C . THR C 1 181 ? 68.00479 26.97236 55.01790 1.000 30.44535 170 THR D C 1
ATOM 5588 O O . THR C 1 181 ? 69.09764 26.71560 54.49576 1.000 30.66159 170 THR D O 1
ATOM 5592 N N . LEU C 1 182 ? 66.90469 27.16000 54.28304 1.000 29.88290 171 LEU D N 1
ATOM 5593 C CA . LEU C 1 182 ? 66.94124 27.13066 52.82056 1.000 27.13981 171 LEU D CA 1
ATOM 5594 C C . LEU C 1 182 ? 67.36133 25.74999 52.31040 1.000 34.58065 171 LEU D C 1
ATOM 5595 O O . LEU C 1 182 ? 68.26773 25.61447 51.47388 1.000 29.26286 171 LEU D O 1
ATOM 5600 N N . SER C 1 183 ? 66.67861 24.70942 52.80603 1.000 27.05070 172 SER D N 1
ATOM 5601 C CA . SER C 1 183 ? 67.17550 23.35824 52.56791 1.000 32.05211 172 SER D CA 1
ATOM 5602 C C . SER C 1 183 ? 67.10280 22.96053 51.09401 1.000 31.15683 172 SER D C 1
ATOM 5603 O O . SER C 1 183 ? 67.79964 22.02908 50.68990 1.000 31.96877 172 SER D O 1
ATOM 5606 N N . GLY C 1 184 ? 66.34106 23.67879 50.26570 1.000 32.39047 173 GLY D N 1
ATOM 5607 C CA . GLY C 1 184 ? 66.43297 23.48716 48.82141 1.000 25.52944 173 GLY D CA 1
ATOM 5608 C C . GLY C 1 184 ? 67.81113 23.76092 48.23406 1.000 33.52540 173 GLY D C 1
ATOM 5609 O O . GLY C 1 184 ? 68.12573 23.28181 47.13517 1.000 30.60422 173 GLY D O 1
ATOM 5610 N N . LEU C 1 185 ? 68.63905 24.52719 48.92383 1.000 32.25098 174 LEU D N 1
ATOM 5611 C CA . LEU C 1 185 ? 69.99925 24.75107 48.46526 1.000 30.49098 174 LEU D CA 1
ATOM 5612 C C . LEU C 1 185 ? 70.96739 23.74099 49.04786 1.000 30.45591 174 LEU D C 1
ATOM 5613 O O . LEU C 1 185 ? 72.16878 23.83177 48.77813 1.000 38.11652 174 LEU D O 1
ATOM 5618 N N . GLY C 1 186 ? 70.48191 22.81832 49.87095 1.000 32.74835 175 GLY D N 1
ATOM 5619 C CA . GLY C 1 186 ? 71.36918 21.87261 50.52198 1.000 29.01310 175 GLY D CA 1
ATOM 5620 C C . GLY C 1 186 ? 72.51041 22.57859 51.21185 1.000 30.80165 175 GLY D C 1
ATOM 5621 O O . GLY C 1 186 ? 72.35782 23.68442 51.75537 1.000 35.11080 175 GLY D O 1
ATOM 5622 N N . ALA C 1 187 ? 73.68830 21.95332 51.16667 1.000 27.00612 176 ALA D N 1
ATOM 5623 C CA . ALA C 1 187 ? 74.83842 22.52313 51.85055 1.000 30.24254 176 ALA D CA 1
ATOM 5624 C C . ALA C 1 187 ? 75.20223 23.91839 51.33686 1.000 31.44544 176 ALA D C 1
ATOM 5625 O O . ALA C 1 187 ? 75.84811 24.67909 52.07229 1.000 32.95354 176 ALA D O 1
ATOM 5627 N N . LEU C 1 188 ? 74.78509 24.28929 50.11361 1.000 30.48795 177 LEU D N 1
ATOM 5628 C CA . LEU C 1 188 ? 75.11301 25.62420 49.60845 1.000 31.28455 177 LEU D CA 1
ATOM 5629 C C . LEU C 1 188 ? 74.51976 26.71143 50.49035 1.000 33.12251 177 LEU D C 1
ATOM 5630 O O . LEU C 1 188 ? 75.04796 27.83127 50.52790 1.000 32.32211 177 LEU D O 1
ATOM 5635 N N . ALA C 1 189 ? 73.42608 26.41296 51.20135 1.000 26.72339 178 ALA D N 1
ATOM 5636 C CA . ALA C 1 189 ? 72.91231 27.37819 52.16949 1.000 30.97271 178 ALA D CA 1
ATOM 5637 C C . ALA C 1 189 ? 74.03313 27.88596 53.07604 1.000 29.03915 178 ALA D C 1
ATOM 5638 O O . ALA C 1 189 ? 74.25497 29.09533 53.19316 1.000 34.21333 178 ALA D O 1
ATOM 5640 N N . GLY C 1 190 ? 74.78109 26.97895 53.69207 1.000 28.66762 179 GLY D N 1
ATOM 5641 C CA . GLY C 1 190 ? 75.82344 27.41317 54.61234 1.000 25.27345 179 GLY D CA 1
ATOM 5642 C C . GLY C 1 190 ? 76.96015 28.19154 53.99200 1.000 28.87621 179 GLY D C 1
ATOM 5643 O O . GLY C 1 190 ? 77.85739 28.61436 54.71917 1.000 31.88446 179 GLY D O 1
ATOM 5644 N N . GLN C 1 191 ? 76.96945 28.39319 52.67892 1.000 31.10138 180 GLN D N 1
ATOM 5645 C CA . GLN C 1 191 ? 78.02962 29.16425 52.03320 1.000 32.78996 180 GLN D CA 1
ATOM 5646 C C . GLN C 1 191 ? 77.63736 30.61099 51.81421 1.000 33.21824 180 GLN D C 1
ATOM 5647 O O . GLN C 1 191 ? 78.46977 31.40208 51.35449 1.000 31.53194 180 GLN D O 1
ATOM 5653 N N . LEU C 1 192 ? 76.38519 30.95407 52.10789 1.000 32.59922 181 LEU D N 1
ATOM 5654 C CA . LEU C 1 192 ? 75.87707 32.30929 51.94997 1.000 33.66625 181 LEU D CA 1
ATOM 5655 C C . LEU C 1 192 ? 76.41430 33.20979 53.05738 1.000 31.90551 181 LEU D C 1
ATOM 5656 O O . LEU C 1 192 ? 76.25548 32.90922 54.24456 1.000 30.08640 181 LEU D O 1
ATOM 5661 N N . ALA C 1 193 ? 77.03676 34.32172 52.67028 1.000 28.17958 182 ALA D N 1
ATOM 5662 C CA . ALA C 1 193 ? 77.57181 35.26491 53.64137 1.000 32.30209 182 ALA D CA 1
ATOM 5663 C C . ALA C 1 193 ? 76.54946 36.36312 53.91389 1.000 32.36065 182 ALA D C 1
ATOM 5664 O O . ALA C 1 193 ? 76.33277 37.22077 53.03948 1.000 31.94765 182 ALA D O 1
ATOM 5666 N N . PRO C 1 194 ? 75.93064 36.40818 55.10420 1.000 31.87197 183 PRO D N 1
ATOM 5667 C CA . PRO C 1 194 ? 74.96434 37.48708 55.39059 1.000 33.99092 183 PRO D CA 1
ATOM 5668 C C . PRO C 1 194 ? 75.46836 38.87429 55.02258 1.000 31.58632 183 PRO D C 1
ATOM 5669 O O . PRO C 1 194 ? 74.69392 39.70242 54.53104 1.000 26.58808 183 PRO D O 1
ATOM 5673 N N . ALA C 1 195 ? 76.75152 39.15068 55.22423 1.000 27.92187 184 ALA D N 1
ATOM 5674 C CA . ALA C 1 195 ? 77.22971 40.50795 55.00581 1.000 27.17964 184 ALA D CA 1
ATOM 5675 C C . ALA C 1 195 ? 77.39934 40.85477 53.53933 1.000 32.79912 184 ALA D C 1
ATOM 5676 O O . ALA C 1 195 ? 77.49256 42.04249 53.22358 1.000 37.39904 184 ALA D O 1
ATOM 5678 N N . THR C 1 196 ? 77.46479 39.86915 52.63211 1.000 31.20517 185 THR D N 1
ATOM 5679 C CA . THR C 1 196 ? 77.75760 40.18561 51.23446 1.000 34.00026 185 THR D CA 1
ATOM 5680 C C . THR C 1 196 ? 76.56612 39.99624 50.30276 1.000 34.72480 185 THR D C 1
ATOM 5681 O O . THR C 1 196 ? 76.56451 40.56196 49.20458 1.000 34.40486 185 THR D O 1
ATOM 5685 N N . ILE C 1 197 ? 75.54447 39.25577 50.71898 1.000 34.15169 186 ILE D N 1
ATOM 5686 C CA . ILE C 1 197 ? 74.38241 39.02319 49.86877 1.000 30.24936 186 ILE D CA 1
ATOM 5687 C C . ILE C 1 197 ? 73.50821 40.26712 49.72141 1.000 30.79780 186 ILE D C 1
ATOM 5688 O O . ILE C 1 197 ? 72.92875 40.45028 48.64346 1.000 32.73621 186 ILE D O 1
ATOM 5693 N N . PRO C 1 198 ? 73.36922 41.14756 50.71576 1.000 27.01134 187 PRO D N 1
ATOM 5694 C CA . PRO C 1 198 ? 72.40684 42.27046 50.57337 1.000 28.43201 187 PRO D CA 1
ATOM 5695 C C . PRO C 1 198 ? 72.56410 43.01035 49.25559 1.000 30.83593 187 PRO D C 1
ATOM 5696 O O . PRO C 1 198 ? 71.55572 43.28256 48.58371 1.000 30.80254 187 PRO D O 1
ATOM 5700 N N . PRO C 1 199 ? 73.79299 43.37754 48.85874 1.000 29.46951 188 PRO D N 1
ATOM 5701 C CA . PRO C 1 199 ? 73.95955 44.15678 47.61726 1.000 23.96086 188 PRO D CA 1
ATOM 5702 C C . PRO C 1 199 ? 73.47481 43.44088 46.37387 1.000 31.20200 188 PRO D C 1
ATOM 5703 O O . PRO C 1 199 ? 73.12993 44.10230 45.38237 1.000 31.06013 188 PRO D O 1
ATOM 5707 N N . VAL C 1 200 ? 73.42411 42.11494 46.38554 1.000 33.13639 189 VAL D N 1
ATOM 5708 C CA . VAL C 1 200 ? 72.91796 41.37253 45.23540 1.000 32.76172 189 VAL D CA 1
ATOM 5709 C C . VAL C 1 200 ? 71.42880 41.09211 45.36921 1.000 31.99850 189 VAL D C 1
ATOM 5710 O O . VAL C 1 200 ? 70.65336 41.29383 44.42780 1.000 32.82194 189 VAL D O 1
ATOM 5714 N N . LEU C 1 201 ? 71.02418 40.64385 46.55600 1.000 27.87665 190 LEU D N 1
ATOM 5715 C CA . LEU C 1 201 ? 69.69773 40.11880 46.81269 1.000 25.75657 190 LEU D CA 1
ATOM 5716 C C . LEU C 1 201 ? 68.76643 41.13012 47.46473 1.000 28.74106 190 LEU D C 1
ATOM 5717 O O . LEU C 1 201 ? 67.54550 41.00395 47.31940 1.000 29.32324 190 LEU D O 1
ATOM 5722 N N . GLY C 1 202 ? 69.31283 42.12539 48.16648 1.000 28.27749 191 GLY D N 1
ATOM 5723 C CA . GLY C 1 202 ? 68.54527 43.01213 49.00048 1.000 21.36714 191 GLY D CA 1
ATOM 5724 C C . GLY C 1 202 ? 68.70558 42.59565 50.43962 1.000 28.35941 191 GLY D C 1
ATOM 5725 O O . GLY C 1 202 ? 68.83836 41.40415 50.74524 1.000 28.05048 191 GLY D O 1
ATOM 5726 N N . PRO C 1 203 ? 68.71557 43.56627 51.36020 1.000 32.39059 192 PRO D N 1
ATOM 5727 C CA . PRO C 1 203 ? 68.81975 43.21999 52.79671 1.000 27.98928 192 PRO D CA 1
ATOM 5728 C C . PRO C 1 203 ? 67.80908 42.17693 53.27162 1.000 26.58368 192 PRO D C 1
ATOM 5729 O O . PRO C 1 203 ? 68.14407 41.36375 54.14428 1.000 31.40797 192 PRO D O 1
ATOM 5733 N N . ALA C 1 204 ? 66.58341 42.16745 52.73057 1.000 28.60204 193 ALA D N 1
ATOM 5734 C CA . ALA C 1 204 ? 65.53413 41.29350 53.27097 1.000 31.90146 193 ALA D CA 1
ATOM 5735 C C . ALA C 1 204 ? 65.92953 39.81897 53.22085 1.000 24.92184 193 ALA D C 1
ATOM 5736 O O . ALA C 1 204 ? 65.46638 39.01804 54.04166 1.000 28.57326 193 ALA D O 1
ATOM 5738 N N . ALA C 1 205 ? 66.79400 39.44497 52.28328 1.000 26.39649 194 ALA D N 1
ATOM 5739 C CA . ALA C 1 205 ? 67.27971 38.07293 52.22994 1.000 23.48875 194 ALA D CA 1
ATOM 5740 C C . ALA C 1 205 ? 68.04372 37.72606 53.49722 1.000 29.16523 194 ALA D C 1
ATOM 5741 O O . ALA C 1 205 ? 67.77744 36.69892 54.14315 1.000 25.82807 194 ALA D O 1
ATOM 5743 N N . ALA C 1 206 ? 69.00477 38.57629 53.87386 1.000 26.71772 195 ALA D N 1
ATOM 5744 C CA . ALA C 1 206 ? 69.72644 38.33715 55.11691 1.000 26.64590 195 ALA D CA 1
ATOM 5745 C C . ALA C 1 206 ? 68.79085 38.42920 56.30688 1.000 30.11173 195 ALA D C 1
ATOM 5746 O O . ALA C 1 206 ? 68.93486 37.66095 57.27019 1.000 31.47071 195 ALA D O 1
ATOM 5748 N N . ASP C 1 207 ? 67.80149 39.32952 56.24227 1.000 29.40891 196 ASP D N 1
ATOM 5749 C CA . ASP C 1 207 ? 66.84498 39.43999 57.34560 1.000 31.97373 196 ASP D CA 1
ATOM 5750 C C . ASP C 1 207 ? 66.09012 38.13242 57.58302 1.000 31.03646 196 ASP D C 1
ATOM 5751 O O . ASP C 1 207 ? 65.62655 37.88924 58.70450 1.000 30.27581 196 ASP D O 1
ATOM 5756 N N . GLN C 1 208 ? 65.97014 37.26896 56.57493 1.000 28.30773 197 GLN D N 1
ATOM 5757 C CA . GLN C 1 208 ? 65.26698 36.01019 56.80347 1.000 29.79672 197 GLN D CA 1
ATOM 5758 C C . GLN C 1 208 ? 66.18393 34.81535 57.09781 1.000 31.06653 197 GLN D C 1
ATOM 5759 O O . GLN C 1 208 ? 65.68395 33.70092 57.27256 1.000 30.82074 197 GLN D O 1
ATOM 5765 N N . LEU C 1 209 ? 67.50050 35.00089 57.17261 1.000 34.03496 198 LEU D N 1
ATOM 5766 C CA . LEU C 1 209 ? 68.36775 33.87565 57.51146 1.000 32.70616 198 LEU D CA 1
ATOM 5767 C C . LEU C 1 209 ? 68.23928 33.54686 58.99996 1.000 29.68684 198 LEU D C 1
ATOM 5768 O O . LEU C 1 209 ? 67.84413 34.38869 59.80498 1.000 34.50448 198 LEU D O 1
ATOM 5773 N N . ILE C 1 210 ? 68.57404 32.30288 59.36280 1.000 30.47367 199 ILE D N 1
ATOM 5774 C CA . ILE C 1 210 ? 68.52598 31.89049 60.76373 1.000 32.13460 199 ILE D CA 1
ATOM 5775 C C . ILE C 1 210 ? 69.28811 32.89289 61.61495 1.000 32.10151 199 ILE D C 1
ATOM 5776 O O . ILE C 1 210 ? 70.41418 33.27171 61.27912 1.000 37.02440 199 ILE D O 1
ATOM 5781 N N . ASP C 1 211 ? 68.69115 33.30053 62.73655 1.000 31.74582 200 ASP D N 1
ATOM 5782 C CA . ASP C 1 211 ? 69.33017 34.19057 63.72111 1.000 34.80069 200 ASP D CA 1
ATOM 5783 C C . ASP C 1 211 ? 69.68131 35.55728 63.15528 1.000 38.14013 200 ASP D C 1
ATOM 5784 O O . ASP C 1 211 ? 70.67670 36.16879 63.56697 1.000 37.95592 200 ASP D O 1
ATOM 5789 N N . SER C 1 212 ? 68.90189 36.04866 62.19854 1.000 37.00300 201 SER D N 1
ATOM 5790 C CA . SER C 1 212 ? 69.10286 37.41543 61.77579 1.000 34.79919 201 SER D CA 1
ATOM 5791 C C . SER C 1 212 ? 68.76869 38.33849 62.95001 1.000 33.62638 201 SER D C 1
ATOM 5792 O O . SER C 1 212 ? 67.89737 38.01954 63.77033 1.000 31.07740 201 SER D O 1
ATOM 5795 N N . PRO C 1 213 ? 69.47907 39.46108 63.08888 1.000 31.52067 202 PRO D N 1
ATOM 5796 C CA . PRO C 1 213 ? 69.08928 40.42206 64.12973 1.000 33.45610 202 PRO D CA 1
ATOM 5797 C C . PRO C 1 213 ? 67.61150 40.78367 64.06022 1.000 32.09184 202 PRO D C 1
ATOM 5798 O O . PRO C 1 213 ? 66.93282 40.79628 65.09818 1.000 29.27745 202 PRO D O 1
ATOM 5802 N N . PHE C 1 214 ? 67.07689 41.03951 62.86246 1.000 32.21002 203 PHE D N 1
ATOM 5803 C CA . PHE C 1 214 ? 65.66104 41.37955 62.76715 1.000 30.19247 203 PHE D CA 1
ATOM 5804 C C . PHE C 1 214 ? 64.80024 40.30077 63.40141 1.000 28.96384 203 PHE D C 1
ATOM 5805 O O . PHE C 1 214 ? 63.91472 40.60509 64.20064 1.000 32.66630 203 PHE D O 1
ATOM 5813 N N . LEU C 1 215 ? 65.03396 39.03394 63.04959 1.000 27.96252 204 LEU D N 1
ATOM 5814 C CA . LEU C 1 215 ? 64.21736 37.95488 63.60082 1.000 27.88497 204 LEU D CA 1
ATOM 5815 C C . LEU C 1 215 ? 64.38535 37.82043 65.11592 1.000 29.20479 204 LEU D C 1
ATOM 5816 O O . LEU C 1 215 ? 63.41514 37.54047 65.82740 1.000 30.24576 204 LEU D O 1
ATOM 5821 N N . THR C 1 216 ? 65.60772 37.99533 65.63428 1.000 30.95288 205 THR D N 1
ATOM 5822 C CA . THR C 1 216 ? 65.79052 37.99007 67.08887 1.000 32.67130 205 THR D CA 1
ATOM 5823 C C . THR C 1 216 ? 64.94527 39.08117 67.75154 1.000 32.62787 205 THR D C 1
ATOM 5824 O O . THR C 1 216 ? 64.30166 38.84475 68.78155 1.000 29.91316 205 THR D O 1
ATOM 5828 N N . GLU C 1 217 ? 64.93336 40.28606 67.17947 1.000 27.90527 206 GLU D N 1
ATOM 5829 C CA . GLU C 1 217 ? 64.08291 41.33422 67.73560 1.000 32.55029 206 GLU D CA 1
ATOM 5830 C C . GLU C 1 217 ? 62.59912 40.97195 67.59766 1.000 33.70000 206 GLU D C 1
ATOM 5831 O O . GLU C 1 217 ? 61.82019 41.10258 68.55367 1.000 26.98499 206 GLU D O 1
ATOM 5837 N N . LEU C 1 218 ? 62.19575 40.51085 66.40777 1.000 29.67404 207 LEU D N 1
ATOM 5838 C CA . LEU C 1 218 ? 60.80350 40.17284 66.14958 1.000 28.58369 207 LEU D CA 1
ATOM 5839 C C . LEU C 1 218 ? 60.28713 39.16281 67.16449 1.000 36.86936 207 LEU D C 1
ATOM 5840 O O . LEU C 1 218 ? 59.24761 39.38464 67.79831 1.000 40.37169 207 LEU D O 1
ATOM 5845 N N . ASN C 1 219 ? 61.01609 38.05045 67.34833 1.000 33.90830 208 ASN D N 1
ATOM 5846 C CA . ASN C 1 219 ? 60.59932 36.93801 68.20164 1.000 33.75949 208 ASN D CA 1
ATOM 5847 C C . ASN C 1 219 ? 60.98153 37.09605 69.67335 1.000 33.96574 208 ASN D C 1
ATOM 5848 O O . ASN C 1 219 ? 60.64006 36.22192 70.48144 1.000 33.31185 208 ASN D O 1
ATOM 5853 N N . ALA C 1 220 ? 61.69579 38.15430 70.04227 1.000 29.23610 209 ALA D N 1
ATOM 5854 C CA . ALA C 1 220 ? 62.03809 38.36632 71.44450 1.000 33.86149 209 ALA D CA 1
ATOM 5855 C C . ALA C 1 220 ? 60.77108 38.49108 72.28503 1.000 35.14111 209 ALA D C 1
ATOM 5856 O O . ALA C 1 220 ? 59.87327 39.28073 71.97254 1.000 33.32709 209 ALA D O 1
ATOM 5858 N N . GLY C 1 221 ? 60.68366 37.70252 73.35069 1.000 30.07372 210 GLY D N 1
ATOM 5859 C CA . GLY C 1 221 ? 59.53062 37.75848 74.22025 1.000 29.35794 210 GLY D CA 1
ATOM 5860 C C . GLY C 1 221 ? 58.39502 36.84131 73.82380 1.000 33.15641 210 GLY D C 1
ATOM 5861 O O . GLY C 1 221 ? 57.53244 36.55667 74.65671 1.000 36.58201 210 GLY D O 1
ATOM 5862 N N . GLY C 1 222 ? 58.38082 36.35593 72.58368 1.000 30.83326 211 GLY D N 1
ATOM 5863 C CA . GLY C 1 222 ? 57.39410 35.38585 72.15499 1.000 27.95628 211 GLY D CA 1
ATOM 5864 C C . GLY C 1 222 ? 56.88377 35.62065 70.74686 1.000 28.57578 211 GLY D C 1
ATOM 5865 O O . GLY C 1 222 ? 57.17410 36.65176 70.12819 1.000 38.93207 211 GLY D O 1
ATOM 5866 N N . ASP C 1 223 ? 56.09110 34.67659 70.24945 1.000 27.93867 212 ASP D N 1
ATOM 5867 C CA . ASP C 1 223 ? 55.61764 34.67782 68.87195 1.000 30.01780 212 ASP D CA 1
ATOM 5868 C C . ASP C 1 223 ? 54.42769 35.60815 68.61586 1.000 33.04945 212 ASP D C 1
ATOM 5869 O O . ASP C 1 223 ? 54.22996 36.03089 67.46551 1.000 26.90565 212 ASP D O 1
ATOM 5874 N N . THR C 1 224 ? 53.62522 35.92819 69.63524 1.000 28.87469 213 THR D N 1
ATOM 5875 C CA . THR C 1 224 ? 52.32110 36.53986 69.40935 1.000 30.39188 213 THR D CA 1
ATOM 5876 C C . THR C 1 224 ? 52.14277 37.81664 70.22080 1.000 33.64991 213 THR D C 1
ATOM 5877 O O . THR C 1 224 ? 52.76460 38.01176 71.26486 1.000 31.93337 213 THR D O 1
ATOM 5881 N N . GLN C 1 225 ? 51.25626 38.71228 69.70556 1.000 34.63143 214 GLN D N 1
ATOM 5882 C CA . GLN C 1 225 ? 50.72296 39.78321 70.53353 1.000 33.71327 214 GLN D CA 1
ATOM 5883 C C . GLN C 1 225 ? 49.31416 39.41908 70.98353 1.000 30.22087 214 GLN D C 1
ATOM 5884 O O . GLN C 1 225 ? 48.60303 38.69143 70.28835 1.000 31.28769 214 GLN D O 1
ATOM 5890 N N . PRO C 1 226 ? 48.88565 39.90698 72.14134 1.000 34.48217 215 PRO D N 1
ATOM 5891 C CA . PRO C 1 226 ? 47.54946 39.55326 72.64577 1.000 33.30285 215 PRO D CA 1
ATOM 5892 C C . PRO C 1 226 ? 46.44286 40.05007 71.72742 1.000 35.10389 215 PRO D C 1
ATOM 5893 O O . PRO C 1 226 ? 46.48446 41.17468 71.21160 1.000 33.76646 215 PRO D O 1
ATOM 5897 N N . GLY C 1 227 ? 45.43160 39.20390 71.54473 1.000 33.75771 216 GLY D N 1
ATOM 5898 C CA . GLY C 1 227 ? 44.25477 39.58054 70.79909 1.000 27.14903 216 GLY D CA 1
ATOM 5899 C C . GLY C 1 227 ? 44.20765 39.12670 69.35560 1.000 37.09886 216 GLY D C 1
ATOM 5900 O O . GLY C 1 227 ? 43.16123 39.28437 68.71572 1.000 41.19824 216 GLY D O 1
ATOM 5901 N N . VAL C 1 228 ? 45.28871 38.57238 68.81408 1.000 32.54956 217 VAL D N 1
ATOM 5902 C CA . VAL C 1 228 ? 45.35153 38.19287 67.40660 1.000 32.83093 217 VAL D CA 1
ATOM 5903 C C . VAL C 1 228 ? 45.04153 36.70767 67.27094 1.000 27.20487 217 VAL D C 1
ATOM 5904 O O . VAL C 1 228 ? 45.58726 35.88576 68.00949 1.000 30.60972 217 VAL D O 1
ATOM 5908 N N . THR C 1 229 ? 44.17951 36.35789 66.32666 1.000 24.96426 218 THR D N 1
ATOM 5909 C CA . THR C 1 229 ? 43.97881 34.96472 65.92840 1.000 26.26086 218 THR D CA 1
ATOM 5910 C C . THR C 1 229 ? 44.91050 34.62401 64.76049 1.000 30.37727 218 THR D C 1
ATOM 5911 O O . THR C 1 229 ? 44.80710 35.22902 63.68912 1.000 32.97304 218 THR D O 1
ATOM 5915 N N . TYR C 1 230 ? 45.83527 33.68141 64.96992 1.000 30.62463 219 TYR D N 1
ATOM 5916 C CA . TYR C 1 230 ? 46.84047 33.32900 63.96425 1.000 31.31052 219 TYR D CA 1
ATOM 5917 C C . TYR C 1 230 ? 46.48950 32.00885 63.29399 1.000 32.77873 219 TYR D C 1
ATOM 5918 O O . TYR C 1 230 ? 46.29373 30.99488 63.97915 1.000 32.25229 219 TYR D O 1
ATOM 5927 N N . THR C 1 231 ? 46.45448 32.00633 61.96035 1.000 26.45603 220 THR D N 1
ATOM 5928 C CA . THR C 1 231 ? 46.35662 30.76891 61.18251 1.000 26.87776 220 THR D CA 1
ATOM 5929 C C . THR C 1 231 ? 47.60874 30.67206 60.32040 1.000 29.64834 220 THR D C 1
ATOM 5930 O O . THR C 1 231 ? 47.74226 31.40419 59.33097 1.000 32.00583 220 THR D O 1
ATOM 5934 N N . ILE C 1 232 ? 48.52402 29.78148 60.69687 1.000 28.91563 221 ILE D N 1
ATOM 5935 C CA . ILE C 1 232 ? 49.83001 29.65616 60.05556 1.000 28.12417 221 ILE D CA 1
ATOM 5936 C C . ILE C 1 232 ? 49.86791 28.35816 59.25261 1.000 31.10002 221 ILE D C 1
ATOM 5937 O O . ILE C 1 232 ? 49.85488 27.25146 59.81747 1.000 30.44890 221 ILE D O 1
ATOM 5942 N N . ILE C 1 233 ? 49.93752 28.49894 57.92889 1.000 25.38648 222 ILE D N 1
ATOM 5943 C CA . ILE C 1 233 ? 49.91159 27.36949 57.00910 1.000 31.84686 222 ILE D CA 1
ATOM 5944 C C . ILE C 1 233 ? 51.31129 27.12803 56.45633 1.000 30.72524 222 ILE D C 1
ATOM 5945 O O . ILE C 1 233 ? 52.02204 28.07677 56.08665 1.000 26.71214 222 ILE D O 1
ATOM 5950 N N . GLY C 1 234 ? 51.70119 25.86000 56.40602 1.000 23.29791 223 GLY D N 1
ATOM 5951 C CA . GLY C 1 234 ? 52.98321 25.47784 55.83818 1.000 25.76216 223 GLY D CA 1
ATOM 5952 C C . GLY C 1 234 ? 52.83172 24.22689 55.00071 1.000 27.25176 223 GLY D C 1
ATOM 5953 O O . GLY C 1 234 ? 51.96338 23.38444 55.25021 1.000 22.71912 223 GLY D O 1
ATOM 5954 N N . SER C 1 235 ? 53.68844 24.11120 53.99495 1.000 29.30652 224 SER D N 1
ATOM 5955 C CA . SER C 1 235 ? 53.66911 22.96618 53.08914 1.000 28.38049 224 SER D CA 1
ATOM 5956 C C . SER C 1 235 ? 54.84135 22.03748 53.36415 1.000 29.12245 224 SER D C 1
ATOM 5957 O O . SER C 1 235 ? 55.95500 22.49617 53.63449 1.000 32.26239 224 SER D O 1
ATOM 5960 N N . ARG C 1 236 ? 54.58404 20.72657 53.27894 1.000 33.64545 225 ARG D N 1
ATOM 5961 C CA . ARG C 1 236 ? 55.65210 19.74816 53.44541 1.000 29.57221 225 ARG D CA 1
ATOM 5962 C C . ARG C 1 236 ? 56.72806 19.90985 52.39432 1.000 30.16248 225 ARG D C 1
ATOM 5963 O O . ARG C 1 236 ? 57.88417 19.56040 52.64214 1.000 31.76926 225 ARG D O 1
ATOM 5971 N N . TYR C 1 237 ? 56.36855 20.39187 51.20481 1.000 27.88990 226 TYR D N 1
ATOM 5972 C CA . TYR C 1 237 ? 57.29749 20.46141 50.08429 1.000 29.07811 226 TYR D CA 1
ATOM 5973 C C . TYR C 1 237 ? 57.80207 21.87804 49.82755 1.000 30.91736 226 TYR D C 1
ATOM 5974 O O . TYR C 1 237 ? 58.38933 22.14327 48.77435 1.000 32.90317 226 TYR D O 1
ATOM 5983 N N . ASP C 1 238 ? 57.59772 22.78839 50.77616 1.000 33.07404 227 ASP D N 1
ATOM 5984 C CA . ASP C 1 238 ? 58.24013 24.09562 50.74889 1.000 29.24710 227 ASP D CA 1
ATOM 5985 C C . ASP C 1 238 ? 59.73441 23.90327 50.99203 1.000 27.79442 227 ASP D C 1
ATOM 5986 O O . ASP C 1 238 ? 60.15457 23.47858 52.06968 1.000 27.36161 227 ASP D O 1
ATOM 5991 N N . GLU C 1 239 ? 60.54994 24.17497 49.98820 1.000 32.64629 228 GLU D N 1
ATOM 5992 C CA . GLU C 1 239 ? 61.98860 24.08713 50.16757 1.000 33.82172 228 GLU D CA 1
ATOM 5993 C C . GLU C 1 239 ? 62.62349 25.45967 50.30799 1.000 31.68428 228 GLU D C 1
ATOM 5994 O O . GLU C 1 239 ? 63.85861 25.56755 50.34045 1.000 29.53831 228 GLU D O 1
ATOM 6000 N N . VAL C 1 240 ? 61.80922 26.50541 50.40552 1.000 26.53496 229 VAL D N 1
ATOM 6001 C CA . VAL C 1 240 ? 62.30512 27.85841 50.57701 1.000 26.96082 229 VAL D CA 1
ATOM 6002 C C . VAL C 1 240 ? 62.29816 28.27783 52.04275 1.000 25.90417 229 VAL D C 1
ATOM 6003 O O . VAL C 1 240 ? 63.27798 28.83493 52.53357 1.000 27.39316 229 VAL D O 1
ATOM 6007 N N . SER C 1 241 ? 61.22695 28.01166 52.76794 1.000 22.65286 230 SER D N 1
ATOM 6008 C CA . SER C 1 241 ? 61.12603 28.41848 54.16258 1.000 24.51533 230 SER D CA 1
ATOM 6009 C C . SER C 1 241 ? 61.16368 27.15812 55.03415 1.000 27.40932 230 SER D C 1
ATOM 6010 O O . SER C 1 241 ? 60.12739 26.59132 55.37603 1.000 29.27931 230 SER D O 1
ATOM 6013 N N . THR C 1 242 ? 62.36682 26.73369 55.40520 1.000 27.38644 231 THR D N 1
ATOM 6014 C CA . THR C 1 242 ? 62.64496 25.38982 55.89274 1.000 27.60185 231 THR D CA 1
ATOM 6015 C C . THR C 1 242 ? 63.37882 25.42331 57.22702 1.000 29.26805 231 THR D C 1
ATOM 6016 O O . THR C 1 242 ? 64.02635 26.42088 57.56556 1.000 30.40467 231 THR D O 1
ATOM 6020 N N . PRO C 1 243 ? 63.28496 24.34238 58.02665 1.000 28.55168 232 PRO D N 1
ATOM 6021 C CA . PRO C 1 243 ? 62.31250 23.26133 57.80299 1.000 30.61853 232 PRO D CA 1
ATOM 6022 C C . PRO C 1 243 ? 60.91676 23.86290 57.80891 1.000 29.55184 232 PRO D C 1
ATOM 6023 O O . PRO C 1 243 ? 60.72928 24.91482 58.43557 1.000 28.33294 232 PRO D O 1
ATOM 6027 N N . TYR C 1 244 ? 59.96182 23.24818 57.11136 1.000 26.96446 233 TYR D N 1
ATOM 6028 C CA . TYR C 1 244 ? 58.67178 23.91180 56.95641 1.000 29.16017 233 TYR D CA 1
ATOM 6029 C C . TYR C 1 244 ? 58.00384 24.16507 58.30892 1.000 28.70953 233 TYR D C 1
ATOM 6030 O O . TYR C 1 244 ? 57.36530 25.20682 58.49672 1.000 31.55029 233 TYR D O 1
ATOM 6039 N N . GLN C 1 245 ? 58.20035 23.26892 59.28192 1.000 29.79107 234 GLN D N 1
ATOM 6040 C CA . GLN C 1 245 ? 57.57956 23.41970 60.59676 1.000 31.36439 234 GLN D CA 1
ATOM 6041 C C . GLN C 1 245 ? 58.05503 24.66452 61.33542 1.000 30.87332 234 GLN D C 1
ATOM 6042 O O . GLN C 1 245 ? 57.36135 25.13589 62.24864 1.000 31.06261 234 GLN D O 1
ATOM 6048 N N . ARG C 1 246 ? 59.22482 25.20205 60.98533 1.000 25.15978 235 ARG D N 1
ATOM 6049 C CA . ARG C 1 246 ? 59.64811 26.43839 61.63002 1.000 31.05294 235 ARG D CA 1
ATOM 6050 C C . ARG C 1 246 ? 58.62697 27.56178 61.43929 1.000 32.62142 235 ARG D C 1
ATOM 6051 O O . ARG C 1 246 ? 58.57461 28.47733 62.27307 1.000 31.18979 235 ARG D O 1
ATOM 6059 N N . THR C 1 247 ? 57.80566 27.51649 60.37641 1.000 25.94370 236 THR D N 1
ATOM 6060 C CA . THR C 1 247 ? 56.84132 28.59531 60.19268 1.000 29.18707 236 THR D CA 1
ATOM 6061 C C . THR C 1 247 ? 55.85671 28.66762 61.35063 1.000 31.06652 236 THR D C 1
ATOM 6062 O O . THR C 1 247 ? 55.32161 29.74606 61.65188 1.000 25.63330 236 THR D O 1
ATOM 6066 N N . PHE C 1 248 ? 55.65458 27.55359 62.03926 1.000 29.89336 237 PHE D N 1
ATOM 6067 C CA . PHE C 1 248 ? 54.60578 27.47500 63.03634 1.000 31.11546 237 PHE D CA 1
ATOM 6068 C C . PHE C 1 248 ? 54.91603 28.38464 64.22465 1.000 32.16523 237 PHE D C 1
ATOM 6069 O O . PHE C 1 248 ? 56.06960 28.71485 64.51137 1.000 31.60379 237 PHE D O 1
ATOM 6077 N N . LEU C 1 249 ? 53.86258 28.82369 64.89354 1.000 31.67675 238 LEU D N 1
ATOM 6078 C CA . LEU C 1 249 ? 53.95972 29.78213 65.98103 1.000 36.68970 238 LEU D CA 1
ATOM 6079 C C . LEU C 1 249 ? 53.45479 29.13760 67.25955 1.000 35.58095 238 LEU D C 1
ATOM 6080 O O . LEU C 1 249 ? 52.66433 28.19213 67.21993 1.000 32.42810 238 LEU D O 1
ATOM 6085 N N . THR C 1 250 ? 53.92316 29.64569 68.39349 1.000 34.65601 239 THR D N 1
ATOM 6086 C CA . THR C 1 250 ? 53.44834 29.20460 69.69764 1.000 34.85635 239 THR D CA 1
ATOM 6087 C C . THR C 1 250 ? 52.59308 30.28744 70.32734 1.000 31.49144 239 THR D C 1
ATOM 6088 O O . THR C 1 250 ? 53.04683 31.42670 70.47644 1.000 30.97248 239 THR D O 1
ATOM 6092 N N . ALA C 1 251 ? 51.37204 29.92804 70.71453 1.000 32.61412 240 ALA D N 1
ATOM 6093 C CA . ALA C 1 251 ? 50.45012 30.91607 71.27074 1.000 36.82128 240 ALA D CA 1
ATOM 6094 C C . ALA C 1 251 ? 50.99641 31.50953 72.56425 1.000 30.11687 240 ALA D C 1
ATOM 6095 O O . ALA C 1 251 ? 51.45361 30.78220 73.44844 1.000 29.69948 240 ALA D O 1
ATOM 6097 N N . GLY C 1 252 ? 50.96707 32.83628 72.66220 1.000 28.61556 241 GLY D N 1
ATOM 6098 C CA . GLY C 1 252 ? 51.22785 33.51335 73.91041 1.000 32.10548 241 GLY D CA 1
ATOM 6099 C C . GLY C 1 252 ? 49.92528 33.88942 74.59211 1.000 35.79207 241 GLY D C 1
ATOM 6100 O O . GLY C 1 252 ? 48.83422 33.59518 74.09212 1.000 41.74168 241 GLY D O 1
ATOM 6101 N N . PRO C 1 253 ? 50.01092 34.55809 75.73885 1.000 37.47244 242 PRO D N 1
ATOM 6102 C CA . PRO C 1 253 ? 48.78953 34.95620 76.45341 1.000 35.99728 242 PRO D CA 1
ATOM 6103 C C . PRO C 1 253 ? 47.89284 35.82567 75.58790 1.000 37.34956 242 PRO D C 1
ATOM 6104 O O . PRO C 1 253 ? 48.35241 36.76755 74.93196 1.000 37.17102 242 PRO D O 1
ATOM 6108 N N . GLY C 1 254 ? 46.59752 35.50602 75.59883 1.000 30.64225 243 GLY D N 1
ATOM 6109 C CA . GLY C 1 254 ? 45.60696 36.31578 74.90355 1.000 33.24193 243 GLY D CA 1
ATOM 6110 C C . GLY C 1 254 ? 45.53007 36.13655 73.40122 1.000 33.66880 243 GLY D C 1
ATOM 6111 O O . GLY C 1 254 ? 44.87009 36.93689 72.72844 1.000 33.16189 243 GLY D O 1
ATOM 6112 N N . ALA C 1 255 ? 46.17647 35.11586 72.85199 1.000 31.99947 244 ALA D N 1
ATOM 6113 C CA . ALA C 1 255 ? 46.20059 34.89596 71.41781 1.000 28.64328 244 ALA D CA 1
ATOM 6114 C C . ALA C 1 255 ? 45.95856 33.42119 71.15052 1.000 30.86136 244 ALA D C 1
ATOM 6115 O O . ALA C 1 255 ? 46.11213 32.57771 72.03530 1.000 35.76338 244 ALA D O 1
ATOM 6117 N N . THR C 1 256 ? 45.57147 33.11281 69.92098 1.000 33.85903 245 THR D N 1
ATOM 6118 C CA . THR C 1 256 ? 45.39973 31.73212 69.49520 1.000 31.18051 245 THR D CA 1
ATOM 6119 C C . THR C 1 256 ? 46.21779 31.48847 68.24423 1.000 29.82555 245 THR D C 1
ATOM 6120 O O . THR C 1 256 ? 46.31540 32.35809 67.36776 1.000 30.38914 245 THR D O 1
ATOM 6124 N N . VAL C 1 257 ? 46.79203 30.29118 68.17425 1.000 30.85234 246 VAL D N 1
ATOM 6125 C CA . VAL C 1 257 ? 47.55550 29.82782 67.02833 1.000 28.35550 246 VAL D CA 1
ATOM 6126 C C . VAL C 1 257 ? 46.96329 28.50034 66.56891 1.000 28.22489 246 VAL D C 1
ATOM 6127 O O . VAL C 1 257 ? 46.90817 27.53617 67.33859 1.000 33.64740 246 VAL D O 1
ATOM 6131 N N . ASN C 1 258 ? 46.51445 28.45897 65.32583 1.000 33.73669 247 ASN D N 1
ATOM 6132 C CA . ASN C 1 258 ? 46.12055 27.23892 64.62679 1.000 31.05182 247 ASN D CA 1
ATOM 6133 C C . ASN C 1 258 ? 47.16441 26.97754 63.52967 1.000 35.87916 247 ASN D C 1
ATOM 6134 O O . ASN C 1 258 ? 47.17473 27.65381 62.48983 1.000 30.64935 247 ASN D O 1
ATOM 6139 N N . ASN C 1 259 ? 48.04723 26.00421 63.77318 1.000 32.07098 248 ASN D N 1
ATOM 6140 C CA . ASN C 1 259 ? 49.13438 25.65635 62.85667 1.000 32.64350 248 ASN D CA 1
ATOM 6141 C C . ASN C 1 259 ? 48.64563 24.57673 61.88194 1.000 35.00920 248 ASN D C 1
ATOM 6142 O O . ASN C 1 259 ? 48.32748 23.45669 62.30049 1.000 33.08031 248 ASN D O 1
ATOM 6147 N N . ILE C 1 260 ? 48.58025 24.89033 60.58441 1.000 29.31876 249 ILE D N 1
ATOM 6148 C CA . ILE C 1 260 ? 48.04210 23.94955 59.60108 1.000 30.38451 249 ILE D CA 1
ATOM 6149 C C . ILE C 1 260 ? 49.13249 23.50170 58.62713 1.000 31.92437 249 ILE D C 1
ATOM 6150 O O . ILE C 1 260 ? 49.84113 24.33178 58.02865 1.000 26.28127 249 ILE D O 1
ATOM 6155 N N . THR C 1 261 ? 49.25079 22.17975 58.47482 1.000 22.76348 250 THR D N 1
ATOM 6156 C CA . THR C 1 261 ? 50.00341 21.55221 57.40245 1.000 27.21288 250 THR D CA 1
ATOM 6157 C C . THR C 1 261 ? 49.05730 21.35663 56.21407 1.000 29.23171 250 THR D C 1
ATOM 6158 O O . THR C 1 261 ? 48.04979 20.64388 56.32371 1.000 27.41430 250 THR D O 1
ATOM 6162 N N . LEU C 1 262 ? 49.36666 22.01856 55.09219 1.000 29.23208 251 LEU D N 1
ATOM 6163 C CA . LEU C 1 262 ? 48.54206 21.91433 53.88470 1.000 29.53821 251 LEU D CA 1
ATOM 6164 C C . LEU C 1 262 ? 48.20378 20.46356 53.53783 1.000 34.35241 251 LEU D C 1
ATOM 6165 O O . LEU C 1 262 ? 47.08242 20.16443 53.09929 1.000 25.05415 251 LEU D O 1
ATOM 6170 N N . GLN C 1 263 ? 49.16350 19.54478 53.73317 1.000 37.16381 252 GLN D N 1
ATOM 6171 C CA . GLN C 1 263 ? 48.99193 18.15880 53.31002 1.000 28.86838 252 GLN D CA 1
ATOM 6172 C C . GLN C 1 263 ? 48.16072 17.32787 54.27802 1.000 35.73084 252 GLN D C 1
ATOM 6173 O O . GLN C 1 263 ? 47.66096 16.26708 53.87492 1.000 34.73685 252 GLN D O 1
ATOM 6179 N N . ASN C 1 264 ? 47.98598 17.77442 55.53067 1.000 34.76860 253 ASN D N 1
ATOM 6180 C CA . ASN C 1 264 ? 47.19008 17.00069 56.48218 1.000 33.70362 253 ASN D CA 1
ATOM 6181 C C . ASN C 1 264 ? 45.77319 16.84355 55.95975 1.000 38.12966 253 ASN D C 1
ATOM 6182 O O . ASN C 1 264 ? 45.04613 17.83214 55.79480 1.000 33.90422 253 ASN D O 1
ATOM 6187 N N . GLY C 1 265 ? 45.38646 15.59947 55.68569 1.000 29.93098 254 GLY D N 1
ATOM 6188 C CA . GLY C 1 265 ? 44.11850 15.36828 55.03687 1.000 29.79700 254 GLY D CA 1
ATOM 6189 C C . GLY C 1 265 ? 44.15618 15.46666 53.52894 1.000 33.20230 254 GLY D C 1
ATOM 6190 O O . GLY C 1 265 ? 43.10662 15.36809 52.88948 1.000 35.97683 254 GLY D O 1
ATOM 6191 N N . CYS C 1 266 ? 45.32649 15.64964 52.93448 1.000 29.04749 255 CYS D N 1
ATOM 6192 C CA . CYS C 1 266 ? 45.37828 15.77082 51.49074 1.000 31.22697 255 CYS D CA 1
ATOM 6193 C C . CYS C 1 266 ? 46.79925 15.61089 50.97100 1.000 30.58279 255 CYS D C 1
ATOM 6194 O O . CYS C 1 266 ? 47.43059 16.58651 50.54340 1.000 30.96035 255 CYS D O 1
ATOM 6197 N N . GLU C 1 267 ? 47.30301 14.37961 50.98759 1.000 30.22870 256 GLU D N 1
ATOM 6198 C CA . GLU C 1 267 ? 48.70255 14.15620 50.65635 1.000 32.53511 256 GLU D CA 1
ATOM 6199 C C . GLU C 1 267 ? 48.99250 14.35892 49.17718 1.000 28.98211 256 GLU D C 1
ATOM 6200 O O . GLU C 1 267 ? 50.16575 14.41404 48.80308 1.000 27.61618 256 GLU D O 1
ATOM 6206 N N . ILE C 1 268 ? 47.96023 14.49477 48.33682 1.000 32.34850 257 ILE D N 1
ATOM 6207 C CA . ILE C 1 268 ? 48.15904 14.73342 46.90822 1.000 29.94876 257 ILE D CA 1
ATOM 6208 C C . ILE C 1 268 ? 48.36471 16.20409 46.56339 1.000 33.16624 257 ILE D C 1
ATOM 6209 O O . ILE C 1 268 ? 48.72592 16.50708 45.41749 1.000 37.07688 257 ILE D O 1
ATOM 6214 N N . ASP C 1 269 ? 48.13242 17.13396 47.49521 1.000 30.03969 258 ASP D N 1
ATOM 6215 C CA . ASP C 1 269 ? 48.52443 18.52320 47.26379 1.000 32.34862 258 ASP D CA 1
ATOM 6216 C C . ASP C 1 269 ? 50.02356 18.60800 47.50881 1.000 29.57436 258 ASP D C 1
ATOM 6217 O O . ASP C 1 269 ? 50.48617 18.45608 48.64215 1.000 28.69569 258 ASP D O 1
ATOM 6222 N N . LEU C 1 270 ? 50.78237 18.81457 46.44145 1.000 31.74477 259 LEU D N 1
ATOM 6223 C CA . LEU C 1 270 ? 52.23214 18.89825 46.51065 1.000 31.13599 259 LEU D CA 1
ATOM 6224 C C . LEU C 1 270 ? 52.71868 20.32714 46.32183 1.000 31.05676 259 LEU D C 1
ATOM 6225 O O . LEU C 1 270 ? 53.78822 20.54342 45.75283 1.000 33.02118 259 LEU D O 1
ATOM 6230 N N . SER C 1 271 ? 51.93951 21.31002 46.77898 1.000 30.71987 260 SER D N 1
ATOM 6231 C CA . SER C 1 271 ? 52.34108 22.70602 46.64239 1.000 30.40887 260 SER D CA 1
ATOM 6232 C C . SER C 1 271 ? 53.71972 22.93204 47.25294 1.000 31.34528 260 SER D C 1
ATOM 6233 O O . SER C 1 271 ? 54.05168 22.39779 48.32071 1.000 27.88092 260 SER D O 1
ATOM 6236 N N . ASP C 1 272 ? 54.52473 23.72370 46.56221 1.000 25.63042 261 ASP D N 1
ATOM 6237 C CA . ASP C 1 272 ? 55.73615 24.25266 47.14766 1.000 26.39742 261 ASP D CA 1
ATOM 6238 C C . ASP C 1 272 ? 55.51152 25.71450 47.54520 1.000 28.68521 261 ASP D C 1
ATOM 6239 O O . ASP C 1 272 ? 54.38115 26.22921 47.55308 1.000 23.99010 261 ASP D O 1
ATOM 6244 N N . HIS C 1 273 ? 56.62018 26.38531 47.86135 1.000 28.05454 262 HIS D N 1
ATOM 6245 C CA . HIS C 1 273 ? 56.60521 27.72879 48.41757 1.000 26.68979 262 HIS D CA 1
ATOM 6246 C C . HIS C 1 273 ? 55.88834 28.71306 47.51170 1.000 27.65630 262 HIS D C 1
ATOM 6247 O O . HIS C 1 273 ? 55.29671 29.67988 48.00918 1.000 26.50299 262 HIS D O 1
ATOM 6254 N N . LEU C 1 274 ? 55.92423 28.49311 46.19138 1.000 26.47110 263 LEU D N 1
ATOM 6255 C CA . LEU C 1 274 ? 55.23943 29.36870 45.23725 1.000 25.01624 263 LEU D CA 1
ATOM 6256 C C . LEU C 1 274 ? 53.88249 28.83791 44.79216 1.000 25.68095 263 LEU D C 1
ATOM 6257 O O . LEU C 1 274 ? 52.91730 29.60218 44.74457 1.000 25.65053 263 LEU D O 1
ATOM 6262 N N . SER C 1 275 ? 53.77226 27.54802 44.47679 1.000 25.00914 264 SER D N 1
ATOM 6263 C CA . SER C 1 275 ? 52.55256 27.03297 43.87183 1.000 26.52109 264 SER D CA 1
ATOM 6264 C C . SER C 1 275 ? 51.42394 26.86705 44.87565 1.000 30.25112 264 SER D C 1
ATOM 6265 O O . SER C 1 275 ? 50.27498 26.62826 44.45794 1.000 27.30164 264 SER D O 1
ATOM 6268 N N . GLY C 1 276 ? 51.71875 26.97238 46.17931 1.000 25.72196 265 GLY D N 1
ATOM 6269 C CA . GLY C 1 276 ? 50.64473 27.00199 47.16564 1.000 27.80804 265 GLY D CA 1
ATOM 6270 C C . GLY C 1 276 ? 49.71196 28.18936 46.98129 1.000 29.85250 265 GLY D C 1
ATOM 6271 O O . GLY C 1 276 ? 48.51420 28.09776 47.26708 1.000 27.06266 265 GLY D O 1
ATOM 6272 N N . LEU C 1 277 ? 50.23829 29.30606 46.46970 1.000 24.03698 266 LEU D N 1
ATOM 6273 C CA . LEU C 1 277 ? 49.42323 30.47410 46.18460 1.000 27.00507 266 LEU D CA 1
ATOM 6274 C C . LEU C 1 277 ? 48.41641 30.18642 45.08876 1.000 30.42227 266 LEU D C 1
ATOM 6275 O O . LEU C 1 277 ? 47.52020 31.01031 44.84256 1.000 25.61339 266 LEU D O 1
ATOM 6280 N N . TYR C 1 278 ? 48.56916 29.05490 44.40227 1.000 29.34747 267 TYR D N 1
ATOM 6281 C CA . TYR C 1 278 ? 47.67774 28.68836 43.31424 1.000 26.49080 267 TYR D CA 1
ATOM 6282 C C . TYR C 1 278 ? 47.05679 27.32293 43.56902 1.000 30.77941 267 TYR D C 1
ATOM 6283 O O . TYR C 1 278 ? 46.61881 26.65303 42.62370 1.000 29.86662 267 TYR D O 1
ATOM 6292 N N . SER C 1 279 ? 47.01324 26.90578 44.84791 1.000 29.46666 268 SER D N 1
ATOM 6293 C CA . SER C 1 279 ? 46.27487 25.71880 45.28351 1.000 31.09027 268 SER D CA 1
ATOM 6294 C C . SER C 1 279 ? 44.83437 26.09074 45.63745 1.000 30.57198 268 SER D C 1
ATOM 6295 O O . SER C 1 279 ? 44.59601 26.99889 46.43698 1.000 25.54360 268 SER D O 1
ATOM 6298 N N . TYR C 1 280 ? 43.87240 25.38759 45.04415 1.000 26.40450 269 TYR D N 1
ATOM 6299 C CA . TYR C 1 280 ? 42.50059 25.59252 45.47933 1.000 31.76179 269 TYR D CA 1
ATOM 6300 C C . TYR C 1 280 ? 42.33742 25.17131 46.93564 1.000 31.06478 269 TYR D C 1
ATOM 6301 O O . TYR C 1 280 ? 41.47670 25.70936 47.64824 1.000 28.96831 269 TYR D O 1
ATOM 6310 N N . ARG C 1 281 ? 43.19176 24.25548 47.41150 1.000 28.39306 270 ARG D N 1
ATOM 6311 C CA . ARG C 1 281 ? 43.13421 23.87261 48.82006 1.000 31.06624 270 ARG D CA 1
ATOM 6312 C C . ARG C 1 281 ? 43.66241 24.98148 49.72641 1.000 27.70789 270 ARG D C 1
ATOM 6313 O O . ARG C 1 281 ? 43.04986 25.28611 50.75206 1.000 25.60999 270 ARG D O 1
ATOM 6321 N N . LEU C 1 282 ? 44.80543 25.58116 49.38698 1.000 27.92309 271 LEU D N 1
ATOM 6322 C CA . LEU C 1 282 ? 45.24262 26.75270 50.13536 1.000 27.74437 271 LEU D CA 1
ATOM 6323 C C . LEU C 1 282 ? 44.12466 27.78972 50.21747 1.000 30.83848 271 LEU D C 1
ATOM 6324 O O . LEU C 1 282 ? 43.80246 28.29539 51.30503 1.000 28.26965 271 LEU D O 1
ATOM 6329 N N . VAL C 1 283 ? 43.57954 28.16882 49.05477 1.000 23.05359 272 VAL D N 1
ATOM 6330 C CA . VAL C 1 283 ? 42.53319 29.18188 48.98920 1.000 23.63791 272 VAL D CA 1
ATOM 6331 C C . VAL C 1 283 ? 41.39490 28.80635 49.91840 1.000 28.07944 272 VAL D C 1
ATOM 6332 O O . VAL C 1 283 ? 40.85231 29.65068 50.64554 1.000 28.51787 272 VAL D O 1
ATOM 6336 N N . GLY C 1 284 ? 41.01619 27.52984 49.90753 1.000 29.19949 273 GLY D N 1
ATOM 6337 C CA . GLY C 1 284 ? 39.95684 27.07501 50.78489 1.000 27.29563 273 GLY D CA 1
ATOM 6338 C C . GLY C 1 284 ? 40.29866 27.24275 52.25053 1.000 30.21095 273 GLY D C 1
ATOM 6339 O O . GLY C 1 284 ? 39.45896 27.69185 53.03386 1.000 30.96924 273 GLY D O 1
ATOM 6340 N N . LEU C 1 285 ? 41.52792 26.86728 52.64924 1.000 28.53440 274 LEU D N 1
ATOM 6341 C CA . LEU C 1 285 ? 41.90419 27.01793 54.05480 1.000 28.80888 274 LEU D CA 1
ATOM 6342 C C . LEU C 1 285 ? 41.84824 28.48799 54.46329 1.000 27.66719 274 LEU D C 1
ATOM 6343 O O . LEU C 1 285 ? 41.39837 28.82130 55.56774 1.000 27.13773 274 LEU D O 1
ATOM 6348 N N . VAL C 1 286 ? 42.29104 29.38693 53.57765 1.000 25.56874 275 VAL D N 1
ATOM 6349 C CA . VAL C 1 286 ? 42.24269 30.81746 53.89900 1.000 29.43123 275 VAL D CA 1
ATOM 6350 C C . VAL C 1 286 ? 40.79236 31.25548 54.08825 1.000 33.32984 275 VAL D C 1
ATOM 6351 O O . VAL C 1 286 ? 40.45296 31.94308 55.06060 1.000 30.11731 275 VAL D O 1
ATOM 6355 N N . LYS C 1 287 ? 39.90851 30.84339 53.16458 1.000 32.80425 276 LYS D N 1
ATOM 6356 C CA . LYS C 1 287 ? 38.49817 31.20535 53.28152 1.000 31.27556 276 LYS D CA 1
ATOM 6357 C C . LYS C 1 287 ? 37.89965 30.67575 54.58150 1.000 33.68099 276 LYS D C 1
ATOM 6358 O O . LYS C 1 287 ? 37.18155 31.39947 55.28536 1.000 35.29299 276 LYS D O 1
ATOM 6364 N N . LYS C 1 288 ? 38.19716 29.42061 54.92380 1.000 30.12578 277 LYS D N 1
ATOM 6365 C CA . LYS C 1 288 ? 37.74603 28.85619 56.19421 1.000 27.86453 277 LYS D CA 1
ATOM 6366 C C . LYS C 1 288 ? 38.18360 29.72775 57.36301 1.000 29.98681 277 LYS D C 1
ATOM 6367 O O . LYS C 1 288 ? 37.37396 30.08335 58.22458 1.000 32.62609 277 LYS D O 1
ATOM 6373 N N . ALA C 1 289 ? 39.46912 30.07748 57.41357 1.000 24.43914 278 ALA D N 1
ATOM 6374 C CA . ALA C 1 289 ? 39.95447 30.90223 58.50848 1.000 25.88194 278 ALA D CA 1
ATOM 6375 C C . ALA C 1 289 ? 39.22346 32.24826 58.55289 1.000 32.42927 278 ALA D C 1
ATOM 6376 O O . ALA C 1 289 ? 38.94685 32.78829 59.63373 1.000 29.33462 278 ALA D O 1
ATOM 6378 N N . LEU C 1 290 ? 38.88771 32.79904 57.39354 1.000 27.01958 279 LEU D N 1
ATOM 6379 C CA . LEU C 1 290 ? 38.20733 34.08289 57.38926 1.000 28.84387 279 LEU D CA 1
ATOM 6380 C C . LEU C 1 290 ? 36.73333 33.96353 57.75689 1.000 35.60808 279 LEU D C 1
ATOM 6381 O O . LEU C 1 290 ? 36.10877 34.97297 58.10587 1.000 37.74952 279 LEU D O 1
ATOM 6386 N N . ASP C 1 291 ? 36.16305 32.76321 57.68610 1.000 34.55197 280 ASP D N 1
ATOM 6387 C CA . ASP C 1 291 ? 34.74294 32.54275 57.96483 1.000 31.66896 280 ASP D CA 1
ATOM 6388 C C . ASP C 1 291 ? 34.58362 31.20881 58.70110 1.000 35.80733 280 ASP D C 1
ATOM 6389 O O . ASP C 1 291 ? 34.07545 30.22239 58.15013 1.000 31.84559 280 ASP D O 1
ATOM 6394 N N . PRO C 1 292 ? 34.99539 31.15702 59.97705 1.000 34.34715 281 PRO D N 1
ATOM 6395 C CA . PRO C 1 292 ? 35.14611 29.85623 60.65862 1.000 36.29709 281 PRO D CA 1
ATOM 6396 C C . PRO C 1 292 ? 33.84750 29.12535 60.94607 1.000 34.25617 281 PRO D C 1
ATOM 6397 O O . PRO C 1 292 ? 33.88652 27.89746 61.09301 1.000 30.14208 281 PRO D O 1
ATOM 6401 N N . THR C 1 293 ? 32.71331 29.82183 61.07060 1.000 33.33250 282 THR D N 1
ATOM 6402 C CA . THR C 1 293 ? 31.42120 29.16134 61.23221 1.000 36.67497 282 THR D CA 1
ATOM 6403 C C . THR C 1 293 ? 30.63764 29.08630 59.92063 1.000 39.62592 282 THR D C 1
ATOM 6404 O O . THR C 1 293 ? 29.46131 28.70210 59.93301 1.000 39.69482 282 THR D O 1
ATOM 6408 N N . GLY C 1 294 ? 31.26102 29.43302 58.79494 1.000 32.22447 283 GLY D N 1
ATOM 6409 C CA . GLY C 1 294 ? 30.59472 29.47609 57.50953 1.000 34.42519 283 GLY D CA 1
ATOM 6410 C C . GLY C 1 294 ? 30.60198 28.18690 56.71299 1.000 33.17495 283 GLY D C 1
ATOM 6411 O O . GLY C 1 294 ? 30.14288 28.17250 55.56460 1.000 28.77176 283 GLY D O 1
ATOM 6412 N N . ASN C 1 295 ? 31.12391 27.09977 57.27927 1.000 34.29112 284 ASN D N 1
ATOM 6413 C CA . ASN C 1 295 ? 31.11172 25.79049 56.62256 1.000 32.96265 284 ASN D CA 1
ATOM 6414 C C . ASN C 1 295 ? 31.75819 25.85169 55.23720 1.000 29.02010 284 ASN D C 1
ATOM 6415 O O . ASN C 1 295 ? 31.19645 25.40412 54.23549 1.000 30.87759 284 ASN D O 1
ATOM 6420 N N . VAL C 1 296 ? 32.96815 26.40866 55.18896 1.000 30.01441 285 VAL D N 1
ATOM 6421 C CA . VAL C 1 296 ? 33.66489 26.57722 53.91986 1.000 32.99023 285 VAL D CA 1
ATOM 6422 C C . VAL C 1 296 ? 34.12582 25.22479 53.38147 1.000 29.96299 285 VAL D C 1
ATOM 6423 O O . VAL C 1 296 ? 34.65806 24.38316 54.12146 1.000 24.49078 285 VAL D O 1
ATOM 6427 N N . TYR C 1 297 ? 33.93469 25.01830 52.07766 1.000 29.15028 286 TYR D N 1
ATOM 6428 C CA . TYR C 1 297 ? 34.41656 23.81377 51.40479 1.000 31.79747 286 TYR D CA 1
ATOM 6429 C C . TYR C 1 297 ? 35.92525 23.94361 51.16850 1.000 29.79961 286 TYR D C 1
ATOM 6430 O O . TYR C 1 297 ? 36.37798 24.92378 50.56758 1.000 28.93503 286 TYR D O 1
ATOM 6439 N N . VAL C 1 298 ? 36.70661 22.97895 51.65013 1.000 28.51019 287 VAL D N 1
ATOM 6440 C CA . VAL C 1 298 ? 38.13992 22.93942 51.37818 1.000 30.39744 287 VAL D CA 1
ATOM 6441 C C . VAL C 1 298 ? 38.41265 21.76542 50.44105 1.000 31.55936 287 VAL D C 1
ATOM 6442 O O . VAL C 1 298 ? 38.34471 20.60098 50.86472 1.000 37.59608 287 VAL D O 1
ATOM 6446 N N . PRO C 1 299 ? 38.73087 22.00806 49.17201 1.000 35.22823 288 PRO D N 1
ATOM 6447 C CA . PRO C 1 299 ? 38.98935 20.89437 48.25117 1.000 28.70056 288 PRO D CA 1
ATOM 6448 C C . PRO C 1 299 ? 40.29068 20.17808 48.57384 1.000 28.01673 288 PRO D C 1
ATOM 6449 O O . PRO C 1 299 ? 41.18315 20.70455 49.24351 1.000 30.94602 288 PRO D O 1
ATOM 6453 N N . CYS C 1 300 ? 40.38703 18.94493 48.08203 1.000 29.71747 289 CYS D N 1
ATOM 6454 C CA . CYS C 1 300 ? 41.64113 18.19440 48.08629 1.000 31.70070 289 CYS D CA 1
ATOM 6455 C C . CYS C 1 300 ? 41.93024 17.72772 46.65765 1.000 28.82940 289 CYS D C 1
ATOM 6456 O O . CYS C 1 300 ? 41.33843 16.75648 46.18342 1.000 34.36023 289 CYS D O 1
ATOM 6459 N N . LEU C 1 301 ? 42.85666 18.38986 45.98131 1.000 27.05918 290 LEU D N 1
ATOM 6460 C CA . LEU C 1 301 ? 43.15505 18.10707 44.58810 1.000 32.50909 290 LEU D CA 1
ATOM 6461 C C . LEU C 1 301 ? 44.65816 18.01066 44.37768 1.000 37.41446 290 LEU D C 1
ATOM 6462 O O . LEU C 1 301 ? 45.43924 18.51872 45.19128 1.000 36.17507 290 LEU D O 1
ATOM 6467 N N . PRO C 1 302 ? 45.09340 17.36434 43.28954 1.000 34.55307 291 PRO D N 1
ATOM 6468 C CA . PRO C 1 302 ? 46.51470 17.41579 42.93537 1.000 37.16875 291 PRO D CA 1
ATOM 6469 C C . PRO C 1 302 ? 46.94251 18.85698 42.72477 1.000 36.35306 291 PRO D C 1
ATOM 6470 O O . PRO C 1 302 ? 46.19211 19.67415 42.18702 1.000 45.08185 291 PRO D O 1
ATOM 6474 N N . ASN C 1 303 ? 48.15472 19.17134 43.15502 1.000 31.76665 292 ASN D N 1
ATOM 6475 C CA . ASN C 1 303 ? 48.74736 20.45206 42.80932 1.000 32.73008 292 ASN D CA 1
ATOM 6476 C C . ASN C 1 303 ? 50.25494 20.27338 42.82776 1.000 34.78388 292 ASN D C 1
ATOM 6477 O O . ASN C 1 303 ? 50.79720 19.73297 43.79861 1.000 34.36889 292 ASN D O 1
ATOM 6482 N N . ALA C 1 304 ? 50.92513 20.71008 41.74700 1.000 32.07870 293 ALA D N 1
ATOM 6483 C CA . ALA C 1 304 ? 52.32990 20.38231 41.53663 1.000 35.29478 293 ALA D CA 1
ATOM 6484 C C . ALA C 1 304 ? 53.25426 21.50111 41.99284 1.000 35.80232 293 ALA D C 1
ATOM 6485 O O . ALA C 1 304 ? 52.87319 22.67746 42.02272 1.000 35.89904 293 ALA D O 1
ATOM 6487 N N . PRO C 1 305 ? 54.50061 21.16912 42.31232 1.000 35.56824 294 PRO D N 1
ATOM 6488 C CA . PRO C 1 305 ? 55.52096 22.20747 42.50771 1.000 35.52433 294 PRO D CA 1
ATOM 6489 C C . PRO C 1 305 ? 55.71407 23.00258 41.22728 1.000 36.04750 294 PRO D C 1
ATOM 6490 O O . PRO C 1 305 ? 55.25759 22.61663 40.14837 1.000 37.70013 294 PRO D O 1
ATOM 6494 N N . VAL C 1 306 ? 56.43543 24.11986 41.35606 1.000 37.12006 295 VAL D N 1
ATOM 6495 C CA . VAL C 1 306 ? 56.79946 24.93353 40.19442 1.000 39.18246 295 VAL D CA 1
ATOM 6496 C C . VAL C 1 306 ? 57.85190 24.22661 39.35144 1.000 38.81351 295 VAL D C 1
ATOM 6497 O O . VAL C 1 306 ? 57.77910 24.21427 38.11670 1.000 43.02606 295 VAL D O 1
ATOM 6501 N N . LEU C 1 307 ? 58.84690 23.64092 40.00267 1.000 39.83713 296 LEU D N 1
ATOM 6502 C CA . LEU C 1 307 ? 59.93081 22.93146 39.34828 1.000 43.32055 296 LEU D CA 1
ATOM 6503 C C . LEU C 1 307 ? 59.61595 21.45199 39.29479 1.000 41.66743 296 LEU D C 1
ATOM 6504 O O . LEU C 1 307 ? 58.67732 20.96718 39.92162 1.000 41.50476 296 LEU D O 1
ATOM 6509 N N . GLU C 1 308 ? 60.44397 20.73039 38.55809 1.000 50.24938 297 GLU D N 1
ATOM 6510 C CA . GLU C 1 308 ? 60.32288 19.28941 38.46645 1.000 49.93323 297 GLU D CA 1
ATOM 6511 C C . GLU C 1 308 ? 61.63294 18.56632 38.72288 1.000 43.82908 297 GLU D C 1
ATOM 6512 O O . GLU C 1 308 ? 62.39759 18.96115 39.59362 1.000 45.43343 297 GLU D O 1
ATOM 6518 N N . ASP D 1 17 ? 8.52841 15.11088 93.21816 1.000 81.37753 6 ASP B N 1
ATOM 6519 C CA . ASP D 1 17 ? 7.66115 14.36097 94.12846 1.000 77.92250 6 ASP B CA 1
ATOM 6520 C C . ASP D 1 17 ? 6.90476 15.30262 95.10209 1.000 64.62886 6 ASP B C 1
ATOM 6521 O O . ASP D 1 17 ? 5.68032 15.35856 95.07513 1.000 67.26239 6 ASP B O 1
ATOM 6526 N N . PRO D 1 18 ? 7.62068 16.06308 95.93114 1.000 57.47184 7 PRO B N 1
ATOM 6527 C CA . PRO D 1 18 ? 6.94055 17.04060 96.79046 1.000 47.36359 7 PRO B CA 1
ATOM 6528 C C . PRO D 1 18 ? 6.47812 18.23682 95.97771 1.000 47.68149 7 PRO B C 1
ATOM 6529 O O . PRO D 1 18 ? 7.03612 18.56688 94.92998 1.000 43.30248 7 PRO B O 1
ATOM 6533 N N . VAL D 1 19 ? 5.45469 18.90602 96.48775 1.000 40.94800 8 VAL B N 1
ATOM 6534 C CA . VAL D 1 19 ? 4.90616 20.08471 95.83678 1.000 37.10832 8 VAL B CA 1
ATOM 6535 C C . VAL D 1 19 ? 5.20563 21.28408 96.71726 1.000 38.05066 8 VAL B C 1
ATOM 6536 O O . VAL D 1 19 ? 4.75387 21.33361 97.86188 1.000 45.20570 8 VAL B O 1
ATOM 6540 N N . GLY D 1 20 ? 5.95270 22.25333 96.18890 1.000 34.95329 9 GLY B N 1
ATOM 6541 C CA . GLY D 1 20 ? 6.19166 23.49880 96.88678 1.000 38.02149 9 GLY B CA 1
ATOM 6542 C C . GLY D 1 20 ? 5.11449 24.53336 96.61319 1.000 32.59479 9 GLY B C 1
ATOM 6543 O O . GLY D 1 20 ? 4.24732 24.32774 95.76604 1.000 36.04833 9 GLY B O 1
ATOM 6544 N N . PRO D 1 21 ? 5.15027 25.66335 97.31400 1.000 32.96193 10 PRO B N 1
ATOM 6545 C CA . PRO D 1 21 ? 4.05792 26.63921 97.20963 1.000 34.00633 10 PRO B CA 1
ATOM 6546 C C . PRO D 1 21 ? 4.26329 27.59974 96.05499 1.000 32.95050 10 PRO B C 1
ATOM 6547 O O . PRO D 1 21 ? 5.37084 27.77502 95.54348 1.000 34.42318 10 PRO B O 1
ATOM 6551 N N . GLU D 1 22 ? 3.16820 28.23847 95.65686 1.000 29.92067 11 GLU B N 1
ATOM 6552 C CA . GLU D 1 22 ? 3.24144 29.22445 94.58058 1.000 36.87074 11 GLU B CA 1
ATOM 6553 C C . GLU D 1 22 ? 4.08329 30.42632 95.02771 1.000 30.16592 11 GLU B C 1
ATOM 6554 O O . GLU D 1 22 ? 4.04558 30.82383 96.19316 1.000 30.46261 11 GLU B O 1
ATOM 6560 N N . GLN D 1 23 ? 4.87106 30.99297 94.11302 1.000 23.29400 12 GLN B N 1
ATOM 6561 C CA . GLN D 1 23 ? 5.77733 32.08329 94.47161 1.000 30.13468 12 GLN B CA 1
ATOM 6562 C C . GLN D 1 23 ? 5.55602 33.27192 93.53714 1.000 33.03223 12 GLN B C 1
ATOM 6563 O O . GLN D 1 23 ? 4.89901 33.16040 92.49981 1.000 31.80901 12 GLN B O 1
ATOM 6569 N N . ILE D 1 24 ? 6.12774 34.42322 93.89869 1.000 31.82862 13 ILE B N 1
ATOM 6570 C CA . ILE D 1 24 ? 5.96606 35.63271 93.09767 1.000 27.81273 13 ILE B CA 1
ATOM 6571 C C . ILE D 1 24 ? 7.29582 36.32557 92.84852 1.000 29.69559 13 ILE B C 1
ATOM 6572 O O . ILE D 1 24 ? 7.32495 37.44476 92.33253 1.000 30.01439 13 ILE B O 1
ATOM 6577 N N . SER D 1 25 ? 8.40139 35.68789 93.22011 1.000 33.29033 14 SER B N 1
ATOM 6578 C CA . SER D 1 25 ? 9.71258 36.28943 93.01870 1.000 30.59173 14 SER B CA 1
ATOM 6579 C C . SER D 1 25 ? 10.76258 35.19578 92.92500 1.000 30.54514 14 SER B C 1
ATOM 6580 O O . SER D 1 25 ? 10.69712 34.19703 93.64790 1.000 31.44289 14 SER B O 1
ATOM 6583 N N . PHE D 1 26 ? 11.75253 35.41105 92.06105 1.000 28.68067 15 PHE B N 1
ATOM 6584 C CA . PHE D 1 26 ? 12.64770 34.31850 91.71398 1.000 32.44372 15 PHE B CA 1
ATOM 6585 C C . PHE D 1 26 ? 13.52223 33.88436 92.88865 1.000 34.07611 15 PHE B C 1
ATOM 6586 O O . PHE D 1 26 ? 13.70416 32.68517 93.11092 1.000 32.70470 15 PHE B O 1
ATOM 6594 N N . LEU D 1 27 ? 14.09462 34.82005 93.63359 1.000 35.10043 16 LEU B N 1
ATOM 6595 C CA . LEU D 1 27 ? 15.08560 34.38599 94.61297 1.000 29.70027 16 LEU B CA 1
ATOM 6596 C C . LEU D 1 27 ? 14.43356 33.64309 95.78075 1.000 34.92089 16 LEU B C 1
ATOM 6597 O O . LEU D 1 27 ? 14.98646 32.64984 96.26844 1.000 38.20509 16 LEU B O 1
ATOM 6602 N N . PRO D 1 28 ? 13.27842 34.07181 96.27825 1.000 34.17382 17 PRO B N 1
ATOM 6603 C CA . PRO D 1 28 ? 12.59918 33.22665 97.28758 1.000 35.00301 17 PRO B CA 1
ATOM 6604 C C . PRO D 1 28 ? 12.32600 31.80085 96.79092 1.000 38.90450 17 PRO B C 1
ATOM 6605 O O . PRO D 1 28 ? 12.52807 30.82990 97.54035 1.000 38.54851 17 PRO B O 1
ATOM 6609 N N . ALA D 1 29 ? 11.87156 31.65220 95.53485 1.000 33.42799 18 ALA B N 1
ATOM 6610 C CA . ALA D 1 29 ? 11.65635 30.32473 94.95935 1.000 33.74224 18 ALA B CA 1
ATOM 6611 C C . ALA D 1 29 ? 12.96175 29.54701 94.85092 1.000 35.30906 18 ALA B C 1
ATOM 6612 O O . ALA D 1 29 ? 13.00715 28.33575 95.10897 1.000 33.44310 18 ALA B O 1
ATOM 6614 N N . LYS D 1 30 ? 14.03652 30.21589 94.46408 1.000 31.41361 19 LYS B N 1
ATOM 6615 C CA . LYS D 1 30 ? 15.32008 29.53233 94.42207 1.000 30.44395 19 LYS B CA 1
ATOM 6616 C C . LYS D 1 30 ? 15.70812 29.03347 95.80395 1.000 33.52515 19 LYS B C 1
ATOM 6617 O O . LYS D 1 30 ? 16.18743 27.90478 95.95937 1.000 36.32685 19 LYS B O 1
ATOM 6623 N N . LEU D 1 31 ? 15.60405 29.90586 96.80836 1.000 34.46728 20 LEU B N 1
ATOM 6624 C CA . LEU D 1 31 ? 15.98073 29.51237 98.16044 1.000 36.96437 20 LEU B CA 1
ATOM 6625 C C . LEU D 1 31 ? 15.20260 28.28358 98.57727 1.000 37.79379 20 LEU B C 1
ATOM 6626 O O . LEU D 1 31 ? 15.78128 27.30108 99.06152 1.000 32.38313 20 LEU B O 1
ATOM 6631 N N . TYR D 1 32 ? 13.87606 28.33127 98.40812 1.000 32.41636 21 TYR B N 1
ATOM 6632 C CA . TYR D 1 32 ? 13.06133 27.16111 98.70717 1.000 35.21468 21 TYR B CA 1
ATOM 6633 C C . TYR D 1 32 ? 13.58972 25.92736 97.98864 1.000 37.68018 21 TYR B C 1
ATOM 6634 O O . TYR D 1 32 ? 13.64423 24.83698 98.57140 1.000 33.87221 21 TYR B O 1
ATOM 6643 N N . SER D 1 33 ? 13.95321 26.07160 96.70834 1.000 33.33476 22 SER B N 1
ATOM 6644 C CA . SER D 1 33 ? 14.40029 24.90705 95.95669 1.000 33.14848 22 SER B CA 1
ATOM 6645 C C . SER D 1 33 ? 15.73524 24.39445 96.47304 1.000 37.42685 22 SER B C 1
ATOM 6646 O O . SER D 1 33 ? 16.01248 23.19762 96.36658 1.000 41.18907 22 SER B O 1
ATOM 6649 N N . SER D 1 34 ? 16.56516 25.26749 97.04913 1.000 36.23192 23 SER B N 1
ATOM 6650 C CA . SER D 1 34 ? 17.85216 24.80867 97.57263 1.000 35.77155 23 SER B CA 1
ATOM 6651 C C . SER D 1 34 ? 17.69191 23.86991 98.76417 1.000 41.21199 23 SER B C 1
ATOM 6652 O O . SER D 1 34 ? 18.60937 23.09086 99.04461 1.000 43.24602 23 SER B O 1
ATOM 6655 N N . LEU D 1 35 ? 16.55563 23.92123 99.46657 1.000 40.36594 24 LEU B N 1
ATOM 6656 C CA . LEU D 1 35 ? 16.22699 22.93702 100.49848 1.000 42.22269 24 LEU B CA 1
ATOM 6657 C C . LEU D 1 35 ? 15.30924 21.82538 100.00873 1.000 40.18937 24 LEU B C 1
ATOM 6658 O O . LEU D 1 35 ? 15.10799 20.85276 100.73293 1.000 42.59339 24 LEU B O 1
ATOM 6663 N N . ALA D 1 36 ? 14.73589 21.95373 98.81746 1.000 37.88395 25 ALA B N 1
ATOM 6664 C CA . ALA D 1 36 ? 13.79572 20.97106 98.28007 1.000 36.54918 25 ALA B CA 1
ATOM 6665 C C . ALA D 1 36 ? 14.04417 20.86124 96.78033 1.000 34.67644 25 ALA B C 1
ATOM 6666 O O . ALA D 1 36 ? 13.17998 21.16949 95.95560 1.000 27.70465 25 ALA B O 1
ATOM 6668 N N . PRO D 1 37 ? 15.24305 20.42580 96.39993 1.000 37.18929 26 PRO B N 1
ATOM 6669 C CA . PRO D 1 37 ? 15.65402 20.48870 94.98238 1.000 35.75339 26 PRO B CA 1
ATOM 6670 C C . PRO D 1 37 ? 14.78595 19.71598 93.99666 1.000 34.94879 26 PRO B C 1
ATOM 6671 O O . PRO D 1 37 ? 14.81326 20.05981 92.81346 1.000 39.65109 26 PRO B O 1
ATOM 6675 N N . THR D 1 38 ? 14.01012 18.71747 94.40927 1.000 33.06962 27 THR B N 1
ATOM 6676 C CA . THR D 1 38 ? 13.15023 18.00966 93.46457 1.000 36.88190 27 THR B CA 1
ATOM 6677 C C . THR D 1 38 ? 11.70126 18.48325 93.49723 1.000 35.90101 27 THR B C 1
ATOM 6678 O O . THR D 1 38 ? 10.85263 17.85592 92.86404 1.000 37.72496 27 THR B O 1
ATOM 6682 N N . ALA D 1 39 ? 11.39198 19.55800 94.21532 1.000 31.85460 28 ALA B N 1
ATOM 6683 C CA . ALA D 1 39 ? 10.00851 19.99958 94.33063 1.000 34.39395 28 ALA B CA 1
ATOM 6684 C C . ALA D 1 39 ? 9.40405 20.30550 92.96290 1.000 33.75705 28 ALA B C 1
ATOM 6685 O O . ALA D 1 39 ? 10.09211 20.70195 92.02073 1.000 31.54806 28 ALA B O 1
ATOM 6687 N N . LEU D 1 40 ? 8.15869 20.11485 92.86512 1.000 33.99140 29 LEU B N 1
ATOM 6688 C CA . LEU D 1 40 ? 7.34154 20.55437 91.75616 1.000 30.85880 29 LEU B CA 1
ATOM 6689 C C . LEU D 1 40 ? 6.68324 21.87416 92.11254 1.000 28.87670 29 LEU B C 1
ATOM 6690 O O . LEU D 1 40 ? 6.32058 22.08977 93.26732 1.000 35.00543 29 LEU B O 1
ATOM 6695 N N . PRO D 1 41 ? 6.48115 22.77952 91.16701 1.000 28.38592 30 PRO B N 1
ATOM 6696 C CA . PRO D 1 41 ? 5.60904 23.91923 91.42520 1.000 28.32702 30 PRO B CA 1
ATOM 6697 C C . PRO D 1 41 ? 4.15885 23.47348 91.46350 1.000 32.37548 30 PRO B C 1
ATOM 6698 O O . PRO D 1 41 ? 3.82053 22.39273 90.95637 1.000 32.56585 30 PRO B O 1
ATOM 6702 N N . PRO D 1 42 ? 3.26720 24.27444 92.04136 1.000 36.30058 31 PRO B N 1
ATOM 6703 C CA . PRO D 1 42 ? 1.84462 23.91779 92.02511 1.000 31.16448 31 PRO B CA 1
ATOM 6704 C C . PRO D 1 42 ? 1.37166 23.56580 90.61993 1.000 33.12822 31 PRO B C 1
ATOM 6705 O O . PRO D 1 42 ? 1.93266 24.01599 89.61263 1.000 30.91265 31 PRO B O 1
ATOM 6709 N N . GLY D 1 43 ? 0.32937 22.74142 90.56513 1.000 27.35693 32 GLY B N 1
ATOM 6710 C CA . GLY D 1 43 ? -0.37397 22.49999 89.32500 1.000 24.77761 32 GLY B CA 1
ATOM 6711 C C . GLY D 1 43 ? 0.36996 21.67853 88.30278 1.000 32.11207 32 GLY B C 1
ATOM 6712 O O . GLY D 1 43 ? -0.01950 21.68441 87.12146 1.000 32.74854 32 GLY B O 1
ATOM 6713 N N . THR D 1 44 ? 1.40973 20.94238 88.71201 1.000 26.12679 33 THR B N 1
ATOM 6714 C CA . THR D 1 44 ? 2.37638 20.41757 87.75748 1.000 27.82857 33 THR B CA 1
ATOM 6715 C C . THR D 1 44 ? 2.68184 18.94038 87.98087 1.000 32.31792 33 THR B C 1
ATOM 6716 O O . THR D 1 44 ? 2.93257 18.49671 89.10871 1.000 31.07672 33 THR B O 1
ATOM 6720 N N . ASN D 1 45 ? 2.70383 18.19870 86.87034 1.000 32.37146 34 ASN B N 1
ATOM 6721 C CA . ASN D 1 45 ? 2.92796 16.75113 86.85922 1.000 32.67734 34 ASN B CA 1
ATOM 6722 C C . ASN D 1 45 ? 1.87682 16.01282 87.68073 1.000 32.63865 34 ASN B C 1
ATOM 6723 O O . ASN D 1 45 ? 2.18011 15.05141 88.38783 1.000 34.65830 34 ASN B O 1
ATOM 6728 N N . ASP D 1 46 ? 0.63090 16.47850 87.58783 1.000 32.74032 35 ASP B N 1
ATOM 6729 C CA . ASP D 1 46 ? -0.53685 15.66215 87.91074 1.000 35.20408 35 ASP B CA 1
ATOM 6730 C C . ASP D 1 46 ? -0.74112 14.72047 86.72376 1.000 35.98204 35 ASP B C 1
ATOM 6731 O O . ASP D 1 46 ? -1.24702 15.12678 85.67139 1.000 34.93978 35 ASP B O 1
ATOM 6736 N N . TRP D 1 47 ? -0.30831 13.46411 86.87071 1.000 33.28151 36 TRP B N 1
ATOM 6737 C CA . TRP D 1 47 ? -0.39080 12.49610 85.78259 1.000 30.45355 36 TRP B CA 1
ATOM 6738 C C . TRP D 1 47 ? -1.80306 11.95003 85.57621 1.000 33.62587 36 TRP B C 1
ATOM 6739 O O . TRP D 1 47 ? -1.99553 11.05343 84.75138 1.000 30.21175 36 TRP B O 1
ATOM 6750 N N . THR D 1 48 ? -2.79879 12.46459 86.29324 1.000 35.91842 37 THR B N 1
ATOM 6751 C CA . THR D 1 48 ? -4.18109 12.17261 85.95041 1.000 33.78063 37 THR B CA 1
ATOM 6752 C C . THR D 1 48 ? -4.79080 13.23844 85.05138 1.000 36.89143 37 THR B C 1
ATOM 6753 O O . THR D 1 48 ? -5.94008 13.07997 84.63055 1.000 39.62434 37 THR B O 1
ATOM 6757 N N . CYS D 1 49 ? -4.06702 14.31863 84.75294 1.000 33.30341 38 CYS B N 1
ATOM 6758 C CA . CYS D 1 49 ? -4.66902 15.43085 84.02397 1.000 34.53547 38 CYS B CA 1
ATOM 6759 C C . CYS D 1 49 ? -5.05180 14.99811 82.61581 1.000 32.98418 38 CYS B C 1
ATOM 6760 O O . CYS D 1 49 ? -4.35767 14.20244 81.97897 1.000 34.18575 38 CYS B O 1
ATOM 6763 N N . GLN D 1 50 ? -6.16672 15.52277 82.12289 1.000 34.33878 39 GLN B N 1
ATOM 6764 C CA . GLN D 1 50 ? -6.61603 15.22188 80.76908 1.000 37.34647 39 GLN B CA 1
ATOM 6765 C C . GLN D 1 50 ? -6.82700 16.53976 80.03756 1.000 36.03768 39 GLN B C 1
ATOM 6766 O O . GLN D 1 50 ? -7.58765 17.39721 80.52513 1.000 35.73831 39 GLN B O 1
ATOM 6772 N N . PRO D 1 51 ? -6.18669 16.74749 78.88579 1.000 36.78361 40 PRO B N 1
ATOM 6773 C CA . PRO D 1 51 ? -6.41478 17.97119 78.11967 1.000 31.69369 40 PRO B CA 1
ATOM 6774 C C . PRO D 1 51 ? -7.90328 18.20860 77.95342 1.000 34.66758 40 PRO B C 1
ATOM 6775 O O . PRO D 1 51 ? -8.68764 17.26963 77.84651 1.000 34.13021 40 PRO B O 1
ATOM 6779 N N . SER D 1 52 ? -8.27941 19.47800 77.93102 1.000 38.78406 41 SER B N 1
ATOM 6780 C CA . SER D 1 52 ? -9.66025 19.90081 77.80288 1.000 34.55785 41 SER B CA 1
ATOM 6781 C C . SER D 1 52 ? -9.94717 20.26616 76.35648 1.000 32.16623 41 SER B C 1
ATOM 6782 O O . SER D 1 52 ? -9.07353 20.23332 75.49096 1.000 37.24597 41 SER B O 1
ATOM 6785 N N . ALA D 1 53 ? -11.19534 20.64283 76.09978 1.000 36.00892 42 ALA B N 1
ATOM 6786 C CA . ALA D 1 53 ? -11.57736 21.06665 74.76007 1.000 33.82053 42 ALA B CA 1
ATOM 6787 C C . ALA D 1 53 ? -10.89886 22.37726 74.38309 1.000 37.34490 42 ALA B C 1
ATOM 6788 O O . ALA D 1 53 ? -10.50491 22.57627 73.22831 1.000 37.78521 42 ALA B O 1
ATOM 6790 N N . ALA D 1 54 ? -10.78729 23.30153 75.33385 1.000 38.37972 43 ALA B N 1
ATOM 6791 C CA . ALA D 1 54 ? -10.18678 24.58565 75.01490 1.000 35.90211 43 ALA B CA 1
ATOM 6792 C C . ALA D 1 54 ? -8.68071 24.45027 74.82687 1.000 37.02411 43 ALA B C 1
ATOM 6793 O O . ALA D 1 54 ? -8.08703 25.17733 74.02141 1.000 35.53691 43 ALA B O 1
ATOM 6795 N N . HIS D 1 55 ? -8.05479 23.50082 75.51539 1.000 33.54703 44 HIS B N 1
ATOM 6796 C CA . HIS D 1 55 ? -6.60180 23.37435 75.52742 1.000 31.26795 44 HIS B CA 1
ATOM 6797 C C . HIS D 1 55 ? -6.24084 21.91656 75.31025 1.000 28.64542 44 HIS B C 1
ATOM 6798 O O . HIS D 1 55 ? -5.91584 21.18433 76.25243 1.000 31.89729 44 HIS B O 1
ATOM 6805 N N . PRO D 1 56 ? -6.30705 21.45722 74.06612 1.000 29.59655 45 PRO B N 1
ATOM 6806 C CA . PRO D 1 56 ? -5.98543 20.05186 73.76899 1.000 30.44588 45 PRO B CA 1
ATOM 6807 C C . PRO D 1 56 ? -4.55536 19.65839 74.06890 1.000 31.83158 45 PRO B C 1
ATOM 6808 O O . PRO D 1 56 ? -4.29314 18.45631 74.23279 1.000 31.37309 45 PRO B O 1
ATOM 6812 N N . ARG D 1 57 ? -3.61042 20.61077 74.10798 1.000 28.07706 46 ARG B N 1
ATOM 6813 C CA . ARG D 1 57 ? -2.21362 20.21599 74.18095 1.000 28.11645 46 ARG B CA 1
ATOM 6814 C C . ARG D 1 57 ? -1.65063 20.44498 75.56522 1.000 29.66368 46 ARG B C 1
ATOM 6815 O O . ARG D 1 57 ? -1.80248 21.54293 76.12521 1.000 28.95827 46 ARG B O 1
ATOM 6823 N N . PRO D 1 58 ? -1.00510 19.43122 76.14213 1.000 30.38480 47 PRO B N 1
ATOM 6824 C CA . PRO D 1 58 ? -0.25775 19.63759 77.38489 1.000 27.53976 47 PRO B CA 1
ATOM 6825 C C . PRO D 1 58 ? 0.87252 20.62252 77.15788 1.000 28.38477 47 PRO B C 1
ATOM 6826 O O . PRO D 1 58 ? 1.30677 20.86525 76.02648 1.000 23.81447 47 PRO B O 1
ATOM 6830 N N . VAL D 1 59 ? 1.34933 21.19275 78.26205 1.000 30.00861 48 VAL B N 1
ATOM 6831 C CA . VAL D 1 59 ? 2.41614 22.18203 78.24272 1.000 28.29634 48 VAL B CA 1
ATOM 6832 C C . VAL D 1 59 ? 3.58668 21.64254 79.03949 1.000 28.06902 48 VAL B C 1
ATOM 6833 O O . VAL D 1 59 ? 3.42342 21.27046 80.20710 1.000 33.07776 48 VAL B O 1
ATOM 6837 N N . VAL D 1 60 ? 4.76269 21.61239 78.40927 1.000 27.43700 49 VAL B N 1
ATOM 6838 C CA . VAL D 1 60 ? 6.00541 21.16817 79.02556 1.000 24.60271 49 VAL B CA 1
ATOM 6839 C C . VAL D 1 60 ? 6.88905 22.38709 79.26125 1.000 28.83967 49 VAL B C 1
ATOM 6840 O O . VAL D 1 60 ? 7.16807 23.15817 78.33190 1.000 33.41586 49 VAL B O 1
ATOM 6844 N N . LEU D 1 61 ? 7.31358 22.57183 80.50325 1.000 28.15245 50 LEU B N 1
ATOM 6845 C CA . LEU D 1 61 ? 8.14157 23.69868 80.88815 1.000 26.06384 50 LEU B CA 1
ATOM 6846 C C . LEU D 1 61 ? 9.55728 23.19008 81.10973 1.000 32.16605 50 LEU B C 1
ATOM 6847 O O . LEU D 1 61 ? 9.75476 22.14340 81.73917 1.000 32.71996 50 LEU B O 1
ATOM 6852 N N . VAL D 1 62 ? 10.53561 23.93790 80.59738 1.000 29.04967 51 VAL B N 1
ATOM 6853 C CA . VAL D 1 62 ? 11.92652 23.50678 80.52312 1.000 28.14188 51 VAL B CA 1
ATOM 6854 C C . VAL D 1 62 ? 12.79740 24.60514 81.13046 1.000 32.43232 51 VAL B C 1
ATOM 6855 O O . VAL D 1 62 ? 12.88447 25.71332 80.57086 1.000 29.46544 51 VAL B O 1
ATOM 6859 N N . HIS D 1 63 ? 13.46920 24.28490 82.24627 1.000 26.19994 52 HIS B N 1
ATOM 6860 C CA . HIS D 1 63 ? 14.14808 25.27772 83.07731 1.000 26.40672 52 HIS B CA 1
ATOM 6861 C C . HIS D 1 63 ? 15.47963 25.69730 82.45796 1.000 28.08657 52 HIS B C 1
ATOM 6862 O O . HIS D 1 63 ? 15.88536 25.21429 81.39220 1.000 29.44482 52 HIS B O 1
ATOM 6869 N N . GLY D 1 64 ? 16.17221 26.60828 83.14607 1.000 27.23514 53 GLY B N 1
ATOM 6870 C CA . GLY D 1 64 ? 17.40161 27.18867 82.66194 1.000 28.18044 53 GLY B CA 1
ATOM 6871 C C . GLY D 1 64 ? 18.64670 26.66743 83.36446 1.000 29.12552 53 GLY B C 1
ATOM 6872 O O . GLY D 1 64 ? 18.60266 25.77058 84.20966 1.000 28.46327 53 GLY B O 1
ATOM 6873 N N . THR D 1 65 ? 19.77743 27.27391 82.99516 1.000 28.63803 54 THR B N 1
ATOM 6874 C CA . THR D 1 65 ? 21.07653 26.94543 83.57311 1.000 31.33995 54 THR B CA 1
ATOM 6875 C C . THR D 1 65 ? 21.08064 27.19825 85.08665 1.000 30.26121 54 THR B C 1
ATOM 6876 O O . THR D 1 65 ? 20.63433 28.24903 85.55898 1.000 32.49227 54 THR B O 1
ATOM 6880 N N . TRP D 1 66 ? 21.60293 26.24070 85.84876 1.000 26.33911 55 TRP B N 1
ATOM 6881 C CA . TRP D 1 66 ? 21.74904 26.36196 87.29840 1.000 30.11577 55 TRP B CA 1
ATOM 6882 C C . TRP D 1 66 ? 20.40558 26.47979 88.00876 1.000 30.18206 55 TRP B C 1
ATOM 6883 O O . TRP D 1 66 ? 20.34586 26.91108 89.15873 1.000 32.01721 55 TRP B O 1
ATOM 6894 N N . ALA D 1 67 ? 19.31935 26.09435 87.34926 1.000 27.15241 56 ALA B N 1
ATOM 6895 C CA . ALA D 1 67 ? 17.99084 26.23168 87.92395 1.000 27.26783 56 ALA B CA 1
ATOM 6896 C C . ALA D 1 67 ? 17.27216 24.89053 87.91690 1.000 29.97730 56 ALA B C 1
ATOM 6897 O O . ALA D 1 67 ? 17.88244 23.86395 87.59633 1.000 28.45694 56 ALA B O 1
ATOM 6899 N N . ASN D 1 68 ? 15.97906 24.89086 88.25570 1.000 31.33232 57 ASN B N 1
ATOM 6900 C CA . ASN D 1 68 ? 15.16470 23.67529 88.30664 1.000 34.04721 57 ASN B CA 1
ATOM 6901 C C . ASN D 1 68 ? 13.74426 24.03048 87.86470 1.000 33.59307 57 ASN B C 1
ATOM 6902 O O . ASN D 1 68 ? 13.48270 25.15732 87.43326 1.000 32.66259 57 ASN B O 1
ATOM 6907 N N . ARG D 1 69 ? 12.81489 23.06243 87.97065 1.000 27.00762 58 ARG B N 1
ATOM 6908 C CA . ARG D 1 69 ? 11.44234 23.34176 87.54380 1.000 33.92170 58 ARG B CA 1
ATOM 6909 C C . ARG D 1 69 ? 10.70037 24.19033 88.56346 1.000 29.78629 58 ARG B C 1
ATOM 6910 O O . ARG D 1 69 ? 9.79116 24.94557 88.19882 1.000 32.77017 58 ARG B O 1
ATOM 6918 N N . TYR D 1 70 ? 11.10936 24.13032 89.82647 1.000 30.88089 59 TYR B N 1
ATOM 6919 C CA . TYR D 1 70 ? 10.42474 24.91677 90.83942 1.000 32.47960 59 TYR B CA 1
ATOM 6920 C C . TYR D 1 70 ? 10.80701 26.39002 90.74967 1.000 32.30702 59 TYR B C 1
ATOM 6921 O O . TYR D 1 70 ? 9.93972 27.25542 90.58902 1.000 30.83302 59 TYR B O 1
ATOM 6930 N N . ASP D 1 71 ? 12.10119 26.70571 90.84519 1.000 30.29059 60 ASP B N 1
ATOM 6931 C CA . ASP D 1 71 ? 12.44328 28.11905 90.85840 1.000 31.32502 60 ASP B CA 1
ATOM 6932 C C . ASP D 1 71 ? 12.13018 28.77668 89.51332 1.000 31.65127 60 ASP B C 1
ATOM 6933 O O . ASP D 1 71 ? 11.77204 29.96106 89.47524 1.000 30.82047 60 ASP B O 1
ATOM 6938 N N . SER D 1 72 ? 12.19542 28.02786 88.40940 1.000 25.66997 61 SER B N 1
ATOM 6939 C CA . SER D 1 72 ? 11.83887 28.62030 87.12306 1.000 24.96807 61 SER B CA 1
ATOM 6940 C C . SER D 1 72 ? 10.34363 28.87664 87.01401 1.000 29.02321 61 SER B C 1
ATOM 6941 O O . SER D 1 72 ? 9.93377 29.88715 86.43664 1.000 25.15413 61 SER B O 1
ATOM 6944 N N . PHE D 1 73 ? 9.50189 27.96551 87.53727 1.000 27.22617 62 PHE B N 1
ATOM 6945 C CA . PHE D 1 73 ? 8.09731 28.00373 87.15477 1.000 26.84685 62 PHE B CA 1
ATOM 6946 C C . PHE D 1 73 ? 7.13450 28.07444 88.32709 1.000 28.61816 62 PHE B C 1
ATOM 6947 O O . PHE D 1 73 ? 5.96440 27.73928 88.15460 1.000 27.50123 62 PHE B O 1
ATOM 6955 N N . ALA D 1 74 ? 7.57786 28.54493 89.49739 1.000 31.55965 63 ALA B N 1
ATOM 6956 C CA . ALA D 1 74 ? 6.67142 28.64424 90.63710 1.000 27.62500 63 ALA B CA 1
ATOM 6957 C C . ALA D 1 74 ? 5.62336 29.74365 90.47081 1.000 31.21590 63 ALA B C 1
ATOM 6958 O O . ALA D 1 74 ? 4.69377 29.80868 91.28056 1.000 30.20962 63 ALA B O 1
ATOM 6960 N N . MET D 1 75 ? 5.73844 30.60978 89.46220 1.000 28.11572 64 MET B N 1
ATOM 6961 C CA . MET D 1 75 ? 4.62646 31.47012 89.08279 1.000 26.74404 64 MET B CA 1
ATOM 6962 C C . MET D 1 75 ? 3.99774 31.04802 87.76657 1.000 27.98503 64 MET B C 1
ATOM 6963 O O . MET D 1 75 ? 2.77233 30.89761 87.69019 1.000 31.60516 64 MET B O 1
ATOM 6968 N N . ILE D 1 76 ? 4.80200 30.84998 86.72050 1.000 23.72758 65 ILE B N 1
ATOM 6969 C CA . ILE D 1 76 ? 4.23499 30.48079 85.42505 1.000 29.02993 65 ILE B CA 1
ATOM 6970 C C . ILE D 1 76 ? 3.32910 29.25404 85.55475 1.000 29.24979 65 ILE B C 1
ATOM 6971 O O . ILE D 1 76 ? 2.21221 29.23493 85.02581 1.000 29.82641 65 ILE B O 1
ATOM 6976 N N . ALA D 1 77 ? 3.78891 28.21038 86.25425 1.000 27.39915 66 ALA B N 1
ATOM 6977 C CA . ALA D 1 77 ? 3.04768 26.94886 86.22123 1.000 28.84631 66 ALA B CA 1
ATOM 6978 C C . ALA D 1 77 ? 1.66837 27.08566 86.85269 1.000 26.79520 66 ALA B C 1
ATOM 6979 O O . ALA D 1 77 ? 0.67443 26.73037 86.19743 1.000 24.78982 66 ALA B O 1
ATOM 6981 N N . PRO D 1 78 ? 1.52778 27.58753 88.07801 1.000 28.33719 67 PRO B N 1
ATOM 6982 C CA . PRO D 1 78 ? 0.17893 27.84639 88.62706 1.000 30.58444 67 PRO B CA 1
ATOM 6983 C C . PRO D 1 78 ? -0.70614 28.71332 87.73918 1.000 31.22137 67 PRO B C 1
ATOM 6984 O O . PRO D 1 78 ? -1.92607 28.48512 87.67334 1.000 30.22042 67 PRO B O 1
ATOM 6988 N N . HIS D 1 79 ? -0.14232 29.72831 87.07511 1.000 25.28041 68 HIS B N 1
ATOM 6989 C CA . HIS D 1 79 ? -0.96367 30.55302 86.19287 1.000 28.82767 68 HIS B CA 1
ATOM 6990 C C . HIS D 1 79 ? -1.48903 29.74266 85.01027 1.000 33.30652 68 HIS B C 1
ATOM 6991 O O . HIS D 1 79 ? -2.67605 29.83058 84.66268 1.000 32.90536 68 HIS B O 1
ATOM 6998 N N . LEU D 1 80 ? -0.62771 28.93160 84.38490 1.000 25.63161 69 LEU B N 1
ATOM 6999 C CA . LEU D 1 80 ? -1.11269 28.10685 83.28494 1.000 28.60915 69 LEU B CA 1
ATOM 7000 C C . LEU D 1 80 ? -2.12834 27.07149 83.77135 1.000 28.06036 69 LEU B C 1
ATOM 7001 O O . LEU D 1 80 ? -3.05877 26.72070 83.04107 1.000 28.43611 69 LEU B O 1
ATOM 7006 N N . LYS D 1 81 ? -1.97597 26.58099 84.99742 1.000 27.71743 70 LYS B N 1
ATOM 7007 C CA . LYS D 1 81 ? -2.96045 25.65269 85.54086 1.000 31.17509 70 LYS B CA 1
ATOM 7008 C C . LYS D 1 81 ? -4.31334 26.33819 85.68929 1.000 31.89222 70 LYS B C 1
ATOM 7009 O O . LYS D 1 81 ? -5.33315 25.83983 85.20122 1.000 29.25760 70 LYS B O 1
ATOM 7015 N N . ARG D 1 82 ? -4.33898 27.49786 86.35050 1.000 29.06007 71 ARG B N 1
ATOM 7016 C CA . ARG D 1 82 ? -5.59304 28.21195 86.48454 1.000 29.57676 71 ARG B CA 1
ATOM 7017 C C . ARG D 1 82 ? -6.21560 28.53322 85.12644 1.000 33.19912 71 ARG B C 1
ATOM 7018 O O . ARG D 1 82 ? -7.44111 28.69793 85.04008 1.000 31.80907 71 ARG B O 1
ATOM 7026 N N . ALA D 1 83 ? -5.42178 28.57478 84.05722 1.000 29.38888 72 ALA B N 1
ATOM 7027 C CA . ALA D 1 83 ? -5.96983 28.86755 82.73494 1.000 27.69012 72 ALA B CA 1
ATOM 7028 C C . ALA D 1 83 ? -6.52957 27.63644 82.03493 1.000 27.17464 72 ALA B C 1
ATOM 7029 O O . ALA D 1 83 ? -7.04298 27.76176 80.91909 1.000 30.57167 72 ALA B O 1
ATOM 7031 N N . GLY D 1 84 ? -6.42535 26.45910 82.64572 1.000 30.53628 73 GLY B N 1
ATOM 7032 C CA . GLY D 1 84 ? -7.01198 25.24580 82.11702 1.000 29.76708 73 GLY B CA 1
ATOM 7033 C C . GLY D 1 84 ? -6.08963 24.32169 81.35223 1.000 31.99977 73 GLY B C 1
ATOM 7034 O O . GLY D 1 84 ? -6.58570 23.45671 80.62720 1.000 34.57540 73 GLY B O 1
ATOM 7035 N N . TYR D 1 85 ? -4.77505 24.48445 81.46678 1.000 29.77226 74 TYR B N 1
ATOM 7036 C CA . TYR D 1 85 ? -3.82532 23.60511 80.79590 1.000 31.10968 74 TYR B CA 1
ATOM 7037 C C . TYR D 1 85 ? -3.38438 22.48245 81.72456 1.000 33.59536 74 TYR B C 1
ATOM 7038 O O . TYR D 1 85 ? -3.35306 22.63724 82.95520 1.000 31.73594 74 TYR B O 1
ATOM 7047 N N . CYS D 1 86 ? -3.03050 21.34725 81.12491 1.000 24.11854 75 CYS B N 1
ATOM 7048 C CA . CYS D 1 86 ? -2.26736 20.34036 81.84860 1.000 27.51029 75 CYS B CA 1
ATOM 7049 C C . CYS D 1 86 ? -0.79464 20.72601 81.74563 1.000 30.50372 75 CYS B C 1
ATOM 7050 O O . CYS D 1 86 ? -0.29918 20.94776 80.63589 1.000 29.33351 75 CYS B O 1
ATOM 7053 N N . VAL D 1 87 ? -0.10188 20.83754 82.88578 1.000 25.81456 76 VAL B N 1
ATOM 7054 C CA . VAL D 1 87 ? 1.24760 21.39105 82.94091 1.000 27.43835 76 VAL B CA 1
ATOM 7055 C C . VAL D 1 87 ? 2.22506 20.33853 83.45832 1.000 31.22227 76 VAL B C 1
ATOM 7056 O O . VAL D 1 87 ? 1.92057 19.59832 84.40173 1.000 32.61673 76 VAL B O 1
ATOM 7060 N N . TYR D 1 88 ? 3.40965 20.28441 82.84509 1.000 28.52564 77 TYR B N 1
ATOM 7061 C CA . TYR D 1 88 ? 4.43049 19.29050 83.16965 1.000 29.77601 77 TYR B CA 1
ATOM 7062 C C . TYR D 1 88 ? 5.80635 19.93381 83.12677 1.000 29.48998 77 TYR B C 1
ATOM 7063 O O . TYR D 1 88 ? 6.08148 20.77520 82.25909 1.000 27.15969 77 TYR B O 1
ATOM 7072 N N . ALA D 1 89 ? 6.67490 19.52115 84.04704 1.000 25.75566 78 ALA B N 1
ATOM 7073 C CA . ALA D 1 89 ? 8.03586 20.04412 84.06554 1.000 29.49734 78 ALA B CA 1
ATOM 7074 C C . ALA D 1 89 ? 9.01181 18.95889 84.50855 1.000 33.26597 78 ALA B C 1
ATOM 7075 O O . ALA D 1 89 ? 8.77266 18.26938 85.51197 1.000 29.36874 78 ALA B O 1
ATOM 7077 N N . LEU D 1 90 ? 10.11287 18.82441 83.76646 1.000 26.07467 79 LEU B N 1
ATOM 7078 C CA . LEU D 1 90 ? 11.19114 17.91420 84.10826 1.000 24.50192 79 LEU B CA 1
ATOM 7079 C C . LEU D 1 90 ? 12.37394 18.68253 84.69397 1.000 26.53386 79 LEU B C 1
ATOM 7080 O O . LEU D 1 90 ? 12.46347 19.91027 84.59622 1.000 28.51565 79 LEU B O 1
ATOM 7085 N N . ASN D 1 91 ? 13.27928 17.94463 85.33087 1.000 29.20128 80 ASN B N 1
ATOM 7086 C CA . ASN D 1 91 ? 14.61089 18.43681 85.66955 1.000 28.31567 80 ASN B CA 1
ATOM 7087 C C . ASN D 1 91 ? 15.61852 17.71164 84.79606 1.000 26.41131 80 ASN B C 1
ATOM 7088 O O . ASN D 1 91 ? 15.49720 16.50097 84.57228 1.000 26.13757 80 ASN B O 1
ATOM 7093 N N . TYR D 1 92 ? 16.60177 18.44690 84.28342 1.000 23.84698 81 TYR B N 1
ATOM 7094 C CA . TYR D 1 92 ? 17.45895 17.88807 83.24399 1.000 28.35015 81 TYR B CA 1
ATOM 7095 C C . TYR D 1 92 ? 18.87566 18.43433 83.39316 1.000 29.64628 81 TYR B C 1
ATOM 7096 O O . TYR D 1 92 ? 19.12825 19.37502 84.15841 1.000 26.35343 81 TYR B O 1
ATOM 7105 N N . GLY D 1 93 ? 19.79014 17.85092 82.60501 1.000 28.38185 82 GLY B N 1
ATOM 7106 C CA . GLY D 1 93 ? 21.18522 18.27341 82.57935 1.000 27.64906 82 GLY B CA 1
ATOM 7107 C C . GLY D 1 93 ? 21.88972 18.15226 83.91415 1.000 28.90825 82 GLY B C 1
ATOM 7108 O O . GLY D 1 93 ? 22.84233 18.89246 84.17765 1.000 29.58518 82 GLY B O 1
ATOM 7109 N N . ASP D 1 94 ? 21.43838 17.24287 84.76864 1.000 24.55841 83 ASP B N 1
ATOM 7110 C CA . ASP D 1 94 ? 21.99807 17.09403 86.10319 1.000 30.79612 83 ASP B CA 1
ATOM 7111 C C . ASP D 1 94 ? 23.32761 16.34030 86.07615 1.000 36.19347 83 ASP B C 1
ATOM 7112 O O . ASP D 1 94 ? 23.43241 15.26763 85.47206 1.000 38.99074 83 ASP B O 1
ATOM 7117 N N . GLU D 1 95 ? 24.33804 16.89644 86.74716 1.000 39.27566 84 GLU B N 1
ATOM 7118 C CA . GLU D 1 95 ? 25.63884 16.24884 86.88287 1.000 38.51233 84 GLU B CA 1
ATOM 7119 C C . GLU D 1 95 ? 26.30260 16.75716 88.15837 1.000 37.83470 84 GLU B C 1
ATOM 7120 O O . GLU D 1 95 ? 25.91923 17.78524 88.71629 1.000 42.95753 84 GLU B O 1
ATOM 7126 N N . ASN D 1 96 ? 27.31721 16.01571 88.60781 1.000 45.00906 85 ASN B N 1
ATOM 7127 C CA . ASN D 1 96 ? 27.90825 16.17746 89.93125 1.000 40.71573 85 ASN B CA 1
ATOM 7128 C C . ASN D 1 96 ? 29.41372 16.41680 89.87254 1.000 37.07490 85 ASN B C 1
ATOM 7129 O O . ASN D 1 96 ? 30.06046 16.43578 90.92323 1.000 38.52962 85 ASN B O 1
ATOM 7134 N N . VAL D 1 97 ? 29.98520 16.58865 88.68153 1.000 33.37387 86 VAL B N 1
ATOM 7135 C CA . VAL D 1 97 ? 31.42115 16.81906 88.53973 1.000 35.45554 86 VAL B CA 1
ATOM 7136 C C . VAL D 1 97 ? 31.77522 18.28789 88.74218 1.000 39.33089 86 VAL B C 1
ATOM 7137 O O . VAL D 1 97 ? 32.71519 18.61498 89.47045 1.000 45.52836 86 VAL B O 1
ATOM 7141 N N . SER D 1 98 ? 31.05901 19.19743 88.08365 1.000 33.25455 87 SER B N 1
ATOM 7142 C CA . SER D 1 98 ? 31.35043 20.61592 88.23195 1.000 35.83257 87 SER B CA 1
ATOM 7143 C C . SER D 1 98 ? 31.06165 21.06464 89.66580 1.000 35.47934 87 SER B C 1
ATOM 7144 O O . SER D 1 98 ? 30.28895 20.43206 90.39718 1.000 38.30945 87 SER B O 1
ATOM 7147 N N . VAL D 1 99 ? 31.71037 22.16024 90.07598 1.000 29.88180 88 VAL B N 1
ATOM 7148 C CA . VAL D 1 99 ? 31.48862 22.68820 91.42797 1.000 35.70424 88 VAL B CA 1
ATOM 7149 C C . VAL D 1 99 ? 30.03623 23.11249 91.58918 1.000 32.36795 88 VAL B C 1
ATOM 7150 O O . VAL D 1 99 ? 29.30835 22.59054 92.44350 1.000 34.22027 88 VAL B O 1
ATOM 7154 N N . LEU D 1 100 ? 29.59544 24.06960 90.76540 1.000 27.85237 89 LEU B N 1
ATOM 7155 C CA . LEU D 1 100 ? 28.20473 24.51482 90.81889 1.000 32.40027 89 LEU B CA 1
ATOM 7156 C C . LEU D 1 100 ? 27.23461 23.34877 90.66030 1.000 32.76968 89 LEU B C 1
ATOM 7157 O O . LEU D 1 100 ? 26.14204 23.37433 91.23193 1.000 33.62370 89 LEU B O 1
ATOM 7162 N N . GLY D 1 101 ? 27.60107 22.32350 89.88551 1.000 33.86595 90 GLY B N 1
ATOM 7163 C CA . GLY D 1 101 ? 26.71524 21.17892 89.73844 1.000 32.27399 90 GLY B CA 1
ATOM 7164 C C . GLY D 1 101 ? 26.45264 20.46310 91.04057 1.000 32.52769 90 GLY B C 1
ATOM 7165 O O . GLY D 1 101 ? 25.42831 19.79246 91.18208 1.000 32.90753 90 GLY B O 1
ATOM 7166 N N . GLN D 1 102 ? 27.36463 20.59308 91.99782 1.000 35.71393 91 GLN B N 1
ATOM 7167 C CA . GLN D 1 102 ? 27.22959 19.96640 93.30087 1.000 35.22700 91 GLN B CA 1
ATOM 7168 C C . GLN D 1 102 ? 26.30459 20.72664 94.23888 1.000 37.14630 91 GLN B C 1
ATOM 7169 O O . GLN D 1 102 ? 26.00700 20.22159 95.32688 1.000 36.29784 91 GLN B O 1
ATOM 7175 N N . LEU D 1 103 ? 25.84477 21.92057 93.85051 1.000 32.29725 92 LEU B N 1
ATOM 7176 C CA . LEU D 1 103 ? 24.95769 22.65601 94.72787 1.000 31.77503 92 LEU B CA 1
ATOM 7177 C C . LEU D 1 103 ? 23.52187 22.17379 94.53285 1.000 33.55145 92 LEU B C 1
ATOM 7178 O O . LEU D 1 103 ? 23.15063 21.71491 93.44979 1.000 35.49472 92 LEU B O 1
ATOM 7183 N N . PRO D 1 104 ? 22.70413 22.21887 95.57940 1.000 36.17692 93 PRO B N 1
ATOM 7184 C CA . PRO D 1 104 ? 21.35239 21.64382 95.48132 1.000 29.50796 93 PRO B CA 1
ATOM 7185 C C . PRO D 1 104 ? 20.44506 22.50102 94.60918 1.000 39.57469 93 PRO B C 1
ATOM 7186 O O . PRO D 1 104 ? 20.36500 23.72237 94.78793 1.000 29.84326 93 PRO B O 1
ATOM 7190 N N . GLY D 1 105 ? 19.75102 21.84529 93.66396 1.000 33.21609 94 GLY B N 1
ATOM 7191 C CA . GLY D 1 105 ? 18.81127 22.51668 92.79140 1.000 28.09919 94 GLY B CA 1
ATOM 7192 C C . GLY D 1 105 ? 19.39975 23.21487 91.58215 1.000 35.12242 94 GLY B C 1
ATOM 7193 O O . GLY D 1 105 ? 18.63293 23.71370 90.74848 1.000 34.45255 94 GLY B O 1
ATOM 7194 N N . LEU D 1 106 ? 20.72563 23.29218 91.45206 1.000 34.05173 95 LEU B N 1
ATOM 7195 C CA . LEU D 1 106 ? 21.34516 23.82367 90.23761 1.000 33.54723 95 LEU B CA 1
ATOM 7196 C C . LEU D 1 106 ? 21.47204 22.65859 89.26898 1.000 36.12780 95 LEU B C 1
ATOM 7197 O O . LEU D 1 106 ? 22.30333 21.76868 89.46901 1.000 39.61198 95 LEU B O 1
ATOM 7202 N N . TYR D 1 107 ? 20.62174 22.63451 88.23649 1.000 31.89083 96 TYR B N 1
ATOM 7203 C CA . TYR D 1 107 ? 20.62601 21.57597 87.22789 1.000 31.08604 96 TYR B CA 1
ATOM 7204 C C . TYR D 1 107 ? 21.00522 22.18996 85.88600 1.000 32.29188 96 TYR B C 1
ATOM 7205 O O . TYR D 1 107 ? 21.37143 23.37119 85.80903 1.000 35.68034 96 TYR B O 1
ATOM 7214 N N . ALA D 1 108 ? 20.88837 21.40298 84.81350 1.000 26.78065 97 ALA B N 1
ATOM 7215 C CA . ALA D 1 108 ? 21.17458 21.90370 83.46792 1.000 29.13602 97 ALA B CA 1
ATOM 7216 C C . ALA D 1 108 ? 22.57773 22.51162 83.39559 1.000 26.85908 97 ALA B C 1
ATOM 7217 O O . ALA D 1 108 ? 22.81102 23.52769 82.73915 1.000 25.25073 97 ALA B O 1
ATOM 7219 N N . THR D 1 109 ? 23.52325 21.88146 84.08325 1.000 31.23395 98 THR B N 1
ATOM 7220 C CA . THR D 1 109 ? 24.93260 22.20715 83.93373 1.000 32.36951 98 THR B CA 1
ATOM 7221 C C . THR D 1 109 ? 25.63153 21.28220 82.95499 1.000 32.32366 98 THR B C 1
ATOM 7222 O O . THR D 1 109 ? 26.65487 21.67121 82.37344 1.000 33.94198 98 THR B O 1
ATOM 7226 N N . GLN D 1 110 ? 25.07665 20.09423 82.72885 1.000 29.17121 99 GLN B N 1
ATOM 7227 C CA . GLN D 1 110 ? 25.66742 19.16637 81.77376 1.000 35.07679 99 GLN B CA 1
ATOM 7228 C C . GLN D 1 110 ? 25.70959 19.79365 80.38695 1.000 31.13297 99 GLN B C 1
ATOM 7229 O O . GLN D 1 110 ? 24.91134 20.67846 80.07165 1.000 32.95810 99 GLN B O 1
ATOM 7235 N N . THR D 1 111 ? 26.65641 19.33427 79.55362 1.000 30.48781 100 THR B N 1
ATOM 7236 C CA . THR D 1 111 ? 26.69526 19.77399 78.15901 1.000 29.45370 100 THR B CA 1
ATOM 7237 C C . THR D 1 111 ? 25.31034 19.59669 77.53542 1.000 30.69089 100 THR B C 1
ATOM 7238 O O . THR D 1 111 ? 24.55597 18.69701 77.91008 1.000 33.39834 100 THR B O 1
ATOM 7242 N N . ILE D 1 112 ? 24.95822 20.46777 76.58663 1.000 29.85166 101 ILE B N 1
ATOM 7243 C CA . ILE D 1 112 ? 23.54057 20.75419 76.36484 1.000 30.38425 101 ILE B CA 1
ATOM 7244 C C . ILE D 1 112 ? 22.89139 19.76207 75.40135 1.000 26.96032 101 ILE B C 1
ATOM 7245 O O . ILE D 1 112 ? 21.76649 19.30854 75.63951 1.000 27.07032 101 ILE B O 1
ATOM 7250 N N . LYS D 1 113 ? 23.54939 19.43853 74.28648 1.000 30.49000 102 LYS B N 1
ATOM 7251 C CA . LYS D 1 113 ? 22.92091 18.60278 73.25436 1.000 31.44717 102 LYS B CA 1
ATOM 7252 C C . LYS D 1 113 ? 22.15978 17.39830 73.80925 1.000 27.52542 102 LYS B C 1
ATOM 7253 O O . LYS D 1 113 ? 20.97444 17.24261 73.47828 1.000 27.88367 102 LYS B O 1
ATOM 7259 N N . PRO D 1 114 ? 22.73181 16.55412 74.67262 1.000 27.97746 103 PRO B N 1
ATOM 7260 C CA . PRO D 1 114 ? 21.95481 15.41022 75.19433 1.000 31.77761 103 PRO B CA 1
ATOM 7261 C C . PRO D 1 114 ? 20.71365 15.80697 76.00599 1.000 32.82697 103 PRO B C 1
ATOM 7262 O O . PRO D 1 114 ? 19.88683 14.92785 76.29482 1.000 33.91796 103 PRO B O 1
ATOM 7266 N N . ALA D 1 115 ? 20.54782 17.08056 76.38029 1.000 27.38727 104 ALA B N 1
ATOM 7267 C CA . ALA D 1 115 ? 19.29533 17.49686 77.00725 1.000 26.62060 104 ALA B CA 1
ATOM 7268 C C . ALA D 1 115 ? 18.11171 17.10324 76.13848 1.000 27.74285 104 ALA B C 1
ATOM 7269 O O . ALA D 1 115 ? 17.06024 16.68700 76.64974 1.000 27.88511 104 ALA B O 1
ATOM 7271 N N . GLY D 1 116 ? 18.27950 17.19582 74.81146 1.000 28.26723 105 GLY B N 1
ATOM 7272 C CA . GLY D 1 116 ? 17.20234 16.81277 73.90629 1.000 28.31962 105 GLY B CA 1
ATOM 7273 C C . GLY D 1 116 ? 16.71948 15.39055 74.12757 1.000 29.25611 105 GLY B C 1
ATOM 7274 O O . GLY D 1 116 ? 15.52657 15.10584 74.00340 1.000 32.60521 105 GLY B O 1
ATOM 7275 N N . GLY D 1 117 ? 17.62765 14.48423 74.48697 1.000 28.63442 106 GLY B N 1
ATOM 7276 C CA . GLY D 1 117 ? 17.20768 13.12927 74.79612 1.000 30.52821 106 GLY B CA 1
ATOM 7277 C C . GLY D 1 117 ? 16.31745 13.07832 76.01971 1.000 28.96428 106 GLY B C 1
ATOM 7278 O O . GLY D 1 117 ? 15.22844 12.49690 75.98370 1.000 37.28410 106 GLY B O 1
ATOM 7279 N N . GLU D 1 118 ? 16.75204 13.71555 77.11166 1.000 28.12031 107 GLU B N 1
ATOM 7280 C CA . GLU D 1 118 ? 15.93827 13.73357 78.32576 1.000 26.36669 107 GLU B CA 1
ATOM 7281 C C . GLU D 1 118 ? 14.54834 14.28913 78.03308 1.000 28.83533 107 GLU B C 1
ATOM 7282 O O . GLU D 1 118 ? 13.53370 13.63458 78.31739 1.000 34.65639 107 GLU B O 1
ATOM 7288 N N . ILE D 1 119 ? 14.48610 15.46713 77.39347 1.000 23.47685 108 ILE B N 1
ATOM 7289 C CA . ILE D 1 119 ? 13.20084 16.06104 77.03571 1.000 25.34267 108 ILE B CA 1
ATOM 7290 C C . ILE D 1 119 ? 12.35752 15.06302 76.25230 1.000 28.87957 108 ILE B C 1
ATOM 7291 O O . ILE D 1 119 ? 11.16156 14.89832 76.52328 1.000 26.83227 108 ILE B O 1
ATOM 7296 N N . SER D 1 120 ? 12.97607 14.33695 75.30615 1.000 29.72872 109 SER B N 1
ATOM 7297 C CA . SER D 1 120 ? 12.21225 13.38361 74.50018 1.000 30.06289 109 SER B CA 1
ATOM 7298 C C . SER D 1 120 ? 11.53586 12.33734 75.38702 1.000 33.85571 109 SER B C 1
ATOM 7299 O O . SER D 1 120 ? 10.30856 12.14101 75.31178 1.000 29.34551 109 SER B O 1
ATOM 7302 N N . SER D 1 121 ? 12.30323 11.70360 76.28704 1.000 29.08839 110 SER B N 1
ATOM 7303 C CA . SER D 1 121 ? 11.68638 10.73851 77.19679 1.000 29.06342 110 SER B CA 1
ATOM 7304 C C . SER D 1 121 ? 10.49011 11.36327 77.90247 1.000 34.00776 110 SER B C 1
ATOM 7305 O O . SER D 1 121 ? 9.37686 10.81049 77.89165 1.000 31.60402 110 SER B O 1
ATOM 7308 N N . PHE D 1 122 ? 10.69298 12.56904 78.45594 1.000 31.22071 111 PHE B N 1
ATOM 7309 C CA . PHE D 1 122 ? 9.64270 13.21831 79.23180 1.000 30.30486 111 PHE B CA 1
ATOM 7310 C C . PHE D 1 122 ? 8.43642 13.47213 78.35674 1.000 28.82222 111 PHE B C 1
ATOM 7311 O O . PHE D 1 122 ? 7.29008 13.17727 78.73803 1.000 30.03565 111 PHE B O 1
ATOM 7319 N N . VAL D 1 123 ? 8.68510 13.97244 77.14978 1.000 25.18468 112 VAL B N 1
ATOM 7320 C CA . VAL D 1 123 ? 7.56634 14.32540 76.29129 1.000 31.38784 112 VAL B CA 1
ATOM 7321 C C . VAL D 1 123 ? 6.78822 13.06753 75.95515 1.000 33.75783 112 VAL B C 1
ATOM 7322 O O . VAL D 1 123 ? 5.54403 13.05577 75.99883 1.000 34.11490 112 VAL B O 1
ATOM 7326 N N . ASP D 1 124 ? 7.50739 11.95665 75.73849 1.000 32.35513 113 ASP B N 1
ATOM 7327 C CA . ASP D 1 124 ? 6.81550 10.70281 75.46843 1.000 34.89911 113 ASP B CA 1
ATOM 7328 C C . ASP D 1 124 ? 5.89766 10.35260 76.63172 1.000 30.90063 113 ASP B C 1
ATOM 7329 O O . ASP D 1 124 ? 4.68773 10.14208 76.43818 1.000 30.76438 113 ASP B O 1
ATOM 7334 N N . GLN D 1 125 ? 6.41515 10.43901 77.86375 1.000 30.14512 114 GLN B N 1
ATOM 7335 C CA . GLN D 1 125 ? 5.55028 10.17980 79.01584 1.000 31.31244 114 GLN B CA 1
ATOM 7336 C C . GLN D 1 125 ? 4.29819 11.04976 78.96408 1.000 35.71824 114 GLN B C 1
ATOM 7337 O O . GLN D 1 125 ? 3.16796 10.54935 79.07908 1.000 34.57405 114 GLN B O 1
ATOM 7343 N N . VAL D 1 126 ? 4.48358 12.34894 78.70244 1.000 29.94625 115 VAL B N 1
ATOM 7344 C CA . VAL D 1 126 ? 3.35994 13.27675 78.71611 1.000 33.54810 115 VAL B CA 1
ATOM 7345 C C . VAL D 1 126 ? 2.34447 12.88724 77.65044 1.000 33.69710 115 VAL B C 1
ATOM 7346 O O . VAL D 1 126 ? 1.13952 12.74647 77.92614 1.000 24.48685 115 VAL B O 1
ATOM 7350 N N . LEU D 1 127 ? 2.82021 12.65691 76.42132 1.000 30.97450 116 LEU B N 1
ATOM 7351 C CA . LEU D 1 127 ? 1.86717 12.28129 75.39406 1.000 30.39342 116 LEU B CA 1
ATOM 7352 C C . LEU D 1 127 ? 1.18728 10.99099 75.81611 1.000 36.52075 116 LEU B C 1
ATOM 7353 O O . LEU D 1 127 ? -0.04708 10.85056 75.76203 1.000 31.60084 116 LEU B O 1
ATOM 7358 N N . ASP D 1 128 ? 1.97313 10.08331 76.37639 1.000 33.91284 117 ASP B N 1
ATOM 7359 C CA . ASP D 1 128 ? 1.41730 8.77661 76.64777 1.000 36.62119 117 ASP B CA 1
ATOM 7360 C C . ASP D 1 128 ? 0.33728 8.90871 77.71271 1.000 37.45638 117 ASP B C 1
ATOM 7361 O O . ASP D 1 128 ? -0.67384 8.19507 77.69648 1.000 36.34150 117 ASP B O 1
ATOM 7366 N N . SER D 1 129 ? 0.53636 9.84320 78.63819 1.000 34.64244 118 SER B N 1
ATOM 7367 C CA . SER D 1 129 ? -0.32502 9.93959 79.79295 1.000 30.69355 118 SER B CA 1
ATOM 7368 C C . SER D 1 129 ? -1.58530 10.70251 79.48147 1.000 32.32391 118 SER B C 1
ATOM 7369 O O . SER D 1 129 ? -2.55733 10.58005 80.22714 1.000 30.06291 118 SER B O 1
ATOM 7372 N N . THR D 1 130 ? -1.58714 11.49231 78.40274 1.000 36.99158 119 THR B N 1
ATOM 7373 C CA . THR D 1 130 ? -2.69955 12.39119 78.13766 1.000 34.62200 119 THR B CA 1
ATOM 7374 C C . THR D 1 130 ? -3.45850 12.00267 76.88482 1.000 36.94113 119 THR B C 1
ATOM 7375 O O . THR D 1 130 ? -4.51071 12.58816 76.60540 1.000 36.94219 119 THR B O 1
ATOM 7379 N N . GLY D 1 131 ? -2.94203 11.04687 76.12121 1.000 28.04405 120 GLY B N 1
ATOM 7380 C CA . GLY D 1 131 ? -3.53455 10.71651 74.85333 1.000 29.02476 120 GLY B CA 1
ATOM 7381 C C . GLY D 1 131 ? -3.51958 11.81724 73.82352 1.000 36.97407 120 GLY B C 1
ATOM 7382 O O . GLY D 1 131 ? -4.24820 11.70926 72.82976 1.000 37.25070 120 GLY B O 1
ATOM 7383 N N . ALA D 1 132 ? -2.71805 12.86856 74.00663 1.000 29.94232 121 ALA B N 1
ATOM 7384 C CA . ALA D 1 132 ? -2.69737 13.92598 73.00434 1.000 31.63608 121 ALA B CA 1
ATOM 7385 C C . ALA D 1 132 ? -1.68183 13.60620 71.91886 1.000 32.45770 121 ALA B C 1
ATOM 7386 O O . ALA D 1 132 ? -0.76475 12.80573 72.10512 1.000 29.91709 121 ALA B O 1
ATOM 7388 N N . ASP D 1 133 ? -1.86589 14.23307 70.75766 1.000 40.54665 122 ASP B N 1
ATOM 7389 C CA . ASP D 1 133 ? -0.92414 14.01007 69.66230 1.000 38.32207 122 ASP B CA 1
ATOM 7390 C C . ASP D 1 133 ? 0.32082 14.86980 69.80330 1.000 33.90367 122 ASP B C 1
ATOM 7391 O O . ASP D 1 133 ? 1.40054 14.45170 69.38419 1.000 32.17317 122 ASP B O 1
ATOM 7396 N N . GLN D 1 134 ? 0.19399 16.06922 70.37150 1.000 36.36803 123 GLN B N 1
ATOM 7397 C CA . GLN D 1 134 ? 1.30656 17.00130 70.44059 1.000 30.06650 123 GLN B CA 1
ATOM 7398 C C . GLN D 1 134 ? 1.32491 17.68415 71.79382 1.000 32.30186 123 GLN B C 1
ATOM 7399 O O . GLN D 1 134 ? 0.32583 17.71782 72.51999 1.000 33.97459 123 GLN B O 1
ATOM 7405 N N . VAL D 1 135 ? 2.48491 18.23385 72.12211 1.000 29.74550 124 VAL B N 1
ATOM 7406 C CA . VAL D 1 135 ? 2.62136 19.12937 73.25554 1.000 27.69237 124 VAL B CA 1
ATOM 7407 C C . VAL D 1 135 ? 3.01391 20.51703 72.75690 1.000 27.78663 124 VAL B C 1
ATOM 7408 O O . VAL D 1 135 ? 3.47594 20.70527 71.62726 1.000 28.83992 124 VAL B O 1
ATOM 7412 N N . ASP D 1 136 ? 2.81416 21.49602 73.62405 1.000 29.08224 125 ASP B N 1
ATOM 7413 C CA . ASP D 1 136 ? 3.43655 22.80022 73.51577 1.000 26.61684 125 ASP B CA 1
ATOM 7414 C C . ASP D 1 136 ? 4.53541 22.86991 74.56997 1.000 28.93177 125 ASP B C 1
ATOM 7415 O O . ASP D 1 136 ? 4.46347 22.18920 75.59825 1.000 27.90361 125 ASP B O 1
ATOM 7420 N N . MET D 1 137 ? 5.55760 23.68710 74.31185 1.000 27.32302 126 MET B N 1
ATOM 7421 C CA . MET D 1 137 ? 6.77913 23.69102 75.10835 1.000 25.65650 126 MET B CA 1
ATOM 7422 C C . MET D 1 137 ? 7.19397 25.12497 75.39693 1.000 25.36158 126 MET B C 1
ATOM 7423 O O . MET D 1 137 ? 7.24245 25.94208 74.48099 1.000 21.63745 126 MET B O 1
ATOM 7428 N N . PHE D 1 138 ? 7.49910 25.43373 76.65309 1.000 25.70971 127 PHE B N 1
ATOM 7429 C CA . PHE D 1 138 ? 8.08731 26.71988 77.01067 1.000 26.43184 127 PHE B CA 1
ATOM 7430 C C . PHE D 1 138 ? 9.45842 26.49924 77.64225 1.000 25.58448 127 PHE B C 1
ATOM 7431 O O . PHE D 1 138 ? 9.60843 25.67700 78.55301 1.000 25.94064 127 PHE B O 1
ATOM 7439 N N . GLY D 1 139 ? 10.44724 27.23826 77.16313 1.000 26.89863 128 GLY B N 1
ATOM 7440 C CA . GLY D 1 139 ? 11.80666 27.11961 77.65319 1.000 26.66512 128 GLY B CA 1
ATOM 7441 C C . GLY D 1 139 ? 12.40318 28.43156 78.13306 1.000 29.24444 128 GLY B C 1
ATOM 7442 O O . GLY D 1 139 ? 12.29971 29.47253 77.46502 1.000 31.61541 128 GLY B O 1
ATOM 7443 N N . TRP D 1 140 ? 13.03637 28.39853 79.29954 1.000 30.90661 129 TRP B N 1
ATOM 7444 C CA . TRP D 1 140 ? 13.70445 29.57131 79.84374 1.000 26.86526 129 TRP B CA 1
ATOM 7445 C C . TRP D 1 140 ? 15.20049 29.44691 79.60256 1.000 27.39570 129 TRP B C 1
ATOM 7446 O O . TRP D 1 140 ? 15.83039 28.49331 80.07495 1.000 30.36030 129 TRP B O 1
ATOM 7457 N N . SER D 1 141 ? 15.77545 30.41059 78.88902 1.000 30.15080 130 SER B N 1
ATOM 7458 C CA . SER D 1 141 ? 17.23785 30.50706 78.76653 1.000 36.13047 130 SER B CA 1
ATOM 7459 C C . SER D 1 141 ? 17.76877 29.20408 78.18237 1.000 34.22586 130 SER B C 1
ATOM 7460 O O . SER D 1 141 ? 17.42823 28.87649 77.02804 1.000 29.59735 130 SER B O 1
ATOM 7463 N N . GLN D 1 142 ? 18.58309 28.43335 78.90610 1.000 27.59850 131 GLN B N 1
ATOM 7464 C CA . GLN D 1 142 ? 19.11245 27.22374 78.29872 1.000 27.94595 131 GLN B CA 1
ATOM 7465 C C . GLN D 1 142 ? 17.97396 26.31976 77.86387 1.000 27.72961 131 GLN B C 1
ATOM 7466 O O . GLN D 1 142 ? 18.02155 25.73940 76.77227 1.000 29.88656 131 GLN B O 1
ATOM 7472 N N . GLY D 1 143 ? 16.91844 26.23471 78.68078 1.000 26.56971 132 GLY B N 1
ATOM 7473 C CA . GLY D 1 143 ? 15.69757 25.53989 78.31663 1.000 26.32066 132 GLY B CA 1
ATOM 7474 C C . GLY D 1 143 ? 15.35423 25.69152 76.84365 1.000 28.27595 132 GLY B C 1
ATOM 7475 O O . GLY D 1 143 ? 15.14056 24.69438 76.13590 1.000 28.84520 132 GLY B O 1
ATOM 7476 N N . GLY D 1 144 ? 15.35075 26.93469 76.35287 1.000 22.83769 133 GLY B N 1
ATOM 7477 C CA . GLY D 1 144 ? 14.99182 27.16335 74.95710 1.000 25.26570 133 GLY B CA 1
ATOM 7478 C C . GLY D 1 144 ? 15.87155 26.39380 73.98633 1.000 28.51815 133 GLY B C 1
ATOM 7479 O O . GLY D 1 144 ? 15.37717 25.63093 73.14925 1.000 28.96695 133 GLY B O 1
ATOM 7480 N N . ILE D 1 145 ? 17.19518 26.54527 74.11136 1.000 25.23144 134 ILE B N 1
ATOM 7481 C CA . ILE D 1 145 ? 18.06936 25.80738 73.20535 1.000 30.79360 134 ILE B CA 1
ATOM 7482 C C . ILE D 1 145 ? 18.06882 24.31331 73.54469 1.000 31.55170 134 ILE B C 1
ATOM 7483 O O . ILE D 1 145 ? 18.21186 23.46296 72.64382 1.000 27.33019 134 ILE B O 1
ATOM 7488 N N . ALA D 1 146 ? 17.82450 23.95157 74.81084 1.000 24.56721 135 ALA B N 1
ATOM 7489 C CA . ALA D 1 146 ? 17.65740 22.53070 75.07972 1.000 26.50048 135 ALA B CA 1
ATOM 7490 C C . ALA D 1 146 ? 16.46401 22.01227 74.29931 1.000 30.71100 135 ALA B C 1
ATOM 7491 O O . ALA D 1 146 ? 16.55513 20.98099 73.61357 1.000 30.92380 135 ALA B O 1
ATOM 7493 N N . ALA D 1 147 ? 15.36658 22.78211 74.30446 1.000 26.71544 136 ALA B N 1
ATOM 7494 C CA . ALA D 1 147 ? 14.18961 22.36205 73.56504 1.000 27.55688 136 ALA B CA 1
ATOM 7495 C C . ALA D 1 147 ? 14.52460 22.23024 72.09255 1.000 27.60820 136 ALA B C 1
ATOM 7496 O O . ALA D 1 147 ? 14.09800 21.26965 71.43458 1.000 30.33794 136 ALA B O 1
ATOM 7498 N N . ARG D 1 148 ? 15.34706 23.14990 71.56851 1.000 25.72636 137 ARG B N 1
ATOM 7499 C CA . ARG D 1 148 ? 15.62416 23.09076 70.14000 1.000 27.12560 137 ARG B CA 1
ATOM 7500 C C . ARG D 1 148 ? 16.47892 21.87082 69.80910 1.000 30.98992 137 ARG B C 1
ATOM 7501 O O . ARG D 1 148 ? 16.31385 21.27001 68.73464 1.000 24.75755 137 ARG B O 1
ATOM 7509 N N . SER D 1 149 ? 17.33901 21.44290 70.74482 1.000 23.80183 138 SER B N 1
ATOM 7510 C CA . SER D 1 149 ? 18.03686 20.18691 70.53210 1.000 27.33875 138 SER B CA 1
ATOM 7511 C C . SER D 1 149 ? 17.03000 19.06444 70.32915 1.000 29.33659 138 SER B C 1
ATOM 7512 O O . SER D 1 149 ? 17.09267 18.32999 69.33476 1.000 32.48320 138 SER B O 1
ATOM 7515 N N . TYR D 1 150 ? 16.05101 18.96094 71.23193 1.000 23.16741 139 TYR B N 1
ATOM 7516 C CA . TYR D 1 150 ? 15.00252 17.96764 71.06211 1.000 28.43665 139 TYR B CA 1
ATOM 7517 C C . TYR D 1 150 ? 14.37484 18.08703 69.67999 1.000 29.78586 139 TYR B C 1
ATOM 7518 O O . TYR D 1 150 ? 14.18135 17.08035 68.98299 1.000 29.29805 139 TYR B O 1
ATOM 7527 N N . LEU D 1 151 ? 14.07757 19.32765 69.26199 1.000 23.82177 140 LEU B N 1
ATOM 7528 C CA . LEU D 1 151 ? 13.44561 19.56943 67.96527 1.000 31.59601 140 LEU B CA 1
ATOM 7529 C C . LEU D 1 151 ? 14.29049 19.02178 66.83003 1.000 28.63547 140 LEU B C 1
ATOM 7530 O O . LEU D 1 151 ? 13.77811 18.36304 65.91877 1.000 33.77111 140 LEU B O 1
ATOM 7535 N N . LYS D 1 152 ? 15.59407 19.27221 66.88438 1.000 31.57235 141 LYS B N 1
ATOM 7536 C CA . LYS D 1 152 ? 16.48637 19.03573 65.76454 1.000 30.25643 141 LYS B CA 1
ATOM 7537 C C . LYS D 1 152 ? 17.05491 17.62236 65.75051 1.000 36.46228 141 LYS B C 1
ATOM 7538 O O . LYS D 1 152 ? 17.20696 17.03313 64.67229 1.000 32.84335 141 LYS B O 1
ATOM 7544 N N . PHE D 1 153 ? 17.37284 17.05815 66.92503 1.000 30.33257 142 PHE B N 1
ATOM 7545 C CA . PHE D 1 153 ? 18.14189 15.82298 66.97875 1.000 32.19194 142 PHE B CA 1
ATOM 7546 C C . PHE D 1 153 ? 17.41255 14.64644 67.58459 1.000 31.90202 142 PHE B C 1
ATOM 7547 O O . PHE D 1 153 ? 17.79722 13.51176 67.30712 1.000 41.12216 142 PHE B O 1
ATOM 7555 N N . TYR D 1 154 ? 16.39614 14.86479 68.40796 1.000 31.21689 143 TYR B N 1
ATOM 7556 C CA . TYR D 1 154 ? 15.86019 13.78809 69.23162 1.000 30.74159 143 TYR B CA 1
ATOM 7557 C C . TYR D 1 154 ? 14.37704 13.52536 68.97811 1.000 28.86745 143 TYR B C 1
ATOM 7558 O O . TYR D 1 154 ? 13.70198 12.97188 69.84465 1.000 33.48585 143 TYR B O 1
ATOM 7567 N N . GLY D 1 155 ? 13.84790 13.91204 67.81916 1.000 30.43335 144 GLY B N 1
ATOM 7568 C CA . GLY D 1 155 ? 12.50228 13.51792 67.44777 1.000 28.67666 144 GLY B CA 1
ATOM 7569 C C . GLY D 1 155 ? 11.39268 14.46720 67.84993 1.000 33.51550 144 GLY B C 1
ATOM 7570 O O . GLY D 1 155 ? 10.21248 14.12243 67.68976 1.000 28.90148 144 GLY B O 1
ATOM 7571 N N . GLY D 1 156 ? 11.71791 15.65680 68.36063 1.000 32.30579 145 GLY B N 1
ATOM 7572 C CA . GLY D 1 156 ? 10.66103 16.62422 68.59603 1.000 30.06128 145 GLY B CA 1
ATOM 7573 C C . GLY D 1 156 ? 9.92444 17.00052 67.33496 1.000 26.62340 145 GLY B C 1
ATOM 7574 O O . GLY D 1 156 ? 8.76159 17.39079 67.40241 1.000 29.92717 145 GLY B O 1
ATOM 7575 N N . THR D 1 157 ? 10.58149 16.85427 66.18914 1.000 31.96256 146 THR B N 1
ATOM 7576 C CA . THR D 1 157 ? 10.17060 17.24083 64.84969 1.000 28.47726 146 THR B CA 1
ATOM 7577 C C . THR D 1 157 ? 10.21982 16.00490 63.95994 1.000 31.85510 146 THR B C 1
ATOM 7578 O O . THR D 1 157 ? 10.88891 15.02551 64.29294 1.000 32.31904 146 THR B O 1
ATOM 7582 N N . ASN D 1 158 ? 9.53553 16.05506 62.81214 1.000 34.23145 147 ASN B N 1
ATOM 7583 C CA . ASN D 1 158 ? 9.47388 14.94285 61.84884 1.000 29.66271 147 ASN B CA 1
ATOM 7584 C C . ASN D 1 158 ? 9.74451 15.49884 60.44898 1.000 34.93124 147 ASN B C 1
ATOM 7585 O O . ASN D 1 158 ? 8.82292 15.98796 59.79094 1.000 34.49330 147 ASN B O 1
ATOM 7590 N N . ALA D 1 159 ? 10.98970 15.42272 59.97328 1.000 34.79093 148 ALA B N 1
ATOM 7591 C CA . ALA D 1 159 ? 11.33089 16.14774 58.74830 1.000 35.10402 148 ALA B CA 1
ATOM 7592 C C . ALA D 1 159 ? 10.46643 15.71341 57.57398 1.000 36.70813 148 ALA B C 1
ATOM 7593 O O . ALA D 1 159 ? 10.08419 16.55153 56.74500 1.000 35.04136 148 ALA B O 1
ATOM 7595 N N . ALA D 1 160 ? 10.13811 14.41901 57.48911 1.000 35.98328 149 ALA B N 1
ATOM 7596 C CA . ALA D 1 160 ? 9.43862 13.90357 56.31596 1.000 38.72218 149 ALA B CA 1
ATOM 7597 C C . ALA D 1 160 ? 7.94719 14.19938 56.34617 1.000 37.38519 149 ALA B C 1
ATOM 7598 O O . ALA D 1 160 ? 7.31347 14.19269 55.28445 1.000 37.88300 149 ALA B O 1
ATOM 7600 N N . ASN D 1 161 ? 7.38543 14.47792 57.52663 1.000 39.39794 150 ASN B N 1
ATOM 7601 C CA . ASN D 1 161 ? 5.95041 14.73579 57.67842 1.000 38.88407 150 ASN B CA 1
ATOM 7602 C C . ASN D 1 161 ? 5.73749 15.77001 58.77508 1.000 33.98141 150 ASN B C 1
ATOM 7603 O O . ASN D 1 161 ? 5.31045 15.44484 59.89066 1.000 35.79330 150 ASN B O 1
ATOM 7608 N N . PRO D 1 162 ? 6.03908 17.03438 58.49119 1.000 35.29185 151 PRO B N 1
ATOM 7609 C CA . PRO D 1 162 ? 5.92913 18.06553 59.53609 1.000 35.14369 151 PRO B CA 1
ATOM 7610 C C . PRO D 1 162 ? 4.65348 17.99899 60.35250 1.000 35.55155 151 PRO B C 1
ATOM 7611 O O . PRO D 1 162 ? 4.70273 18.26507 61.55783 1.000 35.08685 151 PRO B O 1
ATOM 7615 N N . ALA D 1 163 ? 3.51457 17.64005 59.75060 1.000 35.86491 152 ALA B N 1
ATOM 7616 C CA . ALA D 1 163 ? 2.26975 17.65200 60.51479 1.000 33.65064 152 ALA B CA 1
ATOM 7617 C C . ALA D 1 163 ? 2.30540 16.68459 61.68914 1.000 37.13953 152 ALA B C 1
ATOM 7618 O O . ALA D 1 163 ? 1.46096 16.78373 62.58608 1.000 36.90467 152 ALA B O 1
ATOM 7620 N N . ALA D 1 164 ? 3.26131 15.76517 61.70914 1.000 36.70663 153 ALA B N 1
ATOM 7621 C CA . ALA D 1 164 ? 3.38814 14.76964 62.76040 1.000 35.71301 153 ALA B CA 1
ATOM 7622 C C . ALA D 1 164 ? 4.34283 15.19115 63.88594 1.000 33.66516 153 ALA B C 1
ATOM 7623 O O . ALA D 1 164 ? 4.57814 14.39273 64.80605 1.000 31.43604 153 ALA B O 1
ATOM 7625 N N . ASN D 1 165 ? 4.88322 16.41923 63.84266 1.000 31.22748 154 ASN B N 1
ATOM 7626 C CA . ASN D 1 165 ? 5.76101 16.89892 64.91348 1.000 34.84399 154 ASN B CA 1
ATOM 7627 C C . ASN D 1 165 ? 5.12526 16.63933 66.27274 1.000 30.14394 154 ASN B C 1
ATOM 7628 O O . ASN D 1 165 ? 3.91734 16.81306 66.45719 1.000 29.72822 154 ASN B O 1
ATOM 7633 N N . LYS D 1 166 ? 5.94466 16.22419 67.22971 1.000 27.50800 155 LYS B N 1
ATOM 7634 C CA . LYS D 1 166 ? 5.42475 16.05553 68.57921 1.000 30.03884 155 LYS B CA 1
ATOM 7635 C C . LYS D 1 166 ? 5.26547 17.38726 69.30429 1.000 29.78300 155 LYS B C 1
ATOM 7636 O O . LYS D 1 166 ? 4.39512 17.51259 70.17097 1.000 29.30191 155 LYS B O 1
ATOM 7642 N N . VAL D 1 167 ? 6.07140 18.39070 68.96051 1.000 30.89081 156 VAL B N 1
ATOM 7643 C CA . VAL D 1 167 ? 5.93687 19.73206 69.51819 1.000 29.06231 156 VAL B CA 1
ATOM 7644 C C . VAL D 1 167 ? 5.22920 20.62335 68.50428 1.000 30.17820 156 VAL B C 1
ATOM 7645 O O . VAL D 1 167 ? 5.63130 20.69843 67.33327 1.000 26.79200 156 VAL B O 1
ATOM 7649 N N . LYS D 1 168 ? 4.17127 21.29946 68.94778 1.000 29.36258 157 LYS B N 1
ATOM 7650 C CA . LYS D 1 168 ? 3.50928 22.24947 68.05878 1.000 34.24174 157 LYS B CA 1
ATOM 7651 C C . LYS D 1 168 ? 4.03647 23.67867 68.22638 1.000 29.36856 157 LYS B C 1
ATOM 7652 O O . LYS D 1 168 ? 4.40372 24.32217 67.23747 1.000 27.68203 157 LYS B O 1
ATOM 7658 N N . ASN D 1 169 ? 4.07959 24.18436 69.46254 1.000 28.97960 158 ASN B N 1
ATOM 7659 C CA . ASN D 1 169 ? 4.60719 25.51337 69.77346 1.000 31.72119 158 ASN B CA 1
ATOM 7660 C C . ASN D 1 169 ? 5.83815 25.40350 70.66698 1.000 30.04541 158 ASN B C 1
ATOM 7661 O O . ASN D 1 169 ? 5.81469 24.68393 71.66978 1.000 31.21658 158 ASN B O 1
ATOM 7666 N N . LEU D 1 170 ? 6.90566 26.10064 70.29082 1.000 22.25468 159 LEU B N 1
ATOM 7667 C CA . LEU D 1 170 ? 8.03001 26.39282 71.16466 1.000 21.30635 159 LEU B CA 1
ATOM 7668 C C . LEU D 1 170 ? 7.95912 27.87187 71.52622 1.000 27.68468 159 LEU B C 1
ATOM 7669 O O . LEU D 1 170 ? 8.00317 28.73555 70.63888 1.000 26.25281 159 LEU B O 1
ATOM 7674 N N . ILE D 1 171 ? 7.82259 28.15819 72.81702 1.000 24.09412 160 ILE B N 1
ATOM 7675 C CA . ILE D 1 171 ? 7.85125 29.50928 73.35438 1.000 23.78812 160 ILE B CA 1
ATOM 7676 C C . ILE D 1 171 ? 9.09335 29.61158 74.22380 1.000 26.27225 160 ILE B C 1
ATOM 7677 O O . ILE D 1 171 ? 9.41172 28.66445 74.95086 1.000 26.89973 160 ILE B O 1
ATOM 7682 N N . THR D 1 172 ? 9.81431 30.73272 74.14141 1.000 24.00462 161 THR B N 1
ATOM 7683 C CA . THR D 1 172 ? 11.04452 30.85445 74.91683 1.000 25.98364 161 THR B CA 1
ATOM 7684 C C . THR D 1 172 ? 11.19251 32.26034 75.48293 1.000 27.03571 161 THR B C 1
ATOM 7685 O O . THR D 1 172 ? 10.69294 33.24047 74.92340 1.000 26.26164 161 THR B O 1
ATOM 7689 N N . PHE D 1 173 ? 11.85061 32.33634 76.63686 1.000 26.48708 162 PHE B N 1
ATOM 7690 C CA . PHE D 1 173 ? 12.21439 33.61966 77.22086 1.000 26.76630 162 PHE B CA 1
ATOM 7691 C C . PHE D 1 173 ? 13.70858 33.64871 77.50592 1.000 28.11643 162 PHE B C 1
ATOM 7692 O O . PHE D 1 173 ? 14.23530 32.74856 78.16859 1.000 27.65837 162 PHE B O 1
ATOM 7700 N N . GLY D 1 174 ? 14.38066 34.69536 77.03362 1.000 25.83074 163 GLY B N 1
ATOM 7701 C CA . GLY D 1 174 ? 15.79080 34.83609 77.32870 1.000 28.37785 163 GLY B CA 1
ATOM 7702 C C . GLY D 1 174 ? 16.66201 33.75944 76.73410 1.000 30.26157 163 GLY B C 1
ATOM 7703 O O . GLY D 1 174 ? 17.81095 33.59387 77.16259 1.000 28.80552 163 GLY B O 1
ATOM 7704 N N . ALA D 1 175 ? 16.15123 33.01289 75.76001 1.000 27.80514 164 ALA B N 1
ATOM 7705 C CA . ALA D 1 175 ? 16.89617 31.86801 75.26730 1.000 31.79022 164 ALA B CA 1
ATOM 7706 C C . ALA D 1 175 ? 18.15984 32.33869 74.56848 1.000 31.98722 164 ALA B C 1
ATOM 7707 O O . ALA D 1 175 ? 18.14905 33.31812 73.81175 1.000 29.14763 164 ALA B O 1
ATOM 7709 N N . THR D 1 176 ? 19.25442 31.64266 74.84878 1.000 28.37321 165 THR B N 1
ATOM 7710 C CA . THR D 1 176 ? 20.55696 31.95004 74.27397 1.000 33.11960 165 THR B CA 1
ATOM 7711 C C . THR D 1 176 ? 20.68830 31.32013 72.88717 1.000 32.78832 165 THR B C 1
ATOM 7712 O O . THR D 1 176 ? 21.61929 30.58046 72.57668 1.000 32.15053 165 THR B O 1
ATOM 7716 N N . ASN D 1 177 ? 19.71658 31.66490 72.04414 1.000 31.15505 166 ASN B N 1
ATOM 7717 C CA . ASN D 1 177 ? 19.52394 30.99035 70.76692 1.000 30.49897 166 ASN B CA 1
ATOM 7718 C C . ASN D 1 177 ? 20.74956 31.09580 69.85954 1.000 33.46749 166 ASN B C 1
ATOM 7719 O O . ASN D 1 177 ? 21.00954 30.18034 69.06708 1.000 31.05914 166 ASN B O 1
ATOM 7724 N N . HIS D 1 178 ? 21.51652 32.18394 69.95611 1.000 34.31056 167 HIS B N 1
ATOM 7725 C CA . HIS D 1 178 ? 22.77862 32.32405 69.22580 1.000 38.56853 167 HIS B CA 1
ATOM 7726 C C . HIS D 1 178 ? 23.91529 32.71009 70.16869 1.000 36.86443 167 HIS B C 1
ATOM 7727 O O . HIS D 1 178 ? 24.74360 33.57860 69.84958 1.000 33.46937 167 HIS B O 1
ATOM 7734 N N . GLY D 1 179 ? 23.97320 32.07616 71.34542 1.000 26.70521 168 GLY B N 1
ATOM 7735 C CA . GLY D 1 179 ? 25.00221 32.37890 72.32577 1.000 27.96532 168 GLY B CA 1
ATOM 7736 C C . GLY D 1 179 ? 24.93398 33.80215 72.84033 1.000 33.13964 168 GLY B C 1
ATOM 7737 O O . GLY D 1 179 ? 24.19017 34.62802 72.29809 1.000 35.05692 168 GLY B O 1
ATOM 7738 N N . THR D 1 180 ? 25.72126 34.10936 73.87239 1.000 32.78775 169 THR B N 1
ATOM 7739 C CA . THR D 1 180 ? 25.66714 35.39616 74.54773 1.000 30.40701 169 THR B CA 1
ATOM 7740 C C . THR D 1 180 ? 27.05361 36.00485 74.70964 1.000 30.44589 169 THR B C 1
ATOM 7741 O O . THR D 1 180 ? 28.02412 35.30321 74.99995 1.000 34.04856 169 THR B O 1
ATOM 7745 N N . THR D 1 181 ? 27.12905 37.32198 74.52881 1.000 31.83223 170 THR B N 1
ATOM 7746 C CA . THR D 1 181 ? 28.31578 38.11089 74.83934 1.000 33.85570 170 THR B CA 1
ATOM 7747 C C . THR D 1 181 ? 28.41152 38.47828 76.31646 1.000 37.64463 170 THR B C 1
ATOM 7748 O O . THR D 1 181 ? 29.33953 39.19650 76.69824 1.000 38.93648 170 THR B O 1
ATOM 7752 N N . LEU D 1 182 ? 27.47139 38.03343 77.14822 1.000 36.60734 171 LEU B N 1
ATOM 7753 C CA . LEU D 1 182 ? 27.55621 38.21510 78.59820 1.000 39.30780 171 LEU B CA 1
ATOM 7754 C C . LEU D 1 182 ? 27.78792 39.68021 78.97232 1.000 42.16034 171 LEU B C 1
ATOM 7755 O O . LEU D 1 182 ? 28.59715 40.00414 79.84290 1.000 42.22168 171 LEU B O 1
ATOM 7760 N N . SER D 1 183 ? 27.05768 40.58251 78.30929 1.000 41.88056 172 SER B N 1
ATOM 7761 C CA . SER D 1 183 ? 27.40554 41.99868 78.41463 1.000 45.81002 172 SER B CA 1
ATOM 7762 C C . SER D 1 183 ? 27.38079 42.47936 79.86626 1.000 44.86035 172 SER B C 1
ATOM 7763 O O . SER D 1 183 ? 28.17044 43.35843 80.23967 1.000 39.77324 172 SER B O 1
ATOM 7766 N N . GLY D 1 184 ? 26.52114 41.88168 80.70007 1.000 38.59005 173 GLY B N 1
ATOM 7767 C CA . GLY D 1 184 ? 26.41643 42.23174 82.10687 1.000 40.78893 173 GLY B CA 1
ATOM 7768 C C . GLY D 1 184 ? 27.67013 41.98570 82.94213 1.000 45.35774 173 GLY B C 1
ATOM 7769 O O . GLY D 1 184 ? 27.79296 42.55949 84.02948 1.000 46.69543 173 GLY B O 1
ATOM 7770 N N . LEU D 1 185 ? 28.58366 41.12726 82.48763 1.000 43.35639 174 LEU B N 1
ATOM 7771 C CA . LEU D 1 185 ? 29.84904 40.94667 83.19893 1.000 50.96969 174 LEU B CA 1
ATOM 7772 C C . LEU D 1 185 ? 30.87869 42.00169 82.80858 1.000 58.27193 174 LEU B C 1
ATOM 7773 O O . LEU D 1 185 ? 32.02056 41.95451 83.29728 1.000 56.50708 174 LEU B O 1
ATOM 7778 N N . GLY D 1 186 ? 30.49444 42.93995 81.94224 1.000 50.34565 175 GLY B N 1
ATOM 7779 C CA . GLY D 1 186 ? 31.40285 43.96427 81.45918 1.000 50.20620 175 GLY B CA 1
ATOM 7780 C C . GLY D 1 186 ? 32.69393 43.39657 80.90673 1.000 55.67215 175 GLY B C 1
ATOM 7781 O O . GLY D 1 186 ? 32.71979 42.36122 80.22018 1.000 57.25428 175 GLY B O 1
ATOM 7782 N N . ALA D 1 187 ? 33.79398 44.08011 81.22773 1.000 60.98589 176 ALA B N 1
ATOM 7783 C CA . ALA D 1 187 ? 35.11216 43.66417 80.76690 1.000 63.22296 176 ALA B CA 1
ATOM 7784 C C . ALA D 1 187 ? 35.40913 42.20429 81.06819 1.000 68.63526 176 ALA B C 1
ATOM 7785 O O . ALA D 1 187 ? 36.31124 41.63038 80.44866 1.000 73.60677 176 ALA B O 1
ATOM 7787 N N . LEU D 1 188 ? 34.67888 41.57995 81.99564 1.000 68.76657 177 LEU B N 1
ATOM 7788 C CA . LEU D 1 188 ? 35.04305 40.22432 82.38410 1.000 72.03675 177 LEU B CA 1
ATOM 7789 C C . LEU D 1 188 ? 34.53314 39.17027 81.40309 1.000 69.57803 177 LEU B C 1
ATOM 7790 O O . LEU D 1 188 ? 35.06991 38.05509 81.38690 1.000 66.68744 177 LEU B O 1
ATOM 7795 N N . ALA D 1 189 ? 33.55433 39.50969 80.55155 1.000 69.60037 178 ALA B N 1
ATOM 7796 C CA . ALA D 1 189 ? 33.01935 38.52516 79.60877 1.000 63.73395 178 ALA B CA 1
ATOM 7797 C C . ALA D 1 189 ? 34.12031 37.94004 78.72442 1.000 70.11456 178 ALA B C 1
ATOM 7798 O O . ALA D 1 189 ? 34.13955 36.73002 78.45208 1.000 64.09774 178 ALA B O 1
ATOM 7800 N N . GLY D 1 190 ? 35.05067 38.78614 78.26884 1.000 67.11137 179 GLY B N 1
ATOM 7801 C CA . GLY D 1 190 ? 36.14303 38.32399 77.43556 1.000 55.72165 179 GLY B CA 1
ATOM 7802 C C . GLY D 1 190 ? 37.22233 37.56668 78.17213 1.000 59.12096 179 GLY B C 1
ATOM 7803 O O . GLY D 1 190 ? 37.98925 36.84375 77.53489 1.000 58.01263 179 GLY B O 1
ATOM 7804 N N . GLN D 1 191 ? 37.31595 37.71913 79.49601 1.000 63.84940 180 GLN B N 1
ATOM 7805 C CA . GLN D 1 191 ? 38.31543 36.97096 80.25374 1.000 65.48030 180 GLN B CA 1
ATOM 7806 C C . GLN D 1 191 ? 37.91896 35.51735 80.48182 1.000 65.35072 180 GLN B C 1
ATOM 7807 O O . GLN D 1 191 ? 38.75101 34.71993 80.93519 1.000 65.68085 180 GLN B O 1
ATOM 7813 N N . LEU D 1 192 ? 36.67863 35.15503 80.18418 1.000 62.73859 181 LEU B N 1
ATOM 7814 C CA . LEU D 1 192 ? 36.21373 33.79010 80.38817 1.000 67.92804 181 LEU B CA 1
ATOM 7815 C C . LEU D 1 192 ? 36.85222 32.87160 79.34356 1.000 69.01915 181 LEU B C 1
ATOM 7816 O O . LEU D 1 192 ? 36.58111 33.00476 78.14508 1.000 64.61247 181 LEU B O 1
ATOM 7821 N N . ALA D 1 193 ? 37.70765 31.94065 79.79259 1.000 68.19420 182 ALA B N 1
ATOM 7822 C CA . ALA D 1 193 ? 38.30801 30.94553 78.90309 1.000 64.01687 182 ALA B CA 1
ATOM 7823 C C . ALA D 1 193 ? 37.39147 29.72840 78.78490 1.000 67.93383 182 ALA B C 1
ATOM 7824 O O . ALA D 1 193 ? 37.15071 29.04662 79.79386 1.000 65.71712 182 ALA B O 1
ATOM 7826 N N . PRO D 1 194 ? 36.86975 29.40727 77.58493 1.000 62.80917 183 PRO B N 1
ATOM 7827 C CA . PRO D 1 194 ? 35.91050 28.29520 77.46233 1.000 60.98599 183 PRO B CA 1
ATOM 7828 C C . PRO D 1 194 ? 36.42137 26.98072 78.02052 1.000 53.35417 183 PRO B C 1
ATOM 7829 O O . PRO D 1 194 ? 35.64381 26.04185 78.20636 1.000 52.88951 183 PRO B O 1
ATOM 7833 N N . ALA D 1 195 ? 37.72160 26.89968 78.28124 1.000 55.41561 184 ALA B N 1
ATOM 7834 C CA . ALA D 1 195 ? 38.34905 25.65136 78.67776 1.000 56.90661 184 ALA B CA 1
ATOM 7835 C C . ALA D 1 195 ? 38.44251 25.47119 80.18297 1.000 58.35636 184 ALA B C 1
ATOM 7836 O O . ALA D 1 195 ? 38.52439 24.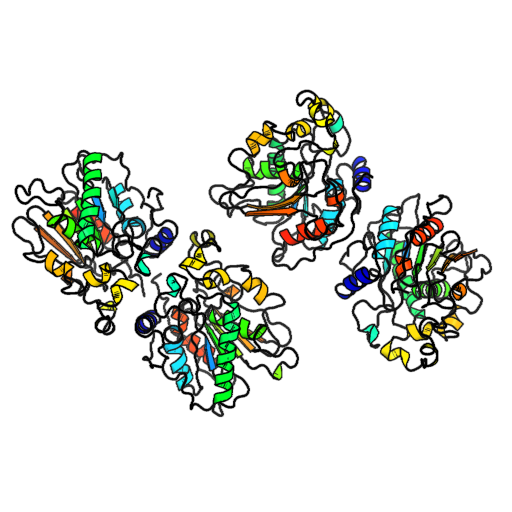33279 80.65354 1.000 60.51209 184 ALA B O 1
ATOM 7838 N N . THR D 1 196 ? 38.43812 26.55446 80.94377 1.000 61.07300 185 THR B N 1
ATOM 7839 C CA . THR D 1 196 ? 38.61206 26.46010 82.38235 1.000 56.80746 185 THR B CA 1
ATOM 7840 C C . THR D 1 196 ? 37.30004 26.54767 83.15162 1.000 50.11902 185 THR B C 1
ATOM 7841 O O . THR D 1 196 ? 37.26727 26.18187 84.33322 1.000 46.38153 185 THR B O 1
ATOM 7845 N N . ILE D 1 197 ? 36.20909 26.95029 82.50407 1.000 46.39303 186 ILE B N 1
ATOM 7846 C CA . ILE D 1 197 ? 34.94948 27.14862 83.21713 1.000 43.84053 186 ILE B CA 1
ATOM 7847 C C . ILE D 1 197 ? 34.19205 25.83920 83.45061 1.000 43.49964 186 ILE B C 1
ATOM 7848 O O . ILE D 1 197 ? 33.51953 25.71248 84.48576 1.000 40.01493 186 ILE B O 1
ATOM 7853 N N . PRO D 1 198 ? 34.27197 24.83400 82.57823 1.000 44.49810 187 PRO B N 1
ATOM 7854 C CA . PRO D 1 198 ? 33.45405 23.62304 82.78329 1.000 41.16305 187 PRO B CA 1
ATOM 7855 C C . PRO D 1 198 ? 33.62348 23.04613 84.17834 1.000 40.88587 187 PRO B C 1
ATOM 7856 O O . PRO D 1 198 ? 32.62479 22.78093 84.86513 1.000 39.27319 187 PRO B O 1
ATOM 7860 N N . PRO D 1 199 ? 34.85999 22.85069 84.64870 1.000 45.86935 188 PRO B N 1
ATOM 7861 C CA . PRO D 1 199 ? 35.04306 22.24874 85.98927 1.000 43.39362 188 PRO B CA 1
ATOM 7862 C C . PRO D 1 199 ? 34.39607 23.03637 87.12294 1.000 40.27540 188 PRO B C 1
ATOM 7863 O O . PRO D 1 199 ? 34.02429 22.44486 88.14975 1.000 37.16214 188 PRO B O 1
ATOM 7867 N N . VAL D 1 200 ? 34.26348 24.35638 86.97434 1.000 39.56771 189 VAL B N 1
ATOM 7868 C CA . VAL D 1 200 ? 33.64876 25.20670 87.99220 1.000 39.07546 189 VAL B CA 1
ATOM 7869 C C . VAL D 1 200 ? 32.17941 25.45244 87.67309 1.000 37.98140 189 VAL B C 1
ATOM 7870 O O . VAL D 1 200 ? 31.30598 25.16058 88.49250 1.000 37.90521 189 VAL B O 1
ATOM 7874 N N . LEU D 1 201 ? 31.90444 26.01656 86.48987 1.000 36.14277 190 LEU B N 1
ATOM 7875 C CA . LEU D 1 201 ? 30.56564 26.43562 86.08307 1.000 34.40712 190 LEU B CA 1
ATOM 7876 C C . LEU D 1 201 ? 29.72645 25.30086 85.50343 1.000 37.04665 190 LEU B C 1
ATOM 7877 O O . LEU D 1 201 ? 28.49179 25.35058 85.58960 1.000 30.99451 190 LEU B O 1
ATOM 7882 N N . GLY D 1 202 ? 30.36254 24.27931 84.92191 1.000 36.44715 191 GLY B N 1
ATOM 7883 C CA . GLY D 1 202 ? 29.65822 23.23277 84.21046 1.000 29.66011 191 GLY B CA 1
ATOM 7884 C C . GLY D 1 202 ? 29.76730 23.43076 82.70878 1.000 35.47965 191 GLY B C 1
ATOM 7885 O O . GLY D 1 202 ? 29.88513 24.55960 82.21634 1.000 35.11607 191 GLY B O 1
ATOM 7886 N N . PRO D 1 203 ? 29.75113 22.33986 81.94354 1.000 33.07053 192 PRO B N 1
ATOM 7887 C CA . PRO D 1 203 ? 29.90935 22.48318 80.48864 1.000 32.29985 192 PRO B CA 1
ATOM 7888 C C . PRO D 1 203 ? 28.83881 23.33968 79.82833 1.000 30.38290 192 PRO B C 1
ATOM 7889 O O . PRO D 1 203 ? 29.09265 23.88288 78.74192 1.000 28.60032 192 PRO B O 1
ATOM 7893 N N . ALA D 1 204 ? 27.64954 23.48449 80.42426 1.000 31.85113 193 ALA B N 1
ATOM 7894 C CA . ALA D 1 204 ? 26.59215 24.20728 79.70854 1.000 33.39173 193 ALA B CA 1
ATOM 7895 C C . ALA D 1 204 ? 26.93325 25.67998 79.58839 1.000 29.35963 193 ALA B C 1
ATOM 7896 O O . ALA D 1 204 ? 26.67760 26.31552 78.54734 1.000 33.34516 193 ALA B O 1
ATOM 7898 N N . ALA D 1 205 ? 27.50628 26.23949 80.65280 1.000 28.72994 194 ALA B N 1
ATOM 7899 C CA . ALA D 1 205 ? 28.01844 27.59531 80.58566 1.000 25.99777 194 ALA B CA 1
ATOM 7900 C C . ALA D 1 205 ? 28.84144 27.77535 79.32057 1.000 32.52177 194 ALA B C 1
ATOM 7901 O O . ALA D 1 205 ? 28.60264 28.70225 78.53915 1.000 32.99805 194 ALA B O 1
ATOM 7903 N N . ALA D 1 206 ? 29.78667 26.86204 79.07266 1.000 28.88681 195 ALA B N 1
ATOM 7904 C CA . ALA D 1 206 ? 30.62957 26.99926 77.89108 1.000 31.67990 195 ALA B CA 1
ATOM 7905 C C . ALA D 1 206 ? 29.83298 26.80494 76.59839 1.000 33.82246 195 ALA B C 1
ATOM 7906 O O . ALA D 1 206 ? 30.10459 27.48230 75.59879 1.000 33.44412 195 ALA B O 1
ATOM 7908 N N . ASP D 1 207 ? 28.84657 25.89929 76.60240 1.000 31.81249 196 ASP B N 1
ATOM 7909 C CA . ASP D 1 207 ? 28.02983 25.64307 75.41720 1.000 32.16076 196 ASP B CA 1
ATOM 7910 C C . ASP D 1 207 ? 27.20443 26.85478 74.98469 1.000 32.18351 196 ASP B C 1
ATOM 7911 O O . ASP D 1 207 ? 26.70193 26.88533 73.85104 1.000 28.09143 196 ASP B O 1
ATOM 7916 N N . GLN D 1 208 ? 27.00053 27.82992 75.86305 1.000 33.67318 197 GLN B N 1
ATOM 7917 C CA . GLN D 1 208 ? 26.17117 28.97704 75.49342 1.000 31.90920 197 GLN B CA 1
ATOM 7918 C C . GLN D 1 208 ? 26.96905 30.20504 75.07299 1.000 35.26192 197 GLN B C 1
ATOM 7919 O O . GLN D 1 208 ? 26.36658 31.24092 74.75628 1.000 26.96690 197 GLN B O 1
ATOM 7925 N N . LEU D 1 209 ? 28.29836 30.11841 75.03442 1.000 35.84387 198 LEU B N 1
ATOM 7926 C CA . LEU D 1 209 ? 29.08480 31.24897 74.55389 1.000 37.44891 198 LEU B CA 1
ATOM 7927 C C . LEU D 1 209 ? 28.95726 31.36807 73.03216 1.000 35.80210 198 LEU B C 1
ATOM 7928 O O . LEU D 1 209 ? 28.51606 30.44128 72.34608 1.000 37.58373 198 LEU B O 1
ATOM 7933 N N . ILE D 1 210 ? 29.33632 32.53662 72.50863 1.000 32.19482 199 ILE B N 1
ATOM 7934 C CA . ILE D 1 210 ? 29.22447 32.80100 71.07602 1.000 34.70327 199 ILE B CA 1
ATOM 7935 C C . ILE D 1 210 ? 30.06397 31.81052 70.28256 1.000 37.54903 199 ILE B C 1
ATOM 7936 O O . ILE D 1 210 ? 31.24935 31.60508 70.56431 1.000 35.84489 199 ILE B O 1
ATOM 7941 N N . ASP D 1 211 ? 29.46329 31.22176 69.25371 1.000 40.80641 200 ASP B N 1
ATOM 7942 C CA . ASP D 1 211 ? 30.16506 30.29923 68.35794 1.000 41.97551 200 ASP B CA 1
ATOM 7943 C C . ASP D 1 211 ? 30.72987 29.09258 69.09112 1.000 38.43902 200 ASP B C 1
ATOM 7944 O O . ASP D 1 211 ? 31.72395 28.50900 68.65759 1.000 43.28344 200 ASP B O 1
ATOM 7949 N N . SER D 1 212 ? 30.10576 28.69520 70.19773 1.000 37.22061 201 SER B N 1
ATOM 7950 C CA . SER D 1 212 ? 30.47280 27.42868 70.79348 1.000 34.53520 201 SER B CA 1
ATOM 7951 C C . SER D 1 212 ? 30.26499 26.33300 69.76241 1.000 35.25903 201 SER B C 1
ATOM 7952 O O . SER D 1 212 ? 29.52235 26.51206 68.79385 1.000 34.35457 201 SER B O 1
ATOM 7955 N N . PRO D 1 213 ? 30.92467 25.19142 69.93822 1.000 36.92738 202 PRO B N 1
ATOM 7956 C CA . PRO D 1 213 ? 30.67335 24.07496 69.01483 1.000 31.95059 202 PRO B CA 1
ATOM 7957 C C . PRO D 1 213 ? 29.21133 23.70090 68.97555 1.000 32.27399 202 PRO B C 1
ATOM 7958 O O . PRO D 1 213 ? 28.62360 23.56250 67.89247 1.000 37.13621 202 PRO B O 1
ATOM 7962 N N . PHE D 1 214 ? 28.59545 23.58334 70.14794 1.000 31.84394 203 PHE B N 1
ATOM 7963 C CA . PHE D 1 214 ? 27.20391 23.16131 70.21768 1.000 35.38032 203 PHE B CA 1
ATOM 7964 C C . PHE D 1 214 ? 26.28658 24.14334 69.49613 1.000 35.22887 203 PHE B C 1
ATOM 7965 O O . PHE D 1 214 ? 25.32815 23.74002 68.83488 1.000 33.53166 203 PHE B O 1
ATOM 7973 N N . LEU D 1 215 ? 26.55132 25.43642 69.61000 1.000 33.89561 204 LEU B N 1
ATOM 7974 C CA . LEU D 1 215 ? 25.62897 26.37548 68.99102 1.000 35.18666 204 LEU B CA 1
ATOM 7975 C C . LEU D 1 215 ? 25.83055 26.43060 67.47908 1.000 38.07342 204 LEU B C 1
ATOM 7976 O O . LEU D 1 215 ? 24.85957 26.55815 66.71920 1.000 35.71701 204 LEU B O 1
ATOM 7981 N N . THR D 1 216 ? 27.07750 26.31064 67.01960 1.000 38.28784 205 THR B N 1
ATOM 7982 C CA . THR D 1 216 ? 27.30899 26.20787 65.58368 1.000 39.03576 205 THR B CA 1
ATOM 7983 C C . THR D 1 216 ? 26.60323 24.97888 65.01009 1.000 32.64973 205 THR B C 1
ATOM 7984 O O . THR D 1 216 ? 26.01989 25.03928 63.92116 1.000 32.51131 205 THR B O 1
ATOM 7988 N N . GLU D 1 217 ? 26.62047 23.86258 65.74448 1.000 29.40152 206 GLU B N 1
ATOM 7989 C CA . GLU D 1 217 ? 25.94114 22.65249 65.27776 1.000 33.49829 206 GLU B CA 1
ATOM 7990 C C . GLU D 1 217 ? 24.42500 22.80564 65.34638 1.000 35.84771 206 GLU B C 1
ATOM 7991 O O . GLU D 1 217 ? 23.71185 22.41747 64.41393 1.000 36.74810 206 GLU B O 1
ATOM 7997 N N . LEU D 1 218 ? 23.91724 23.38397 66.43968 1.000 33.98682 207 LEU B N 1
ATOM 7998 C CA . LEU D 1 218 ? 22.47985 23.56005 66.61236 1.000 34.56740 207 LEU B CA 1
ATOM 7999 C C . LEU D 1 218 ? 21.89255 24.48267 65.55164 1.000 33.38215 207 LEU B C 1
ATOM 8000 O O . LEU D 1 218 ? 20.76156 24.28081 65.10266 1.000 36.24002 207 LEU B O 1
ATOM 8005 N N . ASN D 1 219 ? 22.63566 25.51364 65.15847 1.000 34.33673 208 ASN B N 1
ATOM 8006 C CA . ASN D 1 219 ? 22.14924 26.52125 64.22663 1.000 35.68359 208 ASN B CA 1
ATOM 8007 C C . ASN D 1 219 ? 22.51675 26.22716 62.77473 1.000 37.68144 208 ASN B C 1
ATOM 8008 O O . ASN D 1 219 ? 21.92495 26.82754 61.87079 1.000 30.76047 208 ASN B O 1
ATOM 8013 N N . ALA D 1 220 ? 23.46019 25.31275 62.53485 1.000 38.15154 209 ALA B N 1
ATOM 8014 C CA . ALA D 1 220 ? 23.84783 24.91904 61.18342 1.000 38.92417 209 ALA B CA 1
ATOM 8015 C C . ALA D 1 220 ? 22.63504 24.58025 60.32332 1.000 39.48409 209 ALA B C 1
ATOM 8016 O O . ALA D 1 220 ? 21.87414 23.66087 60.63577 1.000 36.00740 209 ALA B O 1
ATOM 8018 N N . GLY D 1 221 ? 22.46920 25.30482 59.21740 1.000 41.89206 210 GLY B N 1
ATOM 8019 C CA . GLY D 1 221 ? 21.38479 25.03326 58.30489 1.000 35.05039 210 GLY B CA 1
ATOM 8020 C C . GLY D 1 221 ? 20.10973 25.79048 58.58309 1.000 36.91681 210 GLY B C 1
ATOM 8021 O O . GLY D 1 221 ? 19.23154 25.81343 57.71230 1.000 40.66396 210 GLY B O 1
ATOM 8022 N N . GLY D 1 222 ? 19.96614 26.39966 59.75093 1.000 33.19212 211 GLY B N 1
ATOM 8023 C CA . GLY D 1 222 ? 18.85110 27.29831 59.98786 1.000 34.67119 211 GLY B CA 1
ATOM 8024 C C . GLY D 1 222 ? 18.38158 27.29746 61.42725 1.000 32.12020 211 GLY B C 1
ATOM 8025 O O . GLY D 1 222 ? 18.74053 26.44812 62.24681 1.000 35.20466 211 GLY B O 1
ATOM 8026 N N . ASP D 1 223 ? 17.53360 28.28174 61.74353 1.000 33.76086 212 ASP B N 1
ATOM 8027 C CA . ASP D 1 223 ? 17.00429 28.41729 63.09370 1.000 30.97180 212 ASP B CA 1
ATOM 8028 C C . ASP D 1 223 ? 15.82268 27.48979 63.36918 1.000 34.29040 212 ASP B C 1
ATOM 8029 O O . ASP D 1 223 ? 15.57094 27.16079 64.53330 1.000 30.59099 212 ASP B O 1
ATOM 8034 N N . THR D 1 224 ? 15.08561 27.06189 62.34876 1.000 26.53369 213 THR B N 1
ATOM 8035 C CA . THR D 1 224 ? 13.79716 26.44570 62.59191 1.000 24.71130 213 THR B CA 1
ATOM 8036 C C . THR D 1 224 ? 13.72519 25.05376 61.98374 1.000 30.34733 213 THR B C 1
ATOM 8037 O O . THR D 1 224 ? 14.56191 24.66607 61.16642 1.000 34.67349 213 THR B O 1
ATOM 8041 N N . GLN D 1 225 ? 12.72233 24.28640 62.42607 1.000 30.23521 214 GLN B N 1
ATOM 8042 C CA . GLN D 1 225 ? 12.29888 23.06335 61.76194 1.000 31.19138 214 GLN B CA 1
ATOM 8043 C C . GLN D 1 225 ? 10.87893 23.26171 61.24487 1.000 31.35892 214 GLN B C 1
ATOM 8044 O O . GLN D 1 225 ? 10.09145 23.95656 61.88773 1.000 28.95672 214 GLN B O 1
ATOM 8050 N N . PRO D 1 226 ? 10.52559 22.69675 60.09022 1.000 32.94994 215 PRO B N 1
ATOM 8051 C CA . PRO D 1 226 ? 9.20012 22.96641 59.52656 1.000 30.10994 215 PRO B CA 1
ATOM 8052 C C . PRO D 1 226 ? 8.09521 22.49955 60.45029 1.000 27.56456 215 PRO B C 1
ATOM 8053 O O . PRO D 1 226 ? 8.23265 21.51840 61.17731 1.000 31.32951 215 PRO B O 1
ATOM 8057 N N . GLY D 1 227 ? 6.98061 23.21940 60.40966 1.000 32.49117 216 GLY B N 1
ATOM 8058 C CA . GLY D 1 227 ? 5.81598 22.87633 61.18136 1.000 29.20708 216 GLY B CA 1
ATOM 8059 C C . GLY D 1 227 ? 5.72808 23.55203 62.53602 1.000 29.96111 216 GLY B C 1
ATOM 8060 O O . GLY D 1 227 ? 4.62549 23.80841 63.01220 1.000 37.69549 216 GLY B O 1
ATOM 8061 N N . VAL D 1 228 ? 6.85003 23.85060 63.16483 1.000 29.39531 217 VAL B N 1
ATOM 8062 C CA . VAL D 1 228 ? 6.82389 24.39118 64.51581 1.000 29.26174 217 VAL B CA 1
ATOM 8063 C C . VAL D 1 228 ? 6.45646 25.86780 64.47285 1.000 30.16603 217 VAL B C 1
ATOM 8064 O O . VAL D 1 228 ? 6.84188 26.59749 63.54929 1.000 28.76652 217 VAL B O 1
ATOM 8068 N N . THR D 1 229 ? 5.70306 26.31871 65.47863 1.000 29.65058 218 THR B N 1
ATOM 8069 C CA . THR D 1 229 ? 5.34479 27.72767 65.63112 1.000 28.27550 218 THR B CA 1
ATOM 8070 C C . THR D 1 229 ? 6.13332 28.30363 66.80583 1.000 28.30990 218 THR B C 1
ATOM 8071 O O . THR D 1 229 ? 5.87603 27.95176 67.95803 1.000 27.67538 218 THR B O 1
ATOM 8075 N N . TYR D 1 230 ? 7.10692 29.16839 66.51199 1.000 28.07505 219 TYR B N 1
ATOM 8076 C CA . TYR D 1 230 ? 8.02030 29.70049 67.52136 1.000 31.45011 219 TYR B CA 1
ATOM 8077 C C . TYR D 1 230 ? 7.54614 31.07039 67.98323 1.000 28.61519 219 TYR B C 1
ATOM 8078 O O . TYR D 1 230 ? 7.19371 31.91527 67.15728 1.000 31.15591 219 TYR B O 1
ATOM 8087 N N . THR D 1 231 ? 7.55947 31.28466 69.30016 1.000 27.52470 220 THR B N 1
ATOM 8088 C CA . THR D 1 231 ? 7.31025 32.58029 69.92772 1.000 28.49763 220 THR B CA 1
ATOM 8089 C C . THR D 1 231 ? 8.51925 32.88609 70.79435 1.000 24.61232 220 THR B C 1
ATOM 8090 O O . THR D 1 231 ? 8.67592 32.30292 71.86400 1.000 24.23462 220 THR B O 1
ATOM 8094 N N . ILE D 1 232 ? 9.37813 33.78122 70.34020 1.000 27.35498 221 ILE B N 1
ATOM 8095 C CA . ILE D 1 232 ? 10.67025 34.00342 70.97627 1.000 26.86969 221 ILE B CA 1
ATOM 8096 C C . ILE D 1 232 ? 10.62631 35.36145 71.66892 1.000 29.51167 221 ILE B C 1
ATOM 8097 O O . ILE D 1 232 ? 10.58389 36.40699 71.00793 1.000 30.34428 221 ILE B O 1
ATOM 8102 N N . ILE D 1 233 ? 10.62879 35.34723 73.00303 1.000 26.36195 222 ILE B N 1
ATOM 8103 C CA . ILE D 1 233 ? 10.48134 36.54886 73.81925 1.000 25.87576 222 ILE B CA 1
ATOM 8104 C C . ILE D 1 233 ? 11.82957 36.93830 74.41247 1.000 29.79417 222 ILE B C 1
ATOM 8105 O O . ILE D 1 233 ? 12.52400 36.10278 75.01686 1.000 31.36823 222 ILE B O 1
ATOM 8110 N N . GLY D 1 234 ? 12.19580 38.21042 74.24939 1.000 23.72180 223 GLY B N 1
ATOM 8111 C CA . GLY D 1 234 ? 13.34374 38.75834 74.92789 1.000 29.37919 223 GLY B CA 1
ATOM 8112 C C . GLY D 1 234 ? 12.99106 40.03929 75.66154 1.000 31.82835 223 GLY B C 1
ATOM 8113 O O . GLY D 1 234 ? 12.03546 40.74161 75.31885 1.000 31.46880 223 GLY B O 1
ATOM 8114 N N . SER D 1 235 ? 13.79461 40.32836 76.68883 1.000 27.41034 224 SER B N 1
ATOM 8115 C CA . SER D 1 235 ? 13.71795 41.55203 77.47353 1.000 32.37267 224 SER B CA 1
ATOM 8116 C C . SER D 1 235 ? 14.89817 42.45939 77.13950 1.000 30.71380 224 SER B C 1
ATOM 8117 O O . SER D 1 235 ? 16.04598 42.00652 77.08209 1.000 29.75962 224 SER B O 1
ATOM 8120 N N . ARG D 1 236 ? 14.61336 43.75290 76.94729 1.000 33.85839 225 ARG B N 1
ATOM 8121 C CA . ARG D 1 236 ? 15.68749 44.69993 76.65720 1.000 43.22225 225 ARG B CA 1
ATOM 8122 C C . ARG D 1 236 ? 16.73467 44.63851 77.74969 1.000 39.29994 225 ARG B C 1
ATOM 8123 O O . ARG D 1 236 ? 17.94366 44.65978 77.48136 1.000 45.78062 225 ARG B O 1
ATOM 8131 N N . TYR D 1 237 ? 16.27186 44.61174 78.99408 1.000 27.35232 226 TYR B N 1
ATOM 8132 C CA . TYR D 1 237 ? 17.11176 44.66841 80.17207 1.000 35.31809 226 TYR B CA 1
ATOM 8133 C C . TYR D 1 237 ? 17.63694 43.31010 80.57247 1.000 30.63551 226 TYR B C 1
ATOM 8134 O O . TYR D 1 237 ? 18.10161 43.15289 81.70564 1.000 33.27520 226 TYR B O 1
ATOM 8143 N N . ASP D 1 238 ? 17.53419 42.31121 79.69520 1.000 31.93362 227 ASP B N 1
ATOM 8144 C CA . ASP D 1 238 ? 18.22166 41.04708 79.94424 1.000 31.73053 227 ASP B CA 1
ATOM 8145 C C . ASP D 1 238 ? 19.71294 41.28753 79.76702 1.000 33.24603 227 ASP B C 1
ATOM 8146 O O . ASP D 1 238 ? 20.14060 41.80822 78.72897 1.000 33.24664 227 ASP B O 1
ATOM 8151 N N . GLU D 1 239 ? 20.50986 40.96138 80.78466 1.000 30.26758 228 GLU B N 1
ATOM 8152 C CA . GLU D 1 239 ? 21.94652 41.15797 80.65416 1.000 33.21092 228 GLU B CA 1
ATOM 8153 C C . GLU D 1 239 ? 22.72211 39.87066 80.85222 1.000 33.38223 228 GLU B C 1
ATOM 8154 O O . GLU D 1 239 ? 23.93435 39.90647 81.08765 1.000 36.04926 228 GLU B O 1
ATOM 8160 N N . VAL D 1 240 ? 22.03849 38.73867 80.73872 1.000 31.00385 229 VAL B N 1
ATOM 8161 C CA . VAL D 1 240 ? 22.66384 37.43232 80.74126 1.000 30.33050 229 VAL B CA 1
ATOM 8162 C C . VAL D 1 240 ? 22.79736 36.88061 79.32762 1.000 33.32904 229 VAL B C 1
ATOM 8163 O O . VAL D 1 240 ? 23.83797 36.33200 78.96258 1.000 29.85405 229 VAL B O 1
ATOM 8167 N N . SER D 1 241 ? 21.74722 37.04741 78.52684 1.000 31.91778 230 SER B N 1
ATOM 8168 C CA . SER D 1 241 ? 21.65154 36.54684 77.16284 1.000 29.80755 230 SER B CA 1
ATOM 8169 C C . SER D 1 241 ? 21.70191 37.76263 76.24458 1.000 32.17999 230 SER B C 1
ATOM 8170 O O . SER D 1 241 ? 20.66827 38.37628 75.96601 1.000 30.67448 230 SER B O 1
ATOM 8173 N N . THR D 1 242 ? 22.89126 38.11151 75.76833 1.000 32.60632 231 THR B N 1
ATOM 8174 C CA . THR D 1 242 ? 23.10081 39.42666 75.17360 1.000 32.24100 231 THR B CA 1
ATOM 8175 C C . THR D 1 242 ? 23.90763 39.36458 73.90196 1.000 35.77775 231 THR B C 1
ATOM 8176 O O . THR D 1 242 ? 24.64998 38.39467 73.65131 1.000 36.33007 231 THR B O 1
ATOM 8180 N N . PRO D 1 243 ? 23.78141 40.37127 73.02365 1.000 36.71451 232 PRO B N 1
ATOM 8181 C CA . PRO D 1 243 ? 22.70707 41.37196 73.07008 1.000 35.59005 232 PRO B CA 1
ATOM 8182 C C . PRO D 1 243 ? 21.34781 40.66983 73.08226 1.000 34.05935 232 PRO B C 1
ATOM 8183 O O . PRO D 1 243 ? 21.24325 39.55178 72.56956 1.000 31.51621 232 PRO B O 1
ATOM 8187 N N . TYR D 1 244 ? 20.32056 41.29357 73.65777 1.000 36.05040 233 TYR B N 1
ATOM 8188 C CA . TYR D 1 244 ? 19.08276 40.54940 73.87590 1.000 36.94981 233 TYR B CA 1
ATOM 8189 C C . TYR D 1 244 ? 18.44106 40.13515 72.55681 1.000 35.16996 233 TYR B C 1
ATOM 8190 O O . TYR D 1 244 ? 17.85794 39.04378 72.47566 1.000 36.59872 233 TYR B O 1
ATOM 8199 N N . GLN D 1 245 ? 18.59918 40.94780 71.50271 1.000 29.70214 234 GLN B N 1
ATOM 8200 C CA . GLN D 1 245 ? 18.02967 40.60505 70.20374 1.000 34.38835 234 GLN B CA 1
ATOM 8201 C C . GLN D 1 245 ? 18.59507 39.32782 69.61468 1.000 32.51363 234 GLN B C 1
ATOM 8202 O O . GLN D 1 245 ? 17.98809 38.78493 68.68376 1.000 33.96448 234 GLN B O 1
ATOM 8208 N N . ARG D 1 246 ? 19.76066 38.86505 70.07064 1.000 27.63867 235 ARG B N 1
ATOM 8209 C CA . ARG D 1 246 ? 20.25647 37.59968 69.53774 1.000 35.88278 235 ARG B CA 1
ATOM 8210 C C . ARG D 1 246 ? 19.34700 36.43317 69.91802 1.000 35.93506 235 ARG B C 1
ATOM 8211 O O . ARG D 1 246 ? 19.48791 35.35119 69.34997 1.000 30.74289 235 ARG B O 1
ATOM 8219 N N . THR D 1 247 ? 18.42780 36.61086 70.87580 1.000 33.03682 236 THR B N 1
ATOM 8220 C CA . THR D 1 247 ? 17.50451 35.51400 71.15394 1.000 34.74588 236 THR B CA 1
ATOM 8221 C C . THR D 1 247 ? 16.56406 35.26601 69.98093 1.000 29.54954 236 THR B C 1
ATOM 8222 O O . THR D 1 247 ? 16.14177 34.12858 69.76040 1.000 30.54635 236 THR B O 1
ATOM 8226 N N . PHE D 1 248 ? 16.26453 36.30441 69.20677 1.000 28.79112 237 PHE B N 1
ATOM 8227 C CA . PHE D 1 248 ? 15.29613 36.22504 68.11771 1.000 32.06441 237 PHE B CA 1
ATOM 8228 C C . PHE D 1 248 ? 15.71838 35.23850 67.02486 1.000 39.82976 237 PHE B C 1
ATOM 8229 O O . PHE D 1 248 ? 16.90678 35.07267 66.71427 1.000 34.43647 237 PHE B O 1
ATOM 8237 N N . LEU D 1 249 ? 14.71919 34.59877 66.41666 1.000 33.23467 238 LEU B N 1
ATOM 8238 C CA . LEU D 1 249 ? 14.93278 33.57699 65.40229 1.000 38.36752 238 LEU B CA 1
ATOM 8239 C C . LEU D 1 249 ? 14.51654 34.07763 64.02425 1.000 35.49612 238 LEU B C 1
ATOM 8240 O O . LEU D 1 249 ? 13.69267 34.98390 63.89466 1.000 35.46946 238 LEU B O 1
ATOM 8245 N N . THR D 1 250 ? 15.08520 33.45674 62.98993 1.000 34.82895 239 THR B N 1
ATOM 8246 C CA . THR D 1 250 ? 14.71375 33.71928 61.60153 1.000 37.77891 239 THR B CA 1
ATOM 8247 C C . THR D 1 250 ? 13.98055 32.50413 61.04288 1.000 31.11952 239 THR B C 1
ATOM 8248 O O . THR D 1 250 ? 14.54135 31.40659 61.00260 1.000 34.14787 239 THR B O 1
ATOM 8252 N N . ALA D 1 251 ? 12.73387 32.70706 60.61349 1.000 32.66615 240 ALA B N 1
ATOM 8253 C CA . ALA D 1 251 ? 11.88613 31.60992 60.14712 1.000 33.99535 240 ALA B CA 1
ATOM 8254 C C . ALA D 1 251 ? 12.43738 30.99360 58.87412 1.000 32.12220 240 ALA B C 1
ATOM 8255 O O . ALA D 1 251 ? 12.75823 31.70316 57.91652 1.000 39.96657 240 ALA B O 1
ATOM 8257 N N . GLY D 1 252 ? 12.54883 29.67199 58.86415 1.000 34.99490 241 GLY B N 1
ATOM 8258 C CA . GLY D 1 252 ? 12.84700 28.94169 57.65499 1.000 32.12805 241 GLY B CA 1
ATOM 8259 C C . GLY D 1 252 ? 11.58393 28.36090 57.04764 1.000 37.36988 241 GLY B C 1
ATOM 8260 O O . GLY D 1 252 ? 10.46464 28.54539 57.55126 1.000 37.38531 241 GLY B O 1
ATOM 8261 N N . PRO D 1 253 ? 11.74358 27.63327 55.95344 1.000 35.43036 242 PRO B N 1
ATOM 8262 C CA . PRO D 1 253 ? 10.57171 27.10784 55.24305 1.000 37.05490 242 PRO B CA 1
ATOM 8263 C C . PRO D 1 253 ? 9.65864 26.33518 56.17686 1.000 30.52554 242 PRO B C 1
ATOM 8264 O O . PRO D 1 253 ? 10.11599 25.60246 57.05177 1.000 35.34568 242 PRO B O 1
ATOM 8268 N N . GLY D 1 254 ? 8.35319 26.52266 55.99574 1.000 31.48326 243 GLY B N 1
ATOM 8269 C CA . GLY D 1 254 ? 7.37162 25.79579 56.77764 1.000 31.76805 243 GLY B CA 1
ATOM 8270 C C . GLY D 1 254 ? 7.35815 26.09718 58.26322 1.000 37.81271 243 GLY B C 1
ATOM 8271 O O . GLY D 1 254 ? 6.74277 25.34454 59.03249 1.000 36.05940 243 GLY B O 1
ATOM 8272 N N . ALA D 1 255 ? 8.00823 27.16973 58.70484 1.000 31.38698 244 ALA B N 1
ATOM 8273 C CA . ALA D 1 255 ? 7.95202 27.54611 60.10540 1.000 34.52523 244 ALA B CA 1
ATOM 8274 C C . ALA D 1 255 ? 7.47125 28.98090 60.25741 1.000 34.71778 244 ALA B C 1
ATOM 8275 O O . ALA D 1 255 ? 7.52294 29.79844 59.33264 1.000 36.90578 244 ALA B O 1
ATOM 8277 N N . THR D 1 256 ? 7.02521 29.26668 61.46346 1.000 32.42183 245 THR B N 1
ATOM 8278 C CA . THR D 1 256 ? 6.56917 30.57641 61.88330 1.000 29.24587 245 THR B CA 1
ATOM 8279 C C . THR D 1 256 ? 7.42745 31.06573 63.02945 1.000 30.09774 245 THR B C 1
ATOM 8280 O O . THR D 1 256 ? 7.73901 30.30541 63.94692 1.000 30.64250 245 THR B O 1
ATOM 8284 N N . VAL D 1 257 ? 7.77346 32.34360 63.00830 1.000 32.75134 246 VAL B N 1
ATOM 8285 C CA . VAL D 1 257 ? 8.48817 32.94953 64.11816 1.000 27.07661 246 VAL B CA 1
ATOM 8286 C C . VAL D 1 257 ? 7.78482 34.24359 64.47325 1.000 29.26128 246 VAL B C 1
ATOM 8287 O O . VAL D 1 257 ? 7.57921 35.10347 63.61221 1.000 30.30371 246 VAL B O 1
ATOM 8291 N N . ASN D 1 258 ? 7.42510 34.38269 65.74082 1.000 33.83042 247 ASN B N 1
ATOM 8292 C CA . ASN D 1 258 ? 6.98754 35.64786 66.31307 1.000 32.80160 247 ASN B CA 1
ATOM 8293 C C . ASN D 1 258 ? 8.01063 36.01344 67.38683 1.000 34.22132 247 ASN B C 1
ATOM 8294 O O . ASN D 1 258 ? 8.07634 35.34266 68.42478 1.000 34.69362 247 ASN B O 1
ATOM 8299 N N . ASN D 1 259 ? 8.85970 37.01931 67.12037 1.000 33.31146 248 ASN B N 1
ATOM 8300 C CA . ASN D 1 259 ? 9.78637 37.52433 68.13244 1.000 34.51803 248 ASN B CA 1
ATOM 8301 C C . ASN D 1 259 ? 9.12837 38.69061 68.84140 1.000 36.47392 248 ASN B C 1
ATOM 8302 O O . ASN D 1 259 ? 8.65737 39.63344 68.19507 1.000 35.72255 248 ASN B O 1
ATOM 8307 N N . ILE D 1 260 ? 9.14926 38.64930 70.16476 1.000 33.98472 249 ILE B N 1
ATOM 8308 C CA . ILE D 1 260 ? 8.48478 39.63668 70.99144 1.000 33.53742 249 ILE B CA 1
ATOM 8309 C C . ILE D 1 260 ? 9.52966 40.23266 71.91311 1.000 30.15283 249 ILE B C 1
ATOM 8310 O O . ILE D 1 260 ? 10.22059 39.49669 72.62818 1.000 32.56759 249 ILE B O 1
ATOM 8315 N N . THR D 1 261 ? 9.66946 41.55781 71.86468 1.000 34.24657 250 THR B N 1
ATOM 8316 C CA . THR D 1 261 ? 10.35336 42.30511 72.91234 1.000 34.29671 250 THR B CA 1
ATOM 8317 C C . THR D 1 261 ? 9.34988 42.56526 74.02866 1.000 34.13687 250 THR B C 1
ATOM 8318 O O . THR D 1 261 ? 8.33482 43.23587 73.81354 1.000 34.05875 250 THR B O 1
ATOM 8322 N N . LEU D 1 262 ? 9.62505 42.00427 75.20864 1.000 33.01863 251 LEU B N 1
ATOM 8323 C CA . LEU D 1 262 ? 8.71411 42.09388 76.34373 1.000 35.72060 251 LEU B CA 1
ATOM 8324 C C . LEU D 1 262 ? 8.24808 43.51641 76.62405 1.000 36.89592 251 LEU B C 1
ATOM 8325 O O . LEU D 1 262 ? 7.18615 43.69596 77.22486 1.000 34.87518 251 LEU B O 1
ATOM 8330 N N . GLN D 1 263 ? 9.02048 44.52892 76.21827 1.000 37.79501 252 GLN B N 1
ATOM 8331 C CA . GLN D 1 263 ? 8.71900 45.90925 76.57573 1.000 38.62078 252 GLN B CA 1
ATOM 8332 C C . GLN D 1 263 ? 7.89855 46.65438 75.52334 1.000 39.33870 252 GLN B C 1
ATOM 8333 O O . GLN D 1 263 ? 7.24820 47.64523 75.87526 1.000 40.89969 252 GLN B O 1
ATOM 8339 N N . ASN D 1 264 ? 7.90454 46.21600 74.25392 1.000 34.08614 253 ASN B N 1
ATOM 8340 C CA . ASN D 1 264 ? 7.07754 46.85877 73.23342 1.000 34.60206 253 ASN B CA 1
ATOM 8341 C C . ASN D 1 264 ? 5.63744 46.93859 73.71180 1.000 37.67359 253 ASN B C 1
ATOM 8342 O O . ASN D 1 264 ? 4.97940 45.90698 73.86256 1.000 36.40100 253 ASN B O 1
ATOM 8347 N N . GLY D 1 265 ? 5.12993 48.14743 73.93461 1.000 35.33761 254 GLY B N 1
ATOM 8348 C CA . GLY D 1 265 ? 3.79089 48.30757 74.45436 1.000 34.42455 254 GLY B CA 1
ATOM 8349 C C . GLY D 1 265 ? 3.69256 48.35008 75.96413 1.000 42.54851 254 GLY B C 1
ATOM 8350 O O . GLY D 1 265 ? 2.57887 48.47366 76.49166 1.000 50.26977 254 GLY B O 1
ATOM 8351 N N . CYS D 1 266 ? 4.81363 48.25555 76.67781 1.000 32.76810 255 CYS B N 1
ATOM 8352 C CA . CYS D 1 266 ? 4.78077 48.26305 78.13094 1.000 36.62459 255 CYS B CA 1
ATOM 8353 C C . CYS D 1 266 ? 6.15617 48.57960 78.69425 1.000 40.56518 255 CYS B C 1
ATOM 8354 O O . CYS D 1 266 ? 6.79046 47.72402 79.31960 1.000 42.71136 255 CYS B O 1
ATOM 8357 N N . GLU D 1 267 ? 6.61927 49.80919 78.48929 1.000 41.95847 256 GLU B N 1
ATOM 8358 C CA . GLU D 1 267 ? 7.98198 50.15315 78.85696 1.000 42.57583 256 GLU B CA 1
ATOM 8359 C C . GLU D 1 267 ? 8.22512 50.03932 80.35452 1.000 42.56505 256 GLU B C 1
ATOM 8360 O O . GLU D 1 267 ? 9.38196 49.90057 80.77175 1.000 43.78804 256 GLU B O 1
ATOM 8366 N N . ILE D 1 268 ? 7.16306 50.08305 81.16667 1.000 40.21928 257 ILE B N 1
ATOM 8367 C CA . ILE D 1 268 ? 7.30472 50.01803 82.62131 1.000 37.51436 257 ILE B CA 1
ATOM 8368 C C . ILE D 1 268 ? 7.54050 48.61230 83.13547 1.000 42.38199 257 ILE B C 1
ATOM 8369 O O . ILE D 1 268 ? 7.66139 48.43144 84.35483 1.000 42.81599 257 ILE B O 1
ATOM 8374 N N . ASP D 1 269 ? 7.56942 47.60805 82.25678 1.000 38.97867 258 ASP B N 1
ATOM 8375 C CA . ASP D 1 269 ? 7.95929 46.25248 82.63919 1.000 39.22702 258 ASP B CA 1
ATOM 8376 C C . ASP D 1 269 ? 9.47315 46.15032 82.48893 1.000 39.60102 258 ASP B C 1
ATOM 8377 O O . ASP D 1 269 ? 9.99254 46.08684 81.37277 1.000 34.59870 258 ASP B O 1
ATOM 8382 N N . LEU D 1 270 ? 10.19037 46.13662 83.61222 1.000 39.15486 259 LEU B N 1
ATOM 8383 C CA . LEU D 1 270 ? 11.65200 46.13178 83.58247 1.000 41.08000 259 LEU B CA 1
ATOM 8384 C C . LEU D 1 270 ? 12.21095 44.75517 83.94591 1.000 38.21195 259 LEU B C 1
ATOM 8385 O O . LEU D 1 270 ? 13.21313 44.64057 84.65427 1.000 41.42037 259 LEU B O 1
ATOM 8390 N N . SER D 1 271 ? 11.56144 43.69170 83.47822 1.000 34.07659 260 SER B N 1
ATOM 8391 C CA . SER D 1 271 ? 12.00799 42.33428 83.76073 1.000 33.97527 260 SER B CA 1
ATOM 8392 C C . SER D 1 271 ? 13.44274 42.12366 83.29877 1.000 28.36789 260 SER B C 1
ATOM 8393 O O . SER D 1 271 ? 13.85095 42.60776 82.24428 1.000 31.06728 260 SER B O 1
ATOM 8396 N N . ASP D 1 272 ? 14.21180 41.39581 84.07824 1.000 27.91608 261 ASP B N 1
ATOM 8397 C CA . ASP D 1 272 ? 15.53281 41.02133 83.61172 1.000 29.96235 261 ASP B CA 1
ATOM 8398 C C . ASP D 1 272 ? 15.54225 39.51940 83.29017 1.000 33.71112 261 ASP B C 1
ATOM 8399 O O . ASP D 1 272 ? 14.48819 38.87776 83.17619 1.000 28.60805 261 ASP B O 1
ATOM 8404 N N . HIS D 1 273 ? 16.73844 38.95756 83.11466 1.000 30.11501 262 HIS B N 1
ATOM 8405 C CA . HIS D 1 273 ? 16.84395 37.54525 82.75723 1.000 29.34478 262 HIS B CA 1
ATOM 8406 C C . HIS D 1 273 ? 16.09706 36.64587 83.73489 1.000 28.55219 262 HIS B C 1
ATOM 8407 O O . HIS D 1 273 ? 15.65063 35.56007 83.35583 1.000 28.38890 262 HIS B O 1
ATOM 8414 N N . LEU D 1 274 ? 15.97174 37.06268 84.99570 1.000 31.33099 263 LEU B N 1
ATOM 8415 C CA . LEU D 1 274 ? 15.34839 36.24832 86.03012 1.000 27.03536 263 LEU B CA 1
ATOM 8416 C C . LEU D 1 274 ? 13.93399 36.70886 86.35885 1.000 32.49420 263 LEU B C 1
ATOM 8417 O O . LEU D 1 274 ? 13.00055 35.89890 86.37361 1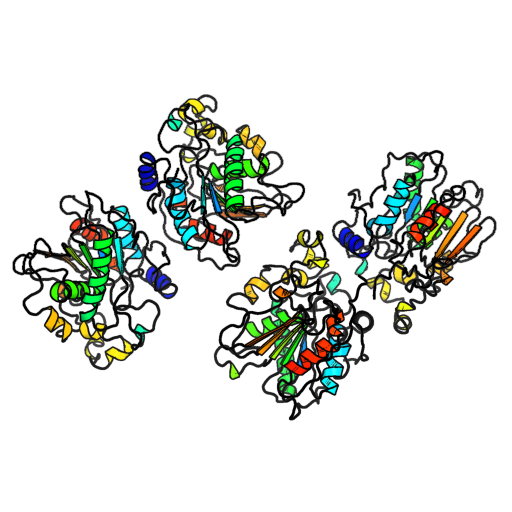.000 30.52494 263 LEU B O 1
ATOM 8422 N N . SER D 1 275 ? 13.75337 38.00806 86.58359 1.000 28.13964 264 SER B N 1
ATOM 8423 C CA . SER D 1 275 ? 12.46300 38.52587 87.00676 1.000 27.12012 264 SER B CA 1
ATOM 8424 C C . SER D 1 275 ? 11.39354 38.41607 85.92381 1.000 28.76018 264 SER B C 1
ATOM 8425 O O . SER D 1 275 ? 10.20056 38.42527 86.24932 1.000 34.24405 264 SER B O 1
ATOM 8428 N N . GLY D 1 276 ? 11.77412 38.29270 84.65368 1.000 27.89011 265 GLY B N 1
ATOM 8429 C CA . GLY D 1 276 ? 10.78012 38.02762 83.61818 1.000 26.36262 265 GLY B CA 1
ATOM 8430 C C . GLY D 1 276 ? 9.92083 36.80524 83.89697 1.000 31.66151 265 GLY B C 1
ATOM 8431 O O . GLY D 1 276 ? 8.77503 36.72507 83.43861 1.000 31.55076 265 GLY B O 1
ATOM 8432 N N . LEU D 1 277 ? 10.45460 35.83281 84.64201 1.000 29.05102 266 LEU B N 1
ATOM 8433 C CA . LEU D 1 277 ? 9.68750 34.63192 84.94266 1.000 28.44882 266 LEU B CA 1
ATOM 8434 C C . LEU D 1 277 ? 8.55337 34.91699 85.91220 1.000 33.79257 266 LEU B C 1
ATOM 8435 O O . LEU D 1 277 ? 7.63199 34.09337 86.03494 1.000 26.48301 266 LEU B O 1
ATOM 8440 N N . TYR D 1 278 ? 8.61703 36.05580 86.61388 1.000 29.07191 267 TYR B N 1
ATOM 8441 C CA . TYR D 1 278 ? 7.61948 36.45244 87.59703 1.000 29.50068 267 TYR B CA 1
ATOM 8442 C C . TYR D 1 278 ? 6.93269 37.74886 87.18559 1.000 30.53014 267 TYR B C 1
ATOM 8443 O O . TYR D 1 278 ? 6.42958 38.49502 88.02001 1.000 34.42252 267 TYR B O 1
ATOM 8452 N N . SER D 1 279 ? 6.89438 37.99281 85.88401 1.000 30.86725 268 SER B N 1
ATOM 8453 C CA . SER D 1 279 ? 6.23063 39.13542 85.27554 1.000 33.06066 268 SER B CA 1
ATOM 8454 C C . SER D 1 279 ? 4.85675 38.72409 84.76427 1.000 33.64477 268 SER B C 1
ATOM 8455 O O . SER D 1 279 ? 4.75063 37.84681 83.89954 1.000 35.02393 268 SER B O 1
ATOM 8458 N N . TYR D 1 280 ? 3.81291 39.37516 85.27257 1.000 29.69349 269 TYR B N 1
ATOM 8459 C CA . TYR D 1 280 ? 2.46635 39.10166 84.77523 1.000 35.59360 269 TYR B CA 1
ATOM 8460 C C . TYR D 1 280 ? 2.35169 39.33444 83.27113 1.000 31.59662 269 TYR B C 1
ATOM 8461 O O . TYR D 1 280 ? 1.53608 38.67989 82.60039 1.000 25.98048 269 TYR B O 1
ATOM 8470 N N . ARG D 1 281 ? 3.17184 40.23854 82.71664 1.000 30.10370 270 ARG B N 1
ATOM 8471 C CA . ARG D 1 281 ? 3.13382 40.45948 81.26920 1.000 35.88007 270 ARG B CA 1
ATOM 8472 C C . ARG D 1 281 ? 3.64736 39.24665 80.50399 1.000 31.19228 270 ARG B C 1
ATOM 8473 O O . ARG D 1 281 ? 3.06682 38.85858 79.48630 1.000 30.23703 270 ARG B O 1
ATOM 8481 N N . LEU D 1 282 ? 4.74772 38.65421 80.96344 1.000 30.20139 271 LEU B N 1
ATOM 8482 C CA . LEU D 1 282 ? 5.29335 37.48028 80.29212 1.000 33.02811 271 LEU B CA 1
ATOM 8483 C C . LEU D 1 282 ? 4.32019 36.31235 80.34440 1.000 32.32323 271 LEU B C 1
ATOM 8484 O O . LEU D 1 282 ? 4.13788 35.59448 79.35473 1.000 30.93561 271 LEU B O 1
ATOM 8489 N N . VAL D 1 283 ? 3.73204 36.06997 81.51360 1.000 28.59247 272 VAL B N 1
ATOM 8490 C CA . VAL D 1 283 ? 2.71596 35.03303 81.62689 1.000 24.27643 272 VAL B CA 1
ATOM 8491 C C . VAL D 1 283 ? 1.61869 35.28995 80.61623 1.000 30.59050 272 VAL B C 1
ATOM 8492 O O . VAL D 1 283 ? 1.16685 34.37517 79.91211 1.000 33.66910 272 VAL B O 1
ATOM 8496 N N . GLY D 1 284 ? 1.17564 36.54145 80.52100 1.000 30.34152 273 GLY B N 1
ATOM 8497 C CA . GLY D 1 284 ? 0.19518 36.87504 79.50638 1.000 33.02314 273 GLY B CA 1
ATOM 8498 C C . GLY D 1 284 ? 0.66624 36.51908 78.11010 1.000 32.50984 273 GLY B C 1
ATOM 8499 O O . GLY D 1 284 ? -0.05830 35.89677 77.33374 1.000 30.04079 273 GLY B O 1
ATOM 8500 N N . LEU D 1 285 ? 1.87007 36.95267 77.75287 1.000 31.50810 274 LEU B N 1
ATOM 8501 C CA . LEU D 1 285 ? 2.37654 36.64750 76.41955 1.000 30.90922 274 LEU B CA 1
ATOM 8502 C C . LEU D 1 285 ? 2.37082 35.13726 76.16133 1.000 31.86465 274 LEU B C 1
ATOM 8503 O O . LEU D 1 285 ? 1.93314 34.67744 75.09460 1.000 30.99558 274 LEU B O 1
ATOM 8508 N N . VAL D 1 286 ? 2.81082 34.35020 77.14690 1.000 23.36574 275 VAL B N 1
ATOM 8509 C CA . VAL D 1 286 ? 2.81859 32.89692 77.01030 1.000 26.29937 275 VAL B CA 1
ATOM 8510 C C . VAL D 1 286 ? 1.39816 32.36192 76.79637 1.000 30.66188 275 VAL B C 1
ATOM 8511 O O . VAL D 1 286 ? 1.14992 31.57515 75.87596 1.000 26.40593 275 VAL B O 1
ATOM 8515 N N . LYS D 1 287 ? 0.44052 32.79706 77.63157 1.000 32.94526 276 LYS B N 1
ATOM 8516 C CA . LYS D 1 287 ? -0.95076 32.34179 77.50446 1.000 30.43197 276 LYS B CA 1
ATOM 8517 C C . LYS D 1 287 ? -1.53592 32.70757 76.14382 1.000 34.43747 276 LYS B C 1
ATOM 8518 O O . LYS D 1 287 ? -2.29258 31.92719 75.54494 1.000 33.41159 276 LYS B O 1
ATOM 8524 N N . LYS D 1 288 ? -1.20409 33.90543 75.65610 1.000 32.58238 277 LYS B N 1
ATOM 8525 C CA . LYS D 1 288 ? -1.59854 34.32974 74.32446 1.000 29.88348 277 LYS B CA 1
ATOM 8526 C C . LYS D 1 288 ? -1.05247 33.40339 73.26018 1.000 32.26982 277 LYS B C 1
ATOM 8527 O O . LYS D 1 288 ? -1.76013 33.04562 72.31536 1.000 32.79805 277 LYS B O 1
ATOM 8533 N N . ALA D 1 289 ? 0.24091 33.08972 73.33506 1.000 29.14405 278 ALA B N 1
ATOM 8534 C CA . ALA D 1 289 ? 0.81002 32.20912 72.32445 1.000 29.58717 278 ALA B CA 1
ATOM 8535 C C . ALA D 1 289 ? 0.20460 30.81105 72.40858 1.000 28.81938 278 ALA B C 1
ATOM 8536 O O . ALA D 1 289 ? 0.10041 30.12288 71.39081 1.000 29.19407 278 ALA B O 1
ATOM 8538 N N . LEU D 1 290 ? -0.22509 30.38810 73.60090 1.000 31.04914 279 LEU B N 1
ATOM 8539 C CA . LEU D 1 290 ? -0.80584 29.05700 73.79188 1.000 31.41830 279 LEU B CA 1
ATOM 8540 C C . LEU D 1 290 ? -2.23996 28.97083 73.31546 1.000 31.68450 279 LEU B C 1
ATOM 8541 O O . LEU D 1 290 ? -2.72133 27.86938 73.03213 1.000 30.69305 279 LEU B O 1
ATOM 8546 N N . ASP D 1 291 ? -2.92216 30.10575 73.22872 1.000 35.61947 280 ASP B N 1
ATOM 8547 C CA . ASP D 1 291 ? -4.35498 30.16198 72.94389 1.000 36.11133 280 ASP B CA 1
ATOM 8548 C C . ASP D 1 291 ? -4.60112 31.37315 72.04895 1.000 37.92401 280 ASP B C 1
ATOM 8549 O O . ASP D 1 291 ? -5.21907 32.36554 72.45140 1.000 39.93830 280 ASP B O 1
ATOM 8554 N N . PRO D 1 292 ? -4.09832 31.31922 70.81672 1.000 35.12564 281 PRO B N 1
ATOM 8555 C CA . PRO D 1 292 ? -4.11423 32.51450 69.94946 1.000 36.39962 281 PRO B CA 1
ATOM 8556 C C . PRO D 1 292 ? -5.51462 33.06272 69.65163 1.000 45.32672 281 PRO B C 1
ATOM 8557 O O . PRO D 1 292 ? -5.64517 34.27864 69.44351 1.000 39.87706 281 PRO B O 1
ATOM 8561 N N . THR D 1 293 ? -6.55855 32.21671 69.65385 1.000 43.09564 282 THR B N 1
ATOM 8562 C CA . THR D 1 293 ? -7.93187 32.61978 69.35034 1.000 45.65106 282 THR B CA 1
ATOM 8563 C C . THR D 1 293 ? -8.74517 32.91902 70.61003 1.000 50.71492 282 THR B C 1
ATOM 8564 O O . THR D 1 293 ? -9.97616 32.83452 70.58352 1.000 54.47120 282 THR B O 1
ATOM 8568 N N . GLY D 1 294 ? -8.09144 33.28657 71.71432 1.000 45.33406 283 GLY B N 1
ATOM 8569 C CA . GLY D 1 294 ? -8.78614 33.27750 72.98848 1.000 39.40953 283 GLY B CA 1
ATOM 8570 C C . GLY D 1 294 ? -8.95881 34.59186 73.72330 1.000 44.63649 283 GLY B C 1
ATOM 8571 O O . GLY D 1 294 ? -9.37368 34.58888 74.88640 1.000 49.48325 283 GLY B O 1
ATOM 8572 N N . ASN D 1 295 ? -8.64612 35.71712 73.09527 1.000 46.55858 284 ASN B N 1
ATOM 8573 C CA . ASN D 1 295 ? -8.74112 37.01658 73.76999 1.000 51.02612 284 ASN B CA 1
ATOM 8574 C C . ASN D 1 295 ? -8.05570 37.00136 75.13543 1.000 54.11630 284 ASN B C 1
ATOM 8575 O O . ASN D 1 295 ? -8.67316 37.24829 76.17263 1.000 58.13054 284 ASN B O 1
ATOM 8580 N N . VAL D 1 296 ? -6.76981 36.72241 75.12363 1.000 49.27205 285 VAL B N 1
ATOM 8581 C CA . VAL D 1 296 ? -6.02366 36.60846 76.36707 1.000 50.88592 285 VAL B CA 1
ATOM 8582 C C . VAL D 1 296 ? -5.65224 37.99397 76.87712 1.000 49.37096 285 VAL B C 1
ATOM 8583 O O . VAL D 1 296 ? -5.28247 38.88633 76.10615 1.000 44.88193 285 VAL B O 1
ATOM 8587 N N . TYR D 1 297 ? -5.73215 38.16203 78.19609 1.000 54.73119 286 TYR B N 1
ATOM 8588 C CA . TYR D 1 297 ? -5.36668 39.41114 78.86310 1.000 52.13969 286 TYR B CA 1
ATOM 8589 C C . TYR D 1 297 ? -3.84991 39.46479 79.01480 1.000 52.94455 286 TYR B C 1
ATOM 8590 O O . TYR D 1 297 ? -3.27699 38.76287 79.85738 1.000 51.75164 286 TYR B O 1
ATOM 8599 N N . VAL D 1 298 ? -3.20039 40.28713 78.19460 1.000 49.17705 287 VAL B N 1
ATOM 8600 C CA . VAL D 1 298 ? -1.77850 40.58678 78.35755 1.000 43.99437 287 VAL B CA 1
ATOM 8601 C C . VAL D 1 298 ? -1.63536 41.87439 79.15918 1.000 40.56998 287 VAL B C 1
ATOM 8602 O O . VAL D 1 298 ? -1.70494 42.97700 78.59379 1.000 39.76202 287 VAL B O 1
ATOM 8606 N N . PRO D 1 299 ? -1.42038 41.78979 80.46257 1.000 37.84415 288 PRO B N 1
ATOM 8607 C CA . PRO D 1 299 ? -1.29588 43.00377 81.26594 1.000 42.89677 288 PRO B CA 1
ATOM 8608 C C . PRO D 1 299 ? -0.06583 43.81518 80.88204 1.000 46.46152 288 PRO B C 1
ATOM 8609 O O . PRO D 1 299 ? 0.84938 43.36938 80.18082 1.000 40.57114 288 PRO B O 1
ATOM 8613 N N . CYS D 1 300 ? -0.08328 45.06030 81.34086 1.000 47.18724 289 CYS B N 1
ATOM 8614 C CA . CYS D 1 300 ? 1.09047 45.92379 81.36032 1.000 41.94608 289 CYS B CA 1
ATOM 8615 C C . CYS D 1 300 ? 1.16102 46.46395 82.78241 1.000 47.03983 289 CYS B C 1
ATOM 8616 O O . CYS D 1 300 ? 0.45743 47.42101 83.12696 1.000 51.03733 289 CYS B O 1
ATOM 8619 N N . LEU D 1 301 ? 1.97516 45.82203 83.60529 1.000 38.45432 290 LEU B N 1
ATOM 8620 C CA . LEU D 1 301 ? 2.19558 46.18753 84.98729 1.000 41.15515 290 LEU B CA 1
ATOM 8621 C C . LEU D 1 301 ? 3.67495 46.44458 85.20965 1.000 50.63785 290 LEU B C 1
ATOM 8622 O O . LEU D 1 301 ? 4.51958 45.95465 84.45192 1.000 49.41381 290 LEU B O 1
ATOM 8627 N N . PRO D 1 302 ? 4.03132 47.20387 86.23887 1.000 54.38961 291 PRO B N 1
ATOM 8628 C CA . PRO D 1 302 ? 5.45146 47.33612 86.57438 1.000 50.80387 291 PRO B CA 1
ATOM 8629 C C . PRO D 1 302 ? 6.02367 45.99767 87.02078 1.000 51.25711 291 PRO B C 1
ATOM 8630 O O . PRO D 1 302 ? 5.32602 45.13940 87.56461 1.000 52.17773 291 PRO B O 1
ATOM 8634 N N . ASN D 1 303 ? 7.30609 45.80680 86.74044 1.000 49.83359 292 ASN B N 1
ATOM 8635 C CA . ASN D 1 303 ? 8.04369 44.67436 87.27153 1.000 44.79442 292 ASN B CA 1
ATOM 8636 C C . ASN D 1 303 ? 9.49425 45.09743 87.34046 1.000 40.55621 292 ASN B C 1
ATOM 8637 O O . ASN D 1 303 ? 9.98482 45.79466 86.44682 1.000 41.32297 292 ASN B O 1
ATOM 8642 N N . ALA D 1 304 ? 10.15279 44.70105 88.39088 1.000 38.37084 293 ALA B N 1
ATOM 8643 C CA . ALA D 1 304 ? 11.48616 45.21282 88.64413 1.000 42.41391 293 ALA B CA 1
ATOM 8644 C C . ALA D 1 304 ? 12.54203 44.18391 88.29270 1.000 45.35990 293 ALA B C 1
ATOM 8645 O O . ALA D 1 304 ? 12.24714 42.99254 88.16574 1.000 45.34183 293 ALA B O 1
ATOM 8647 N N . PRO D 1 305 ? 13.79003 44.61676 88.12923 1.000 44.71265 294 PRO B N 1
ATOM 8648 C CA . PRO D 1 305 ? 14.89454 43.66455 88.01478 1.000 42.48753 294 PRO B CA 1
ATOM 8649 C C . PRO D 1 305 ? 15.12737 42.98625 89.35128 1.000 40.43270 294 PRO B C 1
ATOM 8650 O O . PRO D 1 305 ? 14.56163 43.35181 90.38387 1.000 47.02235 294 PRO B O 1
ATOM 8654 N N . VAL D 1 306 ? 15.98544 41.97743 89.32661 1.000 36.24733 295 VAL B N 1
ATOM 8655 C CA . VAL D 1 306 ? 16.37610 41.34203 90.57553 1.000 38.35008 295 VAL B CA 1
ATOM 8656 C C . VAL D 1 306 ? 17.27486 42.27425 91.37648 1.000 40.02255 295 VAL B C 1
ATOM 8657 O O . VAL D 1 306 ? 17.07096 42.46991 92.57765 1.000 43.00936 295 VAL B O 1
ATOM 8661 N N . LEU D 1 307 ? 18.26331 42.88136 90.71646 1.000 36.86283 296 LEU B N 1
ATOM 8662 C CA . LEU D 1 307 ? 19.19305 43.81481 91.33883 1.000 43.30018 296 LEU B CA 1
ATOM 8663 C C . LEU D 1 307 ? 18.69406 45.24420 91.22006 1.000 45.46152 296 LEU B C 1
ATOM 8664 O O . LEU D 1 307 ? 17.95837 45.59002 90.29647 1.000 50.34378 296 LEU B O 1
ATOM 8669 N N . GLU D 1 308 ? 19.13757 46.07497 92.15381 1.000 48.08298 297 GLU B N 1
ATOM 8670 C CA . GLU D 1 308 ? 18.87780 47.50796 92.13926 1.000 53.53000 297 GLU B CA 1
ATOM 8671 C C . GLU D 1 308 ? 19.82300 48.19649 91.15279 1.000 62.06798 297 GLU B C 1
ATOM 8672 O O . GLU D 1 308 ? 21.00997 47.86244 91.07230 1.000 60.24904 297 GLU B O 1
ATOM 8678 N N . HIS D 1 309 ? 19.29568 49.13942 90.37483 1.000 64.70586 298 HIS B N 1
ATOM 8679 C CA . HIS D 1 309 ? 20.10427 49.70404 89.29059 1.000 70.53851 298 HIS B CA 1
ATOM 8680 C C . HIS D 1 309 ? 20.33984 51.23488 89.35901 1.000 64.50556 298 HIS B C 1
ATOM 8681 O O . HIS D 1 309 ? 19.42816 52.03862 89.56901 1.000 63.17334 298 HIS B O 1
#

Organism: NCBI:txid313589

InterPro domains:
  IPR002918 Lipase EstA/Esterase EstB [PF01674] (78-263)
  IPR002918 Lipase EstA/Esterase EstB [PTHR32015] (74-262)
  IPR029058 Alpha/Beta hydrolase fold [G3DSA:3.40.50.1820] (63-321)
  IPR029058 Alpha/Beta hydrolase fold [SSF53474] (74-244)

Secondary structure (DSSP, 8-state):
--PBPPP-SSHHHHHHHHHHSTTPBPTTB--TT----SSS-S-EEEE--TT--HHHHHTTHHHHHHHTT--EEEE-----SSSTGGGSTT----S-STTHHHHHHHHHHHHHHHHT-S-EEEEEETHHHHHHHHHHHHSSSS-SS-GGG-SEEEEEEES--TT-B--GGGGGGGGG--TTTSHHHH-HHHHHTBTT-HHHHHHHTT-S--TT-EEEEEE-TT--SSSSGGGG-----TT-EEEEEETTTT-TTB---SSTTSS-HHHHHHHHHHH-GGG--------B--SB-/--BPPP-SSHHHHHHHHHHSTTPBPTTB--TT----SS--S-EEEE--TT--HHHHHTTHHHHHHHTT--EEE------SSSTGGGSTT----S-STTHHHHHHHHHHHHHHHHT-S-EEEEEETHHHHHHHHHHHHSSSS-TT-GGG-SEEEEEEES--TT-B--GGGGGGGGG--TTTSHHHH-HHHHHTBTT-HHHHHHHTT-S--TT-EEEEEE-TT--SSSSGGGG-----TT-EEEEEETTTT-TTB---TTGGGG-HHHHHHHHHHH-TTS--------B--SB--/---BPPP-SSHHHHHHHHHH-TTPBPTTB--TT----SSS-S-EEEE--TTB-TTTTTTTHHHHHHHTT--EEEE-----SSSTGGGSTT-B--S-STTHHHHHHHHHHHHHHHHT-S-EEEEEETHHHHHHHHHHHHSSS--SS-GGG-SEEEEEEES--TT-B--TTTSSHHHH--TTTHHHHH-HHHHHTBTT-HHHHHHHTT-S--TT-EEEEEE-TT--SSSSGGGG-----TT-EEEEEETTTT-TTB---TTGGGG-HHHHHHHHHHH-STT--------B--SS--/--PBPPP-SSHHHHHHHHHHSTTPBPTTB--TT----SSS-S-EEEE--TTB-HHHHHTTHHHHHHHTT--EEEE-----SSSSGGGSTT-B--S-STTHHHHHHHHHHHHHHHH--S-EEEEEETHHHHHHHHHHHHSSSS-SS-GGG-SEEEEEEES--TT-B--GGGGGGGGG--TTTSHHHH-HHHHHTBTT-HHHHHHHTT-S--TT-EEEEEE-TT-SSSSSGGGG-----TT-EEEEEETTTT-TTB---TTGGGG-HHHHHHHHHHHSTTS--------B--S--

Sequence (1173 aa):
SDPVGPEQISFLPAKLYSSLAPTALPPGTNDWTCQPSAAHPRPVVLVHGTWANRYDSFAMIAPHLKRAGYCVYALNYGDENVSVLGQLPGLYATQTIKPAGGEISSFVDQVLDSTGADQVDMFGWSQGGIAARSYLKFYGGTNAANPAANKVKNLITFGATNHGTTLSGLGALAGQLAPATIPPVLGPAAADQLIDSPFLTELNAGGDTQPGVTYTIIGSRYDEVSTPYQRTFLTAGPGATVNNITLQNGCEIDLSDHLSGLYSYRLVGLVKKALDPTGNVYVPCLPNAPVLESDPVGPEQISFLPAKLYSSLAPTALPPGTNDWTCQPSAAHPRPVVLVHGTWANRYDSFAMIAPHLKRAGYCVYALNYGDENVSVLGQLPGLYATQTIKPAGGEISSFVDQVLDSTGADQVDMFGWSQGGIAARSYLKFYGGTNAANPAANKVKNLITFGATNHGTTLSGLGALAGQLAPATIPPVLGPAAADQLIDSPFLTELNAGGDTQPGVTYTIIGSRYDEVSTPYQRTFLTAGPGATVNNITLQNGCEIDLSDHLSGLYSYRLVGLVKKALDPTGNVYVPCLPNAPVLEEHSDPVGPEQISFLPAKLYSSLAPTALPPGTNDWTCQPSAAHPRPVVLVHGTWANRYDSFAMIAPHLKRAGYCVYALNYGDENVSVLGQLPGLYATQTIKPAGGEISSFVDQVLDSTGADQVDMFGWSQGGIAARSYLKFYGGTNAANPAANKVKNLITFGATNHGTTLSGLGALAGQLAPATIPPVLGPAAADQLIDSPFLTELNAGGDTQPGVTYTIIGSRYDEVSTPYQRTFLTAGPGATVNNITLQNGCEIDLSDHLSGLYSYRLVGLVKKALDPTGNVYVPCLPNAPVLEDPVGPEQISFLPAKLYSSLAPTALPPGTNDWTCQPSAAHPRPVVLVHGTWANRYDSFAMIAPHLKRAGYCVYALNYGDENVSVLGQLPGLYATQTIKPAGGEISSFVDQVLDSTGADQVDMFGWSQGGIAARSYLKFYGGTNAANPAANKVKNLITFGATNHGTTLSGLGALAGQLAPATIPPVLGPAAADQLIDSPFLTELNAGGDTQPGVTYTIIGSRYDEVSTPYQRTFLTAGPGATVNNITLQNGCEIDLSDHLSGLYSYRLVGLVKKALDPTGNVYVPCLPNAPVLEH